Protein AF-A0A7S3F7X2-F1 (afdb_monomer)

Nearest PDB structures (foldseek):
  6v6h-assembly1_C  TM=9.305E-01  e=2.620E-48  Trypanosoma cruzi
  6v6h-assembly1_B  TM=9.356E-01  e=8.535E-48  Trypanosoma cruzi
  6v6h-assembly1_A  TM=9.309E-01  e=1.071E-47  Trypanosoma cruzi
  1eb4-assembly1_A  TM=9.610E-01  e=6.356E-43  Pseudomonas putida
  1gkj-assembly1_A  TM=9.607E-01  e=5.373E-42  Pseudomonas putida

InterPro domains:
  IPR001106 Aromatic amino acid lyase [PF00221] (31-499)
  IPR001106 Aromatic amino acid lyase [cd00332] (30-482)
  IPR005920 Imidazolonepropionase [PTHR42752] (555-979)
  IPR005920 Imidazolonepropionase [TIGR01224] (596-975)
  IPR005921 Histidine ammonia-lyase [TIGR01225] (26-531)
  IPR006680 Amidohydrolase-related [PF01979] (633-974)
  IPR008948 L-Aspartase-like [SSF48557] (24-531)
  IPR011059 Metal-dependent hydrolase, composite domain superfamily [G3DSA:2.30.40.10] (594-965)
  IPR011059 Metal-dependent hydrolase, composite domain superfamily [SSF51338] (595-981)
  IPR022313 Phenylalanine/histidine ammonia-lyases, active site [PS00488] (159-175)
  IPR024083 Fumarase/histidase, N-terminal [G3DSA:1.10.275.10] (18-219)
  IPR032466 Metal-dependent hydrolase [SSF51556] (635-937)

Structure (mmCIF, N/CA/C/O backbone):
data_AF-A0A7S3F7X2-F1
#
_entry.id   AF-A0A7S3F7X2-F1
#
loop_
_atom_site.group_PDB
_atom_site.id
_atom_site.type_symbol
_atom_site.label_atom_id
_atom_site.label_alt_id
_atom_site.label_comp_id
_atom_site.label_asym_id
_atom_site.label_entity_id
_atom_site.label_seq_id
_atom_site.pdbx_PDB_ins_code
_atom_site.Cartn_x
_atom_site.Cartn_y
_atom_site.Cartn_z
_atom_site.occupancy
_atom_site.B_iso_or_equiv
_atom_site.auth_seq_id
_atom_site.auth_comp_id
_atom_site.auth_asym_id
_atom_site.auth_atom_id
_atom_site.pdbx_PDB_model_num
ATOM 1 N N . ARG A 1 1 ? -4.976 -39.849 -31.663 1.00 36.72 1 ARG A N 1
ATOM 2 C CA . ARG A 1 1 ? -5.437 -38.970 -30.555 1.00 36.72 1 ARG A CA 1
ATOM 3 C C . ARG A 1 1 ? -5.563 -39.687 -29.186 1.00 36.72 1 ARG A C 1
ATOM 5 O O . ARG A 1 1 ? -6.293 -39.214 -28.335 1.00 36.72 1 ARG A O 1
ATOM 12 N N . ALA A 1 2 ? -4.783 -40.747 -28.909 1.00 29.61 2 ALA A N 1
ATOM 13 C CA . ALA A 1 2 ? -4.715 -41.385 -27.577 1.00 29.61 2 ALA A CA 1
ATOM 14 C C . ALA A 1 2 ? -3.298 -41.889 -27.194 1.00 29.61 2 ALA A C 1
ATOM 16 O O . ALA A 1 2 ? -3.163 -42.810 -26.402 1.00 29.61 2 ALA A O 1
ATOM 17 N N . ARG A 1 3 ? -2.221 -41.317 -27.759 1.00 24.95 3 ARG A N 1
ATOM 18 C CA . ARG A 1 3 ? -0.826 -41.717 -27.457 1.00 24.95 3 ARG A CA 1
ATOM 19 C C . ARG A 1 3 ? 0.172 -40.551 -27.527 1.00 24.95 3 ARG A C 1
ATOM 21 O O . ARG A 1 3 ? 1.162 -40.638 -28.233 1.00 24.95 3 ARG A O 1
ATOM 28 N N . LEU A 1 4 ? -0.107 -39.453 -26.822 1.00 25.22 4 LEU A N 1
ATOM 29 C CA . LEU A 1 4 ? 0.862 -38.365 -26.570 1.00 25.22 4 LEU A CA 1
ATOM 30 C C . LEU A 1 4 ? 0.694 -37.788 -25.144 1.00 25.22 4 LEU A C 1
ATOM 32 O O . LEU A 1 4 ? 0.784 -36.590 -24.917 1.00 25.22 4 LEU A O 1
ATOM 36 N N . ARG A 1 5 ? 0.408 -38.654 -24.165 1.00 28.69 5 ARG A N 1
ATOM 37 C CA . ARG A 1 5 ? 0.423 -38.330 -22.726 1.00 28.69 5 ARG A CA 1
ATOM 38 C C . ARG A 1 5 ? 1.154 -39.441 -21.969 1.00 28.69 5 ARG A C 1
ATOM 40 O O . ARG A 1 5 ? 0.514 -40.206 -21.262 1.00 28.69 5 ARG A O 1
ATOM 47 N N . SER A 1 6 ? 2.460 -39.615 -22.185 1.00 27.97 6 SER A N 1
ATOM 48 C CA . SER A 1 6 ? 3.257 -40.535 -21.344 1.00 27.97 6 SER A CA 1
ATOM 49 C C . SER A 1 6 ? 4.781 -40.350 -21.408 1.00 27.97 6 SER A C 1
ATOM 51 O O . SER A 1 6 ? 5.509 -41.310 -21.177 1.00 27.97 6 SER A O 1
ATOM 53 N N . THR A 1 7 ? 5.299 -39.156 -21.704 1.00 25.12 7 THR A N 1
ATOM 54 C CA . THR A 1 7 ? 6.753 -38.895 -21.647 1.00 25.12 7 THR A CA 1
ATOM 55 C C . THR A 1 7 ? 7.048 -37.518 -21.056 1.00 25.12 7 THR A C 1
ATOM 57 O O . THR A 1 7 ? 7.643 -36.667 -21.695 1.00 25.12 7 THR A O 1
ATOM 60 N N . PHE A 1 8 ? 6.603 -37.319 -19.818 1.00 27.94 8 PHE A N 1
ATOM 61 C CA . PHE A 1 8 ? 7.326 -36.547 -18.802 1.00 27.94 8 PHE A CA 1
ATOM 62 C C . PHE A 1 8 ? 7.302 -37.396 -17.527 1.00 27.94 8 PHE A C 1
ATOM 64 O O . PHE A 1 8 ? 6.645 -37.099 -16.537 1.00 27.94 8 PHE A O 1
ATOM 71 N N . SER A 1 9 ? 7.959 -38.553 -17.622 1.00 24.47 9 SER A N 1
ATOM 72 C CA . SER A 1 9 ? 8.472 -39.260 -16.457 1.00 24.47 9 SER A CA 1
ATOM 73 C C . SER A 1 9 ? 9.753 -38.535 -16.081 1.00 24.47 9 SER A C 1
ATOM 75 O O . SER A 1 9 ? 10.727 -38.600 -16.829 1.00 24.47 9 SER A O 1
ATOM 77 N N . ALA A 1 10 ? 9.726 -37.827 -14.957 1.00 28.62 10 ALA A N 1
ATOM 78 C CA . ALA A 1 10 ? 10.904 -37.252 -14.336 1.00 28.62 10 ALA A CA 1
ATOM 79 C C . ALA A 1 10 ? 11.983 -38.334 -14.182 1.00 28.62 10 ALA A C 1
ATOM 81 O O . ALA A 1 10 ? 11.827 -39.282 -13.414 1.00 28.62 10 ALA A O 1
ATOM 82 N N . SER A 1 11 ? 13.081 -38.195 -14.916 1.00 24.55 11 SER A N 1
ATOM 83 C CA . SER A 1 11 ? 14.342 -38.837 -14.571 1.00 24.55 11 SER A CA 1
ATOM 84 C C . SER A 1 11 ? 15.084 -37.937 -13.584 1.00 24.55 11 SER A C 1
ATOM 86 O O . SER A 1 11 ? 16.144 -37.415 -13.904 1.00 24.55 11 SER A O 1
ATOM 88 N N . ASP A 1 12 ? 14.506 -37.768 -12.394 1.00 29.77 12 ASP A N 1
ATOM 89 C CA . ASP A 1 12 ? 15.243 -37.396 -11.186 1.00 29.77 12 ASP A CA 1
ATOM 90 C C . ASP A 1 12 ? 15.405 -38.668 -10.356 1.00 29.77 12 ASP A C 1
ATOM 92 O O . ASP A 1 12 ? 14.659 -38.978 -9.423 1.00 29.77 12 ASP A O 1
ATOM 96 N N . GLY A 1 13 ? 16.387 -39.468 -10.763 1.00 26.34 13 GLY A N 1
ATOM 97 C CA . GLY A 1 13 ? 16.913 -40.539 -9.939 1.00 26.34 13 GLY A CA 1
ATOM 98 C C . GLY A 1 13 ? 17.758 -39.942 -8.821 1.00 26.34 13 GLY A C 1
ATOM 99 O O . GLY A 1 13 ? 18.940 -39.689 -9.018 1.00 26.34 13 GLY A O 1
ATOM 100 N N . GLY A 1 14 ? 17.153 -39.763 -7.645 1.00 27.03 14 GLY A N 1
ATOM 101 C CA . GLY A 1 14 ? 17.874 -39.573 -6.384 1.00 27.03 14 GLY A CA 1
ATOM 102 C C . GLY A 1 14 ? 17.543 -38.282 -5.647 1.00 27.03 14 GLY A C 1
ATOM 103 O O . GLY A 1 14 ? 18.313 -37.331 -5.685 1.00 27.03 14 GLY A O 1
ATOM 104 N N . GLY A 1 15 ? 16.438 -38.267 -4.895 1.00 23.67 15 GLY A N 1
ATOM 105 C CA . GLY A 1 15 ? 16.170 -37.140 -4.001 1.00 23.67 15 GLY A CA 1
ATOM 106 C C . GLY A 1 15 ? 14.772 -37.032 -3.410 1.00 23.67 15 GLY A C 1
ATOM 107 O O . GLY A 1 15 ? 14.282 -35.923 -3.249 1.00 23.67 15 GLY A O 1
ATOM 108 N N . ALA A 1 16 ? 14.121 -38.136 -3.037 1.00 32.56 16 ALA A N 1
ATOM 109 C CA . ALA A 1 16 ? 12.999 -38.052 -2.104 1.00 32.56 16 ALA A CA 1
ATOM 110 C C . ALA A 1 16 ? 13.524 -37.599 -0.723 1.00 32.56 16 ALA A C 1
ATOM 112 O O . ALA A 1 16 ? 13.886 -38.427 0.111 1.00 32.56 16 ALA A O 1
ATOM 113 N N . ARG A 1 17 ? 13.618 -36.283 -0.491 1.00 32.44 17 ARG A N 1
ATOM 114 C CA . ARG A 1 17 ? 13.771 -35.667 0.839 1.00 32.44 17 ARG A CA 1
ATOM 115 C C . ARG A 1 17 ? 12.934 -34.385 0.902 1.00 32.44 17 ARG A C 1
ATOM 117 O O . ARG A 1 17 ? 13.012 -33.545 0.017 1.00 32.44 17 ARG A O 1
ATOM 124 N N . GLY A 1 18 ? 12.088 -34.303 1.930 1.00 31.00 18 GLY A N 1
ATOM 125 C CA . GLY A 1 18 ? 10.953 -33.389 2.052 1.00 31.00 18 GLY A CA 1
ATOM 126 C C . GLY A 1 18 ? 11.265 -31.897 1.914 1.00 31.00 18 GLY A C 1
ATOM 127 O O . GLY A 1 18 ? 12.014 -31.333 2.705 1.00 31.00 18 GLY A O 1
ATOM 128 N N . GLY A 1 19 ? 10.591 -31.245 0.967 1.00 33.06 19 GLY A N 1
ATOM 129 C CA . GLY A 1 19 ? 10.323 -29.811 1.027 1.00 33.06 19 GLY A CA 1
ATOM 130 C C . GLY A 1 19 ? 9.056 -29.601 1.850 1.00 33.06 19 GLY A C 1
ATOM 131 O O . GLY A 1 19 ? 7.964 -29.916 1.384 1.00 33.06 19 GLY A O 1
ATOM 132 N N . GLY A 1 20 ? 9.194 -29.153 3.099 1.00 41.84 20 GLY A N 1
ATOM 133 C CA . GLY A 1 20 ? 8.045 -28.857 3.955 1.00 41.84 20 GLY A CA 1
ATOM 134 C C . GLY A 1 20 ? 7.138 -27.813 3.301 1.00 41.84 20 GLY A C 1
ATOM 135 O O . GLY A 1 20 ? 7.626 -26.828 2.750 1.00 41.84 20 GLY A O 1
ATOM 136 N N . ALA A 1 21 ? 5.823 -28.034 3.340 1.00 57.78 21 ALA A N 1
ATOM 137 C CA . ALA A 1 21 ? 4.860 -27.052 2.858 1.00 57.78 21 ALA A CA 1
ATOM 138 C C . ALA A 1 21 ? 5.069 -25.712 3.586 1.00 57.78 21 ALA A C 1
ATOM 140 O O . ALA A 1 21 ? 5.227 -25.689 4.810 1.00 57.78 21 ALA A O 1
ATOM 141 N N . ARG A 1 22 ? 5.073 -24.599 2.841 1.00 78.75 22 ARG A N 1
ATOM 142 C CA . ARG A 1 22 ? 5.195 -23.254 3.421 1.00 78.75 22 ARG A CA 1
ATOM 143 C C . ARG A 1 22 ? 3.968 -23.009 4.298 1.00 78.75 22 ARG A C 1
ATOM 145 O O . ARG A 1 22 ? 2.845 -23.081 3.804 1.00 78.75 22 ARG A O 1
ATOM 152 N N . ALA A 1 23 ? 4.176 -22.734 5.582 1.00 85.50 23 ALA A N 1
ATOM 153 C CA . ALA A 1 23 ? 3.102 -22.371 6.499 1.00 85.50 23 ALA A CA 1
ATOM 154 C C . ALA A 1 23 ? 2.920 -20.847 6.509 1.00 85.50 23 ALA A C 1
ATOM 156 O O . ALA A 1 23 ? 3.876 -20.114 6.756 1.00 85.50 23 ALA A O 1
ATOM 157 N N . LEU A 1 24 ? 1.702 -20.377 6.252 1.00 92.38 24 LEU A N 1
ATOM 158 C CA . LEU A 1 24 ? 1.313 -18.972 6.346 1.00 92.38 24 LEU A CA 1
ATOM 159 C C . LEU A 1 24 ? 0.380 -18.781 7.541 1.00 92.38 24 LEU A C 1
ATOM 161 O O . LEU A 1 24 ? -0.639 -19.466 7.654 1.00 92.38 24 LEU A O 1
ATOM 165 N N . ARG A 1 25 ? 0.717 -17.831 8.419 1.00 93.88 25 ARG A N 1
ATOM 166 C CA . ARG A 1 25 ? -0.194 -17.366 9.469 1.00 93.88 25 ARG A CA 1
ATOM 167 C C . ARG A 1 25 ? -1.156 -16.346 8.873 1.00 93.88 25 ARG A C 1
ATOM 169 O O . ARG A 1 25 ? -0.743 -15.269 8.457 1.00 93.88 25 ARG A O 1
ATOM 176 N N . VAL A 1 26 ? -2.431 -16.703 8.806 1.00 93.00 26 VAL A N 1
ATOM 177 C CA . VAL A 1 26 ? -3.479 -15.857 8.242 1.00 93.00 26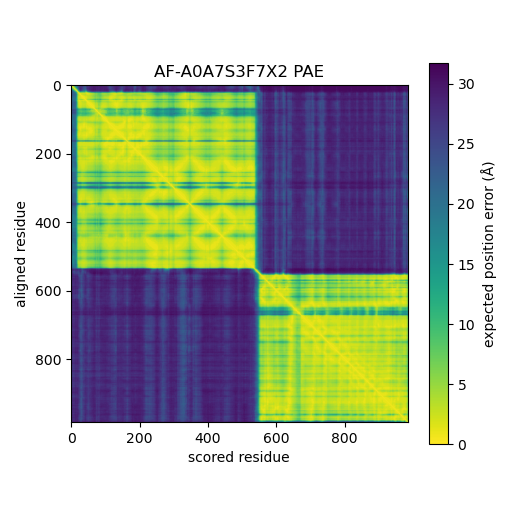 VAL A CA 1
ATOM 178 C C . VAL A 1 26 ? -3.939 -14.869 9.306 1.00 93.00 26 VAL A C 1
ATOM 180 O O . VAL A 1 26 ? -4.534 -15.259 10.310 1.00 93.00 26 VAL A O 1
ATOM 183 N N . SER A 1 27 ? -3.648 -13.593 9.069 1.00 91.12 27 SER A N 1
ATOM 184 C CA . SER A 1 27 ? -3.999 -12.470 9.944 1.00 91.12 27 SER A CA 1
ATOM 185 C C . SER A 1 27 ? -5.254 -11.716 9.485 1.00 91.12 27 SER A C 1
ATOM 187 O O . SER A 1 27 ? -5.862 -10.996 10.278 1.00 91.12 27 SER A O 1
ATOM 189 N N . GLY A 1 28 ? -5.627 -11.846 8.206 1.00 91.31 28 GLY A N 1
ATOM 190 C CA . GLY A 1 28 ? -6.628 -11.004 7.547 1.00 91.31 28 GLY A CA 1
ATOM 191 C C . GLY A 1 28 ? -6.080 -9.703 6.947 1.00 91.31 28 GLY A C 1
ATOM 192 O O . GLY A 1 28 ? -6.876 -8.865 6.524 1.00 91.31 28 GLY A O 1
ATOM 193 N N . TRP A 1 29 ? -4.756 -9.485 6.944 1.00 90.75 29 TRP A N 1
ATOM 194 C CA . TRP A 1 29 ? -4.146 -8.200 6.545 1.00 90.75 29 TRP A CA 1
ATOM 195 C C . TRP A 1 29 ? -2.931 -8.297 5.618 1.00 90.75 29 TRP A C 1
ATOM 197 O O . TRP A 1 29 ? -2.558 -7.292 5.024 1.00 90.75 29 TRP A O 1
ATOM 207 N N . SER A 1 30 ? -2.293 -9.462 5.512 1.00 87.06 30 SER A N 1
ATOM 208 C CA . SER A 1 30 ? -0.947 -9.588 4.934 1.00 87.06 30 SER A CA 1
ATOM 209 C C . SER A 1 30 ? -0.833 -10.664 3.852 1.00 87.06 30 SER A C 1
ATOM 211 O O . SER A 1 30 ? 0.243 -11.222 3.656 1.00 87.06 30 SER A O 1
ATOM 213 N N . LEU A 1 31 ? -1.936 -11.013 3.187 1.00 90.62 31 LEU A N 1
ATOM 214 C CA . LEU A 1 31 ? -1.921 -11.977 2.091 1.00 90.62 31 LEU A CA 1
ATOM 215 C C . LEU A 1 31 ? -1.330 -11.325 0.836 1.00 90.62 31 LEU A C 1
ATOM 217 O O . LEU A 1 31 ? -1.855 -10.316 0.362 1.00 90.62 31 LEU A O 1
ATOM 221 N N . SER A 1 32 ? -0.249 -11.898 0.306 1.00 86.38 32 SER A N 1
ATOM 222 C CA . SER A 1 32 ? 0.412 -11.414 -0.914 1.00 86.38 32 SER A CA 1
ATOM 223 C C . SER A 1 32 ? -0.059 -12.163 -2.174 1.00 86.38 32 SER A C 1
ATOM 225 O O . SER A 1 32 ? -0.540 -13.299 -2.074 1.00 86.38 32 SER A O 1
ATOM 227 N N . PRO A 1 33 ? 0.109 -11.591 -3.383 1.00 83.81 33 PRO A N 1
ATOM 228 C CA . PRO A 1 33 ? -0.082 -12.329 -4.635 1.00 83.81 33 PRO A CA 1
ATOM 229 C C . PRO A 1 33 ? 0.746 -13.624 -4.703 1.00 83.81 33 PRO A C 1
ATOM 231 O O . PRO A 1 33 ? 0.257 -14.658 -5.158 1.00 83.81 33 PRO A O 1
ATOM 234 N N . GLU A 1 34 ? 1.968 -13.611 -4.168 1.00 86.75 34 GLU A N 1
ATOM 235 C CA . GLU A 1 34 ? 2.854 -14.776 -4.119 1.00 86.75 34 GLU A CA 1
ATOM 236 C C . GLU A 1 34 ? 2.285 -15.900 -3.241 1.00 86.75 34 GLU A C 1
ATOM 238 O O . GLU A 1 34 ? 2.450 -17.084 -3.559 1.00 86.75 34 GLU A O 1
ATOM 243 N N . ASP A 1 35 ? 1.595 -15.551 -2.151 1.00 91.31 35 ASP A N 1
ATOM 244 C CA . ASP A 1 35 ? 0.889 -16.522 -1.313 1.00 91.31 35 ASP A CA 1
ATOM 245 C C . ASP A 1 35 ? -0.277 -17.162 -2.071 1.00 91.31 35 ASP A C 1
ATOM 247 O O . ASP A 1 35 ? -0.459 -18.378 -1.999 1.00 91.31 35 ASP A O 1
ATOM 251 N N . LEU A 1 36 ? -1.036 -16.382 -2.847 1.00 92.44 36 LEU A N 1
ATOM 252 C CA . LEU A 1 36 ? -2.125 -16.905 -3.680 1.00 92.44 36 LEU A CA 1
ATOM 253 C C . LEU A 1 36 ? -1.611 -17.851 -4.769 1.00 92.44 36 LEU A C 1
ATOM 255 O O . LEU A 1 36 ? -2.243 -18.867 -5.064 1.00 92.44 36 LEU A O 1
ATOM 259 N N . ASP A 1 37 ? -0.445 -17.571 -5.338 1.00 89.38 37 ASP A N 1
ATOM 260 C CA . ASP A 1 37 ? 0.209 -18.467 -6.288 1.00 89.38 37 ASP A CA 1
ATOM 261 C C . ASP A 1 37 ? 0.753 -19.737 -5.627 1.00 89.38 37 ASP A C 1
ATOM 263 O O . ASP A 1 37 ? 0.652 -20.833 -6.188 1.00 89.38 37 ASP A O 1
ATOM 267 N N . ALA A 1 38 ? 1.294 -19.630 -4.412 1.00 90.00 38 ALA A N 1
ATOM 268 C CA . ALA A 1 38 ? 1.677 -20.796 -3.621 1.00 90.00 38 ALA A CA 1
ATOM 269 C C . ALA A 1 38 ? 0.456 -21.660 -3.259 1.00 90.00 38 ALA A C 1
ATOM 271 O O . ALA A 1 38 ? 0.523 -22.890 -3.361 1.00 90.00 38 ALA A O 1
ATOM 272 N N . ALA A 1 39 ? -0.667 -21.025 -2.905 1.00 91.88 39 ALA A N 1
ATOM 273 C CA . ALA A 1 39 ? -1.945 -21.684 -2.665 1.00 91.88 39 ALA A CA 1
ATOM 274 C C . ALA A 1 39 ? -2.435 -22.409 -3.923 1.00 91.88 39 ALA A C 1
ATOM 276 O O . ALA A 1 39 ? -2.759 -23.592 -3.857 1.00 91.88 39 ALA A O 1
ATOM 277 N N . ALA A 1 40 ? -2.413 -21.752 -5.085 1.00 92.88 40 ALA A N 1
ATOM 278 C CA . ALA A 1 40 ? -2.838 -22.331 -6.358 1.00 92.88 40 ALA A CA 1
ATOM 279 C C . ALA A 1 40 ? -2.090 -23.628 -6.710 1.00 92.88 40 ALA A C 1
ATOM 281 O O . ALA A 1 40 ? -2.705 -24.580 -7.202 1.00 92.88 40 ALA A O 1
ATOM 282 N N . ARG A 1 41 ? -0.784 -23.688 -6.409 1.00 89.81 41 ARG A N 1
ATOM 283 C CA . ARG A 1 41 ? 0.085 -24.860 -6.626 1.00 89.81 41 ARG A CA 1
ATOM 284 C C . ARG A 1 41 ? -0.059 -25.962 -5.566 1.00 89.81 41 ARG A C 1
ATOM 286 O O . ARG A 1 41 ? 0.561 -27.009 -5.714 1.00 89.81 41 ARG A O 1
ATOM 293 N N . GLY A 1 42 ? -0.841 -25.746 -4.504 1.00 84.50 42 GLY A N 1
ATOM 294 C CA . GLY A 1 42 ? -0.997 -26.695 -3.391 1.00 84.50 42 GLY A CA 1
ATOM 295 C C . GLY A 1 42 ? 0.196 -26.742 -2.422 1.00 84.50 42 GLY A C 1
ATOM 296 O O . GLY A 1 42 ? 0.279 -27.642 -1.590 1.00 84.50 42 GLY A O 1
ATOM 297 N N . GLY A 1 43 ? 1.126 -25.782 -2.514 1.00 79.31 43 GLY A N 1
ATOM 298 C CA . GLY A 1 43 ? 2.351 -25.725 -1.701 1.00 79.31 43 GLY A CA 1
ATOM 299 C C . GLY A 1 43 ? 2.220 -24.944 -0.387 1.00 79.31 43 GLY A C 1
ATOM 300 O O . GLY A 1 43 ? 3.215 -24.771 0.320 1.00 79.31 43 GLY A O 1
ATOM 301 N N . LEU A 1 44 ? 1.018 -24.454 -0.074 1.00 91.69 44 LEU A N 1
ATOM 302 C CA . LEU A 1 44 ? 0.732 -23.604 1.080 1.00 91.69 44 LEU A CA 1
ATOM 303 C C . LEU A 1 44 ? -0.092 -24.362 2.126 1.00 91.69 44 LEU A C 1
ATOM 305 O O . LEU A 1 44 ? -1.059 -25.043 1.786 1.00 91.69 44 LEU A O 1
ATOM 309 N N . LYS A 1 45 ? 0.260 -24.204 3.401 1.00 95.44 45 LYS A N 1
ATOM 310 C CA . LYS A 1 45 ? -0.605 -24.537 4.539 1.00 95.44 45 LYS A CA 1
ATOM 311 C C . LYS A 1 45 ? -0.959 -23.262 5.287 1.00 95.44 45 LYS A C 1
ATOM 313 O O . LYS A 1 45 ? -0.113 -22.389 5.449 1.00 95.44 45 LYS A O 1
ATOM 318 N N . LEU A 1 46 ? -2.192 -23.171 5.761 1.00 96.88 46 LEU A N 1
ATOM 319 C CA . LEU A 1 46 ? -2.675 -22.051 6.558 1.00 96.88 46 LEU A CA 1
ATOM 320 C C . LEU A 1 46 ? -2.700 -22.432 8.037 1.00 96.88 46 LEU A C 1
ATOM 322 O O . LEU A 1 46 ? -3.112 -23.533 8.405 1.00 96.88 46 LEU A O 1
ATOM 326 N N . ALA A 1 47 ? -2.296 -21.493 8.879 1.00 95.94 47 ALA A N 1
ATOM 327 C CA . ALA A 1 47 ? -2.546 -21.492 10.312 1.00 95.94 47 ALA A CA 1
ATOM 328 C C . ALA A 1 47 ? -3.224 -20.169 10.675 1.00 95.94 47 ALA A C 1
ATOM 330 O O . ALA A 1 47 ? -2.930 -19.144 10.065 1.00 95.94 47 ALA A O 1
ATOM 331 N N . LEU A 1 48 ? -4.134 -20.174 11.646 1.00 95.00 48 LEU A N 1
ATOM 332 C CA . LEU A 1 48 ? -4.748 -18.934 12.113 1.00 95.00 48 LEU A CA 1
ATOM 333 C C . LEU A 1 48 ? -3.772 -18.199 13.038 1.00 95.00 48 LEU A C 1
ATOM 335 O O . LEU A 1 48 ? -3.123 -18.824 13.877 1.00 95.00 48 LEU A O 1
ATOM 339 N N . ASP A 1 49 ? -3.650 -16.889 12.865 1.00 93.06 49 ASP A N 1
ATOM 340 C CA . ASP A 1 49 ? -2.933 -16.035 13.808 1.00 93.06 49 ASP A CA 1
ATOM 341 C C . ASP A 1 49 ? -3.714 -15.881 15.131 1.00 93.06 49 ASP A C 1
ATOM 343 O O . ASP A 1 49 ? -4.943 -15.819 15.119 1.00 93.06 49 ASP A O 1
ATOM 347 N N . GLU A 1 50 ? -3.029 -15.809 16.276 1.00 90.56 50 GLU A N 1
ATOM 348 C CA . GLU A 1 50 ? -3.700 -15.739 17.589 1.00 90.56 50 GLU A CA 1
ATOM 349 C C . GLU A 1 50 ? -4.469 -14.423 17.774 1.00 90.56 50 GLU A C 1
ATOM 351 O O . GLU A 1 50 ? -5.583 -14.413 18.301 1.00 90.56 50 GLU A O 1
ATOM 356 N N . VAL A 1 51 ? -3.937 -13.309 17.260 1.00 89.62 51 VAL A N 1
ATOM 357 C CA . VAL A 1 51 ? -4.631 -12.015 17.312 1.00 89.62 51 VAL A CA 1
ATOM 358 C C . VAL A 1 51 ? -5.863 -12.046 16.402 1.00 89.62 51 VAL A C 1
ATOM 360 O O . VAL A 1 51 ? -6.920 -11.519 16.756 1.00 89.62 51 VAL A O 1
ATOM 363 N N . ALA A 1 52 ? -5.766 -12.708 15.245 1.00 92.62 52 ALA A N 1
ATOM 364 C CA . ALA A 1 52 ? -6.917 -12.949 14.375 1.00 92.62 52 ALA A CA 1
ATOM 365 C C . ALA A 1 52 ? -7.986 -13.825 15.052 1.00 92.62 52 ALA A C 1
ATOM 367 O O . ALA A 1 52 ? -9.170 -13.498 14.986 1.00 92.62 52 ALA A O 1
ATOM 368 N N . ALA A 1 53 ? -7.589 -14.889 15.757 1.00 95.56 53 ALA A N 1
ATOM 369 C CA . ALA A 1 53 ? -8.510 -15.737 16.515 1.00 95.56 53 ALA A CA 1
ATOM 370 C C . ALA A 1 53 ? -9.261 -14.951 17.604 1.00 95.56 53 ALA A C 1
ATOM 372 O O . ALA A 1 53 ? -10.472 -15.138 17.770 1.00 95.56 53 ALA A O 1
ATOM 373 N N . GLY A 1 54 ? -8.567 -14.036 18.291 1.00 94.25 54 GLY A N 1
ATOM 374 C CA . GLY A 1 54 ? -9.168 -13.094 19.237 1.00 94.25 54 GLY A CA 1
ATOM 375 C C . GLY A 1 54 ? -10.240 -12.224 18.579 1.00 94.25 54 GLY A C 1
ATOM 376 O O . GLY A 1 54 ? -11.389 -12.243 19.013 1.00 94.25 54 GLY A O 1
ATOM 377 N N . ARG A 1 55 ? -9.913 -11.550 17.465 1.00 95.25 55 ARG A N 1
ATOM 378 C CA . ARG A 1 55 ? -10.872 -10.705 16.723 1.00 95.25 55 ARG A CA 1
ATOM 379 C C . ARG A 1 55 ? -12.102 -11.473 16.243 1.00 95.25 55 ARG A C 1
ATOM 381 O O . ARG A 1 55 ? -13.219 -10.982 16.375 1.00 95.25 55 ARG A O 1
ATOM 388 N N . VAL A 1 56 ? -11.906 -12.675 15.699 1.00 97.75 56 VAL A N 1
ATOM 389 C CA . VAL A 1 56 ? -13.005 -13.552 15.256 1.00 97.75 56 VAL A CA 1
ATOM 390 C C . VAL A 1 56 ? -13.930 -13.894 16.422 1.00 97.75 56 VAL A C 1
ATOM 392 O O . VAL A 1 56 ? -15.147 -13.816 16.281 1.00 97.75 56 VAL A O 1
ATOM 395 N N . SER A 1 57 ? -13.362 -14.219 17.584 1.00 97.44 57 SER A N 1
ATOM 396 C CA . SER A 1 57 ? -14.138 -14.548 18.784 1.00 97.44 57 SER A CA 1
ATOM 397 C C . SER A 1 57 ? -14.930 -13.342 19.297 1.00 97.44 57 SER A C 1
ATOM 399 O O . SER A 1 57 ? -16.113 -13.477 19.599 1.00 97.44 57 SER A O 1
ATOM 401 N N . SER A 1 58 ? -14.324 -12.151 19.319 1.00 95.19 58 SER A N 1
ATOM 402 C CA . SER A 1 58 ? -15.013 -10.916 19.710 1.00 95.19 58 SER A CA 1
ATOM 403 C C . SER A 1 58 ? -16.164 -10.573 18.763 1.00 95.19 58 SER A C 1
ATOM 405 O O . SER A 1 58 ? -17.264 -10.274 19.219 1.00 95.19 58 SER A O 1
ATOM 407 N N . GLY A 1 59 ? -15.956 -10.675 17.446 1.00 95.69 59 GLY A N 1
ATOM 408 C CA . GLY A 1 59 ? -17.032 -10.480 16.471 1.00 95.69 59 GLY A CA 1
ATOM 409 C C . GLY A 1 59 ? -18.150 -11.516 16.627 1.00 95.69 59 GLY A C 1
ATOM 410 O O . GLY A 1 59 ? -19.329 -11.190 16.512 1.00 95.69 59 GLY A O 1
ATOM 411 N N . ARG A 1 60 ? -17.807 -12.769 16.948 1.00 96.56 60 ARG A N 1
ATOM 412 C CA . ARG A 1 60 ? -18.804 -13.814 17.197 1.00 96.56 60 ARG A CA 1
ATOM 413 C C . ARG A 1 60 ? -19.674 -13.516 18.421 1.00 96.56 60 ARG A C 1
ATOM 415 O O . ARG A 1 60 ? -20.886 -13.702 18.338 1.00 96.56 60 ARG A O 1
ATOM 422 N N . ALA A 1 61 ? -19.080 -13.013 19.502 1.00 95.19 61 ALA A N 1
ATOM 423 C CA . ALA A 1 61 ? -19.805 -12.662 20.723 1.00 95.19 61 ALA A CA 1
ATOM 424 C C . ALA A 1 61 ? -20.897 -11.604 20.476 1.00 95.19 61 ALA A C 1
ATOM 426 O O . ALA A 1 61 ? -21.984 -11.702 21.040 1.00 95.19 61 ALA A O 1
ATOM 427 N N . VAL A 1 62 ? -20.654 -10.641 19.577 1.00 93.69 62 VAL A N 1
ATOM 428 C CA . VAL A 1 62 ? -21.666 -9.642 19.182 1.00 93.69 62 VAL A CA 1
ATOM 429 C C . VAL A 1 62 ? -22.868 -10.299 18.504 1.00 93.69 62 VAL A C 1
ATOM 431 O O . VAL A 1 62 ? -24.009 -9.991 18.838 1.00 93.69 62 VAL A O 1
ATOM 434 N N . VAL A 1 63 ? -22.628 -11.230 17.575 1.00 93.44 63 VAL A N 1
ATOM 435 C CA . VAL A 1 63 ? -23.709 -11.950 16.880 1.00 93.44 63 VAL A CA 1
ATOM 436 C C . VAL A 1 63 ? -24.543 -12.769 17.861 1.00 93.44 63 VAL A C 1
ATOM 438 O O . VAL A 1 63 ? -25.765 -12.770 17.764 1.00 93.44 63 VAL A O 1
ATOM 441 N N . GLU A 1 64 ? -23.901 -13.469 18.795 1.00 92.44 64 GLU A N 1
ATOM 442 C CA . GLU A 1 64 ? -24.597 -14.312 19.773 1.00 92.44 64 GLU A CA 1
ATOM 443 C C . GLU A 1 64 ? -25.452 -13.483 20.731 1.00 92.44 64 GLU A C 1
ATOM 445 O O . GLU A 1 64 ? -26.626 -13.802 20.915 1.00 92.44 64 GLU A O 1
ATOM 450 N N . ARG A 1 65 ? -24.914 -12.364 21.228 1.00 91.25 65 ARG A N 1
ATOM 451 C CA . ARG A 1 65 ? -25.660 -11.405 22.048 1.00 91.25 65 ARG A CA 1
ATOM 452 C C . ARG A 1 65 ? -26.923 -10.901 21.342 1.00 91.25 65 ARG A C 1
ATOM 454 O O . ARG A 1 65 ? -28.007 -11.000 21.903 1.00 91.25 65 ARG A O 1
ATOM 461 N N . LEU A 1 66 ? -26.810 -10.431 20.097 1.00 86.25 66 LEU A N 1
ATOM 462 C CA . LEU A 1 66 ? -27.955 -9.890 19.348 1.00 86.25 66 LEU A CA 1
ATOM 463 C C . LEU A 1 66 ? -29.012 -10.958 19.028 1.00 86.25 66 LEU A C 1
ATOM 465 O O . LEU A 1 66 ? -30.211 -10.684 19.028 1.00 86.25 66 LEU A O 1
ATOM 469 N N . VAL A 1 67 ? -28.585 -12.201 18.780 1.00 86.62 67 VAL A N 1
ATOM 470 C CA . VAL A 1 67 ? -29.506 -13.339 18.623 1.00 86.62 67 VAL A CA 1
ATOM 471 C C . VAL A 1 67 ? -30.262 -13.627 19.922 1.00 86.62 67 VAL A C 1
ATOM 473 O O . VAL A 1 67 ? -31.428 -14.024 19.867 1.00 86.62 67 VAL A O 1
ATOM 476 N N . ASP A 1 68 ? -29.615 -13.455 21.074 1.00 86.88 68 ASP A N 1
ATOM 477 C CA . ASP A 1 68 ? -30.228 -13.646 22.389 1.00 86.88 68 ASP A CA 1
ATOM 478 C C . ASP A 1 68 ? -31.178 -12.497 22.769 1.00 86.88 68 ASP A C 1
ATOM 480 O O . ASP A 1 68 ? -32.228 -12.758 23.355 1.00 86.88 68 ASP A O 1
ATOM 484 N N . GLU A 1 69 ? -30.857 -11.260 22.386 1.00 84.94 69 GLU A N 1
ATOM 485 C CA . GLU A 1 69 ? -31.683 -10.061 22.611 1.00 84.94 69 GLU A CA 1
ATOM 486 C C . GLU A 1 69 ? -32.927 -10.008 21.705 1.00 84.94 69 GLU A C 1
ATOM 488 O O . GLU A 1 69 ? -33.952 -9.443 22.085 1.00 84.94 69 GLU A O 1
ATOM 493 N N . GLY A 1 70 ? -32.876 -10.644 20.529 1.00 75.94 70 GLY A N 1
ATOM 494 C CA . GLY A 1 70 ? -34.026 -10.800 19.632 1.00 75.94 70 GLY A CA 1
ATOM 495 C C . GLY A 1 70 ? -34.311 -9.602 18.718 1.00 75.94 70 GLY A C 1
ATOM 496 O O . GLY A 1 70 ? -35.327 -9.607 18.020 1.00 75.94 70 GLY A O 1
ATOM 497 N N . GLU A 1 71 ? -33.430 -8.600 18.675 1.00 73.62 71 GLU A N 1
ATOM 498 C CA . GLU A 1 71 ? -33.566 -7.458 17.765 1.00 73.62 71 GLU A CA 1
ATOM 499 C C . GLU A 1 71 ? -33.419 -7.882 16.290 1.00 73.62 71 GLU A C 1
ATOM 501 O O . GLU A 1 71 ? -32.547 -8.698 15.981 1.00 73.62 71 GLU A O 1
ATOM 506 N N . PRO A 1 72 ? -34.229 -7.359 15.346 1.00 73.19 72 PRO A N 1
ATOM 507 C CA . PRO A 1 72 ? -34.119 -7.721 13.933 1.00 73.19 72 PRO A CA 1
ATOM 508 C C . PRO A 1 72 ? -32.815 -7.210 13.301 1.00 73.19 72 PRO A C 1
ATOM 510 O O . PRO A 1 72 ? -32.629 -6.007 13.123 1.00 73.19 72 PRO A O 1
ATOM 513 N N . VAL A 1 73 ? -31.942 -8.125 12.879 1.00 77.25 73 VAL A N 1
ATOM 514 C CA . VAL A 1 73 ? -30.665 -7.824 12.220 1.00 77.25 73 VAL A CA 1
ATOM 515 C C . VAL A 1 73 ? -30.525 -8.608 10.914 1.00 77.25 73 VAL A C 1
ATOM 517 O O . VAL A 1 73 ? -30.636 -9.840 10.877 1.00 77.25 73 VAL A O 1
ATOM 520 N N . TYR A 1 74 ? -30.230 -7.873 9.834 1.00 77.19 74 TYR A N 1
ATOM 521 C CA . TYR A 1 74 ? -30.116 -8.398 8.470 1.00 77.19 74 TYR A CA 1
ATOM 522 C C . TYR A 1 74 ? -29.205 -9.629 8.375 1.00 77.19 74 TYR A C 1
ATOM 524 O O . TYR A 1 74 ? -28.030 -9.584 8.741 1.00 77.19 74 TYR A O 1
ATOM 532 N N . GLY A 1 75 ? -29.746 -10.734 7.852 1.00 72.00 75 GLY A N 1
ATOM 533 C CA . GLY A 1 75 ? -29.001 -11.972 7.606 1.00 72.00 75 GLY A CA 1
ATOM 534 C C . GLY A 1 75 ? -28.600 -12.765 8.858 1.00 72.00 75 GLY A C 1
ATOM 535 O O . GLY A 1 75 ? -27.931 -13.799 8.737 1.00 72.00 75 GLY A O 1
ATOM 536 N N . ILE A 1 76 ? -29.022 -12.312 10.045 1.00 81.38 76 ILE A N 1
ATOM 537 C CA . ILE A 1 76 ? -28.812 -12.990 11.329 1.00 81.38 76 ILE A CA 1
ATOM 538 C C . ILE A 1 76 ? -30.101 -13.664 11.778 1.00 81.38 76 ILE A C 1
ATOM 540 O O . ILE A 1 76 ? -30.122 -14.889 11.867 1.00 81.38 76 ILE A O 1
ATOM 544 N N . ASN A 1 77 ? -31.161 -12.883 11.998 1.00 80.44 77 ASN A N 1
ATOM 545 C CA . ASN A 1 77 ? -32.504 -13.344 12.367 1.00 80.44 77 ASN A CA 1
ATOM 546 C C . ASN A 1 77 ? -33.606 -12.719 11.492 1.00 80.44 77 ASN A C 1
ATOM 548 O O . ASN A 1 77 ? -34.780 -12.771 11.846 1.00 80.44 77 ASN A O 1
ATOM 552 N N . THR A 1 78 ? -33.246 -12.175 10.327 1.00 81.31 78 THR A N 1
ATOM 553 C CA . THR A 1 78 ? -34.195 -11.813 9.269 1.00 81.31 78 THR A CA 1
ATOM 554 C C . THR A 1 78 ? -33.878 -12.529 7.953 1.00 81.31 78 THR A C 1
ATOM 556 O O . THR A 1 78 ? -32.839 -13.184 7.823 1.00 81.31 78 THR A O 1
ATOM 559 N N . GLY A 1 79 ? -34.787 -12.449 6.976 1.00 78.12 79 GLY A N 1
ATOM 560 C CA . GLY A 1 79 ? -34.562 -12.941 5.614 1.00 78.12 79 GLY A CA 1
ATOM 561 C C . GLY A 1 79 ? -33.470 -12.176 4.845 1.00 78.12 79 GLY A C 1
ATOM 562 O O . GLY A 1 79 ? -32.832 -11.259 5.357 1.00 78.12 79 GLY A O 1
ATOM 563 N N . PHE A 1 80 ? -33.249 -12.555 3.583 1.00 79.94 80 PHE A N 1
ATOM 564 C CA . PHE A 1 80 ? -32.197 -11.989 2.723 1.00 79.94 80 PHE A CA 1
ATOM 565 C C . PHE A 1 80 ? -32.788 -11.201 1.548 1.00 79.94 80 PHE A C 1
ATOM 567 O O . PHE A 1 80 ? -33.883 -11.523 1.079 1.00 79.94 80 PHE A O 1
ATOM 574 N N . GLY A 1 81 ? -32.057 -10.197 1.050 1.00 76.19 81 GLY A N 1
ATOM 575 C CA . GLY A 1 81 ? -32.489 -9.371 -0.084 1.00 76.19 81 GLY A CA 1
ATOM 576 C C . GLY A 1 81 ? -33.832 -8.680 0.174 1.00 76.19 81 GLY A C 1
ATOM 577 O O . GLY A 1 81 ? -33.988 -7.970 1.165 1.00 76.19 81 GLY A O 1
ATOM 578 N N . GLU A 1 82 ? -34.812 -8.918 -0.698 1.00 72.81 82 GLU A N 1
ATOM 579 C CA . GLU A 1 82 ? -36.172 -8.368 -0.573 1.00 72.81 82 GLU A CA 1
ATOM 580 C C . GLU A 1 82 ? -36.890 -8.820 0.713 1.00 72.81 82 GLU A C 1
ATOM 582 O O . GLU A 1 82 ? -37.728 -8.108 1.257 1.00 72.81 82 GLU A O 1
ATOM 587 N N . PHE A 1 83 ? -36.515 -9.975 1.271 1.00 77.38 83 PHE A N 1
ATOM 588 C CA . PHE A 1 83 ? -37.099 -10.499 2.509 1.00 77.38 83 PHE A CA 1
ATOM 589 C C . PHE A 1 83 ? -36.397 -9.997 3.782 1.00 77.38 83 PHE A C 1
ATOM 591 O O . PHE A 1 83 ? -36.624 -10.552 4.858 1.00 77.38 83 PHE A O 1
ATOM 598 N N . ALA A 1 84 ? -35.556 -8.960 3.695 1.00 74.56 84 ALA A N 1
ATOM 599 C CA . ALA A 1 84 ? -34.800 -8.412 4.829 1.00 74.56 84 ALA A CA 1
ATOM 600 C C . ALA A 1 84 ? -35.671 -7.941 6.013 1.00 74.56 84 ALA A C 1
ATOM 602 O O . ALA A 1 84 ? -35.167 -7.845 7.130 1.00 74.56 84 ALA A O 1
ATOM 603 N N . THR A 1 85 ? -36.960 -7.667 5.786 1.00 74.19 85 THR A N 1
ATOM 604 C CA . THR A 1 85 ? -37.936 -7.229 6.802 1.00 74.19 85 THR A CA 1
ATOM 605 C C . THR A 1 85 ? -38.695 -8.376 7.481 1.00 74.19 85 THR A C 1
ATOM 607 O O . THR A 1 85 ? -39.463 -8.138 8.411 1.00 74.19 85 THR A O 1
ATOM 610 N N . VAL A 1 86 ? -38.497 -9.626 7.046 1.00 78.69 86 VAL A N 1
ATOM 611 C CA . VAL A 1 86 ? -39.164 -10.805 7.621 1.00 78.69 86 VAL A CA 1
ATOM 612 C C . VAL A 1 86 ? -38.319 -11.364 8.764 1.00 78.69 86 VAL A C 1
ATOM 614 O O . VAL A 1 86 ? -37.224 -11.861 8.515 1.00 78.69 86 VAL A O 1
ATOM 617 N N . SER A 1 87 ? -38.826 -11.311 9.999 1.00 83.06 87 SER A N 1
ATOM 618 C CA . SER A 1 87 ? -38.163 -11.881 11.184 1.00 83.06 87 SER A CA 1
ATOM 619 C C . SER A 1 87 ? -38.274 -13.413 11.231 1.00 83.06 87 SER A C 1
ATOM 621 O O . SER A 1 87 ? -39.291 -13.986 10.831 1.00 83.06 87 SER A O 1
ATOM 623 N N . ILE A 1 88 ? -37.222 -14.079 11.709 1.00 85.00 88 ILE A N 1
ATOM 624 C CA . ILE A 1 88 ? -37.062 -15.535 11.761 1.00 85.00 88 ILE A CA 1
ATOM 625 C C . ILE A 1 88 ? -36.791 -15.972 13.204 1.00 85.00 88 ILE A C 1
ATOM 627 O O . ILE A 1 88 ? -35.909 -15.446 13.877 1.00 85.00 88 ILE A O 1
ATOM 631 N N . GLU A 1 89 ? -37.524 -16.986 13.660 1.00 84.81 89 GLU A N 1
ATOM 632 C CA . GLU A 1 89 ? -37.372 -17.557 15.002 1.00 84.81 89 GLU A CA 1
ATOM 633 C C . GLU A 1 89 ? -35.994 -18.218 15.208 1.00 84.81 89 GLU A C 1
ATOM 635 O O . GLU A 1 89 ? -35.399 -18.790 14.287 1.00 84.81 89 GLU A O 1
ATOM 640 N N . LYS A 1 90 ? -35.489 -18.163 16.449 1.00 84.00 90 LYS A N 1
ATOM 641 C CA . LYS A 1 90 ? -34.134 -18.600 16.830 1.00 84.00 90 LYS A CA 1
ATOM 642 C C . LYS A 1 90 ? -33.832 -20.066 16.483 1.00 84.00 90 LYS A C 1
ATOM 644 O O . LYS A 1 90 ? -32.726 -20.389 16.052 1.00 84.00 90 LYS A O 1
ATOM 649 N N . ASP A 1 91 ? -34.809 -20.956 16.632 1.00 87.56 91 ASP A N 1
ATOM 650 C CA . ASP A 1 91 ? -34.696 -22.388 16.321 1.00 87.56 91 ASP A CA 1
ATOM 651 C C . ASP A 1 91 ? -34.574 -22.670 14.810 1.00 87.56 91 ASP A C 1
ATOM 653 O O . ASP A 1 91 ? -34.071 -23.719 14.399 1.00 87.56 91 ASP A O 1
ATOM 657 N N . LYS A 1 92 ? -34.961 -21.706 13.966 1.00 90.12 92 LYS A N 1
ATOM 658 C CA . LYS A 1 92 ? -34.885 -21.797 12.503 1.00 90.12 92 LYS A CA 1
ATOM 659 C C . LYS A 1 92 ? -33.603 -21.205 11.920 1.00 90.12 92 LYS A C 1
ATOM 661 O O . LYS A 1 92 ? -33.359 -21.409 10.731 1.00 90.12 92 LYS A O 1
ATOM 666 N N . LEU A 1 93 ? -32.744 -20.543 12.703 1.00 88.44 93 LEU A N 1
ATOM 667 C CA . LEU A 1 93 ? -31.564 -19.843 12.167 1.00 88.44 93 LEU A CA 1
ATOM 668 C C . LEU A 1 93 ? -30.579 -20.784 11.461 1.00 88.44 93 LEU A C 1
ATOM 670 O O . LEU A 1 93 ? -30.150 -20.498 10.348 1.00 88.44 93 LEU A O 1
ATOM 674 N N . CYS A 1 94 ? -30.291 -21.964 12.013 1.00 90.94 94 CYS A N 1
ATOM 675 C CA . CYS A 1 94 ? -29.430 -22.940 11.327 1.00 90.94 94 CYS A CA 1
ATOM 676 C C . CYS A 1 94 ? -30.073 -23.484 10.034 1.00 90.94 94 CYS A C 1
ATOM 678 O O . CYS A 1 94 ? -29.386 -23.844 9.076 1.00 90.94 94 CYS A O 1
ATOM 680 N N . GLN A 1 95 ? -31.407 -23.582 9.977 1.00 93.81 95 GLN A N 1
ATOM 681 C CA . GLN A 1 95 ? -32.121 -23.955 8.750 1.00 93.81 95 GLN A CA 1
ATOM 682 C C . GLN A 1 95 ? -32.087 -22.821 7.717 1.00 93.81 95 GLN A C 1
ATOM 684 O O . GLN A 1 95 ? -31.885 -23.097 6.535 1.00 93.81 95 GLN A O 1
ATOM 689 N N . LEU A 1 96 ? -32.225 -21.567 8.158 1.00 91.69 96 LEU A N 1
ATOM 690 C CA . LEU A 1 96 ? -32.144 -20.368 7.327 1.00 91.69 96 LEU A CA 1
ATOM 691 C C . LEU A 1 96 ? -30.806 -20.306 6.581 1.00 91.69 96 LEU A C 1
ATOM 693 O O . LEU A 1 96 ? -30.797 -20.165 5.361 1.00 91.69 96 LEU A O 1
ATOM 697 N N . GLN A 1 97 ? -29.687 -20.499 7.284 1.00 94.38 97 GLN A N 1
ATOM 698 C CA . GLN A 1 97 ? -28.353 -20.438 6.674 1.00 94.38 97 GLN A CA 1
ATOM 699 C C . GLN A 1 97 ? -28.112 -21.589 5.683 1.00 94.38 97 GLN A C 1
ATOM 701 O O . GLN A 1 97 ? -27.570 -21.369 4.604 1.00 94.38 97 GLN A O 1
ATOM 706 N N . ARG A 1 98 ? -28.584 -22.811 5.975 1.00 96.38 98 ARG A N 1
ATOM 707 C CA . ARG A 1 98 ? -28.513 -23.935 5.017 1.00 96.38 98 ARG A CA 1
ATOM 708 C C . ARG A 1 98 ? -29.365 -23.687 3.772 1.00 96.38 98 ARG A C 1
ATOM 710 O O . ARG A 1 98 ? -28.935 -23.982 2.659 1.00 96.38 98 ARG A O 1
ATOM 717 N N . ASN A 1 99 ? -30.567 -23.141 3.953 1.00 96.38 99 ASN A N 1
ATOM 718 C CA . ASN A 1 99 ? -31.451 -22.787 2.845 1.00 96.38 99 ASN A CA 1
ATOM 719 C C . ASN A 1 99 ? -30.852 -21.677 1.981 1.00 96.38 99 ASN A C 1
ATOM 721 O O . ASN A 1 99 ? -30.959 -21.758 0.757 1.00 96.38 99 ASN A O 1
ATOM 725 N N . LEU A 1 100 ? -30.187 -20.690 2.592 1.00 95.56 100 LEU A N 1
ATOM 726 C CA . LEU A 1 100 ? -29.444 -19.657 1.873 1.00 95.56 100 LEU A CA 1
ATOM 727 C C . LEU A 1 100 ? -28.417 -20.297 0.934 1.00 95.56 100 LEU A C 1
ATOM 729 O O . LEU A 1 100 ? -28.525 -20.115 -0.275 1.00 95.56 100 LEU A O 1
ATOM 733 N N . ILE A 1 101 ? -27.500 -21.119 1.461 1.00 98.12 101 ILE A N 1
ATOM 734 C CA . ILE A 1 101 ? -26.470 -21.771 0.636 1.00 98.12 101 ILE A CA 1
ATOM 735 C C . ILE A 1 101 ? -27.104 -22.569 -0.508 1.00 98.12 101 ILE A C 1
ATOM 737 O O . ILE A 1 101 ? -26.749 -22.375 -1.668 1.00 98.12 101 ILE A O 1
ATOM 741 N N . ARG A 1 102 ? -28.082 -23.433 -0.212 1.00 98.19 102 ARG A N 1
ATOM 742 C CA . ARG A 1 102 ? -28.720 -24.292 -1.226 1.00 98.19 102 ARG A CA 1
ATOM 743 C C . ARG A 1 102 ? -29.427 -23.496 -2.320 1.00 98.19 102 ARG A C 1
ATOM 745 O O . ARG A 1 102 ? -29.258 -23.805 -3.495 1.00 98.19 102 ARG A O 1
ATOM 752 N N . SER A 1 103 ? -30.207 -22.483 -1.946 1.00 96.62 103 SER A N 1
ATOM 753 C CA . SER A 1 103 ? -30.940 -21.644 -2.907 1.00 96.62 103 SER A CA 1
ATOM 754 C C . SER A 1 103 ? -30.009 -20.794 -3.772 1.00 96.62 103 SER A C 1
ATOM 756 O O . SER A 1 103 ? -30.307 -20.568 -4.941 1.00 96.62 103 SER A O 1
ATOM 758 N N . HIS A 1 104 ? -28.866 -20.371 -3.226 1.00 96.56 104 HIS A N 1
ATOM 759 C CA . HIS A 1 104 ? -27.890 -19.538 -3.928 1.00 96.56 104 HIS A CA 1
ATOM 760 C C . HIS A 1 104 ? -26.892 -20.352 -4.764 1.00 96.56 104 HIS A C 1
ATOM 762 O O . HIS A 1 104 ? -26.164 -19.783 -5.575 1.00 96.56 104 HIS A O 1
ATOM 768 N N . CYS A 1 105 ? -26.897 -21.687 -4.676 1.00 97.75 105 CYS A N 1
ATOM 769 C CA . CYS A 1 105 ? -26.140 -22.587 -5.557 1.00 97.75 105 CYS A CA 1
ATOM 770 C C . CYS A 1 105 ? -26.709 -22.657 -6.990 1.00 97.75 105 CYS A C 1
ATOM 772 O O . CYS A 1 105 ? -26.869 -23.733 -7.565 1.00 97.75 105 CYS A O 1
ATOM 774 N N . ALA A 1 106 ? -26.958 -21.504 -7.607 1.00 97.06 106 ALA A N 1
ATOM 775 C CA . ALA A 1 106 ? -27.510 -21.357 -8.952 1.00 97.06 106 ALA A CA 1
ATOM 776 C C . ALA A 1 106 ? -26.437 -21.136 -10.040 1.00 97.06 106 ALA A C 1
ATOM 778 O O . ALA A 1 106 ? -26.760 -20.848 -11.189 1.00 97.06 106 ALA A O 1
ATOM 779 N N . GLY A 1 107 ? -25.149 -21.265 -9.693 1.00 96.94 107 GLY A N 1
ATOM 780 C CA . GLY A 1 107 ? -24.049 -21.169 -10.656 1.00 96.94 107 GLY A CA 1
ATOM 781 C C . GLY A 1 107 ? -24.076 -22.275 -11.722 1.00 96.94 107 GLY A C 1
ATOM 782 O O . GLY A 1 107 ? -24.433 -23.421 -11.442 1.00 96.94 107 GLY A O 1
ATOM 783 N N . VAL A 1 108 ? -23.650 -21.945 -12.943 1.00 97.06 108 VAL A N 1
ATOM 784 C CA . VAL A 1 108 ? -23.655 -22.840 -14.117 1.00 97.06 108 VAL A CA 1
ATOM 785 C C . VAL A 1 108 ? -22.330 -22.794 -14.888 1.00 97.06 108 VAL A C 1
ATOM 787 O O . VAL A 1 108 ? -21.423 -22.024 -14.574 1.00 97.06 108 VAL A O 1
ATOM 790 N N . GLY A 1 109 ? -22.212 -23.625 -15.926 1.00 95.50 109 GLY A N 1
ATOM 791 C CA . GLY A 1 109 ? -21.045 -23.669 -16.806 1.00 95.50 109 GLY A CA 1
ATOM 792 C C . GLY A 1 109 ? -19.973 -24.666 -16.365 1.00 95.50 109 GLY A C 1
ATOM 793 O O . GLY A 1 109 ? -20.214 -25.565 -15.550 1.00 95.50 109 GLY A O 1
ATOM 794 N N . ALA A 1 110 ? -18.790 -24.534 -16.965 1.00 96.75 110 ALA A N 1
ATOM 795 C CA . ALA A 1 110 ? -17.659 -25.406 -16.678 1.00 96.75 110 ALA A CA 1
ATOM 796 C C . ALA A 1 110 ? -17.190 -25.249 -15.217 1.00 96.75 110 ALA A C 1
ATOM 798 O O . ALA A 1 110 ? -17.312 -24.156 -14.652 1.00 96.75 110 ALA A O 1
ATOM 799 N N . PRO A 1 111 ? -16.655 -26.319 -14.600 1.00 97.50 111 PRO A N 1
ATOM 800 C CA . PRO A 1 111 ? -16.010 -26.216 -13.299 1.00 97.50 111 PRO A CA 1
ATOM 801 C C . PRO A 1 111 ? -14.833 -25.238 -13.340 1.00 97.50 111 PRO A C 1
ATOM 803 O O . PRO A 1 111 ? -14.022 -25.267 -14.266 1.00 97.50 111 PRO A O 1
ATOM 806 N N . MET A 1 112 ? -14.733 -24.413 -12.306 1.00 97.56 112 MET A N 1
ATOM 807 C CA . MET A 1 112 ? -13.587 -23.569 -12.017 1.00 97.56 112 MET A CA 1
ATOM 808 C C . MET A 1 112 ? -12.339 -24.449 -11.839 1.00 97.56 112 MET A C 1
ATOM 810 O O . MET A 1 112 ? -12.417 -25.488 -11.172 1.00 97.56 112 MET A O 1
ATOM 814 N N . PRO A 1 113 ? -11.190 -24.071 -12.428 1.00 97.62 113 PRO A N 1
ATOM 815 C CA . PRO A 1 113 ? -9.925 -24.759 -12.208 1.00 97.62 113 PRO A CA 1
ATOM 816 C C . PRO A 1 113 ? -9.606 -24.927 -10.719 1.00 97.62 113 PRO A C 1
ATOM 818 O O . PRO A 1 113 ? -9.772 -24.003 -9.924 1.00 97.62 113 PRO A O 1
ATOM 821 N N . LEU A 1 114 ? -9.086 -26.099 -10.344 1.00 97.88 114 LEU A N 1
ATOM 822 C CA . LEU A 1 114 ? -8.770 -26.444 -8.950 1.00 97.88 114 LEU A CA 1
ATOM 823 C C . LEU A 1 114 ? -7.814 -25.439 -8.287 1.00 97.88 114 LEU A C 1
ATOM 825 O O . LEU A 1 114 ? -7.979 -25.098 -7.119 1.00 97.88 114 LEU A O 1
ATOM 829 N N . SER A 1 115 ? -6.849 -24.919 -9.050 1.00 96.69 115 SER A N 1
ATOM 830 C CA . SER A 1 115 ? -5.937 -23.852 -8.620 1.00 96.69 115 SER A CA 1
ATOM 831 C C . SER A 1 115 ? -6.680 -22.591 -8.176 1.00 96.69 115 SER A C 1
ATOM 833 O O . SER A 1 115 ? -6.319 -21.978 -7.173 1.00 96.69 115 SER A O 1
ATOM 835 N N . GLN A 1 116 ? -7.742 -22.217 -8.886 1.00 97.94 116 GLN A N 1
ATOM 836 C CA . GLN A 1 116 ? -8.544 -21.043 -8.570 1.00 97.94 116 GLN A CA 1
ATOM 837 C C . GLN A 1 116 ? -9.503 -21.316 -7.406 1.00 97.94 116 GLN A C 1
ATOM 839 O O . GLN A 1 116 ? -9.686 -20.437 -6.570 1.00 97.94 116 GLN A O 1
ATOM 844 N N . VAL A 1 117 ? -10.029 -22.542 -7.267 1.00 98.50 117 VAL A N 1
ATOM 845 C CA . VAL A 1 117 ? -10.803 -22.950 -6.076 1.00 98.50 117 VAL A CA 1
ATOM 846 C C . VAL A 1 117 ? -9.948 -22.840 -4.805 1.00 98.50 117 VAL A C 1
ATOM 848 O O . VAL A 1 117 ? -10.418 -22.312 -3.798 1.00 98.50 117 VAL A O 1
ATOM 851 N N . ARG A 1 118 ? -8.664 -23.237 -4.855 1.00 98.00 118 ARG A N 1
ATOM 852 C CA . ARG A 1 118 ? -7.718 -23.024 -3.740 1.00 98.00 118 ARG A CA 1
ATOM 853 C C . ARG A 1 118 ? -7.547 -21.548 -3.402 1.00 98.00 118 ARG A C 1
ATOM 855 O O . ARG A 1 118 ? -7.653 -21.186 -2.232 1.00 98.00 118 ARG A O 1
ATOM 862 N N . ARG A 1 119 ? -7.299 -20.693 -4.404 1.00 97.94 119 ARG A N 1
ATOM 863 C CA . ARG A 1 119 ? -7.176 -19.235 -4.200 1.00 97.94 119 ARG A CA 1
ATOM 864 C C . ARG A 1 119 ? -8.436 -18.664 -3.558 1.00 97.94 119 ARG A C 1
ATOM 866 O O . ARG A 1 119 ? -8.342 -17.939 -2.576 1.00 97.94 119 ARG A O 1
ATOM 873 N N . MET A 1 120 ? -9.601 -19.046 -4.073 1.00 98.19 120 MET A N 1
ATOM 874 C CA . MET A 1 120 ? -10.903 -18.599 -3.587 1.00 98.19 120 MET A CA 1
ATOM 875 C C . MET A 1 120 ? -11.128 -18.982 -2.118 1.00 98.19 120 MET A C 1
ATOM 877 O O . MET A 1 120 ? -11.523 -18.134 -1.320 1.00 98.19 120 MET A O 1
ATOM 881 N N . LEU A 1 121 ? -10.808 -20.224 -1.735 1.00 98.50 121 LEU A N 1
ATOM 882 C CA . LEU A 1 121 ? -10.897 -20.670 -0.343 1.00 98.50 121 LEU A CA 1
ATOM 883 C C . LEU A 1 121 ? -9.886 -19.943 0.561 1.00 98.50 121 LEU A C 1
ATOM 885 O O . LEU A 1 121 ? -10.249 -19.510 1.652 1.00 98.50 121 LEU A O 1
ATOM 889 N N . CYS A 1 122 ? -8.646 -19.753 0.101 1.00 98.31 122 CYS A N 1
ATOM 890 C CA . CYS A 1 122 ? -7.618 -19.005 0.829 1.00 98.31 122 CYS A CA 1
ATOM 891 C C . CYS A 1 122 ? -8.048 -17.554 1.098 1.00 98.31 122 CYS A C 1
ATOM 893 O O . CYS A 1 122 ? -8.008 -17.098 2.241 1.00 98.31 122 CYS A O 1
ATOM 895 N N . LEU A 1 123 ? -8.535 -16.858 0.067 1.00 98.38 123 LEU A N 1
ATOM 896 C CA . LEU A 1 123 ? -9.060 -15.496 0.171 1.00 98.38 123 LEU A CA 1
ATOM 897 C C . LEU A 1 123 ? -10.245 -15.428 1.134 1.00 98.38 123 LEU A C 1
ATOM 899 O O . LEU A 1 123 ? -10.313 -14.513 1.953 1.00 98.38 123 LEU A O 1
ATOM 903 N N . ARG A 1 124 ? -11.163 -16.405 1.084 1.00 98.12 124 ARG A N 1
ATOM 904 C CA . ARG A 1 124 ? -12.326 -16.400 1.980 1.00 98.12 124 ARG A CA 1
ATOM 905 C C . ARG A 1 124 ? -11.914 -16.583 3.435 1.00 98.12 124 ARG A C 1
ATOM 907 O O . ARG A 1 124 ? -12.395 -15.850 4.293 1.00 98.12 124 ARG A O 1
ATOM 914 N N . ILE A 1 125 ? -10.973 -17.488 3.702 1.00 98.50 125 ILE A N 1
ATOM 915 C CA . ILE A 1 125 ? -10.376 -17.661 5.031 1.00 98.50 125 ILE A CA 1
ATOM 916 C C . ILE A 1 125 ? -9.712 -16.356 5.501 1.00 98.50 125 ILE A C 1
ATOM 918 O O . ILE A 1 125 ? -9.893 -15.982 6.657 1.00 98.50 125 ILE A O 1
ATOM 922 N N . ASN A 1 126 ? -8.995 -15.640 4.625 1.00 98.06 126 ASN A N 1
ATOM 923 C CA . ASN A 1 126 ? -8.350 -14.367 4.968 1.00 98.06 126 ASN A CA 1
ATOM 924 C C . ASN A 1 126 ? -9.367 -13.285 5.368 1.00 98.06 126 ASN A C 1
ATOM 926 O O . ASN A 1 126 ? -9.202 -12.646 6.405 1.00 98.06 126 ASN A O 1
ATOM 930 N N . VAL A 1 127 ? -10.454 -13.128 4.605 1.00 97.75 127 VAL A N 1
ATOM 931 C CA . VAL A 1 127 ? -11.527 -12.172 4.938 1.00 97.75 127 VAL A CA 1
ATOM 932 C C . VAL A 1 127 ? -12.188 -12.514 6.272 1.00 97.75 127 VAL A C 1
ATOM 934 O O . VAL A 1 127 ? -12.351 -11.642 7.124 1.00 97.75 127 VAL A O 1
ATOM 937 N N . LEU A 1 128 ? -12.493 -13.792 6.499 1.00 98.19 128 LEU A N 1
ATOM 938 C CA . LEU A 1 128 ? -13.094 -14.264 7.745 1.00 98.19 128 LEU A CA 1
ATOM 939 C C . LEU A 1 128 ? -12.178 -14.049 8.961 1.00 98.19 128 LEU A C 1
ATOM 941 O O . LEU A 1 128 ? -12.643 -13.615 10.015 1.00 98.19 128 LEU A O 1
ATOM 945 N N . ALA A 1 129 ? -10.872 -14.291 8.809 1.00 98.00 129 ALA A N 1
ATOM 946 C CA . ALA A 1 129 ? -9.865 -14.095 9.855 1.00 98.00 129 ALA A CA 1
ATOM 947 C C . ALA A 1 129 ? -9.697 -12.623 10.278 1.00 98.00 129 ALA A C 1
ATOM 949 O O . ALA A 1 129 ? -9.145 -12.336 11.341 1.00 98.00 129 ALA A O 1
ATOM 950 N N . LYS A 1 130 ? -10.197 -11.675 9.478 1.00 96.25 130 LYS A N 1
ATOM 951 C CA . LYS A 1 130 ? -10.156 -10.248 9.805 1.00 96.25 130 LYS A CA 1
ATOM 952 C C . LYS A 1 130 ? -11.000 -9.909 11.041 1.00 96.25 130 LYS A C 1
ATOM 954 O O . LYS A 1 130 ? -10.649 -8.986 11.770 1.00 96.25 130 LYS A O 1
ATOM 959 N N . GLY A 1 131 ? -12.049 -10.696 11.308 1.00 96.06 131 GLY A N 1
ATOM 960 C CA . GLY A 1 131 ? -12.879 -10.611 12.517 1.00 96.06 131 GLY A CA 1
ATOM 961 C C . GLY A 1 131 ? -14.185 -9.827 12.371 1.00 96.06 131 GLY A C 1
ATOM 962 O O . GLY A 1 131 ? -14.977 -9.808 13.304 1.00 96.06 131 GLY A O 1
ATOM 963 N N . TYR A 1 132 ? -14.460 -9.249 11.198 1.00 97.06 132 TYR A N 1
ATOM 964 C CA . TYR A 1 132 ? -15.654 -8.420 10.964 1.00 97.06 132 TYR A CA 1
ATOM 965 C C . TYR A 1 132 ? -16.870 -9.189 10.417 1.00 97.06 132 TYR A C 1
ATOM 967 O O . TYR A 1 132 ? -17.882 -8.592 10.063 1.00 97.06 132 TYR A O 1
ATOM 975 N N . SER A 1 133 ? -16.782 -10.519 10.327 1.00 96.50 133 SER A N 1
ATOM 976 C CA . SER A 1 133 ? -17.800 -11.363 9.687 1.00 96.50 133 SER A CA 1
ATOM 977 C C . SER A 1 133 ? -18.764 -12.050 10.652 1.00 96.50 133 SER A C 1
ATOM 979 O O . SER A 1 133 ? -19.803 -12.540 10.217 1.00 96.50 133 SER A O 1
ATOM 981 N N . GLY A 1 134 ? -18.449 -12.128 11.948 1.00 95.44 134 GLY A N 1
ATOM 982 C CA . GLY A 1 134 ? -19.274 -12.863 12.921 1.00 95.44 134 GLY A CA 1
ATOM 983 C C . GLY A 1 134 ? -19.285 -14.393 12.739 1.00 95.44 134 GLY A C 1
ATOM 984 O O . GLY A 1 134 ? -20.162 -15.080 13.271 1.00 95.44 134 GLY A O 1
ATOM 985 N N . ILE A 1 135 ? -18.323 -14.930 11.980 1.00 97.69 135 ILE A N 1
ATOM 986 C CA . ILE A 1 135 ? -18.084 -16.372 11.853 1.00 97.69 135 ILE A CA 1
ATOM 987 C C . ILE A 1 135 ? -17.594 -16.939 13.191 1.00 97.69 135 ILE A C 1
ATOM 989 O O . ILE A 1 135 ? -16.883 -16.266 13.936 1.00 97.69 135 ILE A O 1
ATOM 993 N N . SER A 1 136 ? -17.934 -18.185 13.500 1.00 97.56 136 SER A N 1
ATOM 994 C CA . SER A 1 136 ? -17.415 -18.866 14.680 1.00 97.56 136 SER A CA 1
ATOM 995 C C . SER A 1 136 ? -16.002 -19.412 14.443 1.00 97.56 136 SER A C 1
ATOM 997 O O . SER A 1 136 ? -15.624 -19.834 13.342 1.00 97.56 136 SER A O 1
ATOM 999 N N . LEU A 1 137 ? -15.206 -19.454 15.513 1.00 97.62 137 LEU A N 1
ATOM 1000 C CA . LEU A 1 137 ? -13.857 -20.017 15.477 1.00 97.62 137 LEU A CA 1
ATOM 1001 C C . LEU A 1 137 ? -13.830 -21.514 15.088 1.00 97.62 137 LEU A C 1
ATOM 1003 O O . LEU A 1 137 ? -12.950 -21.897 14.311 1.00 97.62 137 LEU A O 1
ATOM 1007 N N . PRO A 1 138 ? -14.765 -22.377 15.550 1.00 97.75 138 PRO A N 1
ATOM 1008 C CA . PRO A 1 138 ? -14.857 -23.762 15.084 1.00 97.75 138 PRO A CA 1
ATOM 1009 C C . PRO A 1 138 ? -15.070 -23.877 13.571 1.00 97.75 138 PRO A C 1
ATOM 1011 O O . PRO A 1 138 ? -14.381 -24.669 12.922 1.00 97.75 138 PRO A O 1
ATOM 1014 N N . THR A 1 139 ? -15.961 -23.064 12.996 1.00 98.00 139 THR A N 1
ATOM 1015 C CA . THR A 1 139 ? -16.205 -23.051 11.549 1.00 98.00 139 THR A CA 1
ATOM 1016 C C . THR A 1 139 ? -14.957 -22.611 10.790 1.00 98.00 139 THR A C 1
ATOM 1018 O O . THR A 1 139 ? -14.499 -23.338 9.908 1.00 98.00 139 THR A O 1
ATOM 1021 N N . LEU A 1 140 ? -14.322 -21.501 11.183 1.00 98.31 140 LEU A N 1
ATOM 1022 C CA . LEU A 1 140 ? -13.090 -21.025 10.541 1.00 98.31 140 LEU A CA 1
ATOM 1023 C C . LEU A 1 140 ? -11.959 -22.070 10.588 1.00 98.31 140 LEU A C 1
ATOM 1025 O O . LEU A 1 140 ? -11.253 -22.276 9.599 1.00 98.31 140 LEU A O 1
ATOM 1029 N N . ARG A 1 141 ? -11.816 -22.795 11.705 1.00 97.88 141 ARG A N 1
ATOM 1030 C CA . ARG A 1 141 ? -10.843 -23.894 11.831 1.00 97.88 141 ARG A CA 1
ATOM 1031 C C . ARG A 1 141 ? -11.149 -25.062 10.889 1.00 97.88 141 ARG A C 1
ATOM 1033 O O . ARG A 1 141 ? -10.211 -25.612 10.315 1.00 97.88 141 ARG A O 1
ATOM 1040 N N . LYS A 1 142 ? -12.424 -25.415 10.674 1.00 98.31 142 LYS A N 1
ATOM 1041 C CA . LYS A 1 142 ? -12.817 -26.426 9.672 1.00 98.31 142 LYS A CA 1
ATOM 1042 C C . LYS A 1 142 ? -12.459 -25.985 8.249 1.00 98.31 142 LYS A C 1
ATOM 1044 O O . LYS A 1 142 ? -11.970 -26.808 7.481 1.00 98.31 142 LYS A O 1
ATOM 1049 N N . LEU A 1 143 ? -12.620 -24.701 7.912 1.00 98.50 143 LEU A N 1
ATOM 1050 C CA . LEU A 1 143 ? -12.208 -24.166 6.604 1.00 98.50 143 LEU A CA 1
ATOM 1051 C C . LEU A 1 143 ? -10.696 -24.282 6.392 1.00 98.50 143 LEU A C 1
ATOM 1053 O O . LEU A 1 143 ? -10.251 -24.742 5.343 1.00 98.50 143 LEU A O 1
ATOM 1057 N N . ILE A 1 144 ? -9.907 -23.914 7.405 1.00 98.44 144 ILE A N 1
ATOM 1058 C CA . ILE A 1 144 ? -8.445 -24.051 7.377 1.00 98.44 144 ILE A CA 1
ATOM 1059 C C . ILE A 1 144 ? -8.040 -25.524 7.241 1.00 98.44 144 ILE A C 1
ATOM 1061 O O . ILE A 1 144 ? -7.153 -25.842 6.451 1.00 98.44 144 ILE A O 1
ATOM 1065 N N . ALA A 1 145 ? -8.700 -26.434 7.963 1.00 98.25 145 ALA A N 1
ATOM 1066 C CA . ALA A 1 145 ? -8.455 -27.869 7.846 1.00 98.25 145 ALA A CA 1
ATOM 1067 C C . ALA A 1 145 ? -8.783 -28.394 6.438 1.00 98.25 145 ALA A C 1
ATOM 1069 O O . ALA A 1 145 ? -7.979 -29.125 5.865 1.00 98.25 145 ALA A O 1
ATOM 1070 N N . ALA A 1 146 ? -9.908 -27.970 5.853 1.00 98.31 146 ALA A N 1
ATOM 1071 C CA . ALA A 1 146 ? -10.293 -28.314 4.486 1.00 98.31 146 ALA A CA 1
ATOM 1072 C C . ALA A 1 146 ? -9.282 -27.798 3.452 1.00 98.31 146 ALA A C 1
ATOM 1074 O O . ALA A 1 146 ? -8.833 -28.568 2.603 1.00 98.31 146 ALA A O 1
ATOM 1075 N N . PHE A 1 147 ? -8.848 -26.537 3.568 1.00 98.38 147 PHE A N 1
ATOM 1076 C CA . PHE A 1 147 ? -7.792 -25.976 2.721 1.00 98.38 147 PHE A CA 1
ATOM 1077 C C . PHE A 1 147 ? -6.491 -26.781 2.848 1.00 98.38 147 PHE A C 1
ATOM 1079 O O . PHE A 1 147 ? -5.895 -27.190 1.855 1.00 98.38 147 PHE A O 1
ATOM 1086 N N . ASN A 1 148 ? -6.070 -27.071 4.080 1.00 97.88 148 ASN A N 1
ATOM 1087 C CA . ASN A 1 148 ? -4.849 -27.824 4.348 1.00 97.88 148 ASN A CA 1
ATOM 1088 C C . ASN A 1 148 ? -4.929 -29.286 3.891 1.00 97.88 148 ASN A C 1
ATOM 1090 O O . ASN A 1 148 ? -3.888 -29.879 3.617 1.00 97.88 148 ASN A O 1
ATOM 1094 N N . ALA A 1 149 ? -6.116 -29.875 3.797 1.00 96.88 149 ALA A N 1
ATOM 1095 C CA . ALA A 1 149 ? -6.316 -31.221 3.265 1.00 96.88 149 ALA A CA 1
ATOM 1096 C C . ALA A 1 149 ? -6.470 -31.253 1.733 1.00 96.88 149 ALA A C 1
ATOM 1098 O O . ALA A 1 149 ? -6.636 -32.332 1.170 1.00 96.88 149 ALA A O 1
ATOM 1099 N N . ASP A 1 150 ? -6.413 -30.090 1.074 1.00 96.62 150 ASP A N 1
ATOM 1100 C CA . ASP A 1 150 ? -6.707 -29.912 -0.351 1.00 96.62 150 ASP A CA 1
ATOM 1101 C C . ASP A 1 150 ? -8.115 -30.406 -0.737 1.00 96.62 150 ASP A C 1
ATOM 1103 O O . ASP A 1 150 ? -8.322 -31.052 -1.764 1.00 96.62 150 ASP A O 1
ATOM 1107 N N . PHE A 1 151 ? -9.107 -30.124 0.115 1.00 98.19 151 PHE A N 1
ATOM 1108 C CA . PHE A 1 151 ? -10.510 -30.398 -0.181 1.00 98.19 151 PHE A CA 1
ATOM 1109 C C . PHE A 1 151 ? -11.088 -29.301 -1.083 1.00 98.19 151 PHE A C 1
ATOM 1111 O O . PHE A 1 151 ? -11.219 -28.148 -0.666 1.00 98.19 151 PHE A O 1
ATOM 1118 N N . LEU A 1 152 ? -11.456 -29.661 -2.317 1.00 98.12 152 LEU A N 1
ATOM 1119 C CA . LEU A 1 152 ? -11.835 -28.704 -3.363 1.00 98.12 152 LEU A CA 1
ATOM 1120 C C . LEU A 1 152 ? -13.252 -28.965 -3.897 1.00 98.12 152 LEU A C 1
ATOM 1122 O O . LEU A 1 152 ? -13.441 -29.841 -4.750 1.00 98.12 152 LEU A O 1
ATOM 1126 N N . PRO A 1 153 ? -14.257 -28.200 -3.434 1.00 98.56 153 PRO A N 1
ATOM 1127 C CA . PRO A 1 153 ? -15.611 -28.227 -3.981 1.00 98.56 153 PRO A CA 1
ATOM 1128 C C . PRO A 1 153 ? -15.675 -27.899 -5.477 1.00 98.56 153 PRO A C 1
ATOM 1130 O O . PRO A 1 153 ? -14.876 -27.127 -6.010 1.00 98.56 153 PRO A O 1
ATOM 1133 N N . ARG A 1 154 ? -16.680 -28.447 -6.166 1.00 98.50 154 ARG A N 1
ATOM 1134 C CA . ARG A 1 154 ? -16.991 -28.091 -7.553 1.00 98.50 154 ARG A CA 1
ATOM 1135 C C . ARG A 1 154 ? -17.680 -26.727 -7.601 1.00 98.50 154 ARG A C 1
ATOM 1137 O O . ARG A 1 154 ? -18.883 -26.641 -7.380 1.00 98.50 154 ARG A O 1
ATOM 1144 N N . VAL A 1 155 ? -16.945 -25.694 -7.999 1.00 98.69 155 VAL A N 1
ATOM 1145 C CA . VAL A 1 155 ? -17.474 -24.337 -8.209 1.00 98.69 155 VAL A CA 1
ATOM 1146 C C . VAL A 1 155 ? -17.699 -24.084 -9.709 1.00 98.69 155 VAL A C 1
ATOM 1148 O O . VAL A 1 155 ? -16.767 -24.286 -10.480 1.00 98.69 155 VAL A O 1
ATOM 1151 N N . PRO A 1 156 ? -18.895 -23.688 -10.180 1.00 98.12 156 PRO A N 1
ATOM 1152 C CA . PRO A 1 156 ? -19.119 -23.300 -11.580 1.00 98.12 156 PRO A CA 1
ATOM 1153 C C . PRO A 1 156 ? -18.568 -21.901 -11.919 1.00 98.12 156 PRO A C 1
ATOM 1155 O O . PRO A 1 156 ? -18.564 -21.015 -11.070 1.00 98.12 156 PRO A O 1
ATOM 1158 N N . LEU A 1 157 ? -18.147 -21.677 -13.171 1.00 96.00 157 LEU A N 1
ATOM 1159 C CA . LEU A 1 157 ? -17.553 -20.403 -13.623 1.00 96.00 157 LEU A CA 1
ATOM 1160 C C . LEU A 1 157 ? -18.550 -19.261 -13.915 1.00 96.00 157 LEU A C 1
ATOM 1162 O O . LEU A 1 157 ? -18.115 -18.125 -14.103 1.00 96.00 157 LEU A O 1
ATOM 1166 N N . CYS A 1 158 ? -19.855 -19.527 -14.019 1.00 96.00 158 CYS A N 1
ATOM 1167 C CA . CYS A 1 158 ? -20.872 -18.512 -14.322 1.00 96.00 158 CYS A CA 1
ATOM 1168 C C . CYS A 1 158 ? -21.885 -18.384 -13.179 1.00 96.00 158 CYS A C 1
ATOM 1170 O O . CYS A 1 158 ? -22.322 -19.398 -12.638 1.00 96.00 158 CYS A O 1
ATOM 1172 N N . GLY A 1 159 ? -22.330 -17.158 -12.885 1.00 94.12 159 GLY A N 1
ATOM 1173 C CA . GLY A 1 159 ? -23.460 -16.906 -11.978 1.00 94.12 159 GLY A CA 1
ATOM 1174 C C . GLY A 1 159 ? -23.304 -15.703 -11.045 1.00 94.12 159 GLY A C 1
ATOM 1175 O O . GLY A 1 159 ? -24.288 -15.300 -10.441 1.00 94.12 159 GLY A O 1
ATOM 1176 N N . THR A 1 160 ? -22.105 -15.126 -10.916 1.00 95.62 160 THR A N 1
ATOM 1177 C CA . THR A 1 160 ? -21.898 -13.885 -10.147 1.00 95.62 160 THR A CA 1
ATOM 1178 C C . THR A 1 160 ? -22.124 -12.643 -11.015 1.00 95.62 160 THR A C 1
ATOM 1180 O O . THR A 1 160 ? -21.707 -12.611 -12.176 1.00 95.62 160 THR A O 1
ATOM 1183 N N . VAL A 1 161 ? -22.747 -11.622 -10.422 1.00 95.31 161 VAL A N 1
ATOM 1184 C CA . VAL A 1 161 ? -22.861 -10.251 -10.953 1.00 95.31 161 VAL A CA 1
ATOM 1185 C C . VAL A 1 161 ? -21.976 -9.254 -10.186 1.00 95.31 161 VAL A C 1
ATOM 1187 O O . VAL A 1 161 ? -21.905 -8.090 -10.559 1.00 95.31 161 VAL A O 1
ATOM 1190 N N . GLY A 1 162 ? -21.279 -9.687 -9.125 1.00 90.81 162 GLY A N 1
ATOM 1191 C CA . GLY A 1 162 ? -20.404 -8.826 -8.315 1.00 90.81 162 GLY A CA 1
ATOM 1192 C C . GLY A 1 162 ? -21.127 -7.752 -7.482 1.00 90.81 162 GLY A C 1
ATOM 1193 O O . GLY A 1 162 ? -20.508 -6.744 -7.150 1.00 90.81 162 GLY A O 1
ATOM 1194 N N . ALA A 1 163 ? -22.419 -7.955 -7.182 1.00 75.00 163 ALA A N 1
ATOM 1195 C CA . ALA A 1 163 ? -23.310 -6.997 -6.511 1.00 75.00 163 ALA A CA 1
ATOM 1196 C C . ALA A 1 163 ? -23.322 -7.145 -4.992 1.00 75.00 163 ALA A C 1
ATOM 1198 O O . ALA A 1 163 ? -22.775 -6.285 -4.332 1.00 75.00 163 ALA A O 1
ATOM 1199 N N . SER A 1 164 ? -23.881 -8.244 -4.463 1.00 74.88 164 SER A N 1
ATOM 1200 C CA . SER A 1 164 ? -23.874 -8.655 -3.045 1.00 74.88 164 SER A CA 1
ATOM 1201 C C . SER A 1 164 ? -22.748 -9.657 -2.773 1.00 74.88 164 SER A C 1
ATOM 1203 O O . SER A 1 164 ? -22.919 -10.663 -2.081 1.00 74.88 164 SER A O 1
ATOM 1205 N N . GLY A 1 165 ? -21.614 -9.433 -3.438 1.00 76.31 165 GLY A N 1
ATOM 1206 C CA . GLY A 1 165 ? -20.527 -10.390 -3.552 1.00 76.31 165 GLY A CA 1
ATOM 1207 C C . GLY A 1 165 ? -20.771 -11.504 -4.575 1.00 76.31 165 GLY A C 1
ATOM 1208 O O . GLY A 1 165 ? -21.745 -11.532 -5.329 1.00 76.31 165 GLY A O 1
ATOM 1209 N N . ASP A 1 166 ? -19.846 -12.455 -4.598 1.00 95.06 166 ASP A N 1
ATOM 1210 C CA . ASP A 1 166 ? -19.777 -13.596 -5.501 1.00 95.06 166 ASP A CA 1
ATOM 1211 C C . ASP A 1 166 ? -20.683 -14.747 -5.046 1.00 95.06 166 ASP A C 1
ATOM 1213 O O . ASP A 1 166 ? -20.255 -15.899 -4.926 1.00 95.06 166 ASP A O 1
ATOM 1217 N N . LEU A 1 167 ? -21.957 -14.418 -4.806 1.00 96.25 167 LEU A N 1
ATOM 1218 C CA . LEU A 1 167 ? -22.943 -15.266 -4.136 1.00 96.25 167 LEU A CA 1
ATOM 1219 C C . LEU A 1 167 ? -22.999 -16.684 -4.702 1.00 96.25 167 LEU A C 1
ATOM 1221 O O . LEU A 1 167 ? -22.793 -17.650 -3.970 1.00 96.25 167 LEU A O 1
ATOM 1225 N N . ALA A 1 168 ? -23.263 -16.828 -6.002 1.00 97.38 168 ALA A N 1
ATOM 1226 C CA . ALA A 1 168 ? -23.430 -18.139 -6.619 1.00 97.38 168 ALA A CA 1
ATOM 1227 C C . ALA A 1 168 ? -22.174 -19.026 -6.510 1.00 97.38 168 ALA A C 1
ATOM 1229 O O . ALA A 1 168 ? -22.278 -20.134 -5.974 1.00 97.38 168 ALA A O 1
ATOM 1230 N N . PRO A 1 169 ? -20.980 -18.599 -6.967 1.00 98.06 169 PRO A N 1
ATOM 1231 C CA . PRO A 1 169 ? -19.789 -19.438 -6.866 1.00 98.06 169 PRO A CA 1
ATOM 1232 C C . PRO A 1 169 ? -19.335 -19.668 -5.411 1.00 98.06 169 PRO A C 1
ATOM 1234 O O . PRO A 1 169 ? -18.938 -20.788 -5.087 1.00 98.06 169 PRO A O 1
ATOM 1237 N N . LEU A 1 170 ? -19.452 -18.687 -4.504 1.00 98.38 170 LEU A N 1
ATOM 1238 C CA . LEU A 1 170 ? -19.144 -18.909 -3.083 1.00 98.38 170 LEU A CA 1
ATOM 1239 C C . LEU A 1 170 ? -20.146 -19.849 -2.404 1.00 98.38 170 LEU A C 1
ATOM 1241 O O . LEU A 1 170 ? -19.760 -20.621 -1.528 1.00 98.38 170 LEU A O 1
ATOM 1245 N N . SER A 1 171 ? -21.406 -19.857 -2.839 1.00 98.50 171 SER A N 1
ATOM 1246 C CA . SER A 1 171 ? -22.398 -20.819 -2.350 1.00 98.50 171 SER A CA 1
ATOM 1247 C C . SER A 1 171 ? -22.029 -22.242 -2.746 1.00 98.50 171 SER A C 1
ATOM 1249 O O . SER A 1 171 ? -22.092 -23.131 -1.906 1.00 98.50 171 SER A O 1
ATOM 1251 N N . HIS A 1 172 ? -21.558 -22.470 -3.979 1.00 98.75 172 HIS A N 1
ATOM 1252 C CA . HIS A 1 172 ? -21.063 -23.792 -4.396 1.00 98.75 172 HIS A CA 1
ATOM 1253 C C . HIS A 1 172 ? -19.817 -24.226 -3.605 1.00 98.75 172 HIS A C 1
ATOM 1255 O O . HIS A 1 172 ? -19.682 -25.407 -3.276 1.00 98.75 172 HIS A O 1
ATOM 1261 N N . LEU A 1 173 ? -18.935 -23.284 -3.242 1.00 98.69 173 LEU A N 1
ATOM 1262 C CA . LEU A 1 173 ? -17.814 -23.547 -2.331 1.00 98.69 173 LEU A CA 1
ATOM 1263 C C . LEU A 1 173 ? -18.322 -23.978 -0.942 1.00 98.69 173 LEU A C 1
ATOM 1265 O O . LEU A 1 173 ? -17.910 -25.018 -0.426 1.00 98.69 173 LEU A O 1
ATOM 1269 N N . ALA A 1 174 ? -19.247 -23.214 -0.357 1.00 98.50 174 ALA A N 1
ATOM 1270 C CA . ALA A 1 174 ? -19.837 -23.502 0.949 1.00 98.50 174 ALA A CA 1
ATOM 1271 C C . ALA A 1 174 ? -20.633 -24.821 0.965 1.00 98.50 174 ALA A C 1
ATOM 1273 O O . ALA A 1 174 ? -20.517 -25.588 1.917 1.00 98.50 174 ALA A O 1
ATOM 1274 N N . LEU A 1 175 ? -21.375 -25.131 -0.104 1.00 98.69 175 LEU A N 1
ATOM 1275 C CA . LEU A 1 175 ? -22.160 -26.360 -0.247 1.00 98.69 175 LEU A CA 1
ATOM 1276 C C . LEU A 1 175 ? -21.272 -27.606 -0.138 1.00 98.69 175 LEU A C 1
ATOM 1278 O O . LEU A 1 175 ? -21.585 -28.521 0.623 1.00 98.69 175 LEU A O 1
ATOM 1282 N N . GLY A 1 176 ? -20.126 -27.606 -0.829 1.00 98.44 176 GLY A N 1
ATOM 1283 C CA . GLY A 1 176 ? -19.142 -28.684 -0.722 1.00 98.44 176 GLY A CA 1
ATOM 1284 C C . GLY A 1 176 ? -18.579 -28.835 0.690 1.00 98.44 176 GLY A C 1
ATOM 1285 O O . GLY A 1 176 ? -18.449 -29.952 1.185 1.00 98.44 176 GLY A O 1
ATOM 1286 N N . LEU A 1 177 ? -18.291 -27.722 1.369 1.00 98.56 177 LEU A N 1
ATOM 1287 C CA . LEU A 1 177 ? -17.803 -27.712 2.756 1.00 98.56 177 LEU A CA 1
ATOM 1288 C C . LEU A 1 177 ? -18.860 -28.195 3.766 1.00 98.56 177 LEU A C 1
ATOM 1290 O O . LEU A 1 177 ? -18.507 -28.750 4.805 1.00 98.56 177 LEU A O 1
ATOM 1294 N N . MET A 1 178 ? -20.148 -28.047 3.446 1.00 98.50 178 MET A N 1
ATOM 1295 C CA . MET A 1 178 ? -21.273 -28.654 4.172 1.00 98.50 178 MET A CA 1
ATOM 1296 C C . MET A 1 178 ? -21.466 -30.149 3.849 1.00 98.50 178 MET A C 1
ATOM 1298 O O . MET A 1 178 ? -22.360 -30.787 4.400 1.00 98.50 178 MET A O 1
ATOM 1302 N N . GLY A 1 179 ? -20.644 -30.730 2.968 1.00 98.19 179 GLY A N 1
ATOM 1303 C CA . GLY A 1 179 ? -20.739 -32.129 2.541 1.00 98.19 179 GLY A CA 1
ATOM 1304 C C . GLY A 1 179 ? -21.788 -32.396 1.459 1.00 98.19 179 GLY A C 1
ATOM 1305 O O . GLY A 1 179 ? -22.026 -33.550 1.107 1.00 98.19 179 GLY A O 1
ATOM 1306 N N . GLU A 1 180 ? -22.389 -31.355 0.888 1.00 98.44 180 GLU A N 1
ATOM 1307 C CA . GLU A 1 180 ? -23.366 -31.454 -0.194 1.00 98.44 180 GLU A CA 1
ATOM 1308 C C . GLU A 1 180 ? -22.721 -31.172 -1.562 1.00 98.44 180 GLU A C 1
ATOM 1310 O O . GLU A 1 180 ? -21.660 -30.562 -1.676 1.00 98.44 180 GLU A O 1
ATOM 1315 N N . GLY A 1 181 ? -23.349 -31.627 -2.646 1.00 97.75 181 GLY A N 1
ATOM 1316 C CA . GLY A 1 181 ? -22.801 -31.446 -3.992 1.00 97.75 181 GLY A CA 1
ATOM 1317 C C . GLY A 1 181 ? -21.577 -32.328 -4.270 1.00 97.75 181 GLY A C 1
ATOM 1318 O O . GLY A 1 181 ? -21.526 -33.491 -3.864 1.00 97.75 181 GLY A O 1
ATOM 1319 N N . LEU A 1 182 ? -20.614 -31.797 -5.028 1.00 98.62 182 LEU A N 1
ATOM 1320 C CA . LEU A 1 182 ? -19.450 -32.543 -5.513 1.00 98.62 182 LEU A CA 1
ATOM 1321 C C . LEU A 1 182 ? -18.134 -31.880 -5.092 1.00 98.62 182 LEU A C 1
ATOM 1323 O O . LEU A 1 182 ? -18.043 -30.655 -5.063 1.00 98.62 182 LEU A O 1
ATOM 1327 N N . ALA A 1 183 ? -17.098 -32.685 -4.867 1.00 98.50 183 ALA A N 1
ATOM 1328 C CA . ALA A 1 183 ? -15.723 -32.248 -4.633 1.00 98.50 183 ALA A CA 1
ATOM 1329 C C . ALA A 1 183 ? -14.737 -33.080 -5.466 1.00 98.50 183 ALA A C 1
ATOM 1331 O O . ALA A 1 183 ? -15.040 -34.207 -5.867 1.00 98.50 183 ALA A O 1
ATOM 1332 N N . TRP A 1 184 ? -13.577 -32.512 -5.785 1.00 98.31 184 TRP A N 1
ATOM 1333 C CA . TRP A 1 184 ? -12.531 -33.211 -6.525 1.00 98.31 184 TRP A CA 1
ATOM 1334 C C . TRP A 1 184 ? -11.848 -34.259 -5.646 1.00 98.31 184 TRP A C 1
ATOM 1336 O O . TRP A 1 184 ? -11.387 -33.943 -4.554 1.00 98.31 184 TRP A O 1
ATOM 1346 N N . SER A 1 185 ? -11.738 -35.491 -6.143 1.00 97.69 185 SER A N 1
ATOM 1347 C CA . SER A 1 185 ? -10.984 -36.549 -5.476 1.00 97.69 185 SER A CA 1
ATOM 1348 C C . SER A 1 185 ? -9.676 -36.806 -6.209 1.00 97.69 185 SER A C 1
ATOM 1350 O O . SER A 1 185 ? -9.676 -37.360 -7.310 1.00 97.69 185 SER A O 1
ATOM 1352 N N . HIS A 1 186 ? -8.549 -36.466 -5.579 1.00 93.25 186 HIS A N 1
ATOM 1353 C CA . HIS A 1 186 ? -7.217 -36.759 -6.123 1.00 93.25 186 HIS A CA 1
ATOM 1354 C C . HIS A 1 186 ? -6.979 -38.261 -6.316 1.00 93.25 186 HIS A C 1
ATOM 1356 O O . HIS A 1 186 ? -6.310 -38.656 -7.261 1.00 93.25 186 HIS A O 1
ATOM 1362 N N . ALA A 1 187 ? -7.571 -39.102 -5.465 1.00 94.19 187 ALA A N 1
ATOM 1363 C CA . ALA A 1 187 ? -7.437 -40.555 -5.555 1.00 94.19 187 ALA A CA 1
ATOM 1364 C C . ALA A 1 187 ? -8.185 -41.162 -6.755 1.00 94.19 187 ALA A C 1
ATOM 1366 O O . ALA A 1 187 ? -7.806 -42.223 -7.243 1.00 94.19 187 ALA A O 1
ATOM 1367 N N . LYS A 1 188 ? -9.269 -40.520 -7.208 1.00 95.44 188 LYS A N 1
ATOM 1368 C CA . LYS A 1 188 ? -10.125 -41.019 -8.299 1.00 95.44 188 LYS A CA 1
ATOM 1369 C C . LYS A 1 188 ? -10.024 -40.190 -9.582 1.00 95.44 188 LYS A C 1
ATOM 1371 O O . LYS A 1 188 ? -10.675 -40.545 -10.561 1.00 95.44 188 LYS A O 1
ATOM 1376 N N . GLU A 1 189 ? -9.285 -39.082 -9.543 1.00 96.62 189 GLU A N 1
ATOM 1377 C CA . GLU A 1 189 ? -9.122 -38.105 -10.627 1.00 96.62 189 GLU A CA 1
ATOM 1378 C C . GLU A 1 189 ? -10.452 -37.639 -11.245 1.00 96.62 189 GLU A C 1
ATOM 1380 O O . GLU A 1 189 ? -10.588 -37.468 -12.458 1.00 96.62 189 GLU A O 1
ATOM 1385 N N . LYS A 1 190 ? -11.475 -37.456 -10.404 1.00 97.62 190 LYS A N 1
ATOM 1386 C CA . LYS A 1 190 ? -12.798 -36.975 -10.819 1.00 97.62 190 LYS A CA 1
ATOM 1387 C C . LYS A 1 190 ? -13.546 -36.319 -9.666 1.00 97.62 190 LYS A C 1
ATOM 1389 O O . LYS A 1 190 ? -13.207 -36.506 -8.498 1.00 97.62 190 LYS A O 1
ATOM 1394 N N . PHE A 1 191 ? -14.615 -35.605 -10.003 1.00 98.31 191 PHE A N 1
ATOM 1395 C CA . PHE A 1 191 ? -15.580 -35.130 -9.019 1.00 98.31 191 PHE A CA 1
ATOM 1396 C C . PHE A 1 191 ? -16.403 -36.295 -8.446 1.00 98.31 191 PHE A C 1
ATOM 1398 O O . PHE A 1 191 ? -16.900 -37.140 -9.194 1.00 98.31 191 PHE A O 1
ATOM 1405 N N . VAL A 1 192 ? -16.549 -36.324 -7.124 1.00 98.62 192 VAL A N 1
ATOM 1406 C CA . VAL A 1 192 ? -17.328 -37.307 -6.349 1.00 98.62 192 VAL A CA 1
ATOM 1407 C C . VAL A 1 192 ? -18.224 -36.588 -5.335 1.00 98.62 192 VAL A C 1
ATOM 1409 O O . VAL A 1 192 ? -18.015 -35.391 -5.123 1.00 98.62 192 VAL A O 1
ATOM 1412 N N . PRO A 1 193 ? -19.220 -37.253 -4.717 1.00 98.75 193 PRO A N 1
ATOM 1413 C CA . PRO A 1 193 ? -20.020 -36.642 -3.657 1.00 98.75 193 PRO A CA 1
ATOM 1414 C C . PRO A 1 193 ? -19.143 -36.021 -2.560 1.00 98.75 193 PRO A C 1
ATOM 1416 O O . PRO A 1 193 ? -18.238 -36.675 -2.044 1.00 98.75 193 PRO A O 1
ATOM 1419 N N . ALA A 1 194 ? -19.406 -34.763 -2.201 1.00 98.50 194 ALA A N 1
ATOM 1420 C CA . ALA A 1 194 ? -18.563 -34.004 -1.274 1.00 98.50 194 ALA A CA 1
ATOM 1421 C C . ALA A 1 194 ? -18.431 -34.678 0.106 1.00 98.50 194 ALA A C 1
ATOM 1423 O O . ALA A 1 194 ? -17.327 -34.764 0.640 1.00 98.50 194 ALA A O 1
ATOM 1424 N N . ALA A 1 195 ? -19.524 -35.236 0.641 1.00 98.44 195 ALA A N 1
ATOM 1425 C CA . ALA A 1 195 ? -19.513 -36.013 1.882 1.00 98.44 195 ALA A CA 1
ATOM 1426 C C . ALA A 1 195 ? -18.552 -37.215 1.844 1.00 98.44 195 ALA A C 1
ATOM 1428 O O . ALA A 1 195 ? -17.898 -37.508 2.843 1.00 98.44 195 ALA A O 1
ATOM 1429 N N . GLU A 1 196 ? -18.443 -37.898 0.698 1.00 98.00 196 GLU A N 1
ATOM 1430 C CA . GLU A 1 196 ? -17.530 -39.034 0.539 1.00 98.00 196 GLU A CA 1
ATOM 1431 C C . GLU A 1 196 ? -16.070 -38.573 0.636 1.00 98.00 196 GLU A C 1
ATOM 1433 O O . GLU A 1 196 ? -15.262 -39.185 1.334 1.00 98.00 196 GLU A O 1
ATOM 1438 N N . GLU A 1 197 ? -15.735 -37.469 -0.033 1.00 98.38 197 GLU A N 1
ATOM 1439 C CA . GLU A 1 197 ? -14.369 -36.945 -0.051 1.00 98.38 197 GLU A CA 1
ATOM 1440 C C . GLU A 1 197 ? -13.970 -36.309 1.293 1.00 98.38 197 GLU A C 1
ATOM 1442 O O . GLU A 1 197 ? -12.839 -36.505 1.735 1.00 98.38 197 GLU A O 1
ATOM 1447 N N . LEU A 1 198 ? -14.894 -35.638 1.998 1.00 98.19 198 LEU A N 1
ATOM 1448 C CA . LEU A 1 198 ? -14.664 -35.174 3.375 1.00 98.19 198 LEU A CA 1
ATOM 1449 C C . LEU A 1 198 ? -14.331 -36.344 4.306 1.00 98.19 198 LEU A C 1
ATOM 1451 O O . LEU A 1 198 ? -13.314 -36.304 5.000 1.00 98.19 198 LEU A O 1
ATOM 1455 N N . ALA A 1 199 ? -15.141 -37.409 4.276 1.00 97.69 199 ALA A N 1
ATOM 1456 C CA . ALA A 1 199 ? -14.915 -38.599 5.094 1.00 97.69 199 ALA A CA 1
ATOM 1457 C C . ALA A 1 199 ? -13.566 -39.262 4.769 1.00 97.69 199 ALA A C 1
ATOM 1459 O O . ALA A 1 199 ? -12.828 -39.643 5.678 1.00 97.69 199 ALA A O 1
ATOM 1460 N N . ARG A 1 200 ? -13.198 -39.335 3.481 1.00 97.69 200 ARG A N 1
ATOM 1461 C CA . ARG A 1 200 ? -11.902 -39.868 3.028 1.00 97.69 200 ARG A CA 1
ATOM 1462 C C . ARG A 1 200 ? -10.713 -39.062 3.562 1.00 97.69 200 ARG A C 1
ATOM 1464 O O . ARG A 1 200 ? -9.669 -39.644 3.849 1.00 97.69 200 ARG A O 1
ATOM 1471 N N . LEU A 1 201 ? -10.856 -37.742 3.675 1.00 97.50 201 LEU A N 1
ATOM 1472 C CA . LEU A 1 201 ? -9.830 -36.836 4.203 1.00 97.50 201 LEU A CA 1
ATOM 1473 C C . LEU A 1 201 ? -9.837 -36.735 5.740 1.00 97.50 201 LEU A C 1
ATOM 1475 O O . LEU A 1 201 ? -9.019 -36.007 6.298 1.00 97.50 201 LEU A O 1
ATOM 1479 N N . GLY A 1 202 ? -10.736 -37.446 6.431 1.00 97.62 202 GLY A N 1
ATOM 1480 C CA . GLY A 1 202 ? -10.881 -37.360 7.887 1.00 97.62 202 GLY A CA 1
ATOM 1481 C C . GLY A 1 202 ? -11.444 -36.017 8.365 1.00 97.62 202 GLY A C 1
ATOM 1482 O O . GLY A 1 202 ? -11.205 -35.615 9.502 1.00 97.62 202 GLY A O 1
ATOM 1483 N N . LEU A 1 203 ? -12.166 -35.306 7.496 1.00 98.00 203 LEU A N 1
ATOM 1484 C CA . LEU A 1 203 ? -12.792 -34.022 7.790 1.00 98.00 203 LEU A CA 1
ATOM 1485 C C . LEU A 1 203 ? -14.272 -34.206 8.127 1.00 98.00 203 LEU A C 1
ATOM 1487 O O . LEU A 1 203 ? -14.938 -35.116 7.637 1.00 98.00 203 LEU A O 1
ATOM 1491 N N . THR A 1 204 ? -14.804 -33.295 8.939 1.00 97.12 204 THR A N 1
ATOM 1492 C CA . THR A 1 204 ? -16.237 -33.236 9.248 1.00 97.12 204 THR A CA 1
ATOM 1493 C C . THR A 1 204 ? -16.897 -32.081 8.494 1.00 97.12 204 THR A C 1
ATOM 1495 O O . THR A 1 204 ? -16.265 -31.029 8.347 1.00 97.12 204 THR A O 1
ATOM 1498 N N . PRO A 1 205 ? -18.155 -32.234 8.035 1.00 97.81 205 PRO A N 1
ATOM 1499 C CA . PRO A 1 205 ? -18.900 -31.144 7.415 1.00 97.81 205 PRO A CA 1
ATOM 1500 C C . PRO A 1 205 ? -18.996 -29.893 8.298 1.00 97.81 205 PRO A C 1
ATOM 1502 O O . PRO A 1 205 ? -19.038 -29.969 9.533 1.00 97.81 205 PRO A O 1
ATOM 1505 N N . VAL A 1 206 ? -19.034 -28.726 7.659 1.00 96.56 206 VAL A N 1
ATOM 1506 C CA . VAL A 1 206 ? -19.334 -27.451 8.319 1.00 96.56 206 VAL A CA 1
ATOM 1507 C C . VAL A 1 206 ? -20.824 -27.392 8.660 1.00 96.56 206 VAL A C 1
ATOM 1509 O O . VAL A 1 206 ? -21.675 -27.679 7.822 1.00 96.56 206 VAL A O 1
ATOM 1512 N N . GLU A 1 207 ? -21.127 -26.980 9.889 1.00 94.62 207 GLU A N 1
ATOM 1513 C CA . GLU A 1 207 ? -22.482 -26.688 10.353 1.00 94.62 207 GLU A CA 1
ATOM 1514 C C . GLU A 1 207 ? -22.581 -25.181 10.558 1.00 94.62 207 GLU A C 1
ATOM 1516 O O . GLU A 1 207 ? -21.716 -24.601 11.207 1.00 94.62 207 GLU A O 1
ATOM 1521 N N . LEU A 1 208 ? -23.592 -24.549 9.964 1.00 95.38 208 LEU A N 1
ATOM 1522 C CA . LEU A 1 208 ? -23.706 -23.092 9.926 1.00 95.38 208 LEU A CA 1
ATOM 1523 C C . LEU A 1 208 ? -24.685 -22.603 10.995 1.00 95.38 208 LEU A C 1
ATOM 1525 O O . LEU A 1 208 ? -25.880 -22.906 10.929 1.00 95.38 208 LEU A O 1
ATOM 1529 N N . GLY A 1 209 ? -24.176 -21.826 11.950 1.00 92.88 209 GLY A N 1
ATOM 1530 C CA . GLY A 1 209 ? -24.967 -21.055 12.906 1.00 92.88 209 GLY A CA 1
ATOM 1531 C C . GLY A 1 209 ? -25.394 -19.693 12.353 1.00 92.88 209 GLY A C 1
ATOM 1532 O O . GLY A 1 209 ? -25.113 -19.359 11.204 1.00 92.88 209 GLY A O 1
ATOM 1533 N N . ALA A 1 210 ? -26.063 -18.878 13.176 1.00 91.25 210 ALA A N 1
ATOM 1534 C CA . ALA A 1 210 ? -26.527 -17.539 12.790 1.00 91.25 210 ALA A CA 1
ATOM 1535 C C . ALA A 1 210 ? -25.421 -16.710 12.102 1.00 91.25 210 ALA A C 1
ATOM 1537 O O . ALA A 1 210 ? -24.271 -16.724 12.553 1.00 91.25 210 ALA A O 1
ATOM 1538 N N . LYS A 1 211 ? -25.784 -16.021 11.008 1.00 93.88 211 LYS A N 1
ATOM 1539 C CA . LYS A 1 211 ? -24.917 -15.269 10.074 1.00 93.88 211 LYS A CA 1
ATOM 1540 C C . LYS A 1 211 ? -23.907 -16.085 9.258 1.00 93.88 211 LYS A C 1
ATOM 1542 O O . LYS A 1 211 ? -23.477 -15.616 8.207 1.00 93.88 211 LYS A O 1
ATOM 1547 N N . GLU A 1 212 ? -23.513 -17.283 9.685 1.00 95.94 212 GLU A N 1
ATOM 1548 C CA . GLU A 1 212 ? -22.357 -17.975 9.098 1.00 95.94 212 GLU A CA 1
ATOM 1549 C C . GLU A 1 212 ? -22.548 -18.357 7.624 1.00 95.94 212 GLU A C 1
ATOM 1551 O O . GLU A 1 212 ? -21.580 -18.341 6.872 1.00 95.94 212 GLU A O 1
ATOM 1556 N N . GLY A 1 213 ? -23.774 -18.654 7.181 1.00 95.88 213 GLY A N 1
ATOM 1557 C CA . GLY A 1 213 ? -24.051 -18.914 5.765 1.00 95.88 213 GLY A CA 1
ATOM 1558 C C . GLY A 1 213 ? -23.821 -17.677 4.903 1.00 95.88 213 GLY A C 1
ATOM 1559 O O . GLY A 1 213 ? -23.115 -17.750 3.900 1.00 95.88 213 GLY A O 1
ATOM 1560 N N . LEU A 1 214 ? -24.341 -16.525 5.330 1.00 94.62 214 LEU A N 1
ATOM 1561 C CA . LEU A 1 214 ? -24.111 -15.253 4.642 1.00 94.62 214 LEU A CA 1
ATOM 1562 C C . LEU A 1 214 ? -22.625 -14.867 4.666 1.00 94.62 214 LEU A C 1
ATOM 1564 O O . LEU A 1 214 ? -22.045 -14.556 3.626 1.00 94.62 214 LEU A O 1
ATOM 1568 N N . ALA A 1 215 ? -21.982 -15.020 5.825 1.00 95.81 215 ALA A N 1
ATOM 1569 C CA . ALA A 1 215 ? -20.549 -14.816 6.008 1.00 95.81 215 ALA A CA 1
ATOM 1570 C C . ALA A 1 215 ? -19.678 -15.828 5.242 1.00 95.81 215 ALA A C 1
ATOM 157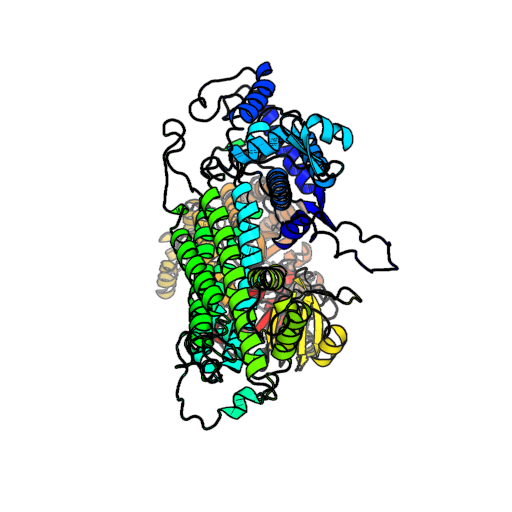2 O O . ALA A 1 215 ? -18.463 -15.671 5.202 1.00 95.81 215 ALA A O 1
ATOM 1573 N N . MET A 1 216 ? -20.233 -16.844 4.583 1.00 96.44 216 MET A N 1
ATOM 1574 C CA . MET A 1 216 ? -19.480 -17.693 3.655 1.00 96.44 216 MET A CA 1
ATOM 1575 C C . MET A 1 216 ? -19.570 -17.209 2.209 1.00 96.44 216 MET A C 1
ATOM 1577 O O . MET A 1 216 ? -18.646 -17.469 1.437 1.00 96.44 216 MET A O 1
ATOM 1581 N N . ILE A 1 217 ? -20.646 -16.505 1.848 1.00 96.50 217 ILE A N 1
ATOM 1582 C CA . ILE A 1 217 ? -20.988 -16.241 0.445 1.00 96.50 217 ILE A CA 1
ATOM 1583 C C . ILE A 1 217 ? -20.956 -14.775 0.027 1.00 96.50 217 ILE A C 1
ATOM 1585 O O . ILE A 1 217 ? -21.005 -14.492 -1.166 1.00 96.50 217 ILE A O 1
ATOM 1589 N N . ASN A 1 218 ? -20.845 -13.857 0.982 1.00 94.94 218 ASN A N 1
ATOM 1590 C CA . ASN A 1 218 ? -20.883 -12.426 0.719 1.00 94.94 218 ASN A CA 1
ATOM 1591 C C . ASN A 1 218 ? -19.464 -11.822 0.653 1.00 94.94 218 ASN A C 1
ATOM 1593 O O . ASN A 1 218 ? -18.792 -11.704 1.680 1.00 94.94 218 ASN A O 1
ATOM 1597 N N . GLY A 1 219 ? -18.968 -11.531 -0.553 1.00 95.88 219 GLY A N 1
ATOM 1598 C CA . GLY A 1 219 ? -17.666 -10.893 -0.812 1.00 95.88 219 GLY A CA 1
ATOM 1599 C C . GLY A 1 219 ? -17.094 -11.174 -2.206 1.00 95.88 219 GLY A C 1
ATOM 1600 O O . GLY A 1 219 ? -17.718 -11.856 -3.006 1.00 95.88 219 GLY A O 1
ATOM 1601 N N . THR A 1 220 ? -15.905 -10.657 -2.516 1.00 97.25 220 THR A N 1
ATOM 1602 C CA . THR A 1 220 ? -15.352 -10.552 -3.890 1.00 97.25 220 THR A CA 1
ATOM 1603 C C . THR A 1 220 ? -14.353 -11.660 -4.279 1.00 97.25 220 THR A C 1
ATOM 1605 O O . THR A 1 220 ? -13.505 -11.494 -5.163 1.00 97.25 220 THR A O 1
ATOM 1608 N N . GLN A 1 221 ? -14.385 -12.811 -3.599 1.00 97.50 221 GLN A N 1
ATOM 1609 C CA . GLN A 1 221 ? -13.304 -13.802 -3.684 1.00 97.50 221 GLN A CA 1
ATOM 1610 C C . GLN A 1 221 ? -13.243 -14.595 -4.996 1.00 97.50 221 GLN A C 1
ATOM 1612 O O . GLN A 1 221 ? -12.166 -15.086 -5.331 1.00 97.50 221 GLN A O 1
ATOM 1617 N N . PHE A 1 222 ? -14.336 -14.738 -5.750 1.00 98.00 222 PHE A N 1
ATOM 1618 C CA . PHE A 1 222 ? -14.269 -15.343 -7.086 1.00 98.00 222 PHE A CA 1
ATOM 1619 C C . PHE A 1 222 ? -13.590 -14.380 -8.062 1.00 98.00 222 PHE A C 1
ATOM 1621 O O . PHE A 1 222 ? -12.680 -14.794 -8.784 1.00 98.00 222 PHE A O 1
ATOM 1628 N N . ILE A 1 223 ? -13.983 -13.098 -8.036 1.00 98.19 223 ILE A N 1
ATOM 1629 C CA . ILE A 1 223 ? -13.358 -12.045 -8.852 1.00 98.19 223 ILE A CA 1
ATOM 1630 C C . ILE A 1 223 ? -11.857 -12.021 -8.577 1.00 98.19 223 ILE A C 1
ATOM 1632 O O . ILE A 1 223 ? -11.060 -12.088 -9.510 1.00 98.19 223 ILE A O 1
ATOM 1636 N N . MET A 1 224 ? -11.471 -12.014 -7.301 1.00 97.56 224 MET A N 1
ATOM 1637 C CA . MET A 1 224 ? -10.071 -12.004 -6.886 1.00 97.56 224 MET A CA 1
ATOM 1638 C C . MET A 1 224 ? -9.328 -13.299 -7.233 1.00 97.56 224 MET A C 1
ATOM 1640 O O . MET A 1 224 ? -8.198 -13.240 -7.703 1.00 97.56 224 MET A O 1
ATOM 1644 N N . ALA A 1 225 ? -9.938 -14.478 -7.084 1.00 97.81 225 ALA A N 1
ATOM 1645 C CA . ALA A 1 225 ? -9.270 -15.742 -7.404 1.00 97.81 225 ALA A CA 1
ATOM 1646 C C . ALA A 1 225 ? -8.901 -15.869 -8.891 1.00 97.81 225 ALA A C 1
ATOM 1648 O O . ALA A 1 225 ? -7.807 -16.339 -9.215 1.00 97.81 225 ALA A O 1
ATOM 1649 N N . VAL A 1 226 ? -9.803 -15.452 -9.785 1.00 97.94 226 VAL A N 1
ATOM 1650 C CA . VAL A 1 226 ? -9.566 -15.440 -11.238 1.00 97.94 226 VAL A CA 1
ATOM 1651 C C . VAL A 1 226 ? -8.695 -14.241 -11.628 1.00 97.94 226 VAL A C 1
ATOM 1653 O O . VAL A 1 226 ? -7.745 -14.379 -12.395 1.00 97.94 226 VAL A O 1
ATOM 1656 N N . GLY A 1 227 ? -8.985 -13.068 -11.067 1.00 97.00 227 GLY A N 1
ATOM 1657 C CA . GLY A 1 227 ? -8.307 -11.815 -11.373 1.00 97.00 227 GLY A CA 1
ATOM 1658 C C . GLY A 1 227 ? -6.839 -11.793 -10.955 1.00 97.00 227 GLY A C 1
ATOM 1659 O O . GLY A 1 227 ? -5.996 -11.355 -11.732 1.00 97.00 227 GLY A O 1
ATOM 1660 N N . SER A 1 228 ? -6.499 -12.332 -9.782 1.00 95.94 228 SER A N 1
ATOM 1661 C CA . SER A 1 228 ? -5.103 -12.468 -9.351 1.00 95.94 228 SER A CA 1
ATOM 1662 C C . SER A 1 228 ? -4.311 -13.426 -10.244 1.00 95.94 228 SER A C 1
ATOM 1664 O O . SER A 1 228 ? -3.116 -13.216 -10.437 1.00 95.94 228 SER A O 1
ATOM 1666 N N . GLU A 1 229 ? -4.946 -14.445 -10.837 1.00 96.50 229 GLU A N 1
ATOM 1667 C CA . GLU A 1 229 ? -4.287 -15.279 -11.852 1.00 96.50 229 GLU A CA 1
ATOM 1668 C C . GLU A 1 229 ? -3.986 -14.486 -13.122 1.00 96.50 229 GLU A C 1
ATOM 1670 O O . GLU A 1 229 ? -2.876 -14.554 -13.644 1.00 96.50 229 GLU A O 1
ATOM 1675 N N . ALA A 1 230 ? -4.972 -13.731 -13.613 1.00 97.69 230 ALA A N 1
ATOM 1676 C CA . ALA A 1 230 ? -4.797 -12.900 -14.797 1.00 97.69 230 ALA A CA 1
ATOM 1677 C C . ALA A 1 230 ? -3.674 -11.876 -14.581 1.00 97.69 230 ALA A C 1
ATOM 1679 O O . ALA A 1 230 ? -2.797 -11.742 -15.428 1.00 97.69 230 ALA A O 1
ATOM 1680 N N . LEU A 1 231 ? -3.665 -11.207 -13.424 1.00 96.44 231 LEU A N 1
ATOM 1681 C CA . LEU A 1 231 ? -2.660 -10.211 -13.065 1.00 96.44 231 LEU A CA 1
ATOM 1682 C C . LEU A 1 231 ? -1.244 -10.806 -13.002 1.00 96.44 231 LEU A C 1
ATOM 1684 O O . LEU A 1 231 ? -0.347 -10.304 -13.670 1.00 96.44 231 LEU A O 1
ATOM 1688 N N . THR A 1 232 ? -1.037 -11.877 -12.232 1.00 95.06 232 THR A N 1
ATOM 1689 C CA . THR A 1 232 ? 0.298 -12.490 -12.054 1.00 95.06 232 THR A CA 1
ATOM 1690 C C . THR A 1 232 ? 0.856 -13.038 -13.367 1.00 95.06 232 THR A C 1
ATOM 1692 O O . THR A 1 232 ? 2.040 -12.882 -13.668 1.00 95.06 232 THR A O 1
ATOM 1695 N N . ARG A 1 233 ? 0.001 -13.622 -14.213 1.00 96.44 233 ARG A N 1
ATOM 1696 C CA . ARG A 1 233 ? 0.396 -14.052 -15.562 1.00 96.44 233 ARG A CA 1
ATOM 1697 C C . ARG A 1 233 ? 0.702 -12.863 -16.471 1.00 96.44 233 ARG A C 1
ATOM 1699 O O . ARG A 1 233 ? 1.686 -12.917 -17.205 1.00 96.44 233 ARG A O 1
ATOM 1706 N N . ALA A 1 234 ? -0.074 -11.780 -16.397 1.00 98.06 234 ALA A N 1
ATOM 1707 C CA . ALA A 1 234 ? 0.182 -10.551 -17.148 1.00 98.06 234 ALA A CA 1
ATOM 1708 C C . ALA A 1 234 ? 1.530 -9.907 -16.785 1.00 98.06 234 ALA A C 1
ATOM 1710 O O . ALA A 1 234 ? 2.251 -9.481 -17.684 1.00 98.06 234 ALA A O 1
ATOM 1711 N N . GLU A 1 235 ? 1.898 -9.881 -15.499 1.00 95.94 235 GLU A N 1
ATOM 1712 C CA . GLU A 1 235 ? 3.197 -9.382 -15.020 1.00 95.94 235 GLU A CA 1
ATOM 1713 C C . GLU A 1 235 ? 4.362 -10.117 -15.692 1.00 95.94 235 GLU A C 1
ATOM 1715 O O . GLU A 1 235 ? 5.260 -9.499 -16.265 1.00 95.94 235 GLU A O 1
ATOM 1720 N N . VAL A 1 236 ? 4.326 -11.452 -15.675 1.00 95.69 236 VAL A N 1
ATOM 1721 C CA . VAL A 1 236 ? 5.372 -12.284 -16.287 1.00 95.69 236 VAL A CA 1
ATOM 1722 C C . VAL A 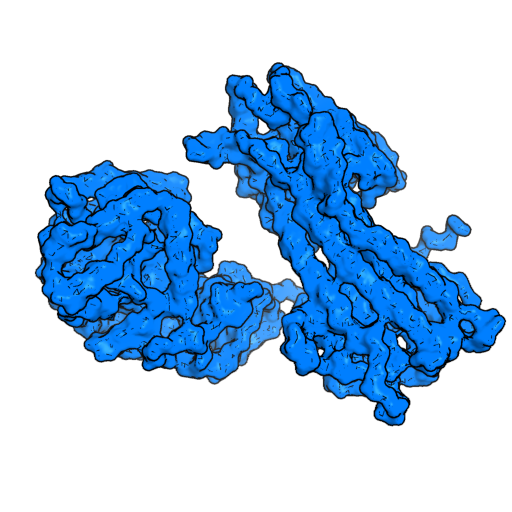1 236 ? 5.354 -12.160 -17.814 1.00 95.69 236 VAL A C 1
ATOM 1724 O O . VAL A 1 236 ? 6.409 -12.068 -18.448 1.00 95.69 236 VAL A O 1
ATOM 1727 N N . LEU A 1 237 ? 4.168 -12.130 -18.423 1.00 98.38 237 LEU A N 1
ATOM 1728 C CA . LEU A 1 237 ? 3.987 -12.007 -19.869 1.00 98.38 237 LEU A CA 1
ATOM 1729 C C . LEU A 1 237 ? 4.510 -10.676 -20.417 1.00 98.38 237 LEU A C 1
ATOM 1731 O O . LEU A 1 237 ? 5.175 -10.682 -21.450 1.00 98.38 237 LEU A O 1
ATOM 1735 N N . ALA A 1 238 ? 4.262 -9.558 -19.732 1.00 98.44 238 ALA A N 1
ATOM 1736 C CA . ALA A 1 238 ? 4.707 -8.239 -20.176 1.00 98.44 238 ALA A CA 1
ATOM 1737 C C . ALA A 1 238 ? 6.237 -8.164 -20.295 1.00 98.44 238 ALA A C 1
ATOM 1739 O O . ALA A 1 238 ? 6.759 -7.652 -21.283 1.00 98.44 238 ALA A O 1
ATOM 1740 N N . VAL A 1 239 ? 6.968 -8.754 -19.344 1.00 97.94 239 VAL A N 1
ATOM 1741 C CA . VAL A 1 239 ? 8.438 -8.818 -19.411 1.00 97.94 239 VAL A CA 1
ATOM 1742 C C . VAL A 1 239 ? 8.903 -9.782 -20.511 1.00 97.94 239 VAL A C 1
ATOM 1744 O O . VAL A 1 239 ? 9.868 -9.498 -21.217 1.00 97.94 239 VAL A O 1
ATOM 1747 N N . GLN A 1 240 ? 8.221 -10.915 -20.710 1.00 98.12 240 GLN A N 1
ATOM 1748 C CA . GLN A 1 240 ? 8.551 -11.835 -21.808 1.00 98.12 240 GLN A CA 1
ATOM 1749 C C . GLN A 1 240 ? 8.322 -11.213 -23.183 1.00 98.12 240 GLN A C 1
ATOM 1751 O O . GLN A 1 240 ? 9.123 -11.443 -24.086 1.00 98.12 240 GLN A O 1
ATOM 1756 N N . ALA A 1 241 ? 7.282 -10.397 -23.344 1.00 98.75 241 ALA A N 1
ATOM 1757 C CA . ALA A 1 241 ? 7.043 -9.667 -24.580 1.00 98.75 241 ALA A CA 1
ATOM 1758 C C . ALA A 1 241 ? 8.218 -8.730 -24.914 1.00 98.75 241 ALA A C 1
ATOM 1760 O O . ALA A 1 241 ? 8.573 -8.612 -26.088 1.00 98.75 241 ALA A O 1
ATOM 1761 N N . ASP A 1 242 ? 8.871 -8.123 -23.914 1.00 98.56 242 ASP A N 1
ATOM 1762 C CA . ASP A 1 242 ? 10.093 -7.326 -24.111 1.00 98.56 242 ASP A CA 1
ATOM 1763 C C . ASP A 1 242 ? 11.245 -8.196 -24.651 1.00 98.56 242 ASP A C 1
ATOM 1765 O O . ASP A 1 242 ? 11.920 -7.812 -25.608 1.00 98.56 242 ASP A O 1
ATOM 1769 N N . VAL A 1 243 ? 11.432 -9.401 -24.093 1.00 98.50 243 VAL A N 1
ATOM 1770 C CA . VAL A 1 243 ? 12.456 -10.369 -24.540 1.00 98.50 243 VAL A CA 1
ATOM 1771 C C . VAL A 1 243 ? 12.213 -10.817 -25.980 1.00 98.50 243 VAL A C 1
ATOM 1773 O O . VAL A 1 243 ? 13.127 -10.791 -26.806 1.00 98.50 243 VAL A O 1
ATOM 1776 N N . VAL A 1 244 ? 10.975 -11.197 -26.300 1.00 98.81 244 VAL A N 1
ATOM 1777 C CA . VAL A 1 244 ? 10.591 -11.622 -27.653 1.00 98.81 244 VAL A CA 1
ATOM 1778 C C . VAL A 1 244 ? 10.758 -10.470 -28.645 1.00 98.81 244 VAL A C 1
ATOM 1780 O O . VAL A 1 244 ? 11.307 -10.667 -29.726 1.00 98.81 244 VAL A O 1
ATOM 1783 N N . THR A 1 245 ? 10.392 -9.249 -28.248 1.00 98.69 245 THR A N 1
ATOM 1784 C CA . THR A 1 245 ? 10.589 -8.050 -29.074 1.00 98.69 245 THR A CA 1
ATOM 1785 C C . THR A 1 245 ? 12.062 -7.809 -29.379 1.00 98.69 245 THR A C 1
ATOM 1787 O O . THR A 1 245 ? 12.389 -7.494 -30.521 1.00 98.69 245 THR A O 1
ATOM 1790 N N . ALA A 1 246 ? 12.961 -7.976 -28.403 1.00 97.94 246 ALA A N 1
ATOM 1791 C CA . ALA A 1 246 ? 14.398 -7.831 -28.630 1.00 97.94 246 ALA A CA 1
ATOM 1792 C C . ALA A 1 246 ? 14.914 -8.835 -29.677 1.00 97.94 246 ALA A C 1
ATOM 1794 O O . ALA A 1 246 ? 15.624 -8.439 -30.601 1.00 97.94 246 ALA A O 1
ATOM 1795 N N . LEU A 1 247 ? 14.492 -10.105 -29.605 1.00 98.44 247 LEU A N 1
ATOM 1796 C CA . LEU A 1 247 ? 14.836 -11.097 -30.630 1.00 98.44 247 LEU A CA 1
ATOM 1797 C C . LEU A 1 247 ? 14.290 -10.701 -32.009 1.00 98.44 247 LEU A C 1
ATOM 1799 O O . LEU A 1 247 ? 15.011 -10.786 -33.002 1.00 98.44 247 LEU A O 1
ATOM 1803 N N . THR A 1 248 ? 13.047 -10.223 -32.080 1.00 98.62 248 THR A N 1
ATOM 1804 C CA . THR A 1 248 ? 12.449 -9.770 -33.340 1.00 98.62 248 THR A CA 1
ATOM 1805 C C . THR A 1 248 ? 13.171 -8.551 -33.928 1.00 98.62 248 THR A C 1
ATOM 1807 O O . THR A 1 248 ? 13.361 -8.478 -35.143 1.00 98.62 248 THR A O 1
ATOM 1810 N N . VAL A 1 249 ? 13.615 -7.607 -33.090 1.00 97.12 249 VAL A N 1
ATOM 1811 C CA . VAL A 1 249 ? 14.427 -6.453 -33.516 1.00 97.12 249 VAL A CA 1
ATOM 1812 C C . VAL A 1 249 ? 15.744 -6.917 -34.145 1.00 97.12 249 VAL A C 1
ATOM 1814 O O . VAL A 1 249 ? 16.108 -6.414 -35.208 1.00 97.12 249 VAL A O 1
ATOM 1817 N N . GLU A 1 250 ? 16.424 -7.896 -33.544 1.00 95.56 250 GLU A N 1
ATOM 1818 C CA . GLU A 1 250 ? 17.688 -8.441 -34.061 1.00 95.56 250 GLU A CA 1
ATOM 1819 C C . GLU A 1 250 ? 17.527 -9.100 -35.429 1.00 95.56 250 GLU A C 1
ATOM 1821 O O . GLU A 1 250 ? 18.205 -8.739 -36.394 1.00 95.56 250 GLU A O 1
ATOM 1826 N N . VAL A 1 251 ? 16.578 -10.029 -35.561 1.00 97.62 251 VAL A N 1
ATOM 1827 C CA . VAL A 1 251 ? 16.406 -10.790 -36.810 1.00 97.62 251 VAL A CA 1
ATOM 1828 C C . VAL A 1 251 ? 15.839 -9.939 -37.952 1.00 97.62 251 VAL A C 1
ATOM 1830 O O . VAL A 1 251 ? 16.089 -10.226 -39.121 1.00 97.62 251 VAL A O 1
ATOM 1833 N N . LEU A 1 252 ? 15.130 -8.848 -37.644 1.00 96.31 252 LEU A N 1
ATOM 1834 C CA . LEU A 1 252 ? 14.719 -7.847 -38.637 1.00 96.31 252 LEU A CA 1
ATOM 1835 C C . LEU A 1 252 ? 15.798 -6.793 -38.920 1.00 96.31 252 LEU A C 1
ATOM 1837 O O . LEU A 1 252 ? 15.592 -5.918 -39.775 1.00 96.31 252 LEU A O 1
ATOM 1841 N N . ARG A 1 253 ? 16.960 -6.896 -38.260 1.00 93.12 253 ARG A N 1
ATOM 1842 C CA . ARG A 1 253 ? 18.087 -5.970 -38.406 1.00 93.12 253 ARG A CA 1
ATOM 1843 C C . ARG A 1 253 ? 17.636 -4.528 -38.142 1.00 93.12 253 ARG A C 1
ATOM 1845 O O . ARG A 1 253 ? 17.808 -3.663 -39.003 1.00 93.12 253 ARG A O 1
ATOM 1852 N N . GLY A 1 254 ? 16.962 -4.329 -37.008 1.00 90.19 254 GLY A N 1
ATOM 1853 C CA . GLY A 1 254 ? 16.457 -3.039 -36.538 1.00 90.19 254 GLY A CA 1
ATOM 1854 C C . GLY A 1 254 ? 17.497 -2.235 -35.752 1.00 90.19 254 GLY A C 1
ATOM 1855 O O . GLY A 1 254 ? 18.506 -2.762 -35.282 1.00 90.19 254 GLY A O 1
ATOM 1856 N N . THR A 1 255 ? 17.242 -0.939 -35.588 1.00 86.75 255 THR A N 1
ATOM 1857 C CA . THR A 1 255 ? 18.107 -0.010 -34.862 1.00 86.75 255 THR A CA 1
ATOM 1858 C C . THR A 1 255 ? 17.750 0.083 -33.380 1.00 86.75 255 THR A C 1
ATOM 1860 O O . THR A 1 255 ? 16.622 0.380 -32.989 1.00 86.75 255 THR A O 1
ATOM 1863 N N . SER A 1 256 ? 18.759 -0.053 -32.521 1.00 85.75 256 SER A N 1
ATOM 1864 C CA . SER A 1 256 ? 18.617 0.154 -31.076 1.00 85.75 256 SER A CA 1
ATOM 1865 C C . SER A 1 256 ? 18.573 1.624 -30.657 1.00 85.75 256 SER A C 1
ATOM 1867 O O . SER A 1 256 ? 18.267 1.920 -29.503 1.00 85.75 256 SER A O 1
ATOM 1869 N N . ARG A 1 257 ? 18.834 2.571 -31.574 1.00 87.75 257 ARG A N 1
ATOM 1870 C CA . ARG A 1 257 ? 18.822 4.017 -31.274 1.00 87.75 257 ARG A CA 1
ATOM 1871 C C . ARG A 1 257 ? 17.468 4.503 -30.763 1.00 87.75 257 ARG A C 1
ATOM 1873 O O . ARG A 1 257 ? 17.411 5.463 -30.003 1.00 87.75 257 ARG A O 1
ATOM 1880 N N . ALA A 1 258 ? 16.390 3.834 -31.172 1.00 90.38 258 ALA A N 1
ATOM 1881 C CA . ALA A 1 258 ? 15.038 4.074 -30.678 1.00 90.38 258 ALA A CA 1
ATOM 1882 C C . ALA A 1 258 ? 14.902 3.894 -29.158 1.00 90.38 258 ALA A C 1
ATOM 1884 O O . ALA A 1 258 ? 13.974 4.446 -28.572 1.00 90.38 258 ALA A O 1
ATOM 1885 N N . PHE A 1 259 ? 15.814 3.131 -28.550 1.00 93.62 259 PHE A N 1
ATOM 1886 C CA . PHE A 1 259 ? 15.794 2.757 -27.143 1.00 93.62 259 PHE A CA 1
ATOM 1887 C C . PHE A 1 259 ? 16.767 3.588 -26.298 1.00 93.62 259 PHE A C 1
ATOM 1889 O O . PHE A 1 259 ? 17.036 3.219 -25.162 1.00 93.62 259 PHE A O 1
ATOM 1896 N N . ASP A 1 260 ? 17.338 4.679 -26.824 1.00 92.19 260 ASP A N 1
ATOM 1897 C CA . ASP A 1 260 ? 18.265 5.561 -26.099 1.00 92.19 260 ASP A CA 1
ATOM 1898 C C . ASP A 1 260 ? 17.623 6.111 -24.812 1.00 92.19 260 ASP A C 1
ATOM 1900 O O . ASP A 1 260 ? 16.516 6.653 -24.832 1.00 92.19 260 ASP A O 1
ATOM 1904 N N . ALA A 1 261 ? 18.330 6.001 -23.682 1.00 89.69 261 ALA A N 1
ATOM 1905 C CA . ALA A 1 261 ? 17.817 6.401 -22.372 1.00 89.69 261 ALA A CA 1
ATOM 1906 C C . ALA A 1 261 ? 17.312 7.854 -22.344 1.00 89.69 261 ALA A C 1
ATOM 1908 O O . ALA A 1 261 ? 16.292 8.132 -21.715 1.00 89.69 261 ALA A O 1
ATOM 1909 N N . ARG A 1 262 ? 17.954 8.769 -23.084 1.00 91.88 262 ARG A N 1
ATOM 1910 C CA . ARG A 1 262 ? 17.583 10.193 -23.133 1.00 91.88 262 ARG A CA 1
ATOM 1911 C C . ARG A 1 262 ? 16.218 10.412 -23.776 1.00 91.88 262 ARG A C 1
ATOM 1913 O O . ARG A 1 262 ? 15.476 11.285 -23.337 1.00 91.88 262 ARG A O 1
ATOM 1920 N N . VAL A 1 263 ? 15.861 9.608 -24.782 1.00 92.94 263 VAL A N 1
ATOM 1921 C CA . VAL A 1 263 ? 14.546 9.684 -25.445 1.00 92.94 263 VAL A CA 1
ATOM 1922 C C . VAL A 1 263 ? 13.435 9.359 -24.449 1.00 92.94 263 VAL A C 1
ATOM 1924 O O . VAL A 1 263 ? 12.398 10.021 -24.427 1.00 92.94 263 VAL A O 1
ATOM 1927 N N . HIS A 1 264 ? 13.652 8.361 -23.594 1.00 94.69 264 HIS A N 1
ATOM 1928 C CA . HIS A 1 264 ? 12.641 7.932 -22.632 1.00 94.69 264 HIS A CA 1
ATOM 1929 C C . HIS A 1 264 ? 12.629 8.801 -21.370 1.00 94.69 264 HIS A C 1
ATOM 1931 O O . HIS A 1 264 ? 11.543 9.128 -20.892 1.00 94.69 264 HIS A O 1
ATOM 1937 N N . ALA A 1 265 ? 13.792 9.276 -20.914 1.00 84.19 265 ALA A N 1
ATOM 1938 C CA . ALA A 1 265 ? 13.915 10.260 -19.837 1.00 84.19 265 ALA A CA 1
ATOM 1939 C C . ALA A 1 265 ? 13.303 11.628 -20.199 1.00 84.19 265 ALA A C 1
ATOM 1941 O O . ALA A 1 265 ? 12.894 12.378 -19.315 1.00 84.19 265 ALA A O 1
ATOM 1942 N N . ALA A 1 266 ? 13.191 11.961 -21.489 1.00 90.25 266 ALA A N 1
ATOM 1943 C CA . ALA A 1 266 ? 12.493 13.166 -21.935 1.00 90.25 266 ALA A CA 1
ATOM 1944 C C . ALA A 1 266 ? 10.960 13.067 -21.791 1.00 90.25 266 ALA A C 1
ATOM 1946 O O . ALA A 1 266 ? 10.306 14.094 -21.637 1.00 90.25 266 ALA A O 1
ATOM 1947 N N . ARG A 1 267 ? 10.381 11.853 -21.831 1.00 91.81 267 ARG A N 1
ATOM 1948 C CA . ARG A 1 267 ? 8.924 11.628 -21.708 1.00 91.81 267 ARG A CA 1
ATOM 1949 C C . ARG A 1 267 ? 8.479 11.163 -20.314 1.00 91.81 267 ARG A C 1
ATOM 1951 O O . ARG A 1 267 ? 7.340 11.415 -19.952 1.00 91.81 267 ARG A O 1
ATOM 1958 N N . ARG A 1 268 ? 9.371 10.535 -19.540 1.00 86.56 268 ARG A N 1
ATOM 1959 C CA . ARG A 1 268 ? 9.229 10.258 -18.093 1.00 86.56 268 ARG A CA 1
ATOM 1960 C C . ARG A 1 268 ? 8.065 9.352 -17.655 1.00 86.56 268 ARG A C 1
ATOM 1962 O O . ARG A 1 268 ? 7.598 9.476 -16.533 1.00 86.56 268 ARG A O 1
ATOM 1969 N N . HIS A 1 269 ? 7.632 8.404 -18.484 1.00 94.25 269 HIS A N 1
ATOM 1970 C CA . HIS A 1 269 ? 6.803 7.288 -17.994 1.00 94.25 269 HIS A CA 1
ATOM 1971 C C . HIS A 1 269 ? 7.705 6.154 -17.494 1.00 94.25 269 HIS A C 1
ATOM 1973 O O . HIS A 1 269 ? 8.675 5.807 -18.175 1.00 94.25 269 HIS A O 1
ATOM 1979 N N . GLU A 1 270 ? 7.417 5.599 -16.318 1.00 92.94 270 GLU A N 1
ATOM 1980 C CA . GLU A 1 270 ? 8.256 4.589 -15.655 1.00 92.94 270 GLU A CA 1
ATOM 1981 C C . GLU A 1 270 ? 8.347 3.302 -16.474 1.00 92.94 270 GLU A C 1
ATOM 1983 O O . GLU A 1 270 ? 9.440 2.918 -16.897 1.00 92.94 270 GLU A O 1
ATOM 1988 N N . GLY A 1 271 ? 7.206 2.697 -16.815 1.00 95.81 271 GLY A N 1
ATOM 1989 C CA . GLY A 1 271 ? 7.153 1.492 -17.632 1.00 95.81 271 GLY A CA 1
ATOM 1990 C C . GLY A 1 271 ? 7.825 1.684 -18.990 1.00 95.81 271 GLY A C 1
ATOM 1991 O O . GLY A 1 271 ? 8.544 0.804 -19.460 1.00 95.81 271 GLY A O 1
ATOM 1992 N N . GLN A 1 272 ? 7.681 2.862 -19.609 1.00 97.88 272 GLN A N 1
ATOM 1993 C CA . GLN A 1 272 ? 8.359 3.166 -20.875 1.00 97.88 272 GLN A CA 1
ATOM 1994 C C . GLN A 1 272 ? 9.889 3.162 -20.731 1.00 97.88 272 GLN A C 1
ATOM 1996 O O . GLN A 1 272 ? 10.597 2.661 -21.609 1.00 97.88 272 GLN A O 1
ATOM 2001 N N . GLN A 1 273 ? 10.410 3.755 -19.656 1.00 95.88 273 GLN A N 1
ATOM 2002 C CA . GLN A 1 273 ? 11.847 3.787 -19.388 1.00 95.88 273 GLN A CA 1
ATOM 2003 C C . GLN A 1 273 ? 12.387 2.388 -19.103 1.00 95.88 273 GLN A C 1
ATOM 2005 O O . GLN A 1 273 ? 13.444 2.025 -19.625 1.00 95.88 273 GLN A O 1
ATOM 2010 N N . GLU A 1 274 ? 11.636 1.595 -18.343 1.00 95.81 274 GLU A N 1
ATOM 2011 C CA . GLU A 1 274 ? 12.035 0.250 -17.956 1.00 95.81 274 GLU A CA 1
ATOM 2012 C C . GLU A 1 274 ? 12.048 -0.720 -19.147 1.00 95.81 274 GLU A C 1
ATOM 2014 O O . GLU A 1 274 ? 13.027 -1.445 -19.339 1.00 95.81 274 GLU A O 1
ATOM 2019 N N . VAL A 1 275 ? 11.042 -0.675 -20.028 1.00 97.69 275 VAL A N 1
ATOM 2020 C CA . VAL A 1 275 ? 11.063 -1.459 -21.277 1.00 97.69 275 VAL A CA 1
ATOM 2021 C C . VAL A 1 275 ? 12.267 -1.070 -22.131 1.00 97.69 275 VAL A C 1
ATOM 2023 O O . VAL A 1 275 ? 12.999 -1.935 -22.611 1.00 97.69 275 VAL A O 1
ATOM 2026 N N . ALA A 1 276 ? 12.521 0.230 -22.305 1.00 96.25 276 ALA A N 1
ATOM 2027 C CA . ALA A 1 276 ? 13.674 0.678 -23.075 1.00 96.25 276 ALA A CA 1
ATOM 2028 C C . ALA A 1 276 ? 15.000 0.212 -22.463 1.00 96.25 276 ALA A C 1
ATOM 2030 O O . ALA A 1 276 ? 15.911 -0.172 -23.195 1.00 96.25 276 ALA A O 1
ATOM 2031 N N . ARG A 1 277 ? 15.114 0.222 -21.129 1.00 94.31 277 ARG A N 1
ATOM 2032 C CA . ARG A 1 277 ? 16.284 -0.293 -20.411 1.00 94.31 277 ARG A CA 1
ATOM 2033 C C . ARG A 1 277 ? 16.495 -1.777 -20.695 1.00 94.31 277 ARG A C 1
ATOM 2035 O O . ARG A 1 277 ? 17.593 -2.149 -21.102 1.00 94.31 277 ARG A O 1
ATOM 2042 N N . ARG A 1 278 ? 15.453 -2.603 -20.578 1.00 94.81 278 ARG A N 1
ATOM 2043 C CA . ARG A 1 278 ? 15.520 -4.044 -20.878 1.00 94.81 278 ARG A CA 1
ATOM 2044 C C . ARG A 1 278 ? 15.902 -4.320 -22.326 1.00 94.81 278 ARG A C 1
ATOM 2046 O O . ARG A 1 278 ? 16.783 -5.138 -22.569 1.00 94.81 278 ARG A O 1
ATOM 2053 N N . LEU A 1 279 ? 15.298 -3.609 -23.279 1.00 95.81 279 LEU A N 1
ATOM 2054 C CA . LEU A 1 279 ? 15.652 -3.742 -24.693 1.00 95.81 279 LEU A CA 1
ATOM 2055 C C . LEU A 1 279 ? 17.122 -3.382 -24.934 1.00 95.81 279 LEU A C 1
ATOM 2057 O O . LEU A 1 279 ? 17.807 -4.112 -25.643 1.00 95.81 279 LEU A O 1
ATOM 2061 N N . ARG A 1 280 ? 17.649 -2.319 -24.308 1.00 92.75 280 ARG A N 1
ATOM 2062 C CA . ARG A 1 280 ? 19.085 -1.999 -24.386 1.00 92.75 280 ARG A CA 1
ATOM 2063 C C . ARG A 1 280 ? 19.958 -3.118 -23.818 1.00 92.75 280 ARG A C 1
ATOM 2065 O O . ARG A 1 280 ? 20.914 -3.498 -24.480 1.00 92.75 280 ARG A O 1
ATOM 2072 N N . LEU A 1 281 ? 19.623 -3.660 -22.646 1.00 91.31 281 LEU A N 1
ATOM 2073 C CA . LEU A 1 281 ? 20.396 -4.740 -22.016 1.00 91.31 281 LEU A CA 1
ATOM 2074 C C . LEU A 1 281 ? 20.424 -6.019 -22.863 1.00 91.31 281 LEU A C 1
ATOM 2076 O O . LEU A 1 281 ? 21.452 -6.682 -22.944 1.00 91.31 281 LEU A O 1
ATOM 2080 N N . LEU A 1 282 ? 19.314 -6.346 -23.526 1.00 93.50 282 LEU A N 1
ATOM 2081 C CA . LEU A 1 282 ? 19.206 -7.537 -24.371 1.00 93.50 282 LEU A CA 1
ATOM 2082 C C . LEU A 1 282 ? 19.880 -7.369 -25.740 1.00 93.50 282 LEU A C 1
ATOM 2084 O O . LEU A 1 282 ? 20.420 -8.338 -26.270 1.00 93.50 282 LEU A O 1
ATOM 2088 N N . LEU A 1 283 ? 19.834 -6.163 -26.315 1.00 92.62 283 LEU A N 1
ATOM 2089 C CA . LEU A 1 283 ? 20.356 -5.864 -27.655 1.00 92.62 283 LEU A CA 1
ATOM 2090 C C . LEU A 1 283 ? 21.825 -5.421 -27.657 1.00 92.62 283 LEU A C 1
ATOM 2092 O O . LEU A 1 283 ? 22.497 -5.580 -28.669 1.00 92.62 283 LEU A O 1
ATOM 2096 N N . HIS A 1 284 ? 22.301 -4.833 -26.555 1.00 84.38 284 HIS A N 1
ATOM 2097 C CA . HIS A 1 284 ? 23.665 -4.313 -26.393 1.00 84.38 284 HIS A CA 1
ATOM 2098 C C . HIS A 1 284 ? 24.219 -4.649 -25.000 1.00 84.38 284 HIS A C 1
ATOM 2100 O O . HIS A 1 284 ? 24.535 -3.732 -24.229 1.00 84.38 284 HIS A O 1
ATOM 2106 N N . PRO A 1 285 ? 24.300 -5.938 -24.617 1.00 71.69 285 PRO A N 1
ATOM 2107 C CA . PRO A 1 285 ? 24.844 -6.310 -23.316 1.00 71.69 285 PRO A CA 1
ATOM 2108 C C . PRO A 1 285 ? 26.280 -5.787 -23.203 1.00 71.69 285 PRO A C 1
ATOM 2110 O O . PRO A 1 285 ? 27.093 -5.989 -24.099 1.00 71.69 285 PRO A O 1
ATOM 2113 N N . MET A 1 286 ? 26.580 -5.059 -22.122 1.00 64.88 286 MET A N 1
ATOM 2114 C CA . MET A 1 286 ? 27.895 -4.438 -21.880 1.00 64.88 286 MET A CA 1
ATOM 2115 C C . MET A 1 286 ? 28.394 -3.497 -23.001 1.00 64.88 286 MET A C 1
ATOM 2117 O O . MET A 1 286 ? 29.583 -3.203 -23.080 1.00 64.88 286 MET A O 1
ATOM 2121 N N . GLY A 1 287 ? 27.495 -2.988 -23.853 1.00 67.62 287 GLY A N 1
ATOM 2122 C CA . GLY A 1 287 ? 27.846 -2.108 -24.974 1.00 67.62 287 GLY A CA 1
ATOM 2123 C C . GLY A 1 287 ? 28.342 -2.831 -26.232 1.00 67.62 287 GLY A C 1
ATOM 2124 O O . GLY A 1 287 ? 28.794 -2.167 -27.165 1.00 67.62 287 GLY A O 1
ATOM 2125 N N . GLU A 1 288 ? 28.252 -4.163 -26.285 1.00 75.50 288 GLU A N 1
ATOM 2126 C CA . GLU A 1 288 ? 28.630 -4.955 -27.458 1.00 75.50 288 GLU A CA 1
ATOM 2127 C C . GLU A 1 288 ? 27.504 -5.018 -28.497 1.00 75.50 288 GLU A C 1
ATOM 2129 O O . GLU A 1 288 ? 26.338 -5.213 -28.165 1.00 75.50 288 GLU A O 1
ATOM 2134 N N . ILE A 1 289 ? 27.863 -4.902 -29.778 1.00 84.12 289 ILE A N 1
ATOM 2135 C CA . ILE A 1 289 ? 26.926 -4.975 -30.907 1.00 84.12 289 ILE A CA 1
ATOM 2136 C C . ILE A 1 289 ? 26.997 -6.383 -31.513 1.00 84.12 289 ILE A C 1
ATOM 2138 O O . ILE A 1 289 ? 28.087 -6.833 -31.866 1.00 84.12 289 ILE A O 1
ATOM 2142 N N . SER A 1 290 ? 25.858 -7.058 -31.695 1.00 90.94 290 SER A N 1
ATOM 2143 C CA . SER A 1 290 ? 25.791 -8.397 -32.308 1.00 90.94 290 SER A CA 1
ATOM 2144 C C . SER A 1 290 ? 26.212 -8.420 -33.788 1.00 90.94 290 SER A C 1
ATOM 2146 O O . SER A 1 290 ? 26.212 -7.394 -34.472 1.00 90.94 290 SER A O 1
ATOM 2148 N N . GLU A 1 291 ? 26.523 -9.606 -34.325 1.00 92.94 291 GLU A N 1
ATOM 2149 C CA . GLU A 1 291 ? 26.855 -9.774 -35.751 1.00 92.94 291 GLU A CA 1
ATOM 2150 C C . GLU A 1 291 ? 25.674 -9.379 -36.657 1.00 92.94 291 GLU A C 1
ATOM 2152 O O . GLU A 1 291 ? 25.866 -8.772 -37.713 1.00 92.94 291 GLU A O 1
ATOM 2157 N N . LEU A 1 292 ? 24.439 -9.667 -36.228 1.00 91.62 292 LEU A N 1
ATOM 2158 C CA . LEU A 1 292 ? 23.219 -9.252 -36.927 1.00 91.62 292 LEU A CA 1
ATOM 2159 C C . LEU A 1 292 ? 23.063 -7.731 -36.970 1.00 91.62 292 LEU A C 1
ATOM 2161 O O . LEU A 1 292 ? 22.817 -7.167 -38.044 1.00 91.62 292 LEU A O 1
ATOM 2165 N N . ALA A 1 293 ? 23.251 -7.050 -35.842 1.00 88.50 293 ALA A N 1
ATOM 2166 C CA . ALA A 1 293 ? 23.209 -5.596 -35.795 1.00 88.50 293 ALA A CA 1
ATOM 2167 C C . ALA A 1 293 ? 24.338 -4.968 -36.640 1.00 88.50 293 ALA A C 1
ATOM 2169 O O . ALA A 1 293 ? 24.091 -4.028 -37.399 1.00 88.50 293 ALA A O 1
ATOM 2170 N N . GLN A 1 294 ? 25.550 -5.533 -36.612 1.00 89.06 294 GLN A N 1
ATOM 2171 C CA . GLN A 1 294 ? 26.668 -5.084 -37.454 1.00 89.06 294 GLN A CA 1
ATOM 2172 C C . GLN A 1 294 ? 26.400 -5.286 -38.954 1.00 89.06 294 GLN A C 1
ATOM 2174 O O . GLN A 1 294 ? 26.754 -4.422 -39.760 1.00 89.06 294 GLN A O 1
ATOM 2179 N N . SER A 1 295 ? 25.716 -6.371 -39.339 1.00 87.75 295 SER A N 1
ATOM 2180 C CA . SER A 1 295 ? 25.444 -6.713 -40.746 1.00 87.75 295 SER A CA 1
ATOM 2181 C C . SER A 1 295 ? 24.662 -5.643 -41.520 1.00 87.75 295 SER A C 1
ATOM 2183 O O . SER A 1 295 ? 24.665 -5.646 -42.751 1.00 87.75 295 SER A O 1
ATOM 2185 N N . HIS A 1 296 ? 23.993 -4.718 -40.820 1.00 84.62 296 HIS A N 1
ATOM 2186 C CA . HIS A 1 296 ? 23.184 -3.668 -41.433 1.00 84.62 296 HIS A CA 1
ATOM 2187 C C . HIS A 1 296 ? 23.651 -2.239 -41.117 1.00 84.62 296 HIS A C 1
ATOM 2189 O O . HIS A 1 296 ? 22.948 -1.292 -41.478 1.00 84.62 296 HIS A O 1
ATOM 2195 N N . ALA A 1 297 ? 24.836 -2.056 -40.521 1.00 80.00 297 ALA A N 1
ATOM 2196 C CA . ALA A 1 297 ? 25.363 -0.740 -40.136 1.00 80.00 297 ALA A CA 1
ATOM 2197 C C . ALA A 1 297 ? 25.391 0.288 -41.294 1.00 80.00 297 ALA A C 1
ATOM 2199 O O . ALA A 1 297 ? 25.272 1.488 -41.059 1.00 80.00 297 ALA A O 1
ATOM 2200 N N . GLY A 1 298 ? 25.490 -0.176 -42.549 1.00 75.44 298 GLY A N 1
ATOM 2201 C CA . GLY A 1 298 ? 25.469 0.647 -43.766 1.00 75.44 298 GLY A CA 1
ATOM 2202 C C . GLY A 1 298 ? 24.184 0.573 -44.607 1.00 75.44 298 GLY A C 1
ATOM 2203 O O . GLY A 1 298 ? 24.205 0.986 -45.761 1.00 75.44 298 GLY A O 1
ATOM 2204 N N . CYS A 1 299 ? 23.068 0.035 -44.096 1.00 79.50 299 CYS A N 1
ATOM 2205 C CA . CYS A 1 299 ? 21.888 -0.283 -44.923 1.00 79.50 299 CYS A CA 1
ATOM 2206 C C . CYS A 1 299 ? 21.022 0.919 -45.362 1.00 79.50 299 CYS A C 1
ATOM 2208 O O . CYS A 1 299 ? 19.993 0.725 -46.005 1.00 79.50 299 CYS A O 1
ATOM 2210 N N . GLY A 1 300 ? 21.383 2.153 -44.992 1.00 74.06 300 GLY A N 1
ATOM 2211 C CA . GLY A 1 300 ? 20.666 3.378 -45.381 1.00 74.06 300 GLY A CA 1
ATOM 2212 C C . GLY A 1 300 ? 19.301 3.599 -44.706 1.00 74.06 300 GLY A C 1
ATOM 2213 O O . GLY A 1 300 ? 18.712 4.667 -44.873 1.00 74.06 300 GLY A O 1
ATOM 2214 N N . ARG A 1 301 ? 18.791 2.641 -43.915 1.00 79.88 301 ARG A N 1
ATOM 2215 C CA . ARG A 1 301 ? 17.557 2.811 -43.129 1.00 79.88 301 ARG A CA 1
ATOM 2216 C C . ARG A 1 301 ? 17.795 3.781 -41.968 1.00 79.88 301 ARG A C 1
ATOM 2218 O O . ARG A 1 301 ? 18.637 3.539 -41.110 1.00 79.88 301 ARG A O 1
ATOM 2225 N N . VAL A 1 302 ? 17.033 4.878 -41.944 1.00 78.81 302 VAL A N 1
ATOM 2226 C CA . VAL A 1 302 ? 17.161 5.951 -40.934 1.00 78.81 302 VAL A CA 1
ATOM 2227 C C . VAL A 1 302 ? 16.328 5.667 -39.680 1.00 78.81 302 VAL A C 1
ATOM 2229 O O . VAL A 1 302 ? 16.729 6.024 -38.574 1.00 78.81 302 VAL A O 1
ATOM 2232 N N . GLN A 1 303 ? 15.160 5.041 -39.836 1.00 85.56 303 GLN A N 1
ATOM 2233 C CA . GLN A 1 303 ? 14.252 4.699 -38.741 1.00 85.56 303 GLN A CA 1
ATOM 2234 C C . GLN A 1 303 ? 13.561 3.366 -39.012 1.00 85.56 303 GLN A C 1
ATOM 2236 O O . GLN A 1 303 ? 13.191 3.079 -40.151 1.00 85.56 303 GLN A O 1
ATOM 2241 N N . ASP A 1 304 ? 13.290 2.617 -37.945 1.00 91.75 304 ASP A N 1
ATOM 2242 C CA . ASP A 1 304 ? 12.395 1.467 -38.012 1.00 91.75 304 ASP A CA 1
ATOM 2243 C C . ASP A 1 304 ? 10.922 1.880 -37.986 1.00 91.75 304 ASP A C 1
ATOM 2245 O O . ASP A 1 304 ? 10.538 2.975 -37.541 1.00 91.75 304 ASP A O 1
ATOM 2249 N N . ALA A 1 305 ? 10.084 0.941 -38.415 1.00 93.75 305 ALA A N 1
ATOM 2250 C CA . ALA A 1 305 ? 8.647 1.008 -38.235 1.00 93.75 305 ALA A CA 1
ATOM 2251 C C . ALA A 1 305 ? 8.245 1.006 -36.754 1.00 93.75 305 ALA A C 1
ATOM 2253 O O . ALA A 1 305 ? 8.957 0.495 -35.888 1.00 93.75 305 ALA A O 1
ATOM 2254 N N . TYR A 1 306 ? 7.058 1.541 -36.470 1.00 97.44 306 TYR A N 1
ATOM 2255 C CA . TYR A 1 306 ? 6.577 1.746 -35.101 1.00 97.44 306 TYR A CA 1
ATOM 2256 C C . TYR A 1 306 ? 6.467 0.455 -34.290 1.00 97.44 306 TYR A C 1
ATOM 2258 O O . TYR A 1 306 ? 6.730 0.465 -33.098 1.00 97.44 306 TYR A O 1
ATOM 2266 N N . THR A 1 307 ? 6.171 -0.673 -34.926 1.00 96.38 307 THR A N 1
ATOM 2267 C CA . THR A 1 307 ? 6.045 -1.975 -34.251 1.00 96.38 307 THR A CA 1
ATOM 2268 C C . THR A 1 307 ? 7.353 -2.453 -33.613 1.00 96.38 307 THR A C 1
ATOM 2270 O O . THR A 1 307 ? 7.315 -3.296 -32.726 1.00 96.38 307 THR A O 1
ATOM 2273 N N . LEU A 1 308 ? 8.497 -1.921 -34.062 1.00 96.62 308 LEU A N 1
ATOM 2274 C CA . LEU A 1 308 ? 9.813 -2.120 -33.449 1.00 96.62 308 LEU A CA 1
ATOM 2275 C C . LEU A 1 308 ? 10.184 -0.910 -32.581 1.00 96.62 308 LEU A C 1
ATOM 2277 O O . LEU A 1 308 ? 10.450 -1.044 -31.388 1.00 96.62 308 LEU A O 1
ATOM 2281 N N . ARG A 1 309 ? 10.135 0.291 -33.168 1.00 97.12 309 ARG A N 1
ATOM 2282 C CA . ARG A 1 309 ? 10.618 1.537 -32.557 1.00 97.12 309 ARG A CA 1
ATOM 2283 C C . ARG A 1 309 ? 9.781 2.036 -31.381 1.00 97.12 309 ARG A C 1
ATOM 2285 O O . ARG A 1 309 ? 10.335 2.615 -30.454 1.00 97.12 309 ARG A O 1
ATOM 2292 N N . CYS A 1 310 ? 8.466 1.852 -31.431 1.00 98.00 310 CYS A N 1
ATOM 2293 C CA . CYS A 1 310 ? 7.534 2.324 -30.408 1.00 98.00 310 CYS A CA 1
ATOM 2294 C C . CYS A 1 310 ? 7.248 1.270 -29.325 1.00 98.00 310 CYS A C 1
ATOM 2296 O O . CYS A 1 310 ? 6.357 1.476 -28.501 1.00 98.00 310 CYS A O 1
ATOM 2298 N N . SER A 1 311 ? 7.989 0.154 -29.307 1.00 98.19 311 SER A N 1
ATOM 2299 C CA . SER A 1 311 ? 7.807 -0.913 -28.315 1.00 98.19 311 SER A CA 1
ATOM 2300 C C . SER A 1 311 ? 7.911 -0.410 -26.868 1.00 98.19 311 SER A C 1
ATOM 2302 O O . SER A 1 311 ? 7.024 -0.756 -26.094 1.00 98.19 311 SER A O 1
ATOM 2304 N N . PRO A 1 312 ? 8.864 0.475 -26.486 1.00 98.38 312 PRO A N 1
ATOM 2305 C CA . PRO A 1 312 ? 8.884 1.041 -25.136 1.00 98.38 312 PRO A CA 1
ATOM 2306 C C . PRO A 1 312 ? 7.602 1.775 -24.755 1.00 98.38 312 PRO A C 1
ATOM 2308 O O . PRO A 1 312 ? 7.124 1.649 -23.638 1.00 98.38 312 PRO A O 1
ATOM 2311 N N . GLN A 1 313 ? 7.033 2.551 -25.675 1.00 98.50 313 GLN A N 1
ATOM 2312 C CA . GLN A 1 313 ? 5.830 3.344 -25.435 1.00 98.50 313 GLN A CA 1
ATOM 2313 C C . GLN A 1 313 ? 4.604 2.443 -25.259 1.00 98.50 313 GLN A C 1
ATOM 2315 O O . GLN A 1 313 ? 3.794 2.690 -24.372 1.00 98.50 313 GLN A O 1
ATOM 2320 N N . VAL A 1 314 ? 4.477 1.414 -26.103 1.00 98.62 314 VAL A N 1
ATOM 2321 C CA . VAL A 1 314 ? 3.319 0.509 -26.108 1.00 98.62 314 VAL A CA 1
ATOM 2322 C C . VAL A 1 314 ? 3.401 -0.502 -24.972 1.00 98.62 314 VAL A C 1
ATOM 2324 O O . VAL A 1 314 ? 2.442 -0.648 -24.232 1.00 98.62 314 VAL A O 1
ATOM 2327 N N . HIS A 1 315 ? 4.542 -1.162 -24.775 1.00 98.69 315 HIS A N 1
ATOM 2328 C CA . HIS A 1 315 ? 4.708 -2.098 -23.662 1.00 98.69 315 HIS A CA 1
ATOM 2329 C C . HIS A 1 315 ? 4.751 -1.355 -22.318 1.00 98.69 315 HIS A C 1
ATOM 2331 O O . HIS A 1 315 ? 4.269 -1.871 -21.315 1.00 98.69 315 HIS A O 1
ATOM 2337 N N . GLY A 1 316 ? 5.285 -0.128 -22.290 1.00 98.31 316 GLY A N 1
ATOM 2338 C CA . GLY A 1 316 ? 5.442 0.657 -21.067 1.00 98.31 316 GLY A CA 1
ATOM 2339 C C . GLY A 1 316 ? 4.128 0.923 -20.340 1.00 98.31 316 GLY A C 1
ATOM 2340 O O . GLY A 1 316 ? 4.042 0.663 -19.145 1.00 98.31 316 GLY A O 1
ATOM 2341 N N . VAL A 1 317 ? 3.076 1.329 -21.062 1.00 98.00 317 VAL A N 1
ATOM 2342 C CA . VAL A 1 317 ? 1.750 1.532 -20.449 1.00 98.00 317 VAL A CA 1
ATOM 2343 C C . VAL A 1 317 ? 1.144 0.226 -19.922 1.00 98.00 317 VAL A C 1
ATOM 2345 O O . VAL A 1 317 ? 0.366 0.252 -18.969 1.00 98.00 317 VAL A O 1
ATOM 2348 N N . VAL A 1 318 ? 1.525 -0.928 -20.483 1.00 98.62 318 VAL A N 1
ATOM 2349 C CA . VAL A 1 318 ? 1.116 -2.237 -19.956 1.00 98.62 318 VAL A CA 1
ATOM 2350 C C . VAL A 1 318 ? 1.764 -2.496 -18.604 1.00 98.62 318 VAL A C 1
ATOM 2352 O O . VAL A 1 318 ? 1.054 -2.841 -17.664 1.00 98.62 318 VAL A O 1
ATOM 2355 N N . HIS A 1 319 ? 3.076 -2.263 -18.479 1.00 98.12 319 HIS A N 1
ATOM 2356 C CA . HIS A 1 319 ? 3.783 -2.370 -17.195 1.00 98.12 319 HIS A CA 1
ATOM 2357 C C . HIS A 1 319 ? 3.195 -1.417 -16.147 1.00 98.12 319 HIS A C 1
ATOM 2359 O O . HIS A 1 319 ? 2.888 -1.858 -15.040 1.00 98.12 319 HIS A O 1
ATOM 2365 N N . ASP A 1 320 ? 2.944 -0.155 -16.509 1.00 97.56 320 ASP A N 1
ATOM 2366 C CA . ASP A 1 320 ? 2.349 0.841 -15.604 1.00 97.56 320 ASP A CA 1
ATOM 2367 C C . ASP A 1 320 ? 0.942 0.418 -15.136 1.00 97.56 320 ASP A C 1
ATOM 2369 O O . ASP A 1 320 ? 0.616 0.485 -13.947 1.00 97.56 320 ASP A O 1
ATOM 2373 N N . THR A 1 321 ? 0.109 -0.074 -16.059 1.00 98.12 321 THR A N 1
ATOM 2374 C CA . THR A 1 321 ? -1.266 -0.511 -15.757 1.00 98.12 321 THR A CA 1
ATOM 2375 C C . THR A 1 321 ? -1.284 -1.757 -14.878 1.00 98.12 321 THR A C 1
ATOM 2377 O O . THR A 1 321 ? -2.061 -1.833 -13.925 1.00 98.12 321 THR A O 1
ATOM 2380 N N . VAL A 1 322 ? -0.420 -2.731 -15.168 1.00 97.12 322 VAL A N 1
ATOM 2381 C CA . VAL A 1 322 ? -0.283 -3.951 -14.368 1.00 97.12 322 VAL A CA 1
ATOM 2382 C C . VAL A 1 322 ? 0.210 -3.617 -12.957 1.00 97.12 322 VAL A C 1
ATOM 2384 O O . VAL A 1 322 ? -0.372 -4.096 -11.985 1.00 97.12 322 VAL A O 1
ATOM 2387 N N . ALA A 1 323 ? 1.204 -2.734 -12.817 1.00 95.00 323 ALA A N 1
ATOM 2388 C CA . ALA A 1 323 ? 1.689 -2.283 -11.514 1.00 95.00 323 ALA A CA 1
ATOM 2389 C C . ALA A 1 323 ? 0.599 -1.548 -10.713 1.00 95.00 323 ALA A C 1
ATOM 2391 O O . ALA A 1 323 ? 0.432 -1.790 -9.515 1.00 95.00 323 ALA A O 1
ATOM 2392 N N . PHE A 1 324 ? -0.187 -0.690 -11.370 1.00 96.44 324 PHE A N 1
ATOM 2393 C CA . PHE A 1 324 ? -1.335 -0.027 -10.753 1.00 96.44 324 PHE A CA 1
ATOM 2394 C C . PHE A 1 324 ? -2.389 -1.030 -10.265 1.00 96.44 324 PHE A C 1
ATOM 2396 O O . PHE A 1 324 ? -2.794 -0.981 -9.100 1.00 96.44 324 PHE A O 1
ATOM 2403 N N . ALA A 1 325 ? -2.785 -1.976 -11.119 1.00 96.31 325 ALA A N 1
ATOM 2404 C CA . ALA A 1 325 ? -3.742 -3.015 -10.760 1.00 96.31 325 ALA A CA 1
ATOM 2405 C C . ALA A 1 325 ? -3.228 -3.877 -9.598 1.00 96.31 325 ALA A C 1
ATOM 2407 O O . ALA A 1 325 ? -3.987 -4.152 -8.670 1.00 96.31 325 ALA A O 1
ATOM 2408 N N . ARG A 1 326 ? -1.935 -4.230 -9.585 1.00 95.44 326 ARG A N 1
ATOM 2409 C CA . ARG A 1 326 ? -1.310 -4.980 -8.488 1.00 95.44 326 ARG A CA 1
ATOM 2410 C C . ARG A 1 326 ? -1.473 -4.285 -7.145 1.00 95.44 326 ARG A C 1
ATOM 2412 O O . ARG A 1 326 ? -1.856 -4.943 -6.177 1.00 95.44 326 ARG A O 1
ATOM 2419 N N . ARG A 1 327 ? -1.216 -2.975 -7.072 1.00 94.00 327 ARG A N 1
ATOM 2420 C CA . ARG A 1 327 ? -1.344 -2.217 -5.817 1.00 94.00 327 ARG A CA 1
ATOM 2421 C C . ARG A 1 327 ? -2.763 -2.296 -5.264 1.00 94.00 327 ARG A C 1
ATOM 2423 O O . ARG A 1 327 ? -2.952 -2.667 -4.110 1.00 94.00 327 ARG A O 1
ATOM 2430 N N . VAL A 1 328 ? -3.762 -2.008 -6.093 1.00 92.94 328 VAL A N 1
ATOM 2431 C CA . VAL A 1 328 ? -5.153 -1.942 -5.625 1.00 92.94 328 VAL A CA 1
ATOM 2432 C C . VAL A 1 328 ? -5.738 -3.337 -5.370 1.00 92.94 328 VAL A C 1
ATOM 2434 O O . VAL A 1 328 ? -6.394 -3.546 -4.354 1.00 92.94 328 VAL A O 1
ATOM 2437 N N . LEU A 1 329 ? -5.443 -4.332 -6.214 1.00 94.50 329 LEU A N 1
ATOM 2438 C CA . LEU A 1 329 ? -5.885 -5.714 -5.986 1.00 94.50 329 LEU A CA 1
ATOM 2439 C C . LEU A 1 329 ? -5.225 -6.340 -4.743 1.00 94.50 329 LEU A C 1
ATOM 2441 O O . LEU A 1 329 ? -5.832 -7.187 -4.090 1.00 94.50 329 LEU A O 1
ATOM 2445 N N . SER A 1 330 ? -4.024 -5.899 -4.356 1.00 93.31 330 SER A N 1
ATOM 2446 C CA . SER A 1 330 ? -3.401 -6.318 -3.089 1.00 93.31 330 SER A CA 1
ATOM 2447 C C . SER A 1 330 ? -4.154 -5.787 -1.863 1.00 93.31 330 SER A C 1
ATOM 2449 O O . SER A 1 330 ? -4.231 -6.476 -0.844 1.00 93.31 330 SER A O 1
ATOM 2451 N N . VAL A 1 331 ? -4.755 -4.594 -1.961 1.00 95.12 331 VAL A N 1
ATOM 2452 C CA . VAL A 1 331 ? -5.655 -4.063 -0.923 1.00 95.12 331 VAL A CA 1
ATOM 2453 C C . VAL A 1 331 ? -6.932 -4.900 -0.863 1.00 95.12 331 VAL A C 1
ATOM 2455 O O . VAL A 1 331 ? -7.304 -5.366 0.212 1.00 95.12 331 VAL A O 1
ATOM 2458 N N . GLU A 1 332 ? -7.553 -5.166 -2.015 1.00 95.69 332 GLU A N 1
ATOM 2459 C CA . GLU A 1 332 ? -8.791 -5.952 -2.118 1.00 95.69 332 GLU A CA 1
ATOM 2460 C C . GLU A 1 332 ? -8.631 -7.377 -1.554 1.00 95.69 332 GLU A C 1
ATOM 2462 O O . GLU A 1 332 ? -9.488 -7.858 -0.814 1.00 95.69 332 GLU A O 1
ATOM 2467 N N . ALA A 1 333 ? -7.493 -8.039 -1.809 1.00 95.19 333 ALA A N 1
ATOM 2468 C CA . ALA A 1 333 ? -7.180 -9.370 -1.267 1.00 95.19 333 ALA A CA 1
ATOM 2469 C C . ALA A 1 333 ? -7.176 -9.424 0.275 1.00 95.19 333 ALA A C 1
ATOM 2471 O O . ALA A 1 333 ? -7.310 -10.498 0.874 1.00 95.19 333 ALA A O 1
ATOM 2472 N N . ASN A 1 334 ? -7.021 -8.263 0.914 1.00 96.31 334 ASN A N 1
ATOM 2473 C CA . ASN A 1 334 ? -6.965 -8.081 2.357 1.00 96.31 334 ASN A CA 1
ATOM 2474 C C . ASN A 1 334 ? -8.132 -7.231 2.887 1.00 96.31 334 ASN A C 1
ATOM 2476 O O . ASN A 1 334 ? -8.104 -6.826 4.048 1.00 96.31 334 ASN A O 1
ATOM 2480 N N . ALA A 1 335 ? -9.161 -6.948 2.086 1.00 94.38 335 ALA A N 1
ATOM 2481 C CA . ALA A 1 335 ? -10.303 -6.133 2.492 1.00 94.38 335 ALA A CA 1
ATOM 2482 C C . ALA A 1 335 ? -11.362 -6.943 3.267 1.00 94.38 335 ALA A C 1
ATOM 2484 O O . ALA A 1 335 ? -11.507 -8.154 3.104 1.00 94.38 335 ALA A O 1
ATOM 2485 N N . GLY A 1 336 ? -12.125 -6.267 4.133 1.00 94.75 336 GLY A N 1
ATOM 2486 C CA . GLY A 1 336 ? -13.305 -6.847 4.780 1.00 94.75 336 GLY A CA 1
ATOM 2487 C C . GLY A 1 336 ? -14.528 -6.706 3.878 1.00 94.75 336 GLY A C 1
ATOM 2488 O O . GLY A 1 336 ? -15.222 -5.699 3.975 1.00 94.75 336 GLY A O 1
ATOM 2489 N N . THR A 1 337 ? -14.766 -7.690 3.007 1.00 95.50 337 THR A N 1
ATOM 2490 C CA . THR A 1 337 ? -15.785 -7.629 1.936 1.00 95.50 337 THR A CA 1
ATOM 2491 C C . THR A 1 337 ? -17.106 -8.328 2.272 1.00 95.50 337 THR A C 1
ATOM 2493 O O . THR A 1 337 ? -17.867 -8.671 1.378 1.00 95.50 337 THR A O 1
ATOM 2496 N N . ASP A 1 338 ? -17.384 -8.567 3.554 1.00 93.06 338 ASP A N 1
ATOM 2497 C CA . ASP A 1 338 ? -18.633 -9.183 4.025 1.00 93.06 338 ASP A CA 1
ATOM 2498 C C . ASP A 1 338 ? -19.720 -8.126 4.309 1.00 93.06 338 ASP A C 1
ATOM 2500 O O . ASP A 1 338 ? -19.442 -6.928 4.363 1.00 93.06 338 ASP A O 1
ATOM 2504 N N . ASN A 1 339 ? -20.968 -8.561 4.501 1.00 92.31 339 ASN A N 1
ATOM 2505 C CA . ASN A 1 339 ? -22.051 -7.727 5.020 1.00 92.31 339 ASN A CA 1
ATOM 2506 C C . ASN A 1 339 ? -23.149 -8.569 5.707 1.00 92.31 339 ASN A C 1
ATOM 2508 O O . ASN A 1 339 ? -23.504 -9.632 5.191 1.00 92.31 339 ASN A O 1
ATOM 2512 N N . PRO A 1 340 ? -23.755 -8.081 6.807 1.00 92.69 340 PRO A N 1
ATOM 2513 C CA . PRO A 1 340 ? -23.380 -6.862 7.520 1.00 92.69 340 PRO A CA 1
ATOM 2514 C C . PRO A 1 340 ? -22.036 -7.018 8.233 1.00 92.69 340 PRO A C 1
ATOM 2516 O O . PRO A 1 340 ? -21.606 -8.136 8.540 1.00 92.69 340 PRO A O 1
ATOM 2519 N N . MET A 1 341 ? -21.359 -5.895 8.439 1.00 94.81 341 MET A N 1
ATOM 2520 C CA . MET A 1 341 ? -20.079 -5.837 9.134 1.00 94.81 341 MET A CA 1
ATOM 2521 C C . MET A 1 341 ? -20.323 -5.886 10.639 1.00 94.81 341 MET A C 1
ATOM 2523 O O . MET A 1 341 ? -21.229 -5.230 11.148 1.00 94.81 341 MET A O 1
ATOM 2527 N N . VAL A 1 342 ? -19.524 -6.678 11.345 1.00 95.19 342 VAL A N 1
ATOM 2528 C CA . VAL A 1 342 ? -19.624 -6.869 12.793 1.00 95.19 342 VAL A CA 1
ATOM 2529 C C . VAL A 1 342 ? -18.452 -6.175 13.465 1.00 95.19 342 VAL A C 1
ATOM 2531 O O . VAL A 1 342 ? -17.307 -6.594 13.300 1.00 95.19 342 VAL A O 1
ATOM 2534 N N . PHE A 1 343 ? -18.727 -5.129 14.235 1.00 94.44 343 PHE A N 1
ATOM 2535 C CA . PHE A 1 343 ? -17.720 -4.388 14.981 1.00 94.44 343 PHE A CA 1
ATOM 2536 C C . PHE A 1 343 ? -17.813 -4.766 16.454 1.00 94.44 343 PHE A C 1
ATOM 2538 O O . PHE A 1 343 ? -18.819 -4.519 17.105 1.00 94.44 343 PHE A O 1
ATOM 2545 N N . ALA A 1 344 ? -16.753 -5.370 16.995 1.00 88.94 344 ALA A N 1
ATOM 2546 C CA . ALA A 1 344 ? -16.704 -5.750 18.410 1.00 88.94 344 ALA A CA 1
ATOM 2547 C C . ALA A 1 344 ? -16.762 -4.545 19.369 1.00 88.94 344 ALA A C 1
ATOM 2549 O O . ALA A 1 344 ? -17.115 -4.710 20.532 1.00 88.94 344 ALA A O 1
ATOM 2550 N N . THR A 1 345 ? -16.433 -3.352 18.872 1.00 82.56 345 THR A N 1
ATOM 2551 C CA . THR A 1 345 ? -16.491 -2.085 19.601 1.00 82.56 345 THR A CA 1
ATOM 2552 C C . THR A 1 345 ? -17.069 -1.040 18.655 1.00 82.56 345 THR A C 1
ATOM 2554 O O . THR A 1 345 ? -16.419 -0.668 17.678 1.00 82.56 345 THR A O 1
ATOM 2557 N N . GLY A 1 346 ? -18.314 -0.650 18.901 1.00 70.75 346 GLY A N 1
ATOM 2558 C CA . GLY A 1 346 ? -19.062 0.334 18.129 1.00 70.75 346 GLY A CA 1
ATOM 2559 C C . GLY A 1 346 ? -18.921 1.753 18.668 1.00 70.75 346 GLY A C 1
ATOM 2560 O O . GLY A 1 346 ? -18.143 2.025 19.586 1.00 70.75 346 GLY A O 1
ATOM 2561 N N . THR A 1 347 ? -19.713 2.665 18.107 1.00 64.44 347 THR A N 1
ATOM 2562 C CA . THR A 1 347 ? -19.673 4.110 18.412 1.00 64.44 347 THR A CA 1
ATOM 2563 C C . THR A 1 347 ? -19.980 4.462 19.875 1.00 64.44 347 THR A C 1
ATOM 2565 O O . THR A 1 347 ? -19.523 5.496 20.359 1.00 64.44 347 THR A O 1
ATOM 2568 N N . GLY A 1 348 ? -20.681 3.583 20.601 1.00 59.25 348 GLY A N 1
ATOM 2569 C CA . GLY A 1 348 ? -20.980 3.711 22.034 1.00 59.25 348 GLY A CA 1
ATOM 2570 C C . GLY A 1 348 ? -20.156 2.802 22.957 1.00 59.25 348 GLY A C 1
ATOM 2571 O O . GLY A 1 348 ? -20.523 2.631 24.113 1.00 59.25 348 GLY A O 1
ATOM 2572 N N . GLY A 1 349 ? -19.090 2.165 22.460 1.00 69.81 349 GLY A N 1
ATOM 2573 C CA . GLY A 1 349 ? -18.288 1.194 23.221 1.00 69.81 349 GLY A CA 1
ATOM 2574 C C . GLY A 1 349 ? -18.850 -0.236 23.232 1.00 69.81 349 GLY A C 1
ATOM 2575 O O . GLY A 1 349 ? -18.087 -1.183 23.410 1.00 69.81 349 GLY A O 1
ATOM 2576 N N . GLU A 1 350 ? -20.144 -0.424 22.961 1.00 78.56 350 GLU A N 1
ATOM 2577 C CA . GLU A 1 350 ? -20.757 -1.744 22.763 1.00 78.56 350 GLU A CA 1
ATOM 2578 C C . GLU A 1 350 ? -20.566 -2.257 21.332 1.00 78.56 350 GLU A C 1
ATOM 2580 O O . GLU A 1 350 ? -20.483 -1.477 20.386 1.00 78.56 350 GLU A O 1
ATOM 2585 N N . GLY A 1 351 ? -20.495 -3.578 21.150 1.00 87.25 351 GLY A N 1
ATOM 2586 C CA . GLY A 1 351 ? -20.353 -4.166 19.820 1.00 87.25 351 GLY A CA 1
ATOM 2587 C C . GLY A 1 351 ? -21.611 -3.978 18.969 1.00 87.25 351 GLY A C 1
ATOM 2588 O O . GLY A 1 351 ? -22.713 -4.279 19.425 1.00 87.25 351 GLY A O 1
ATOM 2589 N N . GLU A 1 352 ? -21.440 -3.529 17.728 1.00 89.38 352 GLU A N 1
ATOM 2590 C CA . GLU A 1 352 ? -22.523 -3.149 16.816 1.00 89.38 352 GLU A CA 1
ATOM 2591 C C . GLU A 1 352 ? -22.421 -3.873 15.464 1.00 89.38 352 GLU A C 1
ATOM 2593 O O . GLU A 1 352 ? -21.361 -4.362 15.057 1.00 89.38 352 GLU A O 1
ATOM 2598 N N . ILE A 1 353 ? -23.546 -3.938 14.748 1.00 91.00 353 ILE A N 1
ATOM 2599 C CA . ILE A 1 353 ? -23.621 -4.493 13.396 1.00 91.00 353 ILE A CA 1
ATOM 2600 C C . ILE A 1 353 ? -24.060 -3.400 12.435 1.00 91.00 353 ILE A C 1
ATOM 2602 O O . ILE A 1 353 ? -25.128 -2.814 12.587 1.00 91.00 353 ILE A O 1
ATOM 2606 N N . VAL A 1 354 ? -23.240 -3.157 11.416 1.00 90.88 354 VAL A N 1
ATOM 2607 C CA . VAL A 1 354 ? -23.455 -2.083 10.444 1.00 90.88 354 VAL A CA 1
ATOM 2608 C C . VAL A 1 354 ? -23.610 -2.687 9.059 1.00 90.88 354 VAL A C 1
ATOM 2610 O O . VAL A 1 354 ? -22.742 -3.416 8.574 1.00 90.88 354 VAL A O 1
ATOM 2613 N N . SER A 1 355 ? -24.725 -2.375 8.402 1.00 91.38 355 SER A N 1
ATOM 2614 C CA . SER A 1 355 ? -24.911 -2.716 6.994 1.00 91.38 355 SER A CA 1
ATOM 2615 C C . SER A 1 355 ? -24.249 -1.658 6.111 1.00 91.38 355 SER A C 1
ATOM 2617 O O . SER A 1 355 ? -24.519 -0.469 6.250 1.00 91.38 355 SER A O 1
ATOM 2619 N N . GLY A 1 356 ? -23.422 -2.104 5.174 1.00 92.19 356 GLY A N 1
ATOM 2620 C CA . GLY A 1 356 ? -22.776 -1.298 4.144 1.00 92.19 356 GLY A CA 1
ATOM 2621 C C . GLY A 1 356 ? -22.770 -2.024 2.796 1.00 92.19 356 GLY A C 1
ATOM 2622 O O . GLY A 1 356 ? -23.634 -2.856 2.526 1.00 92.19 356 GLY A O 1
ATOM 2623 N N . GLY A 1 357 ? -21.787 -1.699 1.951 1.00 93.62 357 GLY A N 1
ATOM 2624 C CA . GLY A 1 357 ? -21.666 -2.218 0.580 1.00 93.62 357 GLY A CA 1
ATOM 2625 C C . GLY A 1 357 ? -20.286 -2.780 0.232 1.00 93.62 357 GLY A C 1
ATOM 2626 O O . GLY A 1 357 ? -19.934 -2.832 -0.942 1.00 93.62 357 GLY A O 1
ATOM 2627 N N . ASN A 1 358 ? -19.482 -3.190 1.222 1.00 95.62 358 ASN A N 1
ATOM 2628 C CA . ASN A 1 358 ? -18.096 -3.640 1.000 1.00 95.62 358 ASN A CA 1
ATOM 2629 C C . ASN A 1 358 ? -17.972 -4.908 0.138 1.00 95.62 358 ASN A C 1
ATOM 2631 O O . ASN A 1 358 ? -16.883 -5.251 -0.309 1.00 95.62 358 ASN A O 1
ATOM 2635 N N . PHE A 1 359 ? -19.072 -5.619 -0.083 1.00 94.69 359 PHE A N 1
ATOM 2636 C CA . PHE A 1 359 ? -19.136 -6.766 -0.979 1.00 94.69 359 PHE A CA 1
ATOM 2637 C C . PHE A 1 359 ? -19.130 -6.399 -2.468 1.00 94.69 359 PHE A C 1
ATOM 2639 O O . PHE A 1 359 ? -19.024 -7.290 -3.315 1.00 94.69 359 PHE A O 1
ATOM 2646 N N . HIS A 1 360 ? -19.303 -5.115 -2.800 1.00 97.31 360 HIS A N 1
ATOM 2647 C CA . HIS A 1 360 ? -19.513 -4.673 -4.170 1.00 97.31 360 HIS A CA 1
ATOM 2648 C C . HIS A 1 360 ? -18.177 -4.692 -4.911 1.00 97.31 360 HIS A C 1
ATOM 2650 O O . HIS A 1 360 ? -17.252 -3.947 -4.593 1.00 97.31 360 HIS A O 1
ATOM 2656 N N . GLY A 1 361 ? -18.072 -5.525 -5.944 1.00 96.44 361 GLY A N 1
ATOM 2657 C CA . GLY A 1 361 ? -16.802 -5.820 -6.607 1.00 96.44 361 GLY A CA 1
ATOM 2658 C C . GLY A 1 361 ? -16.340 -4.765 -7.608 1.00 96.44 361 GLY A C 1
ATOM 2659 O O . GLY A 1 361 ? -15.747 -5.141 -8.614 1.00 96.44 361 GLY A O 1
ATOM 2660 N N . GLU A 1 362 ? -16.647 -3.482 -7.406 1.00 97.19 362 GLU A N 1
ATOM 2661 C CA . GLU A 1 362 ? -16.397 -2.430 -8.408 1.00 97.19 362 GLU A CA 1
ATOM 2662 C C . GLU A 1 362 ? -14.902 -2.191 -8.625 1.00 97.19 362 GLU A C 1
ATOM 2664 O O . GLU A 1 362 ? -14.425 -2.166 -9.761 1.00 97.19 362 GLU A O 1
ATOM 2669 N N . TYR A 1 363 ? -14.149 -2.080 -7.525 1.00 95.94 363 TYR A N 1
ATOM 2670 C CA . TYR A 1 363 ? -12.698 -1.909 -7.555 1.00 95.94 363 TYR A CA 1
ATOM 2671 C C . TYR A 1 363 ? -12.003 -3.014 -8.359 1.00 95.94 363 TYR A C 1
ATOM 2673 O O . TYR A 1 363 ? -11.322 -2.687 -9.338 1.00 95.94 363 TYR A O 1
ATOM 2681 N N . PRO A 1 364 ? -12.173 -4.312 -8.030 1.00 96.94 364 PRO A N 1
ATOM 2682 C CA . PRO A 1 364 ? -11.520 -5.352 -8.806 1.00 96.94 364 PRO A CA 1
ATOM 2683 C C . PRO A 1 364 ? -12.078 -5.476 -10.231 1.00 96.94 364 PRO A C 1
ATOM 2685 O O . PRO A 1 364 ? -11.308 -5.766 -11.144 1.00 96.94 364 PRO A O 1
ATOM 2688 N N . ALA A 1 365 ? -13.367 -5.203 -10.470 1.00 97.94 365 ALA A N 1
ATOM 2689 C CA . ALA A 1 365 ? -13.948 -5.261 -11.813 1.00 97.94 365 ALA A CA 1
ATOM 2690 C C . ALA A 1 365 ? -13.278 -4.276 -12.783 1.00 97.94 365 ALA A C 1
ATOM 2692 O O . ALA A 1 365 ? -12.803 -4.685 -13.847 1.00 97.94 365 ALA A O 1
ATOM 2693 N N . LYS A 1 366 ? -13.183 -2.995 -12.399 1.00 98.06 366 LYS A N 1
ATOM 2694 C CA . LYS A 1 366 ? -12.599 -1.955 -13.260 1.00 98.06 366 LYS A CA 1
ATOM 2695 C C . LYS A 1 366 ? -11.130 -2.218 -13.561 1.00 98.06 366 LYS A C 1
ATOM 2697 O O . LYS A 1 366 ? -10.696 -2.092 -14.702 1.00 98.06 366 LYS A O 1
ATOM 2702 N N . LEU A 1 367 ? -10.365 -2.640 -12.558 1.00 98.06 367 LEU A N 1
ATOM 2703 C CA . LEU A 1 367 ? -8.943 -2.925 -12.744 1.00 98.06 367 LEU A CA 1
ATOM 2704 C C . LEU A 1 367 ? -8.695 -4.105 -13.669 1.00 98.06 367 LEU A C 1
ATOM 2706 O O . LEU A 1 367 ? -7.760 -4.064 -14.460 1.00 98.06 367 LEU A O 1
ATOM 2710 N N . LEU A 1 368 ? -9.524 -5.143 -13.597 1.00 98.50 368 LEU A N 1
ATOM 2711 C CA . LEU A 1 368 ? -9.385 -6.297 -14.480 1.00 98.50 368 LEU A CA 1
ATOM 2712 C C . LEU A 1 368 ? -9.766 -5.950 -15.924 1.00 98.50 368 LEU A C 1
ATOM 2714 O O . LEU A 1 368 ? -9.130 -6.454 -16.848 1.00 98.50 368 LEU A O 1
ATOM 2718 N N . ASP A 1 369 ? -10.705 -5.025 -16.137 1.00 98.69 369 ASP A N 1
ATOM 2719 C CA . ASP A 1 369 ? -10.929 -4.439 -17.462 1.00 98.69 369 ASP A CA 1
ATOM 2720 C C . ASP A 1 369 ? -9.729 -3.613 -17.944 1.00 98.69 369 ASP A C 1
ATOM 2722 O O . ASP A 1 369 ? -9.334 -3.745 -19.104 1.00 98.69 369 ASP A O 1
ATOM 2726 N N . TYR A 1 370 ? -9.096 -2.819 -17.074 1.00 98.56 370 TYR A N 1
ATOM 2727 C CA . TYR A 1 370 ? -7.886 -2.068 -17.432 1.00 98.56 370 TYR A CA 1
ATOM 2728 C C . TYR A 1 370 ? -6.727 -3.000 -17.794 1.00 98.56 370 TYR A C 1
ATOM 2730 O O . TYR A 1 370 ? -6.066 -2.786 -18.810 1.00 98.56 370 TYR A O 1
ATOM 2738 N N . VAL A 1 371 ? -6.518 -4.073 -17.023 1.00 98.50 371 VAL A N 1
ATOM 2739 C CA . VAL A 1 371 ? -5.526 -5.115 -17.327 1.00 98.50 371 VAL A CA 1
ATOM 2740 C C . VAL A 1 371 ? -5.837 -5.772 -18.671 1.00 98.50 371 VAL A C 1
ATOM 2742 O O . VAL A 1 371 ? -4.934 -5.906 -19.492 1.00 98.50 371 VAL A O 1
ATOM 2745 N N . ALA A 1 372 ? -7.096 -6.132 -18.942 1.00 98.75 372 ALA A N 1
ATOM 2746 C CA . ALA A 1 372 ? -7.486 -6.716 -20.225 1.00 98.75 372 ALA A CA 1
ATOM 2747 C C . ALA A 1 372 ? -7.174 -5.773 -21.401 1.00 98.75 372 ALA A C 1
ATOM 2749 O O . ALA A 1 372 ? -6.583 -6.197 -22.391 1.00 98.75 372 ALA A O 1
ATOM 2750 N N . ILE A 1 373 ? -7.535 -4.492 -21.291 1.00 98.75 373 ILE A N 1
ATOM 2751 C CA . ILE A 1 373 ? -7.282 -3.485 -22.332 1.00 98.75 373 ILE A CA 1
ATOM 2752 C C . ILE A 1 373 ? -5.777 -3.302 -22.554 1.00 98.75 373 ILE A C 1
ATOM 2754 O O . ILE A 1 373 ? -5.315 -3.359 -23.691 1.00 98.75 373 ILE A O 1
ATOM 2758 N N . ALA A 1 374 ? -5.007 -3.121 -21.481 1.00 98.44 374 ALA A N 1
ATOM 2759 C CA . ALA A 1 374 ? -3.578 -2.863 -21.582 1.00 98.44 374 ALA A CA 1
ATOM 2760 C C . ALA A 1 374 ? -2.808 -4.083 -22.110 1.00 98.44 374 ALA A C 1
ATOM 2762 O O . ALA A 1 374 ? -2.036 -3.964 -23.055 1.00 98.44 374 ALA A O 1
ATOM 2763 N N . VAL A 1 375 ? -3.036 -5.279 -21.559 1.00 98.62 375 VAL A N 1
ATOM 2764 C CA . VAL A 1 375 ? -2.304 -6.492 -21.967 1.00 98.62 375 VAL A CA 1
ATOM 2765 C C . VAL A 1 375 ? -2.613 -6.881 -23.413 1.00 98.62 375 VAL A C 1
ATOM 2767 O O . VAL A 1 375 ? -1.724 -7.362 -24.117 1.00 98.62 375 VAL A O 1
ATOM 2770 N N . HIS A 1 376 ? -3.834 -6.628 -23.896 1.00 98.75 376 HIS A N 1
ATOM 2771 C CA . HIS A 1 376 ? -4.192 -6.869 -25.294 1.00 98.75 376 HIS A CA 1
ATOM 2772 C C . HIS A 1 376 ? -3.304 -6.098 -26.286 1.00 98.75 376 HIS A C 1
ATOM 2774 O O . HIS A 1 376 ? -3.006 -6.618 -27.365 1.00 98.75 376 HIS A O 1
ATOM 2780 N N . GLU A 1 377 ? -2.801 -4.915 -25.915 1.00 98.12 377 GLU A N 1
ATOM 2781 C CA . GLU A 1 377 ? -1.901 -4.140 -26.776 1.00 98.12 377 GLU A CA 1
ATOM 2782 C C . GLU A 1 377 ? -0.594 -4.875 -27.091 1.00 98.12 377 GLU A C 1
ATOM 2784 O O . GLU A 1 377 ? -0.060 -4.717 -28.191 1.00 98.12 377 GLU A O 1
ATOM 2789 N N . LEU A 1 378 ? -0.119 -5.750 -26.194 1.00 98.81 378 LEU A N 1
ATOM 2790 C CA . LEU A 1 378 ? 1.037 -6.607 -26.473 1.00 98.81 378 LEU A CA 1
ATOM 2791 C C . LEU A 1 378 ? 0.758 -7.552 -27.647 1.00 98.81 378 LEU A C 1
ATOM 2793 O O . LEU A 1 378 ? 1.630 -7.742 -28.491 1.00 98.81 378 LEU A O 1
ATOM 2797 N N . ALA A 1 379 ? -0.456 -8.105 -27.746 1.00 98.69 379 ALA A N 1
ATOM 2798 C CA . ALA A 1 379 ? -0.841 -8.953 -28.871 1.00 98.69 379 ALA A CA 1
ATOM 2799 C C . ALA A 1 379 ? -1.009 -8.141 -30.163 1.00 98.69 379 ALA A C 1
ATOM 2801 O O . ALA A 1 379 ? -0.529 -8.581 -31.207 1.00 98.69 379 ALA A O 1
ATOM 2802 N N . ASN A 1 380 ? -1.616 -6.945 -30.099 1.00 97.81 380 ASN A N 1
ATOM 2803 C CA . ASN A 1 380 ? -1.740 -6.051 -31.259 1.00 97.81 380 ASN A CA 1
ATOM 2804 C C . ASN A 1 380 ? -0.367 -5.734 -31.868 1.00 97.81 380 ASN A C 1
ATOM 2806 O O . ASN A 1 380 ? -0.167 -5.895 -33.072 1.00 97.81 380 ASN A O 1
ATOM 2810 N N . ILE A 1 381 ? 0.604 -5.310 -31.052 1.00 98.75 381 ILE A N 1
ATOM 2811 C CA . ILE A 1 381 ? 1.933 -4.954 -31.565 1.00 98.75 381 ILE A CA 1
ATOM 2812 C C . ILE A 1 381 ? 2.768 -6.187 -31.952 1.00 98.75 381 ILE A C 1
ATOM 2814 O O . ILE A 1 381 ? 3.486 -6.135 -32.952 1.00 98.75 381 ILE A O 1
ATOM 2818 N N . SER A 1 382 ? 2.638 -7.299 -31.218 1.00 98.88 382 SER A N 1
ATOM 2819 C CA . SER A 1 382 ? 3.311 -8.574 -31.507 1.00 98.88 382 SER A CA 1
ATOM 2820 C C . SER A 1 382 ? 2.868 -9.163 -32.844 1.00 98.88 382 SER A C 1
ATOM 2822 O O . SER A 1 382 ? 3.699 -9.506 -33.682 1.00 98.88 382 SER A O 1
ATOM 2824 N N . GLU A 1 383 ? 1.567 -9.176 -33.125 1.00 98.62 383 GLU A N 1
ATOM 2825 C CA . GLU A 1 383 ? 1.053 -9.679 -34.397 1.00 98.62 383 GLU A CA 1
ATOM 2826 C C . GLU A 1 383 ? 1.522 -8.831 -35.586 1.00 98.62 383 GLU A C 1
ATOM 2828 O O . GLU A 1 383 ? 1.911 -9.380 -36.619 1.00 98.62 383 GLU A O 1
ATOM 2833 N N . ARG A 1 384 ? 1.616 -7.505 -35.433 1.00 98.69 384 ARG A N 1
ATOM 2834 C CA . ARG A 1 384 ? 2.217 -6.651 -36.468 1.00 98.69 384 ARG A CA 1
ATOM 2835 C C . ARG A 1 384 ? 3.714 -6.926 -36.669 1.00 98.69 384 ARG A C 1
ATOM 2837 O O . ARG A 1 384 ? 4.228 -6.699 -37.763 1.00 98.69 384 ARG A O 1
ATOM 2844 N N . ARG A 1 385 ? 4.433 -7.412 -35.651 1.00 98.81 385 ARG A N 1
ATOM 2845 C CA . ARG A 1 385 ? 5.816 -7.898 -35.801 1.00 98.81 385 ARG A CA 1
ATOM 2846 C C . ARG A 1 385 ? 5.875 -9.267 -36.494 1.00 98.81 385 ARG A C 1
ATOM 2848 O O . ARG A 1 385 ? 6.754 -9.455 -37.333 1.00 98.81 385 ARG A O 1
ATOM 2855 N N . ILE A 1 386 ? 4.917 -10.165 -36.244 1.00 98.81 386 ILE A N 1
ATOM 2856 C CA . ILE A 1 386 ? 4.766 -11.438 -36.980 1.00 98.81 386 ILE A CA 1
ATOM 2857 C C . ILE A 1 386 ? 4.531 -11.182 -38.474 1.00 98.81 386 ILE A C 1
ATOM 2859 O O . ILE A 1 386 ? 5.201 -11.794 -39.308 1.00 98.81 386 ILE A O 1
ATOM 2863 N N . GLU A 1 387 ? 3.631 -10.254 -38.820 1.00 98.44 387 GLU A N 1
ATOM 2864 C CA . GLU A 1 387 ? 3.381 -9.858 -40.214 1.00 98.44 387 GLU A CA 1
ATOM 2865 C C . GLU A 1 387 ? 4.679 -9.410 -40.887 1.00 98.44 387 GLU A C 1
ATOM 2867 O O . GLU A 1 387 ? 5.029 -9.908 -41.956 1.00 98.44 387 GLU A O 1
ATOM 2872 N N . ARG A 1 388 ? 5.445 -8.545 -40.213 1.00 98.12 388 ARG A N 1
ATOM 2873 C CA . ARG A 1 388 ? 6.727 -8.062 -40.727 1.00 98.12 388 ARG A CA 1
ATOM 2874 C C . ARG A 1 388 ? 7.724 -9.178 -40.956 1.00 98.12 388 ARG A C 1
ATOM 2876 O O . ARG A 1 388 ? 8.365 -9.168 -41.996 1.00 98.12 388 ARG A O 1
ATOM 2883 N N . LEU A 1 389 ? 7.855 -10.115 -40.017 1.00 98.69 389 LEU A N 1
ATOM 2884 C CA . LEU A 1 389 ? 8.732 -11.280 -40.163 1.00 98.69 389 LEU A CA 1
ATOM 2885 C C . LEU A 1 389 ? 8.360 -12.106 -41.404 1.00 98.69 389 LEU A C 1
ATOM 2887 O O . LEU A 1 389 ? 9.240 -12.493 -42.170 1.00 98.69 389 LEU A O 1
ATOM 2891 N N . CYS A 1 390 ? 7.063 -12.321 -41.636 1.00 98.31 390 CYS A N 1
ATOM 2892 C CA . CYS A 1 390 ? 6.562 -13.121 -42.753 1.00 98.31 390 CYS A CA 1
ATOM 2893 C C . CYS A 1 390 ? 6.588 -12.392 -44.107 1.00 98.31 390 CYS A C 1
ATOM 2895 O O . CYS A 1 390 ? 6.544 -13.047 -45.150 1.00 98.31 390 CYS A O 1
ATOM 2897 N N . ASN A 1 391 ? 6.643 -11.059 -44.109 1.00 97.81 391 ASN A N 1
ATOM 2898 C CA . ASN A 1 391 ? 6.513 -10.244 -45.309 1.00 97.81 391 ASN A CA 1
ATOM 2899 C C . ASN A 1 391 ? 7.886 -9.939 -45.949 1.00 97.81 391 ASN A C 1
ATOM 2901 O O . ASN A 1 391 ? 8.634 -9.092 -45.443 1.00 97.81 391 ASN A O 1
ATOM 2905 N N . PRO A 1 392 ? 8.213 -10.549 -47.106 1.00 96.19 392 PRO A N 1
ATOM 2906 C CA . PRO A 1 392 ? 9.532 -10.419 -47.728 1.00 96.19 392 PRO A CA 1
ATOM 2907 C C . PRO A 1 392 ? 9.830 -8.990 -48.203 1.00 96.19 392 PRO A C 1
ATOM 2909 O O . PRO A 1 392 ? 10.996 -8.618 -48.330 1.00 96.19 392 PRO A O 1
ATOM 2912 N N . ALA A 1 393 ? 8.800 -8.163 -48.427 1.00 95.06 393 ALA A N 1
ATOM 2913 C CA . ALA A 1 393 ? 8.971 -6.778 -48.857 1.00 95.06 393 ALA A CA 1
ATOM 2914 C C . ALA A 1 393 ? 9.576 -5.885 -47.761 1.00 95.06 393 ALA A C 1
ATOM 2916 O O . ALA A 1 393 ? 10.093 -4.812 -48.068 1.00 95.06 393 ALA A O 1
ATOM 2917 N N . VAL A 1 394 ? 9.503 -6.301 -46.489 1.00 93.44 394 VAL A N 1
ATOM 2918 C CA . VAL A 1 394 ? 9.942 -5.481 -45.349 1.00 93.44 394 VAL A CA 1
ATOM 2919 C C . VAL A 1 394 ? 10.917 -6.182 -44.403 1.00 93.44 394 VAL A C 1
ATOM 2921 O O . VAL A 1 394 ? 11.630 -5.479 -43.687 1.00 93.44 394 VAL A O 1
ATOM 2924 N N . SER A 1 395 ? 10.987 -7.519 -44.386 1.00 94.50 395 SER A N 1
ATOM 2925 C CA . SER A 1 395 ? 11.942 -8.258 -43.542 1.00 94.50 395 SER A CA 1
ATOM 2926 C C . SER A 1 395 ? 13.319 -8.448 -44.173 1.00 94.50 395 SER A C 1
ATOM 2928 O O . SER A 1 395 ? 14.324 -8.542 -43.465 1.00 94.50 395 SER A O 1
ATOM 2930 N N . GLY A 1 396 ? 13.381 -8.538 -45.505 1.00 92.25 396 GLY A N 1
ATOM 2931 C CA . GLY A 1 396 ? 14.568 -9.048 -46.192 1.00 92.25 396 GLY A CA 1
ATOM 2932 C C . GLY A 1 396 ? 14.854 -10.525 -45.879 1.00 92.25 396 GLY A C 1
ATOM 2933 O O . GLY A 1 396 ? 16.014 -10.931 -45.932 1.00 92.25 396 GLY A O 1
ATOM 2934 N N . LEU A 1 397 ? 13.815 -11.288 -45.520 1.00 96.56 397 LEU A N 1
ATOM 2935 C CA . LEU A 1 397 ? 13.806 -12.740 -45.323 1.00 96.56 397 LEU A CA 1
ATOM 2936 C C . LEU A 1 397 ? 12.925 -13.405 -46.401 1.00 96.56 397 LEU A C 1
ATOM 2938 O O . LEU A 1 397 ? 12.104 -12.719 -47.020 1.00 96.56 397 LEU A O 1
ATOM 2942 N N . PRO A 1 398 ? 13.049 -14.728 -46.631 1.00 97.69 398 PRO A N 1
ATOM 2943 C CA . PRO A 1 398 ? 12.115 -15.469 -47.475 1.00 97.69 398 PRO A CA 1
ATOM 2944 C C . PRO A 1 398 ? 10.659 -15.285 -47.029 1.00 97.69 398 PRO A C 1
ATOM 2946 O O . PRO A 1 398 ? 10.371 -15.183 -45.832 1.00 97.69 398 PRO A O 1
ATOM 2949 N N . ALA A 1 399 ? 9.737 -15.270 -47.994 1.00 97.56 399 ALA A N 1
ATOM 2950 C CA . ALA A 1 399 ? 8.311 -15.142 -47.716 1.00 97.56 399 ALA A CA 1
ATOM 2951 C C . ALA A 1 399 ? 7.854 -16.229 -46.731 1.00 97.56 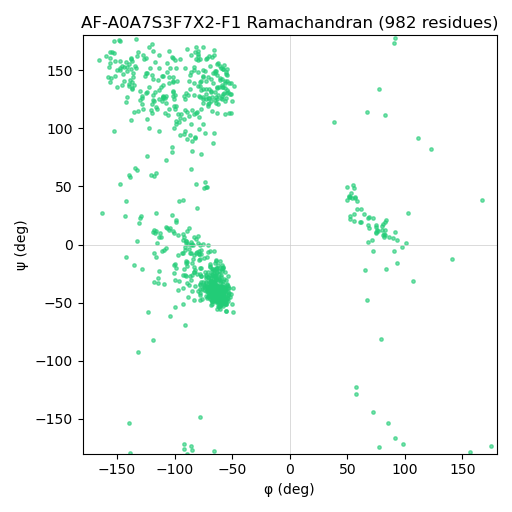399 ALA A C 1
ATOM 2953 O O . ALA A 1 399 ? 8.155 -17.406 -46.921 1.00 97.56 399 ALA A O 1
ATOM 2954 N N . PHE A 1 400 ? 7.144 -15.824 -45.676 1.00 98.25 400 PHE A N 1
ATOM 2955 C CA . PHE A 1 400 ? 6.636 -16.716 -44.626 1.00 98.25 400 PHE A CA 1
ATOM 2956 C C . PHE A 1 400 ? 7.708 -17.579 -43.936 1.00 98.25 400 PHE A C 1
ATOM 2958 O O . PHE A 1 400 ? 7.388 -18.631 -43.382 1.00 98.25 400 PHE A O 1
ATOM 2965 N N . LEU A 1 401 ? 8.965 -17.114 -43.925 1.00 98.31 401 LEU A N 1
ATOM 2966 C CA . LEU A 1 401 ? 10.082 -17.721 -43.193 1.00 98.31 401 LEU A CA 1
ATOM 2967 C C . LEU A 1 401 ? 10.382 -19.179 -43.584 1.00 98.31 401 LEU A C 1
ATOM 2969 O O . LEU A 1 401 ? 10.742 -19.999 -42.732 1.00 98.31 401 LEU A O 1
ATOM 2973 N N . VAL A 1 402 ? 10.254 -19.502 -44.871 1.00 97.56 402 VAL A N 1
ATOM 2974 C CA . VAL A 1 402 ? 10.530 -20.845 -45.393 1.00 97.56 402 VAL A CA 1
ATOM 2975 C C . VAL A 1 402 ? 11.291 -20.798 -46.716 1.00 97.56 402 VAL A C 1
ATOM 2977 O O . VAL A 1 402 ? 11.162 -19.854 -47.497 1.00 97.56 402 VAL A O 1
ATOM 2980 N N . ASN A 1 403 ? 12.093 -21.831 -46.965 1.00 93.88 403 ASN A N 1
ATOM 2981 C CA . ASN A 1 403 ? 12.741 -22.054 -48.254 1.00 93.88 403 ASN A CA 1
ATOM 2982 C C . ASN A 1 403 ? 11.762 -22.718 -49.239 1.00 93.88 403 ASN A C 1
ATOM 2984 O O . ASN A 1 403 ? 10.766 -23.317 -48.836 1.00 93.88 403 ASN A O 1
ATOM 2988 N N . GLU A 1 404 ? 12.037 -22.612 -50.543 1.00 94.19 404 GLU A N 1
ATOM 2989 C CA . GLU A 1 404 ? 11.179 -23.186 -51.600 1.00 94.19 404 GLU A CA 1
ATOM 2990 C C . GLU A 1 404 ? 9.703 -22.750 -51.483 1.00 94.19 404 GLU A C 1
ATOM 2992 O O . GLU A 1 404 ? 8.765 -23.547 -51.597 1.00 94.19 404 GLU A O 1
ATOM 2997 N N . GLY A 1 405 ? 9.497 -21.453 -51.227 1.00 91.81 405 GLY A N 1
ATOM 2998 C CA . GLY A 1 405 ? 8.167 -20.856 -51.134 1.00 91.81 405 GLY A CA 1
ATOM 2999 C C . GLY A 1 405 ? 7.327 -21.141 -52.383 1.00 91.81 405 GLY A C 1
ATOM 3000 O O . GLY A 1 405 ? 7.792 -20.967 -53.510 1.00 91.81 405 GLY A O 1
ATOM 3001 N N . GLY A 1 406 ? 6.090 -21.594 -52.172 1.00 90.19 406 GLY A N 1
ATOM 3002 C CA . GLY A 1 406 ? 5.186 -22.074 -53.224 1.00 90.19 406 GLY A CA 1
ATOM 3003 C C . GLY A 1 406 ? 5.016 -23.595 -53.218 1.00 90.19 406 GLY A C 1
ATOM 3004 O O . GLY A 1 406 ? 3.919 -24.070 -53.504 1.00 90.19 406 GLY A O 1
ATOM 3005 N N . LEU A 1 407 ? 6.052 -24.342 -52.815 1.00 95.69 407 LEU A N 1
ATOM 3006 C CA . LEU A 1 407 ? 5.911 -25.736 -52.381 1.00 95.69 407 LEU A CA 1
ATOM 3007 C C . LEU A 1 407 ? 5.607 -25.799 -50.880 1.00 95.69 407 LEU A C 1
ATOM 3009 O O . LEU A 1 407 ? 4.693 -26.510 -50.471 1.00 95.69 407 LEU A O 1
ATOM 3013 N N . ASN A 1 408 ? 6.343 -25.014 -50.087 1.00 97.44 408 ASN A N 1
ATOM 3014 C CA . ASN A 1 408 ? 6.097 -24.824 -48.659 1.00 97.44 408 ASN A CA 1
ATOM 3015 C C . ASN A 1 408 ? 5.376 -23.490 -48.402 1.00 97.44 408 ASN A C 1
ATOM 3017 O O . ASN A 1 408 ? 5.640 -22.485 -49.072 1.00 97.44 408 ASN A O 1
ATOM 3021 N N . SER A 1 409 ? 4.482 -23.482 -47.413 1.00 97.69 409 SER A N 1
ATOM 3022 C CA . SER A 1 409 ? 3.734 -22.305 -46.950 1.00 97.69 409 SER A CA 1
ATOM 3023 C C . SER A 1 409 ? 4.316 -21.690 -45.676 1.00 97.69 409 SER A C 1
ATOM 3025 O O . SER A 1 409 ? 4.007 -20.539 -45.358 1.00 97.69 409 SER A O 1
ATOM 3027 N N . GLY A 1 410 ? 5.146 -22.425 -44.932 1.00 98.00 410 GLY A N 1
ATOM 3028 C CA . GLY A 1 410 ? 5.847 -21.911 -43.762 1.00 98.00 410 GLY A CA 1
ATOM 3029 C C . GLY A 1 410 ? 4.903 -21.354 -42.693 1.00 98.00 410 GLY A C 1
ATOM 3030 O O . GLY A 1 410 ? 3.923 -21.984 -42.292 1.00 98.00 410 GLY A O 1
ATOM 3031 N N . PHE A 1 411 ? 5.181 -20.129 -42.248 1.00 98.50 411 PHE A N 1
ATOM 3032 C CA . PHE A 1 411 ? 4.442 -19.443 -41.183 1.00 98.50 411 PHE A CA 1
ATOM 3033 C C . PHE A 1 411 ? 3.140 -18.768 -41.642 1.00 98.50 411 PHE A C 1
ATOM 3035 O O . PHE A 1 411 ? 2.473 -18.137 -40.822 1.00 98.50 411 PHE A O 1
ATOM 3042 N N . MET A 1 412 ? 2.730 -18.919 -42.908 1.00 98.25 412 MET A N 1
ATOM 3043 C CA . MET A 1 412 ? 1.553 -18.240 -43.471 1.00 98.25 412 MET A CA 1
ATOM 3044 C C . MET A 1 412 ? 0.299 -18.394 -42.596 1.00 98.25 412 MET A C 1
ATOM 3046 O O . MET A 1 412 ? -0.327 -17.407 -42.218 1.00 98.25 412 MET A O 1
ATOM 3050 N N . ILE A 1 413 ? -0.043 -19.626 -42.207 1.00 98.00 413 ILE A N 1
ATOM 3051 C CA . ILE A 1 413 ? -1.254 -19.888 -41.411 1.00 98.00 413 ILE A CA 1
ATOM 3052 C C . ILE A 1 413 ? -1.034 -19.658 -39.907 1.00 98.00 413 ILE A C 1
ATOM 3054 O O . ILE A 1 413 ? -1.988 -19.335 -39.195 1.00 98.00 413 ILE A O 1
ATOM 3058 N N . ALA A 1 414 ? 0.206 -19.732 -39.408 1.00 98.25 414 ALA A N 1
ATOM 3059 C CA . ALA A 1 414 ? 0.506 -19.295 -38.039 1.00 98.25 414 ALA A CA 1
ATOM 3060 C C . ALA A 1 414 ? 0.260 -17.790 -37.877 1.00 98.25 414 ALA A C 1
ATOM 3062 O O . ALA A 1 414 ? -0.327 -17.370 -36.880 1.00 98.25 414 ALA A O 1
ATOM 3063 N N . HIS A 1 415 ? 0.617 -16.988 -38.884 1.00 98.44 415 HIS A N 1
ATOM 3064 C CA . HIS A 1 415 ? 0.285 -15.566 -38.911 1.00 98.44 415 HIS A CA 1
ATOM 3065 C C . HIS A 1 415 ? -1.234 -15.336 -38.937 1.00 98.44 415 HIS A C 1
ATOM 3067 O O . HIS A 1 415 ? -1.737 -14.583 -38.104 1.00 98.44 415 HIS A O 1
ATOM 3073 N N . CYS A 1 416 ? -1.992 -16.042 -39.790 1.00 98.44 416 CYS A N 1
ATOM 3074 C CA . CYS A 1 416 ? -3.463 -15.968 -39.771 1.00 98.44 416 CYS A CA 1
ATOM 3075 C C . CYS A 1 416 ? -4.054 -16.323 -38.397 1.00 98.44 416 CYS A C 1
ATOM 3077 O O . CYS A 1 416 ? -5.004 -15.683 -37.949 1.00 98.44 416 CYS A O 1
ATOM 3079 N N . THR A 1 417 ? -3.479 -17.319 -37.718 1.00 98.62 417 THR A N 1
ATOM 3080 C CA . THR A 1 417 ? -3.893 -17.720 -36.367 1.00 98.62 417 THR A CA 1
ATOM 3081 C C . THR A 1 417 ? -3.658 -16.591 -35.362 1.00 98.62 417 THR A C 1
ATOM 3083 O O . THR A 1 417 ? -4.571 -16.251 -34.614 1.00 98.62 417 THR A O 1
ATOM 3086 N N . ALA A 1 418 ? -2.483 -15.951 -35.377 1.00 98.62 418 ALA A N 1
ATOM 3087 C CA . ALA A 1 418 ? -2.206 -14.792 -34.526 1.00 98.62 418 ALA A CA 1
ATOM 3088 C C . ALA A 1 418 ? -3.179 -13.628 -34.800 1.00 98.62 418 ALA A C 1
ATOM 3090 O O . ALA A 1 418 ? -3.715 -13.040 -33.862 1.00 98.62 418 ALA A O 1
ATOM 3091 N N . ALA A 1 419 ? -3.470 -13.342 -36.073 1.00 98.44 419 ALA A N 1
ATOM 3092 C CA . ALA A 1 419 ? -4.418 -12.298 -36.464 1.00 98.44 419 ALA A CA 1
ATOM 3093 C C . ALA A 1 419 ? -5.850 -12.578 -35.967 1.00 98.44 419 ALA A C 1
ATOM 3095 O O . ALA A 1 419 ? -6.521 -11.665 -35.482 1.00 98.44 419 ALA A O 1
ATOM 3096 N N . ALA A 1 420 ? -6.308 -13.832 -36.044 1.00 98.56 420 ALA A N 1
ATOM 3097 C CA . ALA A 1 420 ? -7.613 -14.240 -35.523 1.00 98.56 420 ALA A CA 1
ATOM 3098 C C . ALA A 1 420 ? -7.696 -14.065 -33.997 1.00 98.56 420 ALA A C 1
ATOM 3100 O O . ALA A 1 420 ? -8.641 -13.456 -33.499 1.00 98.56 420 ALA A O 1
ATOM 3101 N N . LEU A 1 421 ? -6.665 -14.506 -33.268 1.00 98.38 421 LEU A N 1
ATOM 3102 C CA . LEU A 1 421 ? -6.570 -14.355 -31.812 1.00 98.38 421 LEU A CA 1
ATOM 3103 C C . LEU A 1 421 ? -6.604 -12.880 -31.378 1.00 98.38 421 LEU A C 1
ATOM 3105 O O . LEU A 1 421 ? -7.308 -12.521 -30.436 1.00 98.38 421 LEU A O 1
ATOM 3109 N N . VAL A 1 422 ? -5.902 -11.999 -32.095 1.00 98.31 422 VAL A N 1
ATOM 3110 C CA . VAL A 1 422 ? -5.968 -10.549 -31.852 1.00 98.31 422 VAL A CA 1
ATOM 3111 C C . VAL A 1 422 ? -7.381 -10.003 -32.093 1.00 98.31 422 VAL A C 1
ATOM 3113 O O . VAL A 1 422 ? -7.881 -9.209 -31.296 1.00 98.31 422 VAL A O 1
ATOM 3116 N N . ALA A 1 423 ? -8.061 -10.433 -33.157 1.00 97.88 423 ALA A N 1
ATOM 3117 C CA . ALA A 1 423 ? -9.426 -9.990 -33.438 1.00 97.88 423 ALA A CA 1
ATOM 3118 C C . ALA A 1 423 ? -10.423 -10.423 -32.346 1.00 97.88 423 ALA A C 1
ATOM 3120 O O . ALA A 1 423 ? -11.263 -9.621 -31.937 1.00 97.88 423 ALA A O 1
ATOM 3121 N N . GLU A 1 424 ? -10.302 -11.651 -31.836 1.00 96.19 424 GLU A N 1
ATOM 3122 C CA . GLU A 1 424 ? -11.107 -12.152 -30.714 1.00 96.19 424 GLU A CA 1
ATOM 3123 C C . GLU A 1 424 ? -10.825 -11.372 -29.420 1.00 96.19 424 GLU A C 1
ATOM 3125 O O . GLU A 1 424 ? -11.755 -10.903 -28.757 1.00 96.19 424 GLU A O 1
ATOM 3130 N N . GLY A 1 425 ? -9.545 -11.159 -29.095 1.00 94.69 425 GLY A N 1
ATOM 3131 C CA . GLY A 1 425 ? -9.118 -10.400 -27.917 1.00 94.69 425 GLY A CA 1
ATOM 3132 C C . GLY A 1 425 ? -9.664 -8.971 -27.892 1.00 94.69 425 GLY A C 1
ATOM 3133 O O . GLY A 1 425 ? -10.081 -8.496 -26.840 1.00 94.69 425 GLY A O 1
ATOM 3134 N N . ARG A 1 426 ? -9.771 -8.317 -29.055 1.00 95.25 426 ARG A N 1
ATOM 3135 C CA . ARG A 1 426 ? -10.337 -6.964 -29.167 1.00 95.25 426 ARG A CA 1
ATOM 3136 C C . ARG A 1 426 ? -11.783 -6.893 -28.686 1.00 95.25 426 ARG A C 1
ATOM 3138 O O . ARG A 1 426 ? -12.156 -5.933 -28.017 1.00 95.25 426 ARG A O 1
ATOM 3145 N N . VAL A 1 427 ? -12.603 -7.893 -29.013 1.00 97.50 427 VAL A N 1
ATOM 3146 C CA . VAL A 1 427 ? -14.001 -7.953 -28.549 1.00 97.50 427 VAL A CA 1
ATOM 3147 C C . VAL A 1 427 ? -14.042 -8.088 -27.025 1.00 97.50 427 VAL A C 1
ATOM 3149 O O . VAL A 1 427 ? -14.845 -7.436 -26.359 1.00 97.50 427 VAL A O 1
ATOM 3152 N N . LEU A 1 428 ? -13.114 -8.864 -26.462 1.00 96.75 428 LEU A N 1
ATOM 3153 C CA . LEU A 1 428 ? -12.930 -9.019 -25.020 1.00 96.75 428 LEU A CA 1
ATOM 3154 C C . LEU A 1 428 ? -12.347 -7.768 -24.334 1.00 96.75 428 LEU A C 1
ATOM 3156 O O . LEU A 1 428 ? -12.302 -7.715 -23.109 1.00 96.75 428 LEU A O 1
ATOM 3160 N N . CYS A 1 429 ? -11.931 -6.726 -25.049 1.00 97.56 429 CYS A N 1
ATOM 3161 C CA . CYS A 1 429 ? -11.523 -5.466 -24.418 1.00 97.56 429 CYS A CA 1
ATOM 3162 C C . CYS A 1 429 ? -12.704 -4.543 -24.087 1.00 97.56 429 CYS A C 1
ATOM 3164 O O . CYS A 1 429 ? -12.505 -3.574 -23.361 1.00 97.56 429 CYS A O 1
ATOM 3166 N N . ASN A 1 430 ? -13.929 -4.845 -24.538 1.00 97.69 430 ASN A N 1
ATOM 3167 C CA . ASN A 1 430 ? -15.113 -4.091 -24.116 1.00 97.69 430 ASN A CA 1
ATOM 3168 C C . ASN A 1 430 ? -15.300 -4.234 -22.588 1.00 97.69 430 ASN A C 1
ATOM 3170 O O . ASN A 1 430 ? -15.359 -5.378 -22.117 1.00 97.69 430 ASN A O 1
ATOM 3174 N N . PRO A 1 431 ? -15.307 -3.143 -21.796 1.00 97.69 431 PRO A N 1
ATOM 3175 C CA . PRO A 1 431 ? -15.363 -3.232 -20.340 1.00 97.69 431 PRO A CA 1
ATOM 3176 C C . PRO A 1 431 ? -16.680 -3.848 -19.859 1.00 97.69 431 PRO A C 1
ATOM 3178 O O . PRO A 1 431 ? -17.757 -3.345 -20.164 1.00 97.69 431 PRO A O 1
ATOM 3181 N N . ALA A 1 432 ? -16.587 -4.926 -19.079 1.00 96.62 432 ALA A N 1
ATOM 3182 C CA . ALA A 1 432 ? -17.758 -5.527 -18.440 1.00 96.62 432 ALA A CA 1
ATOM 3183 C C . ALA A 1 432 ? -18.230 -4.681 -17.247 1.00 96.62 432 ALA A C 1
ATOM 3185 O O . ALA A 1 432 ? -19.423 -4.579 -17.000 1.00 96.62 432 ALA A O 1
ATOM 3186 N N . SER A 1 433 ? -17.294 -4.022 -16.559 1.00 96.69 433 SER A N 1
ATOM 3187 C CA . SER A 1 433 ? -17.532 -3.140 -15.405 1.00 96.69 433 SER A CA 1
ATOM 3188 C C . SER A 1 433 ? -18.211 -1.807 -15.736 1.00 96.69 433 SER A C 1
ATOM 3190 O O . SER A 1 433 ? -18.403 -0.972 -14.854 1.00 96.69 433 SER A O 1
ATOM 3192 N N . ALA A 1 434 ? -18.514 -1.559 -17.012 1.00 96.00 434 ALA A N 1
ATOM 3193 C CA . ALA A 1 434 ? -19.314 -0.418 -17.445 1.00 96.00 434 ALA A CA 1
ATOM 3194 C C . ALA A 1 434 ? -20.811 -0.758 -17.554 1.00 96.00 434 ALA A C 1
ATOM 3196 O O . ALA A 1 434 ? -21.612 0.140 -17.804 1.00 96.00 434 ALA A O 1
ATOM 3197 N N . ASP A 1 435 ? -21.176 -2.033 -17.398 1.00 94.12 435 ASP A N 1
ATOM 3198 C CA . ASP A 1 435 ? -22.549 -2.518 -17.487 1.00 94.12 435 ASP A CA 1
ATOM 3199 C C . ASP A 1 435 ? -23.130 -2.815 -16.099 1.00 94.12 435 ASP A C 1
ATOM 3201 O O . ASP A 1 435 ? -22.410 -3.177 -15.168 1.00 94.12 435 ASP A O 1
ATOM 3205 N N . THR A 1 436 ? -24.449 -2.694 -15.974 1.00 94.50 436 THR A N 1
ATOM 3206 C CA . THR A 1 436 ? -25.200 -3.065 -14.774 1.00 94.50 436 THR A CA 1
ATOM 3207 C C . THR A 1 436 ? -26.605 -3.507 -15.166 1.00 94.50 436 THR A C 1
ATOM 3209 O O . THR A 1 436 ? -27.273 -2.862 -15.972 1.00 94.50 436 THR A O 1
ATOM 3212 N N . ILE A 1 437 ? -27.076 -4.608 -14.581 1.00 93.75 437 ILE A N 1
ATOM 3213 C CA . ILE A 1 437 ? -28.433 -5.117 -14.785 1.00 93.75 437 ILE A CA 1
ATOM 3214 C C . ILE A 1 437 ? -29.048 -5.331 -13.413 1.00 93.75 437 ILE A C 1
ATOM 3216 O O . ILE A 1 437 ? -28.529 -6.110 -12.617 1.00 93.75 437 ILE A O 1
ATOM 3220 N N . SER A 1 438 ? -30.161 -4.647 -13.156 1.00 92.94 438 SER A N 1
ATOM 3221 C CA . SER A 1 438 ? -30.862 -4.730 -11.880 1.00 92.94 438 SER A CA 1
ATOM 3222 C C . SER A 1 438 ? -31.378 -6.151 -11.615 1.00 92.94 438 SER A C 1
ATOM 3224 O O . SER A 1 438 ? -32.070 -6.740 -12.452 1.00 92.94 438 SER A O 1
ATOM 3226 N N . THR A 1 439 ? -31.062 -6.698 -10.442 1.00 91.31 439 THR A N 1
ATOM 3227 C CA . THR A 1 439 ? -31.510 -8.015 -9.971 1.00 91.31 439 THR A CA 1
ATOM 3228 C C . THR A 1 439 ? -32.315 -7.900 -8.679 1.00 91.31 439 THR A C 1
ATOM 3230 O O . THR A 1 439 ? -32.464 -6.827 -8.090 1.00 91.31 439 THR A O 1
ATOM 3233 N N . SER A 1 440 ? -32.896 -9.025 -8.250 1.00 88.00 440 SER A N 1
ATOM 3234 C CA . SER A 1 440 ? -33.530 -9.147 -6.931 1.00 88.00 440 SER A CA 1
ATOM 3235 C C . SER A 1 440 ? -34.620 -8.091 -6.682 1.00 88.00 440 SER A C 1
ATOM 3237 O O . SER A 1 440 ? -34.616 -7.419 -5.658 1.00 88.00 440 SER A O 1
ATOM 3239 N N . ALA A 1 441 ? -35.528 -7.923 -7.655 1.00 88.50 441 ALA A N 1
ATOM 3240 C CA . ALA A 1 441 ? -36.621 -6.940 -7.627 1.00 88.50 441 ALA A CA 1
ATOM 3241 C C . ALA A 1 441 ? -36.156 -5.488 -7.377 1.00 88.50 441 ALA A C 1
ATOM 3243 O O . ALA A 1 441 ? -36.815 -4.733 -6.672 1.00 88.50 441 ALA A O 1
ATOM 3244 N N . ALA A 1 442 ? -35.028 -5.104 -7.983 1.00 87.19 442 ALA A N 1
ATOM 3245 C CA . ALA A 1 442 ? -34.390 -3.794 -7.836 1.00 87.19 442 ALA A CA 1
ATOM 3246 C C . ALA A 1 442 ? -33.786 -3.503 -6.458 1.00 87.19 442 ALA A C 1
ATOM 3248 O O . ALA A 1 442 ? -33.397 -2.370 -6.188 1.00 87.19 442 ALA A O 1
ATOM 3249 N N . LYS A 1 443 ? -33.617 -4.528 -5.613 1.00 85.88 443 LYS A N 1
ATOM 3250 C CA . LYS A 1 443 ? -32.797 -4.396 -4.406 1.00 85.88 443 LYS A CA 1
ATOM 3251 C C . LYS A 1 443 ? -31.302 -4.348 -4.718 1.00 85.88 443 LYS A C 1
ATOM 3253 O O . LYS A 1 443 ? -30.552 -3.687 -4.010 1.00 85.88 443 LYS A O 1
ATOM 3258 N N . GLU A 1 444 ? -30.893 -5.053 -5.767 1.00 91.19 444 GLU A N 1
ATOM 3259 C CA . GLU A 1 444 ? -29.549 -5.015 -6.341 1.00 91.19 444 GLU A CA 1
ATOM 3260 C C . GLU A 1 444 ? -29.636 -4.259 -7.671 1.00 91.19 444 GLU A C 1
ATOM 3262 O O . GLU A 1 444 ? -29.668 -4.843 -8.752 1.00 91.19 444 GLU A O 1
ATOM 3267 N N . ASP A 1 445 ? -29.811 -2.945 -7.591 1.00 93.12 445 ASP A N 1
ATOM 3268 C CA . ASP A 1 445 ? -30.025 -2.058 -8.738 1.00 93.12 445 ASP A CA 1
ATOM 3269 C C . ASP A 1 445 ? -28.729 -1.630 -9.440 1.00 93.12 445 ASP A C 1
ATOM 3271 O O . ASP A 1 445 ? -28.762 -1.271 -10.620 1.00 93.12 445 ASP A O 1
ATOM 3275 N N . HIS A 1 446 ? -27.591 -1.742 -8.754 1.00 95.88 446 HIS A N 1
ATOM 3276 C CA . HIS A 1 446 ? -26.259 -1.527 -9.306 1.00 95.88 446 HIS A CA 1
ATOM 3277 C C . HIS A 1 446 ? -25.314 -2.687 -8.966 1.00 95.88 446 HIS A C 1
ATOM 3279 O O . HIS A 1 446 ? -25.234 -3.120 -7.815 1.00 95.88 446 HIS A O 1
ATOM 3285 N N . VAL A 1 447 ? -24.592 -3.191 -9.971 1.00 96.38 447 VAL A N 1
ATOM 3286 C CA . VAL A 1 447 ? -23.699 -4.355 -9.858 1.00 96.38 447 VAL A CA 1
ATOM 3287 C C . VAL A 1 447 ? -22.409 -4.119 -10.649 1.00 96.38 447 VAL A C 1
ATOM 3289 O O . VAL A 1 447 ? -22.418 -3.353 -11.606 1.00 96.38 447 VAL A O 1
ATOM 3292 N N . SER A 1 448 ? -21.302 -4.786 -10.294 1.00 96.69 448 SER A N 1
ATOM 3293 C CA . SER A 1 448 ? -20.000 -4.522 -10.937 1.00 96.69 448 SER A CA 1
ATOM 3294 C C . SER A 1 448 ? -19.687 -5.357 -12.177 1.00 96.69 448 SER A C 1
ATOM 3296 O O . SER A 1 448 ? -18.701 -5.100 -12.868 1.00 96.69 448 SER A O 1
ATOM 3298 N N . MET A 1 449 ? -20.420 -6.453 -12.398 1.00 97.44 449 MET A N 1
ATOM 3299 C CA . MET A 1 449 ? -20.102 -7.486 -13.396 1.00 97.44 449 MET A CA 1
ATOM 3300 C C . MET A 1 449 ? -18.669 -8.049 -13.288 1.00 97.44 449 MET A C 1
ATOM 3302 O O . MET A 1 449 ? -18.135 -8.653 -14.229 1.00 97.44 449 MET A O 1
ATOM 3306 N N . GLY A 1 450 ? -18.039 -7.918 -12.113 1.00 96.75 450 GLY A N 1
ATOM 3307 C CA . GLY A 1 450 ? -16.617 -8.204 -11.921 1.00 96.75 450 GLY A CA 1
ATOM 3308 C C . GLY A 1 450 ? -16.213 -9.648 -12.208 1.00 96.75 450 GLY A C 1
ATOM 3309 O O . GLY A 1 450 ? -15.105 -9.898 -12.678 1.00 96.75 450 GLY A O 1
ATOM 3310 N N . GLY A 1 451 ? -17.113 -10.617 -12.014 1.00 96.44 451 GLY A N 1
ATOM 3311 C CA . GLY A 1 451 ? -16.811 -12.016 -12.321 1.00 96.44 451 GLY A CA 1
ATOM 3312 C C . GLY A 1 451 ? -16.658 -12.287 -13.819 1.00 96.44 451 GLY A C 1
ATOM 3313 O O . GLY A 1 451 ? -15.906 -13.182 -14.212 1.00 96.44 451 GLY A O 1
ATOM 3314 N N . TYR A 1 452 ? -17.330 -11.518 -14.683 1.00 97.06 452 TYR A N 1
ATOM 3315 C CA . TYR A 1 452 ? -17.076 -11.588 -16.122 1.00 97.06 452 TYR A CA 1
ATOM 3316 C C . TYR A 1 452 ? -15.827 -10.792 -16.507 1.00 97.06 452 TYR A C 1
ATOM 3318 O O . TYR A 1 452 ? -15.020 -11.319 -17.273 1.00 97.06 452 TYR A O 1
ATOM 3326 N N . ALA A 1 453 ? -15.605 -9.613 -15.910 1.00 98.19 453 ALA A N 1
ATOM 3327 C CA . ALA A 1 453 ? -14.372 -8.838 -16.099 1.00 98.19 453 ALA A CA 1
ATOM 3328 C C . ALA A 1 453 ? -13.113 -9.681 -15.807 1.00 98.19 453 ALA A C 1
ATOM 3330 O O . ALA A 1 453 ? -12.202 -9.739 -16.631 1.00 98.19 453 ALA A O 1
ATOM 3331 N N . ALA A 1 454 ? -13.103 -10.436 -14.702 1.00 98.12 454 ALA A N 1
ATOM 3332 C CA . ALA A 1 454 ? -11.990 -11.307 -14.324 1.00 98.12 454 ALA A CA 1
ATOM 3333 C C . ALA A 1 454 ? -11.727 -12.437 -15.333 1.00 98.12 454 ALA A C 1
ATOM 3335 O O . ALA A 1 454 ? -10.589 -12.652 -15.755 1.00 98.12 454 ALA A O 1
ATOM 3336 N N . ARG A 1 455 ? -12.778 -13.149 -15.763 1.00 97.88 455 ARG A N 1
ATOM 3337 C CA . ARG A 1 455 ? -12.652 -14.231 -16.760 1.00 97.88 455 ARG A CA 1
ATOM 3338 C C . ARG A 1 455 ? -12.181 -13.704 -18.111 1.00 97.88 455 ARG A C 1
ATOM 3340 O O . ARG A 1 455 ? -11.357 -14.330 -18.767 1.00 97.88 455 ARG A O 1
ATOM 3347 N N . LYS A 1 456 ? -12.693 -12.543 -18.511 1.00 97.69 456 LYS A N 1
ATOM 3348 C CA . LYS A 1 456 ? -12.314 -11.851 -19.741 1.00 97.69 456 LYS A CA 1
ATOM 3349 C C . LYS A 1 456 ? -10.845 -11.428 -19.711 1.00 97.69 456 LYS A C 1
ATOM 3351 O O . LYS A 1 456 ? -10.131 -11.706 -20.668 1.00 97.69 456 LYS A O 1
ATOM 3356 N N . ALA A 1 457 ? -10.378 -10.854 -18.601 1.00 98.62 457 ALA A N 1
ATOM 3357 C CA . ALA A 1 457 ? -8.971 -10.516 -18.406 1.00 98.62 457 ALA A CA 1
ATOM 3358 C C . ALA A 1 457 ? -8.062 -11.748 -18.528 1.00 98.62 457 ALA A C 1
ATOM 3360 O O . ALA A 1 457 ? -7.083 -11.711 -19.270 1.00 98.62 457 ALA A O 1
ATOM 3361 N N . LEU A 1 458 ? -8.421 -12.865 -17.883 1.00 98.38 458 LEU A N 1
ATOM 3362 C CA . LEU A 1 458 ? -7.655 -14.110 -17.983 1.00 98.38 458 LEU A CA 1
ATOM 3363 C C . LEU A 1 458 ? -7.614 -14.655 -19.421 1.00 98.38 458 LEU A C 1
ATOM 3365 O O . LEU A 1 458 ? -6.546 -15.021 -19.907 1.00 98.38 458 LEU A O 1
ATOM 3369 N N . ASN A 1 459 ? -8.750 -14.647 -20.127 1.00 98.44 459 ASN A N 1
ATOM 3370 C CA . ASN A 1 459 ? -8.819 -15.069 -21.528 1.00 98.44 459 ASN A CA 1
ATOM 3371 C C . ASN A 1 459 ? -7.945 -14.193 -22.440 1.00 98.44 459 ASN A C 1
ATOM 3373 O O . ASN A 1 459 ? -7.299 -14.707 -23.353 1.00 98.44 459 ASN A O 1
ATOM 3377 N N . VAL A 1 460 ? -7.909 -12.876 -22.205 1.00 98.81 460 VAL A N 1
ATOM 3378 C CA . VAL A 1 460 ? -7.033 -11.964 -22.953 1.00 98.81 460 VAL A CA 1
ATOM 3379 C C . VAL A 1 460 ? -5.566 -12.304 -22.703 1.00 98.81 460 VAL A C 1
ATOM 3381 O O . VAL A 1 460 ? -4.823 -12.456 -23.669 1.00 98.81 460 VAL A O 1
ATOM 3384 N N . VAL A 1 461 ? -5.156 -12.496 -21.446 1.00 98.75 461 VAL A N 1
ATOM 3385 C CA . VAL A 1 461 ? -3.780 -12.895 -21.097 1.00 98.75 461 VAL A CA 1
ATOM 3386 C C . VAL A 1 461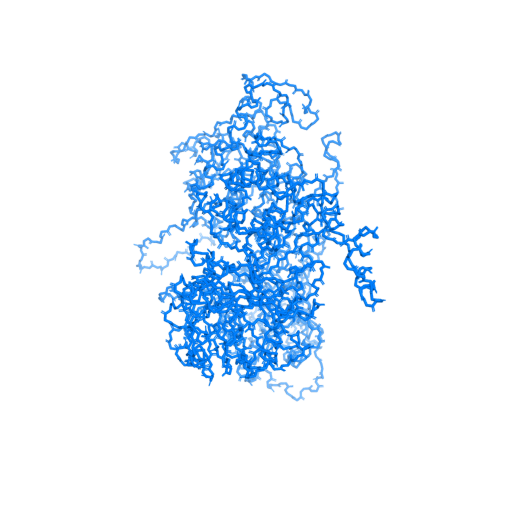 ? -3.393 -14.196 -21.808 1.00 98.75 461 VAL A C 1
ATOM 3388 O O . VAL A 1 461 ? -2.368 -14.254 -22.479 1.00 98.75 461 VAL A O 1
ATOM 3391 N N . GLU A 1 462 ? -4.256 -15.209 -21.759 1.00 98.31 462 GLU A N 1
ATOM 3392 C CA . GLU A 1 462 ? -4.071 -16.492 -22.450 1.00 98.31 462 GLU A CA 1
ATOM 3393 C C . GLU A 1 462 ? -3.961 -16.370 -23.974 1.00 98.31 462 GLU A C 1
ATOM 3395 O O . GLU A 1 462 ? -3.244 -17.128 -24.634 1.00 98.31 462 GLU A O 1
ATOM 3400 N N . THR A 1 463 ? -4.706 -15.439 -24.556 1.00 98.44 463 THR A N 1
ATOM 3401 C CA . THR A 1 463 ? -4.662 -15.151 -25.991 1.00 98.44 463 THR A CA 1
ATOM 3402 C C . THR A 1 463 ? -3.338 -14.481 -26.353 1.00 98.44 463 THR A C 1
ATOM 3404 O O . THR A 1 463 ? -2.689 -14.869 -27.324 1.00 98.44 463 THR A O 1
ATOM 3407 N N . VAL A 1 464 ? -2.895 -13.521 -25.539 1.00 98.81 464 VAL A N 1
ATOM 3408 C CA . VAL A 1 464 ? -1.639 -12.788 -25.736 1.00 98.81 464 VAL A CA 1
ATOM 3409 C C . VAL A 1 464 ? -0.429 -13.712 -25.569 1.00 98.81 464 VAL A C 1
ATOM 3411 O O . VAL A 1 464 ? 0.488 -13.635 -26.381 1.00 98.81 464 VAL A O 1
ATOM 3414 N N . GLU A 1 465 ? -0.443 -14.644 -24.609 1.00 98.81 465 GLU A N 1
ATOM 3415 C CA . GLU A 1 465 ? 0.599 -15.678 -24.460 1.00 98.81 465 GLU A CA 1
ATOM 3416 C C . GLU A 1 465 ? 0.809 -16.471 -25.761 1.00 98.81 465 GLU A C 1
ATOM 3418 O O . GLU A 1 465 ? 1.948 -16.682 -26.178 1.00 98.81 465 GLU A O 1
ATOM 3423 N N . ARG A 1 466 ? -0.280 -16.864 -26.438 1.00 98.75 466 ARG A N 1
ATOM 3424 C CA . ARG A 1 466 ? -0.222 -17.595 -27.718 1.00 98.75 466 ARG A CA 1
ATOM 3425 C C . ARG A 1 466 ? 0.324 -16.733 -28.851 1.00 98.75 466 ARG A C 1
ATOM 3427 O O . ARG A 1 466 ? 1.141 -17.207 -29.634 1.00 98.75 466 ARG A O 1
ATOM 3434 N N . VAL A 1 467 ? -0.102 -15.472 -28.944 1.00 98.88 467 VAL A N 1
ATOM 3435 C CA . VAL A 1 467 ? 0.393 -14.547 -29.979 1.00 98.88 467 VAL A CA 1
ATOM 3436 C C . VAL A 1 467 ? 1.892 -14.290 -29.798 1.00 98.88 467 VAL A C 1
ATOM 3438 O O . VAL A 1 467 ? 2.654 -14.445 -30.751 1.00 98.88 467 VAL A O 1
ATOM 3441 N N . VAL A 1 468 ? 2.336 -14.010 -28.569 1.00 98.88 468 VAL A N 1
ATOM 3442 C CA . VAL A 1 468 ? 3.759 -13.822 -28.239 1.00 98.88 468 VAL A CA 1
ATOM 3443 C C . VAL A 1 468 ? 4.569 -15.100 -28.495 1.00 98.88 468 VAL A C 1
ATOM 3445 O O . VAL A 1 468 ? 5.699 -15.024 -28.972 1.00 98.88 468 VAL A O 1
ATOM 3448 N N . ALA A 1 469 ? 3.999 -16.285 -28.252 1.00 98.88 469 ALA A N 1
ATOM 3449 C CA . ALA A 1 469 ? 4.641 -17.557 -28.581 1.00 98.88 469 ALA A CA 1
ATOM 3450 C C . ALA A 1 469 ? 4.819 -17.767 -30.094 1.00 98.88 469 ALA A C 1
ATOM 3452 O O . ALA A 1 469 ? 5.873 -18.238 -30.525 1.00 98.88 469 ALA A O 1
ATOM 3453 N N . ILE A 1 470 ? 3.828 -17.387 -30.910 1.00 98.94 470 ILE A N 1
ATOM 3454 C CA . ILE A 1 470 ? 3.947 -17.423 -32.376 1.00 98.94 470 ILE A CA 1
ATOM 3455 C C . ILE A 1 470 ? 5.030 -16.442 -32.845 1.00 98.94 470 ILE A C 1
ATOM 3457 O O . ILE A 1 470 ? 5.838 -16.804 -33.702 1.00 98.94 470 ILE A O 1
ATOM 3461 N N . GLU A 1 471 ? 5.099 -15.238 -32.263 1.00 98.94 471 GLU A N 1
ATOM 3462 C CA . GLU A 1 471 ? 6.175 -14.279 -32.546 1.00 98.94 471 GLU A CA 1
ATOM 3463 C C . GLU A 1 471 ? 7.548 -14.862 -32.208 1.00 98.94 471 GLU A C 1
ATOM 3465 O O . GLU A 1 471 ? 8.442 -14.846 -33.052 1.00 98.94 471 GLU A O 1
ATOM 3470 N N . LEU A 1 472 ? 7.707 -15.439 -31.015 1.00 98.88 472 LEU A N 1
ATOM 3471 C CA . LEU A 1 472 ? 8.956 -16.064 -30.589 1.00 98.88 472 LEU A CA 1
ATOM 3472 C C . LEU A 1 472 ? 9.376 -17.199 -31.532 1.00 98.88 472 LEU A C 1
ATOM 3474 O O . LEU A 1 472 ? 10.544 -17.288 -31.920 1.00 98.88 472 LEU A O 1
ATOM 3478 N N . LEU A 1 473 ? 8.431 -18.050 -31.932 1.00 98.81 473 LEU A N 1
ATOM 3479 C CA . LEU A 1 473 ? 8.691 -19.151 -32.852 1.00 98.81 473 LEU A CA 1
ATOM 3480 C C . LEU A 1 473 ? 9.125 -18.638 -34.239 1.00 98.81 473 LEU A C 1
ATOM 3482 O O . LEU A 1 473 ? 10.107 -19.141 -34.796 1.00 98.81 473 LEU A O 1
ATOM 3486 N N . ALA A 1 474 ? 8.449 -17.609 -34.760 1.00 98.88 474 ALA A N 1
ATOM 3487 C CA . ALA A 1 474 ? 8.787 -16.956 -36.023 1.00 98.88 474 ALA A CA 1
ATOM 3488 C C . ALA A 1 474 ? 10.160 -16.263 -35.960 1.00 98.88 474 ALA A C 1
ATOM 3490 O O . ALA A 1 474 ? 10.984 -16.433 -36.857 1.00 98.88 474 ALA A O 1
ATOM 3491 N N . ALA A 1 475 ? 10.465 -15.549 -34.877 1.00 98.81 475 ALA A N 1
ATOM 3492 C CA . ALA A 1 475 ? 11.752 -14.886 -34.699 1.00 98.81 475 ALA A CA 1
ATOM 3493 C C . ALA A 1 475 ? 12.908 -15.901 -34.590 1.00 98.81 475 ALA A C 1
ATOM 3495 O O . ALA A 1 475 ? 13.952 -15.727 -35.216 1.00 98.81 475 ALA A O 1
ATOM 3496 N N . CYS A 1 476 ? 12.709 -17.028 -33.896 1.00 98.81 476 CYS A N 1
ATOM 3497 C CA . CYS A 1 476 ? 13.691 -18.117 -33.867 1.00 98.81 476 CYS A CA 1
ATOM 3498 C C . CYS A 1 476 ? 13.902 -18.754 -35.251 1.00 98.81 476 CYS A C 1
ATOM 3500 O O . CYS A 1 476 ? 15.014 -19.180 -35.578 1.00 98.81 476 CYS A O 1
ATOM 3502 N N . GLN A 1 477 ? 12.847 -18.871 -36.065 1.00 98.75 477 GLN A N 1
ATOM 3503 C CA . GLN A 1 477 ? 12.963 -19.343 -37.448 1.00 98.75 477 GLN A CA 1
ATOM 3504 C C . GLN A 1 477 ? 13.727 -18.338 -38.319 1.00 98.75 477 GLN A C 1
ATOM 3506 O O . GLN A 1 477 ? 14.613 -18.736 -39.070 1.00 98.75 477 GLN A O 1
ATOM 3511 N N . ALA A 1 478 ? 13.451 -17.042 -38.183 1.00 98.69 478 ALA A N 1
ATOM 3512 C CA . ALA A 1 478 ? 14.197 -15.996 -38.873 1.00 98.69 478 ALA A CA 1
ATOM 3513 C C . ALA A 1 478 ? 15.695 -16.036 -38.524 1.00 98.69 478 ALA A C 1
ATOM 3515 O O . ALA A 1 478 ? 16.532 -15.997 -39.423 1.00 98.69 478 ALA A O 1
ATOM 3516 N N . LEU A 1 479 ? 16.039 -16.208 -37.241 1.00 98.56 479 LEU A N 1
ATOM 3517 C CA . LEU A 1 479 ? 17.429 -16.378 -36.804 1.00 98.56 479 LEU A CA 1
ATOM 3518 C C . LEU A 1 479 ? 18.098 -17.596 -37.462 1.00 98.56 479 LEU A C 1
ATOM 3520 O O . LEU A 1 479 ? 19.267 -17.527 -37.832 1.00 98.56 479 LEU A O 1
ATOM 3524 N N . HIS A 1 480 ? 17.363 -18.701 -37.633 1.00 98.19 480 HIS A N 1
ATOM 3525 C CA . HIS A 1 480 ? 17.864 -19.897 -38.321 1.00 98.19 480 HIS A CA 1
ATOM 3526 C C . HIS A 1 480 ? 18.204 -19.621 -39.791 1.00 98.19 480 HIS A C 1
ATOM 3528 O O . HIS A 1 480 ? 19.283 -19.987 -40.246 1.00 98.19 480 HIS A O 1
ATOM 3534 N N . LEU A 1 481 ? 17.334 -18.908 -40.509 1.00 98.00 481 LEU A N 1
ATOM 3535 C CA . LEU A 1 481 ? 17.556 -18.535 -41.913 1.00 98.00 481 LEU A CA 1
ATOM 3536 C C . LEU A 1 481 ? 18.703 -17.529 -42.105 1.00 98.00 481 LEU A C 1
ATOM 3538 O O . LEU A 1 481 ? 19.247 -17.423 -43.201 1.00 98.00 481 LEU A O 1
ATOM 3542 N N . LEU A 1 482 ? 19.068 -16.791 -41.055 1.00 97.00 482 LEU A N 1
ATOM 3543 C CA . LEU A 1 482 ? 20.160 -15.813 -41.065 1.00 97.00 482 LEU A CA 1
ATOM 3544 C C . LEU A 1 482 ? 21.520 -16.404 -40.663 1.00 97.00 482 LEU A C 1
ATOM 3546 O O . LEU A 1 482 ? 22.527 -15.690 -40.681 1.00 97.00 482 LEU A O 1
ATOM 3550 N N . ARG A 1 483 ? 21.587 -17.694 -40.303 1.00 96.44 483 ARG A N 1
ATOM 3551 C CA . ARG A 1 483 ? 22.864 -18.350 -39.990 1.00 96.44 483 ARG A CA 1
ATOM 3552 C C . ARG A 1 483 ? 23.825 -18.275 -41.194 1.00 96.44 483 ARG A C 1
ATOM 3554 O O . ARG A 1 483 ? 23.378 -18.385 -42.333 1.00 96.44 483 ARG A O 1
ATOM 3561 N N . PRO A 1 484 ? 25.143 -18.090 -40.966 1.00 95.75 484 PRO A N 1
ATOM 3562 C CA . PRO A 1 484 ? 25.861 -18.277 -39.700 1.00 95.75 484 PRO A CA 1
ATOM 3563 C C . PRO A 1 484 ? 25.871 -17.077 -38.735 1.00 95.75 484 PRO A C 1
ATOM 3565 O O . PRO A 1 484 ? 26.479 -17.210 -37.676 1.00 95.75 484 PRO A O 1
ATOM 3568 N N . LEU A 1 485 ? 25.202 -15.955 -39.046 1.00 96.00 485 LEU A N 1
ATOM 3569 C CA . LEU A 1 485 ? 25.193 -14.772 -38.173 1.00 96.00 485 LEU A CA 1
ATOM 3570 C C . LEU A 1 485 ? 24.595 -15.079 -36.791 1.00 96.00 485 LEU A C 1
ATOM 3572 O O . LEU A 1 485 ? 23.633 -15.849 -36.659 1.00 96.00 485 LEU A O 1
ATOM 3576 N N . ARG A 1 486 ? 25.164 -14.462 -35.756 1.00 95.62 486 ARG A N 1
ATOM 3577 C CA . ARG A 1 486 ? 24.744 -14.600 -34.356 1.00 95.62 486 ARG A CA 1
ATOM 3578 C C . ARG A 1 486 ? 24.089 -13.338 -33.803 1.00 95.62 486 ARG A C 1
ATOM 3580 O O . ARG A 1 486 ? 24.465 -12.214 -34.140 1.00 95.62 486 ARG A O 1
ATOM 3587 N N . THR A 1 487 ? 23.107 -13.548 -32.929 1.00 96.00 487 THR A N 1
ATOM 3588 C CA . THR A 1 487 ? 22.514 -12.490 -32.095 1.00 96.00 487 THR A CA 1
ATOM 3589 C C . THR A 1 487 ? 23.297 -12.365 -30.779 1.00 96.00 487 THR A C 1
ATOM 3591 O O . THR A 1 487 ? 24.277 -13.082 -30.563 1.00 96.00 487 THR A O 1
ATOM 3594 N N . THR A 1 488 ? 22.905 -11.455 -29.885 1.00 94.50 488 THR A N 1
ATOM 3595 C CA . THR A 1 488 ? 23.511 -11.349 -28.546 1.00 94.50 488 THR A CA 1
ATOM 3596 C C . THR A 1 488 ? 23.418 -12.658 -27.740 1.00 94.50 488 THR A C 1
ATOM 3598 O O . THR A 1 488 ? 22.472 -13.432 -27.924 1.00 94.50 488 THR A O 1
ATOM 3601 N N . PRO A 1 489 ? 24.333 -12.901 -26.776 1.00 92.56 489 PRO A N 1
ATOM 3602 C CA . PRO A 1 489 ? 24.293 -14.094 -25.925 1.00 92.56 489 PRO A CA 1
ATOM 3603 C C . PRO A 1 489 ? 22.944 -14.317 -25.226 1.00 92.56 489 PRO A C 1
ATOM 3605 O O . PRO A 1 489 ? 22.471 -15.449 -25.143 1.00 92.56 489 PRO A O 1
ATOM 3608 N N . ALA A 1 490 ? 22.293 -13.236 -24.786 1.00 91.31 490 ALA A N 1
ATOM 3609 C CA . ALA A 1 490 ? 20.987 -13.286 -24.136 1.00 91.31 490 ALA A CA 1
ATOM 3610 C C . ALA A 1 490 ? 19.914 -13.928 -25.025 1.00 91.31 490 ALA A C 1
ATOM 3612 O O . ALA A 1 490 ? 19.134 -14.774 -24.585 1.00 91.31 490 ALA A O 1
ATOM 3613 N N . LEU A 1 491 ? 19.894 -13.532 -26.295 1.00 96.25 491 LEU A N 1
ATOM 3614 C CA . LEU A 1 491 ? 18.884 -13.945 -27.260 1.00 96.25 491 LEU A CA 1
ATOM 3615 C C . LEU A 1 491 ? 19.228 -15.299 -27.903 1.00 96.25 491 LEU A C 1
ATOM 3617 O O . LEU A 1 491 ? 18.320 -16.053 -28.251 1.00 96.25 491 LEU A O 1
ATOM 3621 N N . GLU A 1 492 ? 20.513 -15.663 -27.968 1.00 97.00 492 GLU A N 1
ATOM 3622 C CA . GLU A 1 492 ? 20.954 -17.014 -28.344 1.00 97.00 492 GLU A CA 1
ATOM 3623 C C . GLU A 1 492 ? 20.469 -18.072 -27.340 1.00 97.00 492 GLU A C 1
ATOM 3625 O O . GLU A 1 492 ? 19.983 -19.126 -27.748 1.00 97.00 492 GLU A O 1
ATOM 3630 N N . VAL A 1 493 ? 20.533 -17.793 -26.030 1.00 96.81 493 VAL A N 1
ATOM 3631 C CA . VAL A 1 493 ? 20.039 -18.722 -24.994 1.00 96.81 493 VAL A CA 1
ATOM 3632 C C . VAL A 1 493 ? 18.526 -18.932 -25.115 1.00 96.81 493 VAL A C 1
ATOM 3634 O O . VAL A 1 493 ? 18.046 -20.063 -25.008 1.00 96.81 493 VAL A O 1
ATOM 3637 N N . VAL A 1 494 ? 17.769 -17.870 -25.404 1.00 97.81 494 VAL A N 1
ATOM 3638 C CA . VAL A 1 494 ? 16.321 -17.960 -25.652 1.00 97.81 494 VAL A CA 1
ATOM 3639 C C . VAL A 1 494 ? 16.023 -18.792 -26.903 1.00 97.81 494 VAL A C 1
ATOM 3641 O O . VAL A 1 494 ? 15.187 -19.697 -26.857 1.00 97.81 494 VAL A O 1
ATOM 3644 N N . ALA A 1 495 ? 16.729 -18.544 -28.010 1.00 98.38 495 ALA A N 1
ATOM 3645 C CA . ALA A 1 495 ? 16.560 -19.323 -29.234 1.00 98.38 495 ALA A CA 1
ATOM 3646 C C . ALA A 1 495 ? 16.924 -20.804 -29.026 1.00 98.38 495 ALA A C 1
ATOM 3648 O O . ALA A 1 495 ? 16.217 -21.692 -29.507 1.00 98.38 495 ALA A O 1
ATOM 3649 N N . ALA A 1 496 ? 17.984 -21.087 -28.265 1.00 98.25 496 ALA A N 1
ATOM 3650 C CA . ALA A 1 496 ? 18.384 -22.444 -27.911 1.00 98.25 496 ALA A CA 1
ATOM 3651 C C . ALA A 1 496 ? 17.310 -23.166 -27.080 1.00 98.25 496 ALA A C 1
ATOM 3653 O O . ALA A 1 496 ? 17.005 -24.323 -27.372 1.00 98.25 496 ALA A O 1
ATOM 3654 N N . LEU A 1 497 ? 16.686 -22.491 -26.106 1.00 98.38 497 LEU A N 1
ATOM 3655 C CA . LEU A 1 497 ? 15.573 -23.045 -25.322 1.00 98.38 497 LEU A CA 1
ATOM 3656 C C . LEU A 1 497 ? 14.401 -23.465 -26.222 1.00 98.38 497 LEU A C 1
ATOM 3658 O O . LEU A 1 497 ? 13.876 -24.572 -26.084 1.00 98.38 497 LEU A O 1
ATOM 3662 N N . VAL A 1 498 ? 14.008 -22.612 -27.173 1.00 98.50 498 VAL A N 1
ATOM 3663 C CA . VAL A 1 498 ? 12.953 -22.951 -28.142 1.00 98.50 498 VAL A CA 1
ATOM 3664 C C . VAL A 1 498 ? 13.372 -24.156 -28.983 1.00 98.50 498 VAL A C 1
ATOM 3666 O O . VAL A 1 498 ? 12.577 -25.071 -29.179 1.00 98.50 498 VAL A O 1
ATOM 3669 N N . ARG A 1 499 ? 14.633 -24.216 -29.428 1.00 98.12 499 ARG A N 1
ATOM 3670 C CA . ARG A 1 499 ? 15.158 -25.312 -30.261 1.00 98.12 499 ARG A CA 1
ATOM 3671 C C . ARG A 1 499 ? 15.258 -26.659 -29.548 1.00 98.12 499 ARG A C 1
ATOM 3673 O O . ARG A 1 499 ? 15.207 -27.681 -30.224 1.00 98.12 499 ARG A O 1
ATOM 3680 N N . GLN A 1 500 ? 15.329 -26.680 -28.218 1.00 97.94 500 GLN A N 1
ATOM 3681 C CA . GLN A 1 500 ? 15.211 -27.919 -27.435 1.00 97.94 500 GLN A CA 1
ATOM 3682 C C . GLN A 1 500 ? 13.819 -28.560 -27.548 1.00 97.94 500 GLN A C 1
ATOM 3684 O O . GLN A 1 500 ? 13.688 -29.766 -27.364 1.00 97.94 500 GLN A O 1
ATOM 3689 N N . HIS A 1 501 ? 12.793 -27.764 -27.862 1.00 97.81 501 HIS A N 1
ATOM 3690 C CA . HIS A 1 501 ? 11.399 -28.206 -27.916 1.00 97.81 501 HIS A CA 1
ATOM 3691 C C . HIS A 1 501 ? 10.855 -28.261 -29.347 1.00 97.81 501 HIS A C 1
ATOM 3693 O O . HIS A 1 501 ? 10.040 -29.125 -29.661 1.00 97.81 501 HIS A O 1
ATOM 3699 N N . VAL A 1 502 ? 11.308 -27.352 -30.216 1.00 98.06 502 VAL A N 1
ATOM 3700 C CA . VAL A 1 502 ? 10.813 -27.190 -31.585 1.00 98.06 502 VAL A CA 1
ATOM 3701 C C . VAL A 1 502 ? 11.979 -27.024 -32.573 1.00 98.06 502 VAL A C 1
ATOM 3703 O O . VAL A 1 502 ? 12.674 -25.997 -32.539 1.00 98.06 502 VAL A O 1
ATOM 3706 N N . PRO A 1 503 ? 12.196 -27.979 -33.502 1.00 97.38 503 PRO A N 1
ATOM 3707 C CA . PRO A 1 503 ? 13.260 -27.879 -34.500 1.00 97.38 503 PRO A CA 1
ATOM 3708 C C . PRO A 1 503 ? 12.994 -26.751 -35.517 1.00 97.38 503 PRO A C 1
ATOM 3710 O O . PRO A 1 503 ? 11.847 -26.317 -35.671 1.00 97.38 503 PRO A O 1
ATOM 3713 N N . PRO A 1 504 ? 14.013 -26.272 -36.255 1.00 97.25 504 PRO A N 1
ATOM 3714 C CA . PRO A 1 504 ? 13.801 -25.356 -37.376 1.00 97.25 504 PRO A CA 1
ATOM 3715 C C . PRO A 1 504 ? 12.805 -25.912 -38.405 1.00 97.25 504 PRO A C 1
ATOM 3717 O O . PRO A 1 504 ? 12.646 -27.128 -38.546 1.00 97.25 504 PRO A O 1
ATOM 3720 N N . LEU A 1 505 ? 12.094 -25.030 -39.102 1.00 96.81 505 LEU A N 1
ATOM 3721 C CA . LEU A 1 505 ? 11.150 -25.406 -40.154 1.00 96.81 505 LEU A CA 1
ATOM 3722 C C . LEU A 1 505 ? 11.861 -25.404 -41.513 1.00 96.81 505 LEU A C 1
ATOM 3724 O O . LEU A 1 505 ? 11.997 -24.355 -42.134 1.00 96.81 505 LEU A O 1
ATOM 3728 N N . GLU A 1 506 ? 12.340 -26.571 -41.947 1.00 94.69 506 GLU A N 1
ATOM 3729 C CA . GLU A 1 506 ? 12.964 -26.749 -43.274 1.00 94.69 506 GLU A CA 1
ATOM 3730 C C . GLU A 1 506 ? 11.920 -27.015 -44.369 1.00 94.69 506 GLU A C 1
ATOM 3732 O O . GLU A 1 506 ? 12.016 -26.489 -45.474 1.00 94.69 506 GLU A O 1
ATOM 3737 N N . VAL A 1 507 ? 10.902 -27.813 -44.035 1.00 95.94 507 VAL A N 1
ATOM 3738 C CA . VAL A 1 507 ? 9.737 -28.146 -44.869 1.00 95.94 507 VAL A CA 1
ATOM 3739 C C . VAL A 1 507 ? 8.472 -28.090 -44.016 1.00 95.94 507 VAL A C 1
ATOM 3741 O O . VAL A 1 507 ? 8.551 -28.215 -42.788 1.00 95.94 507 VAL A O 1
ATOM 3744 N N . ASP A 1 508 ? 7.311 -27.923 -44.647 1.00 98.00 508 ASP A N 1
ATOM 3745 C CA . ASP A 1 508 ? 6.030 -27.814 -43.943 1.00 98.00 508 ASP A CA 1
ATOM 3746 C C . ASP A 1 508 ? 5.742 -29.026 -43.034 1.00 98.00 508 ASP A C 1
ATOM 3748 O O . ASP A 1 508 ? 5.949 -30.188 -43.395 1.00 98.00 508 ASP A O 1
ATOM 3752 N N . ARG A 1 509 ? 5.211 -28.751 -41.834 1.00 96.94 509 ARG A N 1
ATOM 3753 C CA . ARG A 1 509 ? 4.763 -29.766 -40.867 1.00 96.94 509 ARG A CA 1
ATOM 3754 C C . ARG A 1 509 ? 3.577 -29.279 -40.036 1.00 96.94 509 ARG A C 1
ATOM 3756 O O . ARG A 1 509 ? 3.156 -28.129 -40.119 1.00 96.94 509 ARG A O 1
ATOM 3763 N N . TYR A 1 510 ? 3.052 -30.164 -39.191 1.00 96.25 510 TYR A N 1
ATOM 3764 C CA . TYR A 1 510 ? 1.962 -29.849 -38.268 1.00 96.25 510 TYR A CA 1
ATOM 3765 C C . TYR A 1 510 ? 2.378 -28.817 -37.201 1.00 96.25 510 TYR A C 1
ATOM 3767 O O . TYR A 1 510 ? 2.932 -29.166 -36.163 1.00 96.25 510 TYR A O 1
ATOM 3775 N N . MET A 1 511 ? 2.075 -27.543 -37.460 1.00 96.31 511 MET A N 1
ATOM 3776 C CA . MET A 1 511 ? 2.574 -26.398 -36.687 1.00 96.31 511 MET A CA 1
ATOM 3777 C C . MET A 1 511 ? 1.866 -26.164 -35.342 1.00 96.31 511 MET A C 1
ATOM 3779 O O . MET A 1 511 ? 2.431 -25.527 -34.461 1.00 96.31 511 MET A O 1
ATOM 3783 N N . ALA A 1 512 ? 0.654 -26.687 -35.133 1.00 97.50 512 ALA A N 1
ATOM 3784 C CA . ALA A 1 512 ? -0.066 -26.444 -33.878 1.00 97.50 512 ALA A CA 1
ATOM 3785 C C . ALA A 1 512 ? 0.652 -27.046 -32.656 1.00 97.50 512 ALA A C 1
ATOM 3787 O O . ALA A 1 512 ? 0.677 -26.419 -31.604 1.00 97.50 512 ALA A O 1
ATOM 3788 N N . ALA A 1 513 ? 1.299 -28.211 -32.804 1.00 97.00 513 ALA A N 1
ATOM 3789 C CA . ALA A 1 513 ? 2.100 -28.795 -31.724 1.00 97.00 513 ALA A CA 1
ATOM 3790 C C . ALA A 1 513 ? 3.303 -27.914 -31.344 1.00 97.00 513 ALA A C 1
ATOM 3792 O O . ALA A 1 513 ? 3.637 -27.805 -30.167 1.00 97.00 513 ALA A O 1
ATOM 3793 N N . ASP A 1 514 ? 3.916 -27.259 -32.331 1.00 98.25 514 ASP A N 1
ATOM 3794 C CA . ASP A 1 514 ? 5.034 -26.343 -32.115 1.00 98.25 514 ASP A CA 1
ATOM 3795 C C . ASP A 1 514 ? 4.573 -25.069 -31.394 1.00 98.25 514 ASP A C 1
ATOM 3797 O O . ASP A 1 514 ? 5.215 -24.622 -30.445 1.00 98.25 514 ASP A O 1
ATOM 3801 N N . ILE A 1 515 ? 3.428 -24.511 -31.808 1.00 98.50 515 ILE A N 1
ATOM 3802 C CA . ILE A 1 515 ? 2.817 -23.345 -31.156 1.00 98.50 515 ILE A CA 1
ATOM 3803 C C . ILE A 1 515 ? 2.462 -23.673 -29.703 1.00 98.50 515 ILE A C 1
ATOM 3805 O O . ILE A 1 515 ? 2.788 -22.888 -28.814 1.00 98.50 515 ILE A O 1
ATOM 3809 N N . ASP A 1 516 ? 1.846 -24.827 -29.438 1.00 98.38 516 ASP A N 1
ATOM 3810 C CA . ASP A 1 516 ? 1.498 -25.260 -28.080 1.00 98.38 516 ASP A CA 1
ATOM 3811 C C . ASP A 1 516 ? 2.750 -25.413 -27.202 1.00 98.38 516 ASP A C 1
ATOM 3813 O O . ASP A 1 516 ? 2.769 -24.941 -26.064 1.00 98.38 516 ASP A O 1
ATOM 3817 N N . ALA A 1 517 ? 3.822 -26.010 -27.738 1.00 98.38 517 ALA A N 1
ATOM 3818 C CA . ALA A 1 517 ? 5.080 -26.181 -27.017 1.00 98.38 517 ALA A CA 1
ATOM 3819 C C . ALA A 1 517 ? 5.719 -24.836 -26.633 1.00 98.38 517 ALA A C 1
ATOM 3821 O O . ALA A 1 517 ? 6.134 -24.658 -25.490 1.00 98.38 517 ALA A O 1
ATOM 3822 N N . VAL A 1 518 ? 5.764 -23.862 -27.550 1.00 98.62 518 VAL A N 1
ATOM 3823 C CA . VAL A 1 518 ? 6.315 -22.528 -27.247 1.00 98.62 518 VAL A CA 1
ATOM 3824 C C . VAL A 1 518 ? 5.373 -21.716 -26.354 1.00 98.62 518 VAL A C 1
ATOM 3826 O O . VAL A 1 518 ? 5.840 -20.981 -25.485 1.00 98.62 518 VAL A O 1
ATOM 3829 N N . THR A 1 519 ? 4.056 -21.889 -26.494 1.00 98.75 519 THR A N 1
ATOM 3830 C CA . THR A 1 519 ? 3.069 -21.275 -25.590 1.00 98.75 519 THR A CA 1
ATOM 3831 C C . THR A 1 519 ? 3.298 -21.737 -24.156 1.00 98.75 519 THR A C 1
ATOM 3833 O O . THR A 1 519 ? 3.237 -20.920 -23.243 1.00 98.75 519 THR A O 1
ATOM 3836 N N . GLU A 1 520 ? 3.638 -23.011 -23.938 1.00 98.00 520 GLU A N 1
ATOM 3837 C CA . GLU A 1 520 ? 4.000 -23.510 -22.608 1.00 98.00 520 GLU A CA 1
ATOM 3838 C C . GLU A 1 520 ? 5.238 -22.804 -22.039 1.00 98.00 520 GLU A C 1
ATOM 3840 O O . GLU A 1 520 ? 5.249 -22.425 -20.867 1.00 98.00 520 GLU A O 1
ATOM 3845 N N . LEU A 1 521 ? 6.269 -22.580 -22.862 1.00 98.25 521 LEU A N 1
ATOM 3846 C CA . LEU A 1 521 ? 7.481 -21.869 -22.440 1.00 98.25 521 LEU A CA 1
ATOM 3847 C C . LEU A 1 521 ? 7.176 -20.427 -22.016 1.00 98.25 521 LEU A C 1
ATOM 3849 O O . LEU A 1 521 ? 7.715 -19.959 -21.014 1.00 98.25 521 LEU A O 1
ATOM 3853 N N . VAL A 1 522 ? 6.296 -19.738 -22.750 1.00 98.19 522 VAL A N 1
ATOM 3854 C CA . VAL A 1 522 ? 5.831 -18.391 -22.388 1.00 98.19 522 VAL A CA 1
ATOM 3855 C C . VAL A 1 522 ? 4.989 -18.452 -21.111 1.00 98.19 522 VAL A C 1
ATOM 3857 O O . VAL A 1 522 ? 5.280 -17.759 -20.142 1.00 98.19 522 VAL A O 1
ATOM 3860 N N . ARG A 1 523 ? 3.983 -19.324 -21.043 1.00 95.75 523 ARG A N 1
ATOM 3861 C CA . ARG A 1 523 ? 3.076 -19.427 -19.890 1.00 95.75 523 ARG A CA 1
ATOM 3862 C C . ARG A 1 523 ? 3.800 -19.757 -18.582 1.00 95.75 523 ARG A C 1
ATOM 3864 O O . ARG A 1 523 ? 3.432 -19.255 -17.526 1.00 95.75 523 ARG A O 1
ATOM 3871 N N . THR A 1 524 ? 4.827 -20.602 -18.639 1.00 92.88 524 THR A N 1
ATOM 3872 C CA . THR A 1 524 ? 5.624 -20.997 -17.462 1.00 92.88 524 THR A CA 1
ATOM 3873 C C . THR A 1 524 ? 6.693 -19.976 -17.073 1.00 92.88 524 THR A C 1
ATOM 3875 O O . THR A 1 524 ? 7.327 -20.129 -16.029 1.00 92.88 524 THR A O 1
ATOM 3878 N N . GLY A 1 525 ? 6.914 -18.936 -17.884 1.00 95.19 525 GLY A N 1
ATOM 3879 C CA . GLY A 1 525 ? 7.972 -17.954 -17.653 1.00 95.19 525 GLY A CA 1
ATOM 3880 C C . GLY A 1 525 ? 9.376 -18.453 -18.015 1.00 95.19 525 GLY A C 1
ATOM 3881 O O . GLY A 1 525 ? 10.360 -17.806 -17.649 1.00 95.19 525 GLY A O 1
ATOM 3882 N N . ALA A 1 526 ? 9.502 -19.589 -18.709 1.00 96.06 526 ALA A N 1
ATOM 3883 C CA . ALA A 1 526 ? 10.789 -20.194 -19.053 1.00 96.06 526 ALA A CA 1
ATOM 3884 C C . ALA A 1 526 ? 11.623 -19.294 -19.981 1.00 96.06 526 ALA A C 1
ATOM 3886 O O . ALA A 1 526 ? 12.843 -19.217 -19.830 1.00 96.06 526 ALA A O 1
ATOM 3887 N N . VAL A 1 527 ? 10.968 -18.559 -20.889 1.00 95.56 527 VAL A N 1
ATOM 3888 C CA . VAL A 1 527 ? 11.632 -17.588 -21.779 1.00 95.56 527 VAL A CA 1
ATOM 3889 C C . VAL A 1 527 ? 12.277 -16.470 -20.962 1.00 95.56 527 VAL A C 1
ATOM 3891 O O . VAL A 1 527 ? 13.449 -16.146 -21.158 1.00 95.56 527 VAL A O 1
ATOM 3894 N N . LEU A 1 528 ? 11.540 -15.918 -19.994 1.00 94.94 528 LEU A N 1
ATOM 3895 C CA . LEU A 1 528 ? 12.081 -14.912 -19.084 1.00 94.94 528 LEU A CA 1
ATOM 3896 C C . LEU A 1 528 ? 13.200 -15.483 -18.216 1.00 94.94 528 LEU A C 1
ATOM 3898 O O . LEU A 1 528 ? 14.230 -14.838 -18.062 1.00 94.94 528 LEU A O 1
ATOM 3902 N N . ALA A 1 529 ? 13.028 -16.680 -17.654 1.00 92.81 529 ALA A N 1
ATOM 3903 C CA . ALA A 1 529 ? 14.055 -17.316 -16.832 1.00 92.81 529 ALA A CA 1
ATOM 3904 C C . ALA A 1 529 ? 15.381 -17.491 -17.596 1.00 92.81 529 ALA A C 1
ATOM 3906 O O . ALA A 1 529 ? 16.441 -17.237 -17.030 1.00 92.81 529 ALA A O 1
ATOM 3907 N N . ALA A 1 530 ? 15.313 -17.848 -18.880 1.00 93.31 530 ALA A N 1
ATOM 3908 C CA . ALA A 1 530 ? 16.470 -17.985 -19.758 1.00 93.31 530 ALA A CA 1
ATOM 3909 C C . ALA A 1 530 ? 17.176 -16.646 -20.048 1.00 93.31 530 ALA A C 1
ATOM 3911 O O . ALA A 1 530 ? 18.403 -16.583 -20.034 1.00 93.31 530 ALA A O 1
ATOM 3912 N N . ALA A 1 531 ? 16.417 -15.569 -20.277 1.00 92.25 531 ALA A N 1
ATOM 3913 C CA . ALA A 1 531 ? 16.968 -14.246 -20.586 1.00 92.25 531 ALA A CA 1
ATOM 3914 C C . ALA A 1 531 ? 17.434 -13.460 -19.347 1.00 92.25 531 ALA A C 1
ATOM 3916 O O . ALA A 1 531 ? 18.306 -12.596 -19.439 1.00 92.25 531 ALA A O 1
ATOM 3917 N N . ARG A 1 532 ? 16.863 -13.751 -18.174 1.00 89.38 532 ARG A N 1
ATOM 3918 C CA . ARG A 1 532 ? 17.043 -12.973 -16.941 1.00 89.38 532 ARG A CA 1
ATOM 3919 C C . ARG A 1 532 ? 18.491 -12.708 -16.525 1.00 89.38 532 ARG A C 1
ATOM 3921 O O . ARG A 1 532 ? 18.738 -11.570 -16.128 1.00 89.38 532 ARG A O 1
ATOM 3928 N N . PRO A 1 533 ? 19.443 -13.660 -16.612 1.00 87.44 533 PRO A N 1
ATOM 3929 C CA . PRO A 1 533 ? 20.836 -13.394 -16.240 1.00 87.44 533 PRO A CA 1
ATOM 3930 C C . PRO A 1 533 ? 21.463 -12.220 -17.007 1.00 87.44 533 PRO A C 1
ATOM 3932 O O . PRO A 1 533 ? 22.388 -11.589 -16.513 1.00 87.44 533 PRO A O 1
ATOM 3935 N N . PHE A 1 534 ? 20.940 -11.901 -18.193 1.00 85.31 534 PHE A N 1
ATOM 3936 C CA . PHE A 1 534 ? 21.433 -10.829 -19.059 1.00 85.31 534 PHE A CA 1
ATOM 3937 C C . PHE A 1 534 ? 20.658 -9.515 -18.907 1.00 85.31 534 PHE A C 1
ATOM 3939 O O . PHE A 1 534 ? 21.056 -8.489 -19.447 1.00 85.31 534 PHE A O 1
ATOM 3946 N N . MET A 1 535 ? 19.546 -9.534 -18.173 1.00 80.81 535 MET A N 1
ATOM 3947 C CA . MET A 1 535 ? 18.717 -8.357 -17.893 1.00 80.81 535 MET A CA 1
ATOM 3948 C C . MET A 1 535 ? 19.113 -7.672 -16.573 1.00 80.81 535 MET A C 1
ATOM 3950 O O . MET A 1 535 ? 18.464 -6.715 -16.153 1.00 80.81 535 MET A O 1
ATOM 3954 N N . GLN A 1 536 ? 20.171 -8.159 -15.915 1.00 63.03 536 GLN A N 1
ATOM 3955 C CA . GLN A 1 536 ? 20.701 -7.642 -14.654 1.00 63.03 536 GLN A CA 1
ATOM 3956 C C . GLN A 1 536 ? 21.962 -6.804 -14.917 1.00 63.03 536 GLN A C 1
ATOM 3958 O O . GLN A 1 536 ? 23.084 -7.289 -14.835 1.00 63.03 536 GLN A O 1
ATOM 3963 N N . GLY A 1 537 ? 21.757 -5.533 -15.258 1.00 43.66 537 GLY A N 1
ATOM 3964 C CA . GLY A 1 537 ? 22.768 -4.475 -15.250 1.00 43.66 537 GLY A CA 1
ATOM 3965 C C . GLY A 1 537 ? 22.092 -3.195 -14.763 1.00 43.66 537 GLY A C 1
ATOM 3966 O O . GLY A 1 537 ? 21.059 -2.833 -15.322 1.00 43.66 537 GLY A O 1
ATOM 3967 N N . ASP A 1 538 ? 22.617 -2.613 -13.683 1.00 35.91 538 ASP A N 1
ATOM 3968 C CA . ASP A 1 538 ? 22.097 -1.473 -12.913 1.00 35.91 538 ASP A CA 1
ATOM 3969 C C . ASP A 1 538 ? 20.559 -1.417 -12.718 1.00 35.91 538 ASP A C 1
ATOM 3971 O O . ASP A 1 538 ? 19.781 -1.038 -13.597 1.00 35.91 538 ASP A O 1
ATOM 3975 N N . ALA A 1 539 ? 20.174 -1.756 -11.481 1.00 28.03 539 ALA A N 1
ATOM 3976 C CA . ALA A 1 539 ? 18.872 -1.654 -10.814 1.00 28.03 539 ALA A CA 1
ATOM 3977 C C . ALA A 1 539 ? 17.754 -2.689 -11.120 1.00 28.03 539 ALA A C 1
ATOM 3979 O O . ALA A 1 539 ? 17.385 -2.982 -12.256 1.00 28.03 539 ALA A O 1
ATOM 3980 N N . MET A 1 540 ? 17.180 -3.127 -9.991 1.00 27.94 540 MET A N 1
ATOM 3981 C CA . MET A 1 540 ? 15.942 -3.861 -9.701 1.00 27.94 540 MET A CA 1
ATOM 3982 C C . MET A 1 540 ? 15.877 -5.396 -9.824 1.00 27.94 540 MET A C 1
ATOM 3984 O O . MET A 1 540 ? 15.883 -6.006 -10.892 1.00 27.94 540 MET A O 1
ATOM 3988 N N . ASP A 1 541 ? 15.734 -5.980 -8.630 1.00 28.44 541 ASP A N 1
ATOM 3989 C CA . ASP A 1 541 ? 15.432 -7.360 -8.281 1.00 28.44 541 ASP A CA 1
ATOM 3990 C C . ASP A 1 541 ? 14.128 -7.828 -8.940 1.00 28.44 541 ASP A C 1
ATOM 3992 O O . ASP A 1 541 ? 13.029 -7.403 -8.597 1.00 28.44 541 ASP A O 1
ATOM 3996 N N . ILE A 1 542 ? 14.253 -8.759 -9.879 1.00 28.16 542 ILE A N 1
ATOM 3997 C CA . ILE A 1 542 ? 13.204 -9.736 -10.137 1.00 28.16 542 ILE A CA 1
ATOM 3998 C C . ILE A 1 542 ? 13.938 -11.083 -10.175 1.00 28.16 542 ILE A C 1
ATOM 4000 O O . ILE A 1 542 ? 14.782 -11.321 -11.046 1.00 28.16 542 ILE A O 1
ATOM 4004 N N . ARG A 1 543 ? 13.652 -11.968 -9.218 1.00 27.27 543 ARG A N 1
ATOM 4005 C CA . ARG A 1 543 ? 14.097 -13.376 -9.229 1.00 27.27 543 ARG A CA 1
ATOM 4006 C C . ARG A 1 543 ? 13.214 -14.200 -10.194 1.00 27.27 543 ARG A C 1
ATOM 4008 O O . ARG A 1 543 ? 12.106 -13.782 -10.518 1.00 27.27 543 ARG A O 1
ATOM 4015 N N . PRO A 1 544 ? 13.677 -15.373 -10.665 1.00 27.34 544 PRO A N 1
ATOM 4016 C CA . PRO A 1 544 ? 13.393 -16.560 -9.887 1.00 27.34 544 PRO A CA 1
ATOM 4017 C C . PRO A 1 544 ? 14.684 -17.291 -9.544 1.00 27.34 544 PRO A C 1
ATOM 4019 O O . PRO A 1 544 ? 15.670 -17.281 -10.278 1.00 27.34 544 PRO A O 1
ATOM 4022 N N . ALA A 1 545 ? 14.654 -17.915 -8.376 1.00 28.38 545 ALA A N 1
ATOM 4023 C CA . ALA A 1 545 ? 15.744 -18.715 -7.866 1.00 28.38 545 ALA A CA 1
ATOM 4024 C C . ALA A 1 545 ? 15.797 -20.061 -8.589 1.00 28.38 545 ALA A C 1
ATOM 4026 O O . ALA A 1 545 ? 14.788 -20.758 -8.612 1.00 28.38 545 ALA A O 1
ATOM 4027 N N . ILE A 1 546 ? 16.987 -20.478 -9.021 1.00 28.06 546 ILE A N 1
ATOM 4028 C CA . ILE A 1 546 ? 17.495 -21.808 -8.672 1.00 28.06 546 ILE A CA 1
ATOM 4029 C C . ILE A 1 546 ? 18.973 -21.648 -8.317 1.00 28.06 546 ILE A C 1
ATOM 4031 O O . ILE A 1 546 ? 19.712 -21.008 -9.060 1.00 28.06 546 ILE A O 1
ATOM 4035 N N . HIS A 1 547 ? 19.345 -22.295 -7.211 1.00 25.80 547 HIS A N 1
ATOM 4036 C CA . HIS A 1 547 ? 20.646 -22.451 -6.548 1.00 25.80 547 HIS A CA 1
ATOM 4037 C C . HIS A 1 547 ? 20.695 -21.708 -5.207 1.00 25.80 547 HIS A C 1
ATOM 4039 O O . HIS A 1 547 ? 21.033 -20.532 -5.117 1.00 25.80 547 HIS A O 1
ATOM 4045 N N . GLY A 1 548 ? 20.343 -22.433 -4.136 1.00 27.64 548 GLY A N 1
ATOM 4046 C CA . GLY A 1 548 ? 20.795 -22.079 -2.787 1.00 27.64 548 GLY A CA 1
ATOM 4047 C C . GLY A 1 548 ? 22.331 -22.062 -2.752 1.00 27.64 548 GLY A C 1
ATOM 4048 O O . GLY A 1 548 ? 22.949 -22.800 -3.521 1.00 27.64 548 GLY A O 1
ATOM 4049 N N . PRO A 1 549 ? 22.959 -21.251 -1.883 1.00 33.28 549 PRO A N 1
ATOM 4050 C CA . PRO A 1 549 ? 22.753 -21.369 -0.441 1.00 33.28 549 PRO A CA 1
ATOM 4051 C C . PRO A 1 549 ? 22.617 -20.027 0.313 1.00 33.28 549 PRO A C 1
ATOM 4053 O O . PRO A 1 549 ? 23.106 -18.992 -0.121 1.00 33.28 549 PRO A O 1
ATOM 4056 N N . ARG A 1 550 ? 22.018 -20.122 1.512 1.00 28.67 550 ARG A N 1
ATOM 4057 C CA . ARG A 1 550 ? 21.836 -19.084 2.551 1.00 28.67 550 ARG A CA 1
ATOM 4058 C C . ARG A 1 550 ? 20.896 -17.931 2.166 1.00 28.67 550 ARG A C 1
ATOM 4060 O O . ARG A 1 550 ? 21.165 -17.135 1.276 1.00 28.67 550 ARG A O 1
ATOM 4067 N N . LEU A 1 551 ? 19.770 -17.864 2.883 1.00 39.75 551 LEU A N 1
ATOM 4068 C CA . LEU A 1 551 ? 18.846 -16.728 2.891 1.00 39.75 551 LEU A CA 1
ATOM 4069 C C . LEU A 1 551 ? 19.651 -15.462 3.205 1.00 39.75 551 LEU A C 1
ATOM 4071 O O . LEU A 1 551 ? 20.206 -15.356 4.298 1.00 39.75 551 LEU A O 1
ATOM 4075 N N . ARG A 1 552 ? 19.761 -14.551 2.235 1.00 50.03 552 ARG A N 1
ATOM 4076 C CA . ARG A 1 552 ? 20.389 -13.249 2.463 1.00 50.03 552 ARG A CA 1
ATOM 4077 C C . ARG A 1 552 ? 19.396 -12.350 3.210 1.00 50.03 552 ARG A C 1
ATOM 4079 O O . ARG A 1 552 ? 18.225 -12.349 2.816 1.00 50.03 552 ARG A O 1
ATOM 4086 N N . PRO A 1 553 ? 19.817 -11.651 4.274 1.00 50.22 553 PRO A N 1
ATOM 4087 C CA . PRO A 1 553 ? 18.978 -10.689 4.978 1.00 50.22 553 PRO A CA 1
ATOM 4088 C C . PRO A 1 553 ? 18.384 -9.659 4.010 1.00 50.22 553 PRO A C 1
ATOM 4090 O O . PRO A 1 553 ? 19.061 -9.208 3.083 1.00 50.22 553 PRO A O 1
ATOM 4093 N N . VAL A 1 554 ? 17.108 -9.322 4.212 1.00 73.94 554 VAL A N 1
ATOM 4094 C CA . VAL A 1 554 ? 16.462 -8.191 3.538 1.00 73.94 554 VAL A CA 1
ATOM 4095 C C . VAL A 1 554 ? 16.434 -7.039 4.531 1.00 73.94 554 VAL A C 1
ATOM 4097 O O . VAL A 1 554 ? 15.851 -7.163 5.607 1.00 73.94 554 VAL A O 1
ATOM 4100 N N . HIS A 1 555 ? 17.080 -5.941 4.169 1.00 85.19 555 HIS A N 1
ATOM 4101 C CA . HIS A 1 555 ? 17.068 -4.677 4.896 1.00 85.19 555 HIS A CA 1
ATOM 4102 C C . HIS A 1 555 ? 16.118 -3.701 4.202 1.00 85.19 555 HIS A C 1
ATOM 4104 O O . HIS A 1 555 ? 15.759 -3.876 3.039 1.00 85.19 555 HIS A O 1
ATOM 4110 N N . ARG A 1 556 ? 15.691 -2.658 4.902 1.00 90.06 556 ARG A N 1
ATOM 4111 C CA . ARG A 1 556 ? 14.739 -1.681 4.373 1.00 90.06 556 ARG A CA 1
ATOM 4112 C C . ARG A 1 556 ? 15.416 -0.606 3.527 1.00 90.06 556 ARG A C 1
ATOM 4114 O O . ARG A 1 556 ? 14.965 -0.315 2.423 1.00 90.06 556 ARG A O 1
ATOM 4121 N N . LEU A 1 557 ? 16.499 -0.019 4.021 1.00 95.75 557 LEU A N 1
ATOM 4122 C CA . LEU A 1 557 ? 17.164 1.096 3.349 1.00 95.75 557 LEU A CA 1
ATOM 4123 C C . LEU A 1 557 ? 18.679 0.964 3.436 1.00 95.75 557 LEU A C 1
ATOM 4125 O O . LEU A 1 557 ? 19.218 0.661 4.498 1.00 95.75 557 LEU A O 1
ATOM 4129 N N . ARG A 1 558 ? 19.355 1.262 2.328 1.00 96.62 558 ARG A N 1
ATOM 4130 C CA . ARG A 1 558 ? 20.778 1.604 2.304 1.00 96.62 558 ARG A CA 1
ATOM 4131 C C . ARG A 1 558 ? 20.945 3.039 1.831 1.00 96.62 558 ARG A C 1
ATOM 4133 O O . ARG A 1 558 ? 20.600 3.346 0.696 1.00 96.62 558 ARG A O 1
ATOM 4140 N N . VAL A 1 559 ? 21.508 3.899 2.666 1.00 96.88 559 VAL A N 1
ATOM 4141 C CA . VAL A 1 559 ? 22.075 5.179 2.228 1.00 96.88 559 VAL A CA 1
ATOM 4142 C C . VAL A 1 559 ? 23.548 4.941 1.920 1.00 96.88 559 VAL A C 1
ATOM 4144 O O . VAL A 1 559 ? 24.245 4.370 2.758 1.00 96.88 559 VAL A O 1
ATOM 4147 N N . ARG A 1 560 ? 24.013 5.338 0.735 1.00 96.25 560 ARG A N 1
ATOM 4148 C CA . ARG A 1 560 ? 25.400 5.138 0.283 1.00 96.25 560 ARG A CA 1
ATOM 4149 C C . ARG A 1 560 ? 26.064 6.440 -0.144 1.00 96.25 560 ARG A C 1
ATOM 4151 O O . ARG A 1 560 ? 25.364 7.383 -0.505 1.00 96.25 560 ARG A O 1
ATOM 4158 N N . ASN A 1 561 ? 27.394 6.454 -0.176 1.00 95.94 561 ASN A N 1
ATOM 4159 C CA . ASN A 1 561 ? 28.221 7.537 -0.726 1.00 95.94 561 ASN A CA 1
ATOM 4160 C C . ASN A 1 561 ? 28.060 8.913 -0.051 1.00 95.94 561 ASN A C 1
ATOM 4162 O O . ASN A 1 561 ? 28.448 9.925 -0.635 1.00 95.94 561 ASN A O 1
ATOM 4166 N N . ALA A 1 562 ? 27.527 8.984 1.170 1.00 97.62 562 ALA A N 1
ATOM 4167 C CA . ALA A 1 562 ? 27.428 10.243 1.898 1.00 97.62 562 ALA A CA 1
ATOM 4168 C C . ALA A 1 562 ? 28.826 10.823 2.152 1.00 97.62 562 ALA A C 1
ATOM 4170 O O . ALA A 1 562 ? 29.734 10.105 2.578 1.00 97.62 562 ALA A O 1
ATOM 4171 N N . ALA A 1 563 ? 28.995 12.126 1.924 1.00 97.81 563 ALA A N 1
ATOM 4172 C CA . ALA A 1 563 ? 30.218 12.847 2.260 1.00 97.81 563 ALA A CA 1
ATOM 4173 C C . ALA A 1 563 ? 30.433 12.917 3.777 1.00 97.81 563 ALA A C 1
ATOM 4175 O O . ALA A 1 563 ? 31.571 12.883 4.230 1.00 97.81 563 ALA A O 1
ATOM 4176 N N . GLN A 1 564 ? 29.348 12.983 4.554 1.00 97.94 564 GLN A N 1
ATOM 4177 C CA . GLN A 1 564 ? 29.370 12.912 6.015 1.00 97.94 564 GLN A CA 1
ATOM 4178 C C . GLN A 1 564 ? 28.139 12.164 6.529 1.00 97.94 564 GLN A C 1
ATOM 4180 O O . GLN A 1 564 ? 27.037 12.394 6.035 1.00 97.94 564 GLN A O 1
ATOM 4185 N N . VAL A 1 565 ? 28.306 11.333 7.560 1.00 98.06 565 VAL A N 1
ATOM 4186 C CA . VAL A 1 565 ? 27.201 10.810 8.384 1.00 98.06 565 VAL A CA 1
ATOM 4187 C C . VAL A 1 565 ? 27.413 11.262 9.826 1.00 98.06 565 VAL A C 1
ATOM 4189 O O . VAL A 1 565 ? 28.366 10.845 10.486 1.00 98.06 565 VAL A O 1
ATOM 4192 N N . VAL A 1 566 ? 26.537 12.126 10.331 1.00 97.69 566 VAL A N 1
ATOM 4193 C CA . VAL A 1 566 ? 26.634 12.695 11.681 1.00 97.69 566 VAL A CA 1
ATOM 4194 C C . VAL A 1 566 ? 25.795 11.868 12.637 1.00 97.69 566 VAL A C 1
ATOM 4196 O O . VAL A 1 566 ? 24.573 11.855 12.540 1.00 97.69 566 VAL A O 1
ATOM 4199 N N . CYS A 1 567 ? 26.440 11.172 13.571 1.00 96.38 567 CYS A N 1
ATOM 4200 C CA . CYS A 1 567 ? 25.721 10.279 14.481 1.00 96.38 567 CYS A CA 1
ATOM 4201 C C . CYS A 1 567 ? 25.121 11.010 15.689 1.00 96.38 567 CYS A C 1
ATOM 4203 O O . CYS A 1 567 ? 24.142 10.533 16.253 1.00 96.38 567 CYS A O 1
ATOM 4205 N N . VAL A 1 568 ? 25.678 12.170 16.062 1.00 94.62 568 VAL A N 1
ATOM 4206 C CA . VAL A 1 568 ? 25.420 12.933 17.303 1.00 94.62 568 VAL A CA 1
ATOM 4207 C C . VAL A 1 568 ? 25.920 12.207 18.557 1.00 94.62 568 VAL A C 1
ATOM 4209 O O . VAL A 1 568 ? 26.659 12.804 19.333 1.00 94.62 568 VAL A O 1
ATOM 4212 N N . ALA A 1 569 ? 25.607 10.921 18.714 1.00 89.38 569 ALA A N 1
ATOM 4213 C CA . ALA A 1 569 ? 26.108 10.030 19.764 1.00 89.38 569 ALA A CA 1
ATOM 4214 C C . ALA A 1 569 ? 26.451 8.648 19.179 1.00 89.38 569 ALA A C 1
ATOM 4216 O O . ALA A 1 569 ? 26.013 8.326 18.074 1.00 89.38 569 ALA A O 1
ATOM 4217 N N . ARG A 1 570 ? 27.275 7.848 19.874 1.00 76.56 570 ARG A N 1
ATOM 4218 C CA . ARG A 1 570 ? 27.701 6.508 19.399 1.00 76.56 570 ARG A CA 1
ATOM 4219 C C . ARG A 1 570 ? 27.812 5.440 20.490 1.00 76.56 570 ARG A C 1
ATOM 4221 O O . ARG A 1 570 ? 28.005 4.272 20.156 1.00 76.56 570 ARG A O 1
ATOM 4228 N N . CYS A 1 571 ? 27.743 5.811 21.764 1.00 78.56 571 CYS A N 1
ATOM 4229 C CA . CYS A 1 571 ? 27.964 4.910 22.892 1.00 78.56 571 CYS A CA 1
ATOM 4230 C C . CYS A 1 571 ? 26.698 4.759 23.750 1.00 78.56 571 CYS A C 1
ATOM 4232 O O . CYS A 1 571 ? 26.793 4.473 24.944 1.00 78.56 571 CYS A O 1
ATOM 4234 N N . GLY A 1 572 ? 25.512 4.930 23.153 1.00 83.25 572 GLY A N 1
ATOM 4235 C CA . GLY A 1 572 ? 24.233 4.794 23.842 1.00 83.25 572 GLY A CA 1
ATOM 4236 C C . GLY A 1 572 ? 23.897 5.969 24.757 1.00 83.25 572 GLY A C 1
ATOM 4237 O O . GLY A 1 572 ? 23.001 5.837 25.595 1.00 83.25 572 GLY A O 1
ATOM 4238 N N . GLU A 1 573 ? 24.591 7.104 24.622 1.00 92.06 573 GLU A N 1
ATOM 4239 C CA . GLU A 1 573 ? 24.266 8.313 25.368 1.00 92.06 573 GLU A CA 1
ATOM 4240 C C . GLU A 1 573 ? 22.796 8.699 25.149 1.00 92.06 573 GLU A C 1
ATOM 4242 O O . GLU A 1 573 ? 22.281 8.709 24.030 1.00 92.06 573 GLU A O 1
ATOM 4247 N N . ARG A 1 574 ? 22.096 9.008 26.245 1.00 93.06 574 ARG A N 1
ATOM 4248 C CA . ARG A 1 574 ? 20.697 9.462 26.199 1.00 93.06 574 ARG A CA 1
ATOM 4249 C C . ARG A 1 574 ? 20.580 10.982 26.138 1.00 93.06 574 ARG A C 1
ATOM 4251 O O . ARG A 1 574 ? 19.568 11.493 25.687 1.00 93.06 574 ARG A O 1
ATOM 4258 N N . THR A 1 575 ? 21.623 11.685 26.555 1.00 94.94 575 THR A N 1
ATOM 4259 C CA . THR A 1 575 ? 21.748 13.144 26.528 1.00 94.94 575 THR A CA 1
ATOM 4260 C C . THR A 1 575 ? 23.213 13.506 26.354 1.00 94.94 575 THR A C 1
ATOM 4262 O O . THR A 1 575 ? 24.082 12.806 26.877 1.00 94.94 575 THR A O 1
ATOM 4265 N N . LEU A 1 576 ? 23.488 14.640 25.716 1.00 94.75 576 LEU A N 1
ATOM 4266 C CA . LEU A 1 576 ? 24.789 15.297 25.772 1.00 94.75 576 LEU A CA 1
ATOM 4267 C C . LEU A 1 576 ? 24.676 16.555 26.625 1.00 94.75 576 LEU A C 1
ATOM 4269 O O . LEU A 1 576 ? 23.799 17.393 26.407 1.00 94.75 576 LEU A O 1
ATOM 4273 N N . ALA A 1 577 ? 25.565 16.672 27.602 1.00 91.88 577 ALA A N 1
ATOM 4274 C CA . ALA A 1 577 ? 25.597 17.793 28.519 1.00 91.88 577 ALA A CA 1
ATOM 4275 C C . ALA A 1 577 ? 27.037 18.188 28.836 1.00 91.88 577 ALA A C 1
ATOM 4277 O O . ALA A 1 577 ? 27.968 17.385 28.736 1.00 91.88 577 ALA A O 1
ATOM 4278 N N . GLY A 1 578 ? 27.213 19.438 29.249 1.00 88.38 578 GLY A N 1
ATOM 4279 C CA . GLY A 1 578 ? 28.513 19.960 29.639 1.00 88.38 578 GLY A CA 1
ATOM 4280 C C . GLY A 1 578 ? 29.288 20.598 28.480 1.00 88.38 578 GLY A C 1
ATOM 4281 O O . GLY A 1 578 ? 28.914 20.450 27.308 1.00 88.38 578 GLY A O 1
ATOM 4282 N N . PRO A 1 579 ? 30.439 21.229 28.785 1.00 81.69 579 PRO A N 1
ATOM 4283 C CA . PRO A 1 579 ? 31.314 21.872 27.796 1.00 81.69 579 PRO A CA 1
ATOM 4284 C C . PRO A 1 579 ? 31.834 20.934 26.692 1.00 81.69 579 PRO A C 1
ATOM 4286 O O . PRO A 1 579 ? 32.272 21.387 25.638 1.00 81.69 579 PRO A O 1
ATOM 4289 N N . GLY A 1 580 ? 31.813 19.618 26.928 1.00 85.69 580 GLY A N 1
ATOM 4290 C CA . GLY A 1 580 ? 32.264 18.600 25.976 1.00 85.69 580 GLY A CA 1
ATOM 4291 C C . GLY A 1 580 ? 31.264 18.272 24.863 1.00 85.69 580 GLY A C 1
ATOM 4292 O O . GLY A 1 580 ? 31.635 17.564 23.930 1.00 85.69 580 GLY A O 1
ATOM 4293 N N . THR A 1 581 ? 30.029 18.783 24.928 1.00 88.88 581 THR A N 1
ATOM 4294 C CA . THR A 1 581 ? 28.946 18.451 23.981 1.00 88.88 581 THR A CA 1
ATOM 4295 C C . THR A 1 581 ? 29.362 18.669 22.527 1.00 88.88 581 THR A C 1
ATOM 4297 O O . THR A 1 581 ? 29.235 17.764 21.704 1.00 88.88 581 THR A O 1
ATOM 4300 N N . GLY A 1 582 ? 29.939 19.835 22.214 1.00 88.44 582 GLY A N 1
ATOM 4301 C CA . GLY A 1 582 ? 30.375 20.138 20.851 1.00 88.44 582 GLY A CA 1
ATOM 4302 C C . GLY A 1 582 ? 31.463 19.184 20.342 1.00 88.44 582 GLY A C 1
ATOM 4303 O O . GLY A 1 582 ? 31.405 18.702 19.212 1.00 88.44 582 GLY A O 1
ATOM 4304 N N . ALA A 1 583 ? 32.426 18.844 21.203 1.00 88.44 583 ALA A N 1
ATOM 4305 C CA . ALA A 1 583 ? 33.488 17.899 20.870 1.00 88.44 583 ALA A CA 1
ATOM 4306 C C . ALA A 1 583 ? 32.954 16.469 20.672 1.00 88.44 583 ALA A C 1
ATOM 4308 O O . ALA A 1 583 ? 33.430 15.768 19.780 1.00 88.44 583 ALA A O 1
ATOM 4309 N N . ALA A 1 584 ? 31.953 16.051 21.454 1.00 89.50 584 ALA A N 1
ATOM 4310 C CA . ALA A 1 584 ? 31.318 14.740 21.327 1.00 89.50 584 ALA A CA 1
ATOM 4311 C C . ALA A 1 584 ? 30.603 14.582 19.976 1.00 89.50 584 ALA A C 1
ATOM 4313 O O . ALA A 1 584 ? 30.841 13.606 19.263 1.00 89.50 584 ALA A O 1
ATOM 4314 N N . VAL A 1 585 ? 29.808 15.579 19.568 1.00 92.25 585 VAL A N 1
ATOM 4315 C CA . VAL A 1 585 ? 29.142 15.566 18.255 1.00 92.25 585 VAL A CA 1
ATOM 4316 C C . VAL A 1 585 ? 30.173 15.563 17.128 1.00 92.25 585 VAL A C 1
ATOM 4318 O O . VAL A 1 585 ? 30.062 14.747 16.214 1.00 92.25 585 VAL A O 1
ATOM 4321 N N . ALA A 1 586 ? 31.209 16.405 17.202 1.00 89.94 586 ALA A N 1
ATOM 4322 C CA . ALA A 1 586 ? 32.269 16.442 16.194 1.00 89.94 586 ALA A CA 1
ATOM 4323 C C . ALA A 1 586 ? 33.012 15.097 16.070 1.00 89.94 586 ALA A C 1
ATOM 4325 O O . ALA A 1 586 ? 33.283 14.643 14.960 1.00 89.94 586 ALA A O 1
ATOM 4326 N N . ALA A 1 587 ? 33.283 14.422 17.190 1.00 87.44 587 ALA A N 1
ATOM 4327 C CA . ALA A 1 587 ? 33.903 13.097 17.208 1.00 87.44 587 ALA A CA 1
ATOM 4328 C C . ALA A 1 587 ? 32.985 11.978 16.671 1.00 87.44 587 ALA A C 1
ATOM 4330 O O . ALA A 1 587 ? 33.461 10.895 16.331 1.00 87.44 587 ALA A O 1
ATOM 4331 N N . SER A 1 588 ? 31.675 12.229 16.576 1.00 91.56 588 SER A N 1
ATOM 4332 C CA . SER A 1 588 ? 30.669 11.272 16.099 1.00 91.56 588 SER A CA 1
ATOM 4333 C C . SER A 1 588 ? 30.421 11.318 14.582 1.00 91.56 588 SER A C 1
ATOM 4335 O O . SER A 1 588 ? 29.586 10.562 14.072 1.00 91.56 588 SER A O 1
ATOM 4337 N N . VAL A 1 589 ? 31.124 12.176 13.838 1.00 95.81 589 VAL A N 1
ATOM 4338 C CA . VAL A 1 589 ? 30.997 12.283 12.375 1.00 95.81 589 VAL A CA 1
ATOM 4339 C C . VAL A 1 589 ? 31.781 11.155 11.695 1.00 95.81 589 VAL A C 1
ATOM 4341 O O . VAL A 1 589 ? 32.945 10.913 12.008 1.00 95.81 589 VAL A O 1
ATOM 4344 N N . VAL A 1 590 ? 31.139 10.411 10.790 1.00 95.94 590 VAL A N 1
ATOM 4345 C CA . VAL A 1 590 ? 31.831 9.529 9.837 1.00 95.94 590 VAL A CA 1
ATOM 4346 C C . VAL A 1 590 ? 32.102 10.350 8.583 1.00 95.94 590 VAL A C 1
ATOM 4348 O O . VAL A 1 590 ? 31.157 10.780 7.922 1.00 95.94 590 VAL A O 1
ATOM 4351 N N . GLU A 1 591 ? 33.373 10.571 8.264 1.00 95.94 591 GLU A N 1
ATOM 4352 C CA . GLU A 1 591 ? 33.772 11.211 7.007 1.00 95.94 591 GLU A CA 1
ATOM 4353 C C . GLU A 1 591 ? 33.680 10.213 5.842 1.00 95.94 591 GLU A C 1
ATOM 4355 O O . GLU A 1 591 ? 33.981 9.026 5.993 1.00 95.94 591 GLU A O 1
ATOM 4360 N N . GLY A 1 592 ? 33.216 10.702 4.694 1.00 89.75 592 GLY A N 1
ATOM 4361 C CA . GLY A 1 592 ? 32.810 9.892 3.555 1.00 89.75 592 GLY A CA 1
ATOM 4362 C C . GLY A 1 592 ? 33.937 9.388 2.641 1.00 89.75 592 GLY A C 1
ATOM 4363 O O . GLY A 1 592 ? 35.076 9.852 2.735 1.00 89.75 592 GLY A O 1
ATOM 4364 N N . PRO A 1 593 ? 33.623 8.465 1.706 1.00 94.25 593 PRO A N 1
ATOM 4365 C CA . PRO A 1 593 ? 32.281 7.945 1.424 1.00 94.25 593 PRO A CA 1
ATOM 4366 C C . PRO A 1 593 ? 31.778 7.041 2.557 1.00 94.25 593 PRO A C 1
ATOM 4368 O O . PRO A 1 593 ? 32.459 6.100 2.966 1.00 94.25 593 PRO A O 1
ATOM 4371 N N . ALA A 1 594 ? 30.599 7.361 3.086 1.00 95.94 594 ALA A N 1
ATOM 4372 C CA . ALA A 1 594 ? 29.989 6.716 4.243 1.00 95.94 594 ALA A CA 1
ATOM 4373 C C . ALA A 1 594 ? 28.523 6.368 3.967 1.00 95.94 594 ALA A C 1
ATOM 4375 O O . ALA A 1 594 ? 27.898 6.919 3.058 1.00 95.94 594 ALA A O 1
ATOM 4376 N N . GLY A 1 595 ? 27.960 5.472 4.771 1.00 96.38 595 GLY A N 1
ATOM 4377 C CA . GLY A 1 595 ? 26.594 5.009 4.583 1.00 96.38 595 GLY A CA 1
ATOM 4378 C C . GLY A 1 595 ? 25.864 4.672 5.877 1.00 96.38 595 GLY A C 1
ATOM 4379 O O . GLY A 1 595 ? 26.424 4.684 6.976 1.00 96.38 595 GLY A O 1
ATOM 4380 N N . VAL A 1 596 ? 24.582 4.354 5.713 1.00 97.62 596 VAL A N 1
ATOM 4381 C CA . VAL A 1 596 ? 23.677 3.902 6.775 1.00 97.62 596 VAL A CA 1
ATOM 4382 C C . VAL A 1 596 ? 22.847 2.742 6.239 1.00 97.62 596 VAL A C 1
ATOM 4384 O O . VAL A 1 596 ? 22.303 2.814 5.139 1.00 97.62 596 VAL A O 1
ATOM 4387 N N . VAL A 1 597 ? 22.722 1.678 7.024 1.00 97.00 597 VAL A N 1
ATOM 4388 C CA . VAL A 1 597 ? 21.878 0.514 6.735 1.00 97.00 597 VAL A CA 1
ATOM 4389 C C . VAL A 1 597 ? 20.755 0.476 7.760 1.00 97.00 597 VAL A C 1
ATOM 4391 O O . VAL A 1 597 ? 21.013 0.460 8.961 1.00 97.00 597 VAL A O 1
ATOM 4394 N N . VAL A 1 598 ? 19.510 0.439 7.289 1.00 96.75 598 VAL A N 1
ATOM 4395 C CA . VAL A 1 598 ? 18.301 0.297 8.109 1.00 96.75 598 VAL A CA 1
ATOM 4396 C C . VAL A 1 598 ? 17.685 -1.072 7.837 1.00 96.75 598 VAL A C 1
ATOM 4398 O O . VAL A 1 598 ? 17.372 -1.389 6.690 1.00 96.75 598 VAL A O 1
ATOM 4401 N N . ALA A 1 599 ? 17.499 -1.878 8.878 1.00 92.50 599 ALA A N 1
ATOM 4402 C CA . ALA A 1 599 ? 16.893 -3.202 8.827 1.00 92.50 599 ALA A CA 1
ATOM 4403 C C . ALA A 1 599 ? 15.405 -3.165 8.438 1.00 92.50 599 ALA A C 1
ATOM 4405 O O . ALA A 1 599 ? 14.752 -2.121 8.432 1.00 92.50 599 ALA A O 1
ATOM 4406 N N . ALA A 1 600 ? 14.848 -4.337 8.124 1.00 86.56 600 ALA A N 1
ATOM 4407 C CA . ALA A 1 600 ? 13.442 -4.500 7.745 1.00 86.56 600 ALA A CA 1
ATOM 4408 C C . ALA A 1 600 ? 12.439 -3.991 8.798 1.00 86.56 600 ALA A C 1
ATOM 4410 O O . ALA A 1 600 ? 11.352 -3.543 8.429 1.00 86.56 600 ALA A O 1
ATOM 4411 N N . ASP A 1 601 ? 12.784 -4.022 10.088 1.00 84.19 601 ASP A N 1
ATOM 4412 C CA . ASP A 1 601 ? 11.947 -3.501 11.180 1.00 84.19 601 ASP A CA 1
ATOM 4413 C C . ASP A 1 601 ? 11.977 -1.966 11.301 1.00 84.19 601 ASP A C 1
ATOM 4415 O O . ASP A 1 601 ? 11.192 -1.393 12.051 1.00 84.19 601 ASP A O 1
ATOM 4419 N N . GLY A 1 602 ? 12.811 -1.292 10.502 1.00 91.50 602 GLY A N 1
ATOM 4420 C CA . GLY A 1 602 ? 12.964 0.159 10.508 1.00 91.50 602 GLY A CA 1
ATOM 4421 C C . GLY A 1 602 ? 14.027 0.673 11.479 1.00 91.50 602 GLY A C 1
ATOM 4422 O O . GLY A 1 602 ? 14.160 1.890 11.598 1.00 91.50 602 GLY A O 1
ATOM 4423 N N . THR A 1 603 ? 14.789 -0.204 12.141 1.00 96.81 603 THR A N 1
ATOM 4424 C CA . THR A 1 603 ? 15.921 0.178 12.999 1.00 96.81 603 THR A CA 1
ATOM 4425 C C . THR A 1 603 ? 17.238 0.230 12.226 1.00 96.81 603 THR A C 1
ATOM 4427 O O . THR A 1 603 ? 17.422 -0.453 11.221 1.00 96.81 603 THR A O 1
ATOM 4430 N N . ILE A 1 604 ? 18.178 1.058 12.666 1.00 97.25 604 ILE A N 1
ATOM 4431 C CA . ILE A 1 604 ? 19.514 1.164 12.086 1.00 97.25 604 ILE A CA 1
ATOM 4432 C C . ILE A 1 604 ? 20.288 -0.111 12.424 1.00 97.25 604 ILE A C 1
ATOM 4434 O O . ILE A 1 604 ? 20.487 -0.442 13.589 1.00 97.25 604 ILE A O 1
ATOM 4438 N N . ALA A 1 605 ? 20.758 -0.812 11.401 1.00 95.38 605 ALA A N 1
ATOM 4439 C CA . ALA A 1 605 ? 21.560 -2.022 11.533 1.00 95.38 605 ALA A CA 1
ATOM 4440 C C . ALA A 1 605 ? 23.065 -1.746 11.441 1.00 95.38 605 ALA A C 1
ATOM 4442 O O . ALA A 1 605 ? 23.847 -2.451 12.078 1.00 95.38 605 ALA A O 1
ATOM 4443 N N . ALA A 1 606 ? 23.484 -0.735 10.674 1.00 96.12 606 ALA A N 1
ATOM 4444 C CA . ALA A 1 606 ? 24.886 -0.334 10.603 1.00 96.12 606 ALA A CA 1
ATOM 4445 C C . ALA A 1 606 ? 25.069 1.112 10.145 1.00 96.12 606 ALA A C 1
ATOM 4447 O O . ALA A 1 606 ? 24.263 1.653 9.389 1.00 96.12 606 ALA A O 1
ATOM 4448 N N . ILE A 1 607 ? 26.175 1.704 10.586 1.00 96.62 607 ILE A N 1
ATOM 4449 C CA . ILE A 1 607 ? 26.688 3.003 10.155 1.00 96.62 607 ILE A CA 1
ATOM 4450 C C . ILE A 1 607 ? 28.201 2.848 10.033 1.00 96.62 607 ILE A C 1
ATOM 4452 O O . ILE A 1 607 ? 28.824 2.246 10.908 1.00 96.62 607 ILE A O 1
ATOM 4456 N N . GLY A 1 608 ? 28.793 3.377 8.971 1.00 95.75 608 GLY A N 1
ATOM 4457 C CA . GLY A 1 608 ? 30.233 3.285 8.763 1.00 95.75 608 GLY A CA 1
ATOM 4458 C C . GLY A 1 608 ? 30.656 3.855 7.422 1.00 95.75 608 GLY A C 1
ATOM 4459 O O . GLY A 1 608 ? 29.852 4.435 6.691 1.00 95.75 608 GLY A O 1
ATOM 4460 N N . THR A 1 609 ? 31.932 3.685 7.103 1.00 96.31 609 THR A N 1
ATOM 4461 C CA . THR A 1 609 ? 32.445 3.953 5.758 1.00 96.31 609 THR A CA 1
ATOM 4462 C C . THR A 1 609 ? 31.789 3.013 4.745 1.00 96.31 609 THR A C 1
ATOM 4464 O O . THR A 1 609 ? 31.353 1.909 5.083 1.00 96.31 609 THR A O 1
ATOM 4467 N N . GLU A 1 610 ? 31.743 3.423 3.480 1.00 93.19 610 GLU A N 1
ATOM 4468 C CA . GLU A 1 610 ? 31.171 2.609 2.404 1.00 93.19 610 GLU A CA 1
ATOM 4469 C C . GLU A 1 610 ? 31.866 1.241 2.320 1.00 93.19 610 GLU A C 1
ATOM 4471 O O . GLU A 1 610 ? 31.209 0.219 2.165 1.00 93.19 610 GLU A O 1
ATOM 4476 N N . ALA A 1 611 ? 33.186 1.204 2.538 1.00 90.50 611 ALA A N 1
ATOM 4477 C CA . ALA A 1 611 ? 33.967 -0.029 2.560 1.00 90.50 611 ALA A CA 1
ATOM 4478 C C . ALA A 1 611 ? 33.566 -0.976 3.707 1.00 90.50 611 ALA A C 1
ATOM 4480 O O . ALA A 1 611 ? 33.490 -2.187 3.500 1.00 90.50 611 ALA A O 1
ATOM 4481 N N . GLU A 1 612 ? 33.298 -0.450 4.906 1.00 91.88 612 GLU A N 1
ATOM 4482 C CA . GLU A 1 612 ? 32.826 -1.247 6.048 1.00 91.88 612 GLU A CA 1
ATOM 4483 C C . GLU A 1 612 ? 31.413 -1.789 5.802 1.00 91.88 612 GLU A C 1
ATOM 4485 O O . GLU A 1 612 ? 31.137 -2.959 6.083 1.00 91.88 612 GLU A O 1
ATOM 4490 N N . ILE A 1 613 ? 30.533 -0.965 5.227 1.00 94.62 613 ILE A N 1
ATOM 4491 C CA . ILE A 1 613 ? 29.165 -1.366 4.886 1.00 94.62 613 ILE A CA 1
ATOM 4492 C C . ILE A 1 613 ? 29.158 -2.390 3.756 1.00 94.62 613 ILE A C 1
ATOM 4494 O O . ILE A 1 613 ? 28.440 -3.378 3.856 1.00 94.62 613 ILE A O 1
ATOM 4498 N N . ASP A 1 614 ? 29.970 -2.227 2.714 1.00 90.69 614 ASP A N 1
ATOM 4499 C CA . ASP A 1 614 ? 30.090 -3.218 1.643 1.00 90.69 614 ASP A CA 1
ATOM 4500 C C . ASP A 1 614 ? 30.686 -4.534 2.139 1.00 90.69 614 ASP A C 1
ATOM 4502 O O . ASP A 1 614 ? 30.220 -5.607 1.750 1.00 90.69 614 ASP A O 1
ATOM 4506 N N . ALA A 1 615 ? 31.671 -4.479 3.038 1.00 88.00 615 ALA A N 1
ATOM 4507 C CA . ALA A 1 615 ? 32.243 -5.680 3.634 1.00 88.00 615 ALA A CA 1
ATOM 4508 C C . ALA A 1 615 ? 31.209 -6.472 4.453 1.00 88.00 615 ALA A C 1
ATOM 4510 O O . ALA A 1 615 ? 31.208 -7.703 4.407 1.00 88.00 615 ALA A O 1
ATOM 4511 N N . ALA A 1 616 ? 30.332 -5.783 5.189 1.00 85.38 616 ALA A N 1
ATOM 4512 C CA . ALA A 1 616 ? 29.342 -6.416 6.059 1.00 85.38 616 ALA A CA 1
ATOM 4513 C C . ALA A 1 616 ? 28.008 -6.738 5.356 1.00 85.38 616 ALA A C 1
ATOM 4515 O O . ALA A 1 616 ? 27.388 -7.752 5.668 1.00 85.38 616 ALA A O 1
ATOM 4516 N N . PHE A 1 617 ? 27.586 -5.913 4.395 1.00 88.12 617 PHE A N 1
ATOM 4517 C CA . PHE A 1 617 ? 26.246 -5.921 3.796 1.00 88.12 617 PHE A CA 1
ATOM 4518 C C . PHE A 1 617 ? 26.242 -5.870 2.260 1.00 88.12 617 PHE A C 1
ATOM 4520 O O . PHE A 1 617 ? 25.171 -5.843 1.658 1.00 88.12 617 PHE A O 1
ATOM 4527 N N . GLY A 1 618 ? 27.393 -5.881 1.580 1.00 80.06 618 GLY A N 1
ATOM 4528 C CA . GLY A 1 618 ? 27.465 -5.787 0.111 1.00 80.06 618 GLY A CA 1
ATOM 4529 C C . GLY A 1 618 ? 26.788 -6.949 -0.630 1.00 80.06 618 GLY A C 1
ATOM 4530 O O . GLY A 1 618 ? 26.469 -6.843 -1.812 1.00 80.06 618 GLY A O 1
ATOM 4531 N N . GLY A 1 619 ? 26.537 -8.063 0.064 1.00 75.81 619 GLY A N 1
ATOM 4532 C CA . GLY A 1 619 ? 25.742 -9.178 -0.446 1.00 75.81 619 GLY A CA 1
ATOM 4533 C C . GLY A 1 619 ? 24.242 -9.087 -0.146 1.00 75.81 619 GLY A C 1
ATOM 4534 O O . GLY A 1 619 ? 23.483 -9.852 -0.746 1.00 75.81 619 GLY A O 1
ATOM 4535 N N . ASP A 1 620 ? 23.807 -8.218 0.761 1.00 81.75 620 ASP A N 1
ATOM 4536 C CA . ASP A 1 620 ? 22.430 -8.182 1.257 1.00 81.75 620 ASP A CA 1
ATOM 4537 C C . ASP A 1 620 ? 21.481 -7.475 0.279 1.00 81.75 620 ASP A C 1
ATOM 4539 O O . ASP A 1 620 ? 21.900 -6.795 -0.659 1.00 81.75 620 ASP A O 1
ATOM 4543 N N . VAL A 1 621 ? 20.176 -7.682 0.466 1.00 81.12 621 VAL A N 1
ATOM 4544 C CA . VAL A 1 621 ? 19.132 -7.075 -0.373 1.00 81.12 621 VAL A CA 1
ATOM 4545 C C . VAL A 1 621 ? 18.469 -5.941 0.399 1.00 81.12 621 VAL A C 1
ATOM 4547 O O . VAL A 1 621 ? 18.193 -6.091 1.585 1.00 81.12 621 VAL A O 1
ATOM 4550 N N . PHE A 1 622 ? 18.181 -4.828 -0.271 1.00 84.25 622 PHE A N 1
ATOM 4551 C CA . PHE A 1 622 ? 17.574 -3.640 0.330 1.00 84.25 622 PHE A CA 1
ATOM 4552 C C . PHE A 1 622 ? 16.259 -3.297 -0.382 1.00 84.25 622 PHE A C 1
ATOM 4554 O O . PHE A 1 622 ? 16.237 -3.310 -1.613 1.00 84.25 622 PHE A O 1
ATOM 4561 N N . GLU A 1 623 ? 15.181 -2.980 0.353 1.00 84.75 623 GLU A N 1
ATOM 4562 C CA . GLU A 1 623 ? 13.919 -2.498 -0.256 1.00 84.75 623 GLU A CA 1
ATOM 4563 C C . GLU A 1 623 ? 14.156 -1.205 -1.053 1.00 84.75 623 GLU A C 1
ATOM 4565 O O . GLU A 1 623 ? 13.577 -1.009 -2.119 1.00 84.75 623 GLU A O 1
ATOM 4570 N N . SER A 1 624 ? 15.028 -0.334 -0.539 1.00 88.31 624 SER A N 1
ATOM 4571 C CA . SER A 1 624 ? 15.383 0.949 -1.141 1.00 88.31 624 SER A CA 1
ATOM 4572 C C . SER A 1 624 ? 16.873 1.259 -0.977 1.00 88.31 624 SER A C 1
ATOM 4574 O O . SER A 1 624 ? 17.511 0.860 0.002 1.00 88.31 624 SER A O 1
ATOM 4576 N N . VAL A 1 625 ? 17.440 1.984 -1.942 1.00 92.62 625 VAL A N 1
ATOM 4577 C CA . VAL A 1 625 ? 18.817 2.492 -1.885 1.00 92.62 625 VAL A CA 1
ATOM 4578 C C . VAL A 1 625 ? 18.799 3.979 -2.229 1.00 92.62 625 VAL A C 1
ATOM 4580 O O . VAL A 1 625 ? 18.314 4.350 -3.295 1.00 92.62 625 VAL A O 1
ATOM 4583 N N . LEU A 1 626 ? 19.332 4.817 -1.340 1.00 92.69 626 LEU A N 1
ATOM 4584 C CA . LEU A 1 626 ? 19.481 6.257 -1.542 1.00 92.69 626 LEU A CA 1
ATOM 4585 C C . LEU A 1 626 ? 20.952 6.597 -1.775 1.00 92.69 626 LEU A C 1
ATOM 4587 O O . LEU A 1 626 ? 21.807 6.319 -0.934 1.00 92.69 626 LEU A O 1
ATOM 4591 N N . ASP A 1 627 ? 21.240 7.208 -2.921 1.00 94.62 627 ASP A N 1
ATOM 4592 C CA . ASP A 1 627 ? 22.579 7.695 -3.244 1.00 94.62 627 ASP A CA 1
ATOM 4593 C C . ASP A 1 627 ? 22.769 9.120 -2.717 1.00 94.62 627 ASP A C 1
ATOM 4595 O O . ASP A 1 627 ? 22.138 10.069 -3.200 1.00 94.62 627 ASP A O 1
ATOM 4599 N N . ALA A 1 628 ? 23.617 9.249 -1.702 1.00 95.25 628 ALA A N 1
ATOM 4600 C CA . ALA A 1 628 ? 23.942 10.490 -1.015 1.00 95.25 628 ALA A CA 1
ATOM 4601 C C . ALA A 1 628 ? 25.304 11.052 -1.463 1.00 95.25 628 ALA A C 1
ATOM 4603 O O . ALA A 1 628 ? 25.930 11.800 -0.713 1.00 95.25 628 ALA A O 1
ATOM 4604 N N . GLU A 1 629 ? 25.766 10.734 -2.679 1.00 95.56 629 GLU A N 1
ATOM 4605 C CA . GLU A 1 629 ? 26.964 11.360 -3.246 1.00 95.56 629 GLU A CA 1
ATOM 4606 C C . GLU A 1 629 ? 26.872 12.896 -3.184 1.00 95.56 629 GLU A C 1
ATOM 4608 O O . GLU A 1 629 ? 25.859 13.504 -3.540 1.00 95.56 629 GLU A O 1
ATOM 4613 N N . GLY A 1 630 ? 27.925 13.532 -2.659 1.00 93.88 630 GLY A N 1
ATOM 4614 C CA . GLY A 1 630 ? 27.978 14.983 -2.449 1.00 93.88 630 GLY A CA 1
ATOM 4615 C C . GLY A 1 630 ? 27.031 15.520 -1.366 1.00 93.88 630 GLY A C 1
ATOM 4616 O O . GLY A 1 630 ? 27.006 16.728 -1.140 1.00 93.88 630 GLY A O 1
ATOM 4617 N N . CYS A 1 631 ? 26.284 14.650 -0.687 1.00 97.88 631 CYS A N 1
ATOM 4618 C CA . CYS A 1 631 ? 25.324 14.981 0.360 1.00 97.88 631 CYS A CA 1
ATOM 4619 C C . CYS A 1 631 ? 25.880 14.630 1.749 1.00 97.88 631 CYS A C 1
ATOM 4621 O O . CYS A 1 631 ? 26.849 13.883 1.885 1.00 97.88 631 CYS A O 1
ATOM 4623 N N . SER A 1 632 ? 25.239 15.128 2.798 1.00 97.88 632 SER A N 1
ATOM 4624 C CA . SER A 1 632 ? 25.512 14.754 4.187 1.00 97.88 632 SER A CA 1
ATOM 4625 C C . SER A 1 632 ? 24.248 14.198 4.825 1.00 97.88 632 SER A C 1
ATOM 4627 O O . SER A 1 632 ? 23.136 14.519 4.410 1.00 97.88 632 SER A O 1
ATOM 4629 N N . VAL A 1 633 ? 24.417 13.324 5.809 1.00 98.44 633 VAL A N 1
ATOM 4630 C CA . VAL A 1 633 ? 23.329 12.646 6.507 1.00 98.44 633 VAL A CA 1
ATOM 4631 C C . VAL A 1 633 ? 23.381 13.020 7.979 1.00 98.44 633 VAL A C 1
ATOM 4633 O O . VAL A 1 633 ? 24.430 12.906 8.613 1.00 98.44 633 VAL A O 1
ATOM 4636 N N . VAL A 1 634 ? 22.253 13.457 8.526 1.00 98.44 634 VAL A N 1
ATOM 4637 C CA . VAL A 1 634 ? 22.086 13.791 9.951 1.00 98.44 634 VAL A CA 1
ATOM 4638 C C . VAL A 1 634 ? 20.874 13.045 10.519 1.00 98.44 634 VAL A C 1
ATOM 4640 O O . VAL A 1 634 ? 20.046 12.574 9.731 1.00 98.44 634 VAL A O 1
ATOM 4643 N N . PRO A 1 635 ? 20.725 12.917 11.851 1.00 98.44 635 PRO A N 1
ATOM 4644 C CA . PRO A 1 635 ? 19.506 12.367 12.429 1.00 98.44 635 PRO A CA 1
ATOM 4645 C C . PRO A 1 635 ? 18.287 13.209 12.039 1.00 98.44 635 PRO A C 1
ATOM 4647 O O . PRO A 1 635 ? 18.397 14.417 11.819 1.00 98.44 635 PRO A O 1
ATOM 4650 N N . GLY A 1 636 ? 17.117 12.573 11.976 1.00 98.19 636 GLY A N 1
ATOM 4651 C CA . GLY A 1 636 ? 15.850 13.285 11.852 1.00 98.19 636 GLY A CA 1
ATOM 4652 C C . GLY A 1 636 ? 15.679 14.299 12.988 1.00 98.19 636 GLY A C 1
ATOM 4653 O O . GLY A 1 636 ? 16.045 14.020 14.132 1.00 98.19 636 GLY A O 1
ATOM 4654 N N . LEU A 1 637 ? 15.134 15.482 12.685 1.00 98.56 637 LEU A N 1
ATOM 4655 C CA . LEU A 1 637 ? 14.959 16.527 13.697 1.00 98.56 637 LEU A CA 1
ATOM 4656 C C . LEU A 1 637 ? 13.783 16.183 14.614 1.00 98.56 637 LEU A C 1
ATOM 4658 O O . LEU A 1 637 ? 12.777 15.611 14.167 1.00 98.56 637 LEU A O 1
ATOM 4662 N N . VAL A 1 638 ? 13.928 16.552 15.886 1.00 98.75 638 VAL A N 1
ATOM 4663 C CA . VAL A 1 638 ? 12.922 16.360 16.930 1.00 98.75 638 VAL A CA 1
ATOM 4664 C C . VAL A 1 638 ? 12.448 17.728 17.397 1.00 98.75 638 VAL A C 1
ATOM 4666 O O . VAL A 1 638 ? 13.234 18.502 17.939 1.00 98.75 638 VAL A O 1
ATOM 4669 N N . ASP A 1 639 ? 11.168 18.027 17.193 1.00 98.44 639 ASP A N 1
ATOM 4670 C CA . ASP A 1 639 ? 10.560 19.248 17.723 1.00 98.44 639 ASP A CA 1
ATOM 4671 C C . ASP A 1 639 ? 9.883 18.936 19.061 1.00 98.44 639 ASP A C 1
ATOM 4673 O O . ASP A 1 639 ? 8.762 18.430 19.113 1.00 98.44 639 ASP A O 1
ATOM 4677 N N . CYS A 1 640 ? 10.619 19.151 20.150 1.00 97.88 640 CYS A N 1
ATOM 4678 C CA . CYS A 1 640 ? 10.246 18.690 21.488 1.00 97.88 640 CYS A CA 1
ATOM 4679 C C . CYS A 1 640 ? 9.386 19.671 22.295 1.00 97.88 640 CYS A C 1
ATOM 4681 O O . CYS A 1 640 ? 9.252 19.491 23.502 1.00 97.88 640 CYS A O 1
ATOM 4683 N N . HIS A 1 641 ? 8.857 20.718 21.655 1.00 98.12 641 HIS A N 1
ATOM 4684 C CA . HIS A 1 641 ? 7.932 21.659 22.281 1.00 98.12 641 HIS A CA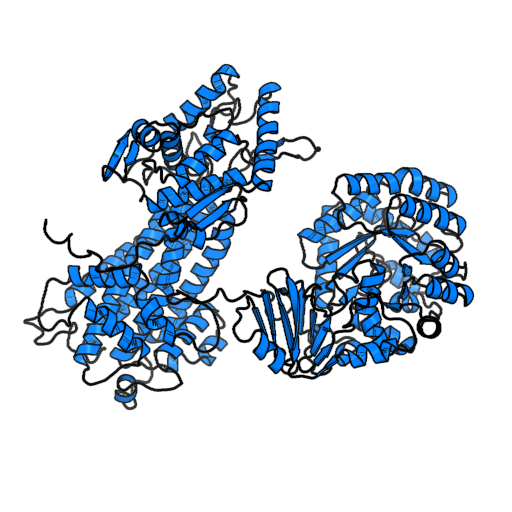 1
ATOM 4685 C C . HIS A 1 641 ? 7.013 22.293 21.235 1.00 98.12 641 HIS A C 1
ATOM 4687 O O . HIS A 1 641 ? 7.386 23.272 20.589 1.00 98.12 641 HIS A O 1
ATOM 4693 N N . THR A 1 642 ? 5.795 21.762 21.077 1.00 97.38 642 THR A N 1
ATOM 4694 C CA . THR A 1 642 ? 4.773 22.382 20.216 1.00 97.38 642 THR A CA 1
ATOM 4695 C C . THR A 1 642 ? 3.368 22.287 20.799 1.00 97.38 642 THR A C 1
ATOM 4697 O O . THR A 1 642 ? 3.018 21.324 21.481 1.00 97.38 642 THR A O 1
ATOM 4700 N N . HIS A 1 643 ? 2.522 23.250 20.436 1.00 96.69 643 HIS A N 1
ATOM 4701 C CA . HIS A 1 643 ? 1.103 23.299 20.791 1.00 96.69 643 HIS A CA 1
ATOM 4702 C C . HIS A 1 643 ? 0.269 23.193 19.513 1.00 96.69 643 HIS A C 1
ATOM 4704 O O . HIS A 1 643 ? -0.424 24.127 19.126 1.00 96.69 643 HIS A O 1
ATOM 4710 N N . THR A 1 644 ? 0.404 22.077 18.785 1.00 95.81 644 THR A N 1
ATOM 4711 C CA . THR A 1 644 ? -0.057 21.924 17.387 1.00 95.81 644 THR A CA 1
ATOM 4712 C C . THR A 1 644 ? -1.555 21.694 17.192 1.00 95.81 644 THR A C 1
ATOM 4714 O O . THR A 1 644 ? -2.044 21.825 16.061 1.00 95.81 644 THR A O 1
ATOM 4717 N N . VAL A 1 645 ? -2.309 21.402 18.253 1.00 97.50 645 VAL A N 1
ATOM 4718 C CA . VAL A 1 645 ? -3.765 21.206 18.198 1.00 97.50 645 VAL A CA 1
ATOM 4719 C C . VAL A 1 645 ? -4.460 22.485 18.642 1.00 97.50 645 VAL A C 1
ATOM 4721 O O . VAL A 1 645 ? -4.472 22.813 19.814 1.00 97.50 645 VAL A O 1
ATOM 4724 N N . TRP A 1 646 ? -5.042 23.224 17.702 1.00 97.06 646 TRP A N 1
ATOM 4725 C CA . TRP A 1 646 ? -5.868 24.402 17.993 1.00 97.06 646 TRP A CA 1
ATOM 4726 C C . TRP A 1 646 ? -6.669 24.819 16.762 1.00 97.06 646 TRP A C 1
ATOM 4728 O O . TRP A 1 646 ? -6.255 24.538 15.625 1.00 97.06 646 TRP A O 1
ATOM 4738 N N . ALA A 1 647 ? -7.749 25.559 16.991 1.00 96.12 647 ALA A N 1
ATOM 4739 C CA . ALA A 1 647 ? -8.499 26.274 15.965 1.00 96.12 647 ALA A CA 1
ATOM 4740 C C . ALA A 1 647 ? -8.491 27.791 16.220 1.00 96.12 647 ALA A C 1
ATOM 4742 O O . ALA A 1 647 ? -8.125 28.255 17.299 1.00 96.12 647 ALA A O 1
ATOM 4743 N N . GLY A 1 648 ? -8.896 28.562 15.212 1.00 91.25 648 GLY A N 1
ATOM 4744 C CA . GLY A 1 648 ? -8.866 30.025 15.246 1.00 91.25 648 GLY A CA 1
ATOM 4745 C C . GLY A 1 648 ? -7.572 30.632 14.696 1.00 91.25 648 GLY A C 1
ATOM 4746 O O . GLY A 1 648 ? -6.650 29.928 14.276 1.00 91.25 648 GLY A O 1
ATOM 4747 N N . ASP A 1 649 ? -7.539 31.963 14.673 1.00 85.19 649 ASP A N 1
ATOM 4748 C CA . ASP A 1 649 ? -6.451 32.779 14.134 1.00 85.19 649 ASP A CA 1
ATOM 4749 C C . ASP A 1 649 ? -6.157 33.958 15.076 1.00 85.19 649 ASP A C 1
ATOM 4751 O O . ASP A 1 649 ? -7.080 34.572 15.611 1.00 85.19 649 ASP A O 1
ATOM 4755 N N . ARG A 1 650 ? -4.871 34.277 15.266 1.00 83.75 650 ARG A N 1
ATOM 4756 C CA . ARG A 1 650 ? -4.384 35.392 16.098 1.00 83.75 650 ARG A CA 1
ATOM 4757 C C . ARG A 1 650 ? -3.605 36.442 15.302 1.00 83.75 650 ARG A C 1
ATOM 4759 O O . ARG A 1 650 ? -2.990 37.328 15.897 1.00 83.75 650 ARG A O 1
ATOM 4766 N N . THR A 1 651 ? -3.642 36.409 13.967 1.00 82.56 651 THR A N 1
ATOM 4767 C CA . THR A 1 651 ? -2.958 37.413 13.126 1.00 82.56 651 THR A CA 1
ATOM 4768 C C . THR A 1 651 ? -3.345 38.857 13.469 1.00 82.56 651 THR A C 1
ATOM 4770 O O . THR A 1 651 ? -2.494 39.748 13.428 1.00 82.56 651 THR A O 1
ATOM 4773 N N . HIS A 1 652 ? -4.596 39.102 13.874 1.00 79.06 652 HIS A N 1
ATOM 4774 C CA . HIS A 1 652 ? -5.048 40.423 14.317 1.00 79.06 652 HIS A CA 1
ATOM 4775 C C . HIS A 1 652 ? -4.282 40.929 15.549 1.00 79.06 652 HIS A C 1
ATOM 4777 O O . HIS A 1 652 ? -3.886 42.093 15.594 1.00 79.06 652 HIS A O 1
ATOM 4783 N N . GLU A 1 653 ? -4.000 40.059 16.520 1.00 80.56 653 GLU A N 1
ATOM 4784 C CA . GLU A 1 653 ? -3.246 40.434 17.718 1.00 80.56 653 GLU A CA 1
ATOM 4785 C C . GLU A 1 653 ? -1.802 40.791 17.388 1.00 80.56 653 GLU A C 1
ATOM 4787 O O . GLU A 1 653 ? -1.248 41.721 17.969 1.00 80.56 653 GLU A O 1
ATOM 4792 N N . PHE A 1 654 ? -1.195 40.083 16.434 1.00 76.75 654 PHE A N 1
ATOM 4793 C CA . PHE A 1 654 ? 0.137 40.422 15.946 1.00 76.75 654 PHE A CA 1
ATOM 4794 C C . PHE A 1 654 ? 0.157 41.841 15.358 1.00 76.75 654 PHE A C 1
ATOM 4796 O O . PHE A 1 654 ? 1.042 42.631 15.686 1.00 76.75 654 PHE A O 1
ATOM 4803 N N . ALA A 1 655 ? -0.867 42.215 14.582 1.00 79.75 655 ALA A N 1
ATOM 4804 C CA . ALA A 1 655 ? -1.020 43.580 14.078 1.00 79.75 655 ALA A CA 1
ATOM 4805 C C . ALA A 1 655 ? -1.224 44.612 15.207 1.00 79.75 655 ALA A C 1
ATOM 4807 O O . ALA A 1 655 ? -0.614 45.680 15.169 1.00 79.75 655 ALA A O 1
ATOM 4808 N N . MET A 1 656 ? -2.021 44.294 16.236 1.00 78.44 656 MET A N 1
ATOM 4809 C CA . MET A 1 656 ? -2.218 45.171 17.400 1.00 78.44 656 MET A CA 1
ATOM 4810 C C . MET A 1 656 ? -0.927 45.375 18.202 1.00 78.44 656 MET A C 1
ATOM 4812 O O . MET A 1 656 ? -0.589 46.508 18.545 1.00 78.44 656 MET A O 1
ATOM 4816 N N . LYS A 1 657 ? -0.169 44.301 18.459 1.00 74.25 657 LYS A N 1
ATOM 4817 C CA . LYS A 1 657 ? 1.129 44.361 19.150 1.00 74.25 657 LYS A CA 1
ATOM 4818 C C . LYS A 1 657 ? 2.143 45.191 18.358 1.00 74.25 657 LYS A C 1
ATOM 4820 O O . LYS A 1 657 ? 2.848 46.010 18.942 1.00 74.25 657 LYS A O 1
ATOM 4825 N N . LEU A 1 658 ? 2.184 45.041 17.029 1.00 74.94 658 LEU A N 1
ATOM 4826 C CA . LEU A 1 658 ? 3.017 45.880 16.155 1.00 74.94 658 LEU A CA 1
ATOM 4827 C C . LEU A 1 658 ? 2.602 47.359 16.182 1.00 74.94 658 LEU A C 1
ATOM 4829 O O . LEU A 1 658 ? 3.458 48.231 16.050 1.00 74.94 658 LEU A O 1
ATOM 4833 N N . ALA A 1 659 ? 1.316 47.644 16.394 1.00 78.31 659 ALA A N 1
ATOM 4834 C CA . ALA A 1 659 ? 0.792 48.995 16.586 1.00 78.31 659 ALA A CA 1
ATOM 4835 C C . ALA A 1 659 ? 0.998 49.546 18.015 1.00 78.31 659 ALA A C 1
ATOM 4837 O O . ALA A 1 659 ? 0.605 50.679 18.288 1.00 78.31 659 ALA A O 1
ATOM 4838 N N . GLY A 1 660 ? 1.631 48.780 18.913 1.00 75.06 660 GLY A N 1
ATOM 4839 C CA . GLY A 1 660 ? 1.972 49.199 20.275 1.00 75.06 660 GLY A CA 1
ATOM 4840 C C . GLY A 1 660 ? 0.928 48.874 21.346 1.00 75.06 660 GLY A C 1
ATOM 4841 O O . GLY A 1 660 ? 1.070 49.365 22.463 1.00 75.06 660 GLY A O 1
ATOM 4842 N N . ALA A 1 661 ? -0.094 48.065 21.042 1.00 75.06 661 ALA A N 1
ATOM 4843 C CA . ALA A 1 661 ? -1.094 47.657 22.029 1.00 75.06 661 ALA A CA 1
ATOM 4844 C C . ALA A 1 661 ? -0.465 46.826 23.161 1.00 75.06 661 ALA A C 1
ATOM 4846 O O . ALA A 1 661 ? 0.318 45.900 22.926 1.00 75.06 661 ALA A O 1
ATOM 4847 N N . THR A 1 662 ? -0.842 47.140 24.395 1.00 72.12 662 THR A N 1
ATOM 4848 C CA . THR A 1 662 ? -0.471 46.392 25.599 1.00 72.12 662 THR A CA 1
ATOM 4849 C C . THR A 1 662 ? -1.199 45.046 25.665 1.00 72.12 662 THR A C 1
ATOM 4851 O O . THR A 1 662 ? -2.246 44.848 25.047 1.00 72.12 662 THR A O 1
ATOM 4854 N N . TYR A 1 663 ? -0.679 44.111 26.466 1.00 62.19 663 TYR A N 1
ATOM 4855 C CA . TYR A 1 663 ? -1.310 42.802 26.683 1.00 62.19 663 TYR A CA 1
ATOM 4856 C C . TYR A 1 663 ? -2.776 42.921 27.139 1.00 62.19 663 TYR A C 1
ATOM 4858 O O . TYR A 1 663 ? -3.644 42.211 26.634 1.00 62.19 663 TYR A O 1
ATOM 4866 N N . MET A 1 664 ? -3.068 43.874 28.031 1.00 62.97 664 MET A N 1
ATOM 4867 C CA . MET A 1 664 ? -4.424 44.109 28.535 1.00 62.97 664 MET A CA 1
ATOM 4868 C C . MET A 1 664 ? -5.366 44.678 27.468 1.00 62.97 664 MET A C 1
ATOM 4870 O O . MET A 1 664 ? -6.540 44.321 27.451 1.00 62.97 664 MET A O 1
ATOM 4874 N N . GLU A 1 665 ? -4.873 45.518 26.554 1.00 71.75 665 GLU A N 1
ATOM 4875 C CA . GLU A 1 665 ? -5.668 46.045 25.434 1.00 71.75 665 GLU A CA 1
ATOM 4876 C C . GLU A 1 665 ? -5.977 44.960 24.396 1.00 71.75 665 GLU A C 1
ATOM 4878 O O . GLU A 1 665 ? -7.098 44.890 23.895 1.00 71.75 665 GLU A O 1
ATOM 4883 N N . VAL A 1 666 ? -5.016 44.072 24.119 1.00 68.12 666 VAL A N 1
ATOM 4884 C CA . VAL A 1 666 ? -5.228 42.892 23.264 1.00 68.12 666 VAL A CA 1
ATOM 4885 C C . VAL A 1 666 ? -6.265 41.954 23.887 1.00 68.12 666 VAL A C 1
ATOM 4887 O O . VAL A 1 666 ? -7.160 41.473 23.195 1.00 68.12 666 VAL A O 1
ATOM 4890 N N . HIS A 1 6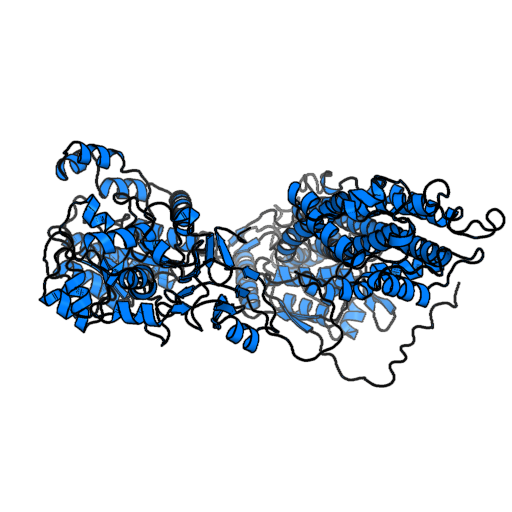67 ? -6.190 41.736 25.201 1.00 65.50 667 HIS A N 1
ATOM 4891 C CA . HIS A 1 667 ? -7.162 40.921 25.923 1.00 65.50 667 HIS A CA 1
ATOM 4892 C C . HIS A 1 667 ? -8.567 41.545 25.925 1.00 65.50 667 HIS A C 1
ATOM 4894 O O . HIS A 1 667 ? -9.551 40.864 25.642 1.00 65.50 667 HIS A O 1
ATOM 4900 N N . ALA A 1 668 ? -8.670 42.856 26.169 1.00 65.75 668 ALA A N 1
ATOM 4901 C CA . ALA A 1 668 ? -9.938 43.589 26.148 1.00 65.75 668 ALA A CA 1
ATOM 4902 C C . ALA A 1 668 ? -10.605 43.603 24.759 1.00 65.75 668 ALA A C 1
ATOM 4904 O O . ALA A 1 668 ? -11.829 43.675 24.668 1.00 65.75 668 ALA A O 1
ATOM 4905 N N . ALA A 1 669 ? -9.821 43.491 23.682 1.00 68.06 669 ALA A N 1
ATOM 4906 C CA . ALA A 1 669 ? -10.315 43.349 22.312 1.00 68.06 669 ALA A CA 1
ATOM 4907 C C . ALA A 1 669 ? -10.763 41.915 21.955 1.00 68.06 669 ALA A C 1
ATOM 4909 O O . ALA A 1 669 ? -11.076 41.641 20.797 1.00 68.06 669 ALA A O 1
ATOM 4910 N N . GLY A 1 670 ? -10.802 40.999 22.930 1.00 62.97 670 GLY A N 1
ATOM 4911 C CA . GLY A 1 670 ? -11.182 39.602 22.722 1.00 62.97 670 GLY A CA 1
ATOM 4912 C C . GLY A 1 670 ? -10.055 38.724 22.175 1.00 62.97 670 GLY A C 1
ATOM 4913 O O . GLY A 1 670 ? -10.343 37.657 21.642 1.00 62.97 670 GLY A O 1
ATOM 4914 N N . GLY A 1 671 ? -8.796 39.165 22.282 1.00 66.25 671 GLY A N 1
ATOM 4915 C CA . GLY A 1 671 ? -7.601 38.385 21.953 1.00 66.25 671 GLY A CA 1
ATOM 4916 C C . GLY A 1 671 ? -7.018 37.623 23.150 1.00 66.25 671 GLY A C 1
ATOM 4917 O O . GLY A 1 671 ? -7.543 37.632 24.266 1.00 66.25 671 GLY A O 1
ATOM 4918 N N . GLY A 1 672 ? -5.885 36.965 22.934 1.00 80.06 672 GLY A N 1
ATOM 4919 C CA . GLY A 1 672 ? -5.170 36.194 23.944 1.00 80.06 672 GLY A CA 1
ATOM 4920 C C . GLY A 1 672 ? -5.462 34.696 23.878 1.00 80.06 672 GLY A C 1
ATOM 4921 O O . GLY A 1 672 ? -6.123 34.192 22.968 1.00 80.06 672 GLY A O 1
ATOM 4922 N N . ILE A 1 673 ? -4.969 33.965 24.879 1.00 84.81 673 ILE A N 1
ATOM 4923 C CA . ILE A 1 673 ? -5.175 32.514 24.978 1.00 84.81 673 ILE A CA 1
ATOM 4924 C C . ILE A 1 673 ? -6.665 32.143 24.997 1.00 84.81 673 ILE A C 1
ATOM 4926 O O . ILE A 1 673 ? -7.069 31.228 24.286 1.00 84.81 673 ILE A O 1
ATOM 4930 N N . ASN A 1 674 ? -7.507 32.925 25.681 1.00 85.44 674 ASN A N 1
ATOM 4931 C CA . ASN A 1 674 ? -8.949 32.672 25.776 1.00 85.44 674 ASN A CA 1
ATOM 4932 C C . ASN A 1 674 ? -9.668 32.698 24.416 1.00 85.44 674 ASN A C 1
ATOM 4934 O O . ASN A 1 674 ? -10.626 31.952 24.222 1.00 85.44 674 ASN A O 1
ATOM 4938 N N . ALA A 1 675 ? -9.191 33.495 23.453 1.00 87.19 675 ALA A N 1
ATOM 4939 C CA . ALA A 1 675 ? -9.730 33.499 22.093 1.00 87.19 675 ALA A CA 1
ATOM 4940 C C . ALA A 1 675 ? -9.464 32.163 21.380 1.00 87.19 675 ALA A C 1
ATOM 4942 O O . ALA A 1 675 ? -10.351 31.588 20.748 1.00 87.19 675 ALA A O 1
ATOM 4943 N N . THR A 1 676 ? -8.245 31.638 21.541 1.00 92.50 676 THR A N 1
ATOM 4944 C CA . THR A 1 676 ? -7.848 30.328 20.998 1.00 92.50 676 THR A CA 1
ATOM 4945 C C . THR A 1 676 ? -8.598 29.200 21.699 1.00 92.50 676 THR A C 1
ATOM 4947 O O . THR A 1 676 ? -9.065 28.278 21.031 1.00 92.50 676 THR A O 1
ATOM 4950 N N . VAL A 1 677 ? -8.762 29.289 23.023 1.00 93.69 677 VAL A N 1
ATOM 4951 C CA . VAL A 1 677 ? -9.538 28.327 23.816 1.00 93.69 677 VAL A CA 1
ATOM 4952 C C . VAL A 1 677 ? -10.982 28.285 23.327 1.00 93.69 677 VAL A C 1
ATOM 4954 O O . VAL A 1 677 ? -11.484 27.216 22.993 1.00 93.69 677 VAL A O 1
ATOM 4957 N N . GLY A 1 678 ? -11.633 29.442 23.175 1.00 92.81 678 GLY A N 1
ATOM 4958 C CA . GLY A 1 678 ? -13.000 29.522 22.658 1.00 92.81 678 GLY A CA 1
ATOM 4959 C C . GLY A 1 678 ? -13.155 28.881 21.275 1.00 92.81 678 GLY A C 1
ATOM 4960 O O . GLY A 1 678 ? -14.056 28.067 21.067 1.00 92.81 678 GLY A O 1
ATOM 4961 N N . ALA A 1 679 ? -12.244 29.181 20.343 1.00 94.94 679 ALA A N 1
ATOM 4962 C CA . ALA A 1 679 ? -12.258 28.588 19.005 1.00 94.94 679 ALA A CA 1
ATOM 4963 C C . ALA A 1 679 ? -11.984 27.072 19.022 1.00 94.94 679 ALA A C 1
ATOM 4965 O O . ALA A 1 679 ? -12.639 26.315 18.309 1.00 94.94 679 ALA A O 1
ATOM 4966 N N . THR A 1 680 ? -11.050 26.611 19.854 1.00 96.75 680 THR A N 1
ATOM 4967 C CA . THR A 1 680 ? -10.670 25.191 19.964 1.00 96.75 680 THR A CA 1
ATOM 4968 C C . THR A 1 680 ? -11.764 24.356 20.635 1.00 96.75 680 THR A C 1
ATOM 4970 O O . THR A 1 680 ? -12.041 23.233 20.203 1.00 96.75 680 THR A O 1
ATOM 4973 N N . ARG A 1 681 ? -12.461 24.913 21.633 1.00 96.50 681 ARG A N 1
ATOM 4974 C CA . ARG A 1 681 ? -13.665 24.311 22.226 1.00 96.50 681 ARG A CA 1
ATOM 4975 C C . ARG A 1 681 ? -14.776 24.154 21.189 1.00 96.50 681 ARG A C 1
ATOM 4977 O O . ARG A 1 681 ? -15.328 23.063 21.070 1.00 96.50 681 ARG A O 1
ATOM 4984 N N . ALA A 1 682 ? -15.037 25.196 20.397 1.00 96.44 682 ALA A N 1
ATOM 4985 C CA . ALA A 1 682 ? -16.077 25.190 19.365 1.00 96.44 682 ALA A CA 1
ATOM 4986 C C . ALA A 1 682 ? -15.771 24.262 18.172 1.00 96.44 682 ALA A C 1
ATOM 4988 O O . ALA A 1 682 ? -16.696 23.743 17.548 1.00 96.44 682 ALA A O 1
ATOM 4989 N N . ALA A 1 683 ? -14.493 24.050 17.848 1.00 97.50 683 ALA A N 1
ATOM 4990 C CA . ALA A 1 683 ? -14.087 23.204 16.733 1.00 97.50 683 ALA A CA 1
ATOM 4991 C C . ALA A 1 683 ? -14.385 21.716 16.983 1.00 97.50 683 ALA A C 1
ATOM 4993 O O . ALA A 1 683 ? -14.197 21.182 18.084 1.00 97.50 683 ALA A O 1
ATOM 4994 N N . SER A 1 684 ? -14.799 21.026 15.920 1.00 97.44 684 SER A N 1
ATOM 4995 C CA . SER A 1 684 ? -14.968 19.568 15.927 1.00 97.44 684 SER A CA 1
ATOM 4996 C C . SER A 1 684 ? -13.619 18.838 15.929 1.00 97.44 684 SER A C 1
ATOM 4998 O O . SER A 1 684 ? -12.600 19.392 15.509 1.00 97.44 684 SER A O 1
ATOM 5000 N N . GLU A 1 685 ? -13.600 17.565 16.339 1.00 97.25 685 GLU A N 1
ATOM 5001 C CA . GLU A 1 685 ? -12.391 16.734 16.236 1.00 97.25 685 GLU A CA 1
ATOM 5002 C C . GLU A 1 685 ? -11.865 16.631 14.800 1.00 97.25 685 GLU A C 1
ATOM 5004 O O . GLU A 1 685 ? -10.659 16.700 14.581 1.00 97.25 685 GLU A O 1
ATOM 5009 N N . ASP A 1 686 ? -12.755 16.489 13.814 1.00 95.56 686 ASP A N 1
ATOM 5010 C CA . ASP A 1 686 ? -12.368 16.358 12.405 1.00 95.56 686 ASP A CA 1
ATOM 5011 C C . ASP A 1 686 ? -11.741 17.645 11.865 1.00 95.56 686 ASP A C 1
ATOM 5013 O O . ASP A 1 686 ? -10.789 17.607 11.080 1.00 95.56 686 ASP A O 1
ATOM 5017 N N . GLU A 1 687 ? -12.238 18.799 12.312 1.00 96.81 687 GLU A N 1
ATOM 5018 C CA . GLU A 1 687 ? -11.641 20.087 11.983 1.00 96.81 687 GLU A CA 1
ATOM 5019 C C . GLU A 1 687 ? -10.244 20.228 12.593 1.00 96.81 687 GLU A C 1
ATOM 5021 O O . GLU A 1 687 ? -9.297 20.565 11.874 1.00 96.81 687 GLU A O 1
ATOM 5026 N N . LEU A 1 688 ? -10.100 19.923 13.886 1.00 97.56 688 LEU A N 1
ATOM 5027 C CA . LEU A 1 688 ? -8.812 19.957 14.580 1.00 97.56 688 LEU A CA 1
ATOM 5028 C C . LEU A 1 688 ? -7.813 18.976 13.954 1.00 97.56 688 LEU A C 1
ATOM 5030 O O . LEU A 1 688 ? -6.662 19.346 13.721 1.00 97.56 688 LEU A O 1
ATOM 5034 N N . LEU A 1 689 ? -8.257 17.769 13.593 1.00 98.00 689 LEU A N 1
ATOM 5035 C CA . LEU A 1 689 ? -7.439 16.771 12.907 1.00 98.00 689 LEU A CA 1
ATOM 5036 C C . LEU A 1 689 ? -6.968 17.283 11.545 1.00 98.00 689 LEU A C 1
ATOM 5038 O O . LEU A 1 689 ? -5.782 17.203 11.229 1.00 98.00 689 LEU A O 1
ATOM 5042 N N . ARG A 1 690 ? -7.866 17.855 10.736 1.00 97.94 690 ARG A N 1
ATOM 5043 C CA . ARG A 1 690 ? -7.508 18.421 9.427 1.00 97.94 690 ARG A CA 1
ATOM 5044 C C . ARG A 1 690 ? -6.454 19.527 9.560 1.00 97.94 690 ARG A C 1
ATOM 5046 O O . ARG A 1 690 ? -5.519 19.570 8.756 1.00 97.94 690 ARG A O 1
ATOM 5053 N N . LEU A 1 691 ? -6.599 20.413 10.548 1.00 97.00 691 LEU A N 1
ATOM 5054 C CA . LEU A 1 691 ? -5.639 21.488 10.824 1.00 97.00 691 LEU A CA 1
ATOM 5055 C C . LEU A 1 691 ? -4.287 20.933 11.293 1.00 97.00 691 LEU A C 1
ATOM 5057 O O . LEU A 1 691 ? -3.248 21.349 10.776 1.00 97.00 691 LEU A O 1
ATOM 5061 N N . LEU A 1 692 ? -4.299 19.960 12.208 1.00 97.69 692 LEU A N 1
ATOM 5062 C CA . LEU A 1 692 ? -3.099 19.286 12.700 1.00 97.69 692 LEU A CA 1
ATOM 5063 C C . LEU A 1 692 ? -2.334 18.597 11.560 1.00 97.69 692 LEU A C 1
ATOM 5065 O O . LEU A 1 692 ? -1.142 18.842 11.388 1.00 97.69 692 LEU A O 1
ATOM 5069 N N . LEU A 1 693 ? -3.007 17.811 10.714 1.00 97.44 693 LEU A N 1
ATOM 5070 C CA . LEU A 1 693 ? -2.367 17.121 9.586 1.00 97.44 693 LEU A CA 1
ATOM 5071 C C . LEU A 1 693 ? -1.714 18.098 8.597 1.00 97.44 693 LEU A C 1
ATOM 5073 O O . LEU A 1 693 ? -0.646 17.814 8.055 1.00 97.44 693 LEU A O 1
ATOM 5077 N N . ALA A 1 694 ? -2.322 19.265 8.368 1.00 95.50 694 ALA A N 1
ATOM 5078 C CA . ALA A 1 694 ? -1.730 20.299 7.523 1.00 95.50 694 ALA A CA 1
ATOM 5079 C C . ALA A 1 694 ? -0.449 20.897 8.134 1.00 95.50 694 ALA A C 1
ATOM 5081 O O . ALA A 1 694 ? 0.503 21.182 7.403 1.00 95.50 694 ALA A O 1
ATOM 5082 N N . ARG A 1 695 ? -0.408 21.070 9.462 1.00 96.81 695 ARG A N 1
ATOM 5083 C CA . ARG A 1 695 ? 0.776 21.540 10.204 1.00 96.81 695 ARG A CA 1
ATOM 5084 C C . ARG A 1 695 ? 1.893 20.494 10.168 1.00 96.81 695 ARG A C 1
ATOM 5086 O O . ARG A 1 695 ? 3.000 20.824 9.753 1.00 96.81 695 ARG A O 1
ATOM 5093 N N . LEU A 1 696 ? 1.581 19.231 10.463 1.00 96.44 696 LEU A N 1
ATOM 5094 C CA . LEU A 1 696 ? 2.549 18.126 10.472 1.00 96.44 696 LEU A CA 1
ATOM 5095 C C . LEU A 1 696 ? 3.205 17.907 9.102 1.00 96.44 696 LEU A C 1
ATOM 5097 O O . LEU A 1 696 ? 4.422 17.784 9.018 1.00 96.44 696 LEU A O 1
ATOM 5101 N N . ARG A 1 697 ? 2.443 17.975 7.999 1.00 94.38 697 ARG A N 1
ATOM 5102 C CA . ARG A 1 697 ? 3.020 17.905 6.638 1.00 94.38 697 ARG A CA 1
ATOM 5103 C C . ARG A 1 697 ? 4.061 18.992 6.378 1.00 94.38 697 ARG A C 1
ATOM 5105 O O . ARG A 1 697 ? 5.049 18.749 5.693 1.00 94.38 697 ARG A O 1
ATOM 5112 N N . ARG A 1 698 ? 3.838 20.200 6.905 1.00 94.75 698 ARG A N 1
ATOM 5113 C CA . ARG A 1 698 ? 4.803 21.298 6.782 1.00 94.75 698 ARG A CA 1
ATOM 5114 C C . ARG A 1 698 ? 6.033 21.043 7.649 1.00 94.75 698 ARG A C 1
ATOM 5116 O O . ARG A 1 698 ? 7.125 21.291 7.162 1.00 94.75 698 ARG A O 1
ATOM 5123 N N . MET A 1 699 ? 5.866 20.527 8.868 1.00 96.25 699 MET A N 1
ATOM 5124 C CA . MET A 1 699 ? 6.984 20.149 9.747 1.00 96.25 699 MET A CA 1
ATOM 5125 C C . MET A 1 699 ? 7.903 19.117 9.086 1.00 96.25 699 MET A C 1
ATOM 5127 O O . MET A 1 699 ? 9.116 19.308 9.080 1.00 96.25 699 MET A O 1
ATOM 5131 N N . VAL A 1 700 ? 7.337 18.089 8.435 1.00 95.81 700 VAL A N 1
ATOM 5132 C CA . VAL A 1 700 ? 8.124 17.104 7.667 1.00 95.81 700 VAL A CA 1
ATOM 5133 C C . VAL A 1 700 ? 8.982 17.799 6.615 1.00 95.81 700 VAL A C 1
ATOM 5135 O O . VAL A 1 700 ? 10.172 17.533 6.538 1.00 95.81 700 VAL A O 1
ATOM 5138 N N . ALA A 1 701 ? 8.428 18.742 5.849 1.00 92.69 701 ALA A N 1
ATOM 5139 C CA . ALA A 1 701 ? 9.189 19.480 4.836 1.00 92.69 701 ALA A CA 1
ATOM 5140 C C . ALA A 1 701 ? 10.325 20.357 5.413 1.00 92.69 701 ALA A C 1
ATOM 5142 O O . ALA A 1 701 ? 11.183 20.809 4.661 1.00 92.69 701 ALA A O 1
ATOM 5143 N N . HIS A 1 702 ? 10.339 20.607 6.728 1.00 94.88 702 HIS A N 1
ATOM 5144 C CA . HIS A 1 702 ? 11.433 21.273 7.445 1.00 94.88 702 HIS A CA 1
ATOM 5145 C C . HIS A 1 702 ? 12.349 20.284 8.200 1.00 94.88 702 HIS A C 1
ATOM 5147 O O . HIS A 1 702 ? 13.209 20.710 8.968 1.00 94.88 702 HIS A O 1
ATOM 5153 N N . GLY A 1 703 ? 12.199 18.974 7.970 1.00 96.06 703 GLY A N 1
ATOM 5154 C CA . GLY A 1 703 ? 13.065 17.923 8.514 1.00 96.06 703 GLY A CA 1
ATOM 5155 C C . GLY A 1 703 ? 12.594 17.296 9.827 1.00 96.06 703 GLY A C 1
ATOM 5156 O O . GLY A 1 703 ? 13.301 16.453 10.381 1.00 96.06 703 GLY A O 1
ATOM 5157 N N . THR A 1 704 ? 11.419 17.669 10.340 1.00 98.06 704 THR A N 1
ATOM 5158 C CA . THR A 1 704 ? 10.890 17.072 11.572 1.00 98.06 704 THR A CA 1
ATOM 5159 C C . THR A 1 704 ? 10.406 15.647 11.319 1.00 98.06 704 THR A C 1
ATOM 5161 O O . THR A 1 704 ? 9.555 15.403 10.463 1.00 98.06 704 THR A O 1
ATOM 5164 N N . THR A 1 705 ? 10.925 14.707 12.104 1.00 98.25 705 THR A N 1
ATOM 5165 C CA . THR A 1 705 ? 10.553 13.278 12.057 1.00 98.25 705 THR A CA 1
ATOM 5166 C C . THR A 1 705 ? 9.833 12.816 13.320 1.00 98.25 705 THR A C 1
ATOM 5168 O O . THR A 1 705 ? 9.069 11.852 13.270 1.00 98.25 705 THR A O 1
ATOM 5171 N N . THR A 1 706 ? 10.036 13.534 14.426 1.00 98.38 706 THR A N 1
ATOM 5172 C CA . THR A 1 706 ? 9.365 13.331 15.712 1.00 98.38 706 THR A CA 1
ATOM 5173 C C . THR A 1 706 ? 8.939 14.687 16.264 1.00 98.38 706 THR A C 1
ATOM 5175 O O . THR A 1 706 ? 9.715 15.641 16.196 1.00 98.38 706 THR A O 1
ATOM 5178 N N . ALA A 1 707 ? 7.728 14.787 16.801 1.00 98.25 707 ALA A N 1
ATOM 5179 C CA . ALA A 1 707 ? 7.228 16.013 17.408 1.00 98.25 707 ALA A CA 1
ATOM 5180 C C . ALA A 1 707 ? 6.465 15.726 18.702 1.00 98.25 707 ALA A C 1
ATOM 5182 O O . ALA A 1 707 ? 5.699 14.767 18.794 1.00 98.25 707 ALA A O 1
ATOM 5183 N N . GLU A 1 708 ? 6.642 16.591 19.691 1.00 98.12 708 GLU A N 1
ATOM 5184 C CA . GLU A 1 708 ? 5.737 16.657 20.829 1.00 98.12 708 GLU A CA 1
ATOM 5185 C C . GLU A 1 708 ? 4.462 17.404 20.432 1.00 98.12 708 GLU A C 1
ATOM 5187 O O . GLU A 1 708 ? 4.525 18.418 19.736 1.00 98.12 708 GLU A O 1
ATOM 5192 N N . VAL A 1 709 ? 3.310 16.933 20.895 1.00 97.19 709 VAL A N 1
ATOM 5193 C CA . VAL A 1 709 ? 2.013 17.583 20.715 1.00 97.19 709 VAL A CA 1
ATOM 5194 C C . VAL A 1 709 ? 1.378 17.805 22.080 1.00 97.19 709 VAL A C 1
ATOM 5196 O O . VAL A 1 709 ? 0.909 16.859 22.720 1.00 97.19 709 VAL A O 1
ATOM 5199 N N . LYS A 1 710 ? 1.345 19.067 22.513 1.00 98.06 710 LYS A N 1
ATOM 5200 C CA . LYS A 1 710 ? 0.679 19.471 23.750 1.00 98.06 710 LYS A CA 1
ATOM 5201 C C . LYS A 1 710 ? -0.802 19.760 23.538 1.00 98.06 710 LYS A C 1
ATOM 5203 O O . LYS A 1 710 ? -1.218 20.275 22.494 1.00 98.06 710 LYS A O 1
ATOM 5208 N N . SER A 1 711 ? -1.584 19.436 24.561 1.00 97.69 711 SER A N 1
ATOM 5209 C CA . SER A 1 711 ? -2.926 19.980 24.751 1.00 97.69 711 SER A CA 1
ATOM 5210 C C . SER A 1 711 ? -2.842 21.418 25.320 1.00 97.69 711 SER A C 1
ATOM 5212 O O . SER A 1 711 ? -1.911 22.143 24.978 1.00 97.69 711 SER A O 1
ATOM 5214 N N . GLY A 1 712 ? -3.794 21.889 26.128 1.00 94.94 712 GLY A N 1
ATOM 5215 C CA . GLY A 1 712 ? -3.676 23.166 26.850 1.00 94.94 712 GLY A CA 1
ATOM 5216 C C . GLY A 1 712 ? -4.421 24.355 26.243 1.00 94.94 712 GLY A C 1
ATOM 5217 O O . GLY A 1 712 ? -4.370 25.456 26.783 1.00 94.94 712 GLY A O 1
ATOM 5218 N N . TYR A 1 713 ? -5.142 24.164 25.137 1.00 96.81 713 TYR A N 1
ATOM 5219 C CA . TYR A 1 713 ? -6.149 25.125 24.658 1.00 96.81 713 TYR A CA 1
ATOM 5220 C C . TYR A 1 713 ? -7.578 24.646 24.939 1.00 96.81 713 TYR A C 1
ATOM 5222 O O . TYR A 1 713 ? -8.534 25.191 24.386 1.00 96.81 713 TYR A O 1
ATOM 5230 N N . GLY A 1 714 ? -7.735 23.630 25.790 1.00 94.88 714 GLY A N 1
ATOM 5231 C CA . GLY A 1 714 ? -9.020 23.161 26.277 1.00 94.88 714 GLY A CA 1
ATOM 5232 C C . GLY A 1 714 ? -9.405 23.831 27.584 1.00 94.88 714 GLY A C 1
ATOM 5233 O O . GLY A 1 714 ? -10.494 24.388 27.660 1.00 94.88 714 GLY A O 1
ATOM 5234 N N . LEU A 1 715 ? -8.513 23.834 28.578 1.00 95.06 715 LEU A N 1
ATOM 5235 C CA . LEU A 1 715 ? -8.743 24.336 29.943 1.00 95.06 715 LEU A CA 1
ATOM 5236 C C . LEU A 1 715 ? -10.003 23.749 30.620 1.00 95.06 715 LEU A C 1
ATOM 5238 O O . LEU A 1 715 ? -10.631 24.408 31.447 1.00 95.06 715 LEU A O 1
ATOM 5242 N N . ASP A 1 716 ? -10.435 22.567 30.178 1.00 95.75 716 ASP A N 1
ATOM 5243 C CA . ASP A 1 716 ? -11.498 21.747 30.761 1.00 95.75 716 ASP A CA 1
ATOM 5244 C C . ASP A 1 716 ? -11.292 20.276 30.365 1.00 95.75 716 ASP A C 1
ATOM 5246 O O . ASP A 1 716 ? -10.657 19.971 29.350 1.00 95.75 716 ASP A O 1
ATOM 5250 N N . ALA A 1 717 ? -11.839 19.355 31.159 1.00 97.12 717 ALA A N 1
ATOM 5251 C CA . ALA A 1 717 ? -11.582 17.924 31.006 1.00 97.12 717 ALA A CA 1
ATOM 5252 C C . ALA A 1 717 ? -12.008 17.363 29.635 1.00 97.12 717 ALA A C 1
ATOM 5254 O O . ALA A 1 717 ? -11.324 16.502 29.074 1.00 97.12 717 ALA A O 1
ATOM 5255 N N . GLU A 1 718 ? -13.129 17.833 29.080 1.00 97.31 718 GLU A N 1
ATOM 5256 C CA . GLU A 1 718 ? -13.660 17.330 27.810 1.00 97.31 718 GLU A CA 1
ATOM 5257 C C . GLU A 1 718 ? -12.799 17.764 26.623 1.00 97.31 718 GLU A C 1
ATOM 5259 O O . GLU A 1 718 ? -12.486 16.962 25.739 1.00 97.31 718 GLU A O 1
ATOM 5264 N N . THR A 1 719 ? -12.388 19.028 26.601 1.00 97.69 719 THR A N 1
ATOM 5265 C CA . THR A 1 719 ? -11.653 19.613 25.485 1.00 97.69 719 THR A CA 1
ATOM 5266 C C . THR A 1 719 ? -10.186 19.202 25.514 1.00 97.69 719 THR A C 1
ATOM 5268 O O . THR A 1 719 ? -9.640 18.895 24.456 1.00 97.69 719 THR A O 1
ATOM 5271 N N . GLU A 1 720 ? -9.560 19.111 26.691 1.00 98.06 720 GLU A N 1
ATOM 5272 C CA . GLU A 1 720 ? -8.203 18.562 26.828 1.00 98.06 720 GLU A CA 1
ATOM 5273 C C . GLU A 1 720 ? -8.148 17.111 26.317 1.00 98.06 720 GLU A C 1
ATOM 5275 O O . GLU A 1 720 ? -7.316 16.765 25.472 1.00 98.06 720 GLU A O 1
ATOM 5280 N N . ALA A 1 721 ? -9.119 16.280 26.717 1.00 98.06 721 ALA A N 1
ATOM 5281 C CA . ALA A 1 721 ? -9.280 14.926 26.193 1.00 98.06 721 ALA A CA 1
ATOM 5282 C C . ALA A 1 721 ? -9.493 14.900 24.669 1.00 98.06 721 ALA A C 1
ATOM 5284 O O . ALA A 1 721 ? -8.858 14.106 23.969 1.00 98.06 721 ALA A O 1
ATOM 5285 N N . LYS A 1 722 ? -10.354 15.779 24.138 1.00 98.38 722 LYS A N 1
ATOM 5286 C CA . LYS A 1 722 ? -10.613 15.922 22.696 1.00 98.38 722 LYS A CA 1
ATOM 5287 C C . LYS A 1 722 ? -9.326 16.221 21.923 1.00 98.38 722 LYS A C 1
ATOM 5289 O O . LYS A 1 722 ? -9.067 15.601 20.894 1.00 98.38 722 LYS A O 1
ATOM 5294 N N . MET A 1 723 ? -8.507 17.152 22.413 1.00 98.44 723 MET A N 1
ATOM 5295 C CA . MET A 1 723 ? -7.247 17.531 21.767 1.00 98.44 723 MET A CA 1
ATOM 5296 C C . MET A 1 723 ? -6.253 16.368 21.724 1.00 98.44 723 MET A C 1
ATOM 5298 O O . MET A 1 723 ? -5.672 16.099 20.670 1.00 98.44 723 MET A O 1
ATOM 5302 N N . LEU A 1 724 ? -6.097 15.648 22.839 1.00 98.06 724 LEU A N 1
ATOM 5303 C CA . LEU A 1 724 ? -5.214 14.484 22.916 1.00 98.06 724 LEU A CA 1
ATOM 5304 C C . LEU A 1 724 ? -5.696 13.355 21.992 1.00 98.06 724 LEU A C 1
ATOM 5306 O O . LEU A 1 724 ? -4.904 12.806 21.232 1.00 98.06 724 LEU A O 1
ATOM 5310 N N . LEU A 1 725 ? -7.002 13.070 21.950 1.00 97.75 725 LEU A N 1
ATOM 5311 C CA . LEU A 1 725 ? -7.578 12.084 21.025 1.00 97.75 725 LEU A CA 1
ATOM 5312 C C . LEU A 1 725 ? -7.364 12.464 19.551 1.00 97.75 725 LEU A C 1
ATOM 5314 O O . LEU A 1 725 ? -7.097 11.595 18.719 1.00 97.75 725 LEU A O 1
ATOM 5318 N N . VAL A 1 726 ? -7.444 13.752 19.210 1.00 98.12 726 VAL A N 1
ATOM 5319 C CA . VAL A 1 726 ? -7.120 14.241 17.861 1.00 98.12 726 VAL A CA 1
ATOM 5320 C C . VAL A 1 726 ? -5.650 13.992 17.519 1.00 98.12 726 VAL A C 1
ATOM 5322 O O . VAL A 1 726 ? -5.359 13.549 16.403 1.00 98.12 726 VAL A O 1
ATOM 5325 N N . ALA A 1 727 ? -4.730 14.225 18.458 1.00 96.56 727 ALA A N 1
ATOM 5326 C CA . ALA A 1 727 ? -3.314 13.926 18.262 1.00 96.56 727 ALA A CA 1
ATOM 5327 C C . ALA A 1 727 ? -3.083 12.422 18.013 1.00 96.56 727 ALA A C 1
ATOM 5329 O O . ALA A 1 727 ? -2.399 12.057 17.057 1.00 96.56 727 ALA A O 1
ATOM 5330 N N . GLU A 1 728 ? -3.750 11.545 18.766 1.00 95.31 728 GLU A N 1
ATOM 5331 C CA . GLU A 1 728 ? -3.682 10.086 18.572 1.00 95.31 728 GLU A CA 1
ATOM 5332 C C . GLU A 1 728 ? -4.261 9.630 17.226 1.00 95.31 728 GLU A C 1
ATOM 5334 O O . GLU A 1 728 ? -3.728 8.741 16.557 1.00 95.31 728 GLU A O 1
ATOM 5339 N N . ARG A 1 729 ? -5.348 10.265 16.768 1.00 95.94 729 ARG A N 1
ATOM 5340 C CA . ARG A 1 729 ? -5.887 10.028 15.420 1.00 95.94 729 ARG A CA 1
ATOM 5341 C C . ARG A 1 729 ? -4.880 10.429 14.341 1.00 95.94 729 ARG A C 1
ATOM 5343 O O . ARG A 1 729 ? -4.788 9.745 13.320 1.00 95.94 729 ARG A O 1
ATOM 5350 N N . ALA A 1 730 ? -4.114 11.500 14.559 1.00 93.44 730 ALA A N 1
ATOM 5351 C CA . ALA A 1 730 ? -3.104 11.951 13.610 1.00 93.44 730 ALA A CA 1
ATOM 5352 C C . ALA A 1 730 ? -1.924 10.979 13.490 1.00 93.44 730 ALA A C 1
ATOM 5354 O O . ALA A 1 730 ? -1.452 10.792 12.372 1.00 93.44 730 ALA A O 1
ATOM 5355 N N . VAL A 1 731 ? -1.506 10.293 14.563 1.00 87.19 731 VAL A N 1
ATOM 5356 C CA . VAL A 1 731 ? -0.430 9.271 14.522 1.00 87.19 731 VAL A CA 1
ATOM 5357 C C . VAL A 1 731 ? -0.645 8.250 13.396 1.00 87.19 731 VAL A C 1
ATOM 5359 O O . VAL A 1 731 ? 0.296 7.847 12.722 1.00 87.19 731 VAL A O 1
ATOM 5362 N N . LYS A 1 732 ? -1.897 7.854 13.131 1.00 79.50 732 LYS A N 1
ATOM 5363 C CA . LYS A 1 732 ? -2.232 6.849 12.103 1.00 79.50 732 LYS A CA 1
ATOM 5364 C C . LYS A 1 732 ? -2.358 7.410 10.684 1.00 79.50 732 LYS A C 1
ATOM 5366 O O . LYS A 1 732 ? -2.461 6.634 9.736 1.00 79.50 732 LYS A O 1
ATOM 5371 N N . ALA A 1 733 ? -2.415 8.729 10.527 1.00 84.75 733 ALA A N 1
ATOM 5372 C CA . ALA A 1 733 ? -2.762 9.393 9.270 1.00 84.75 733 ALA A CA 1
ATOM 5373 C C . ALA A 1 733 ? -1.578 10.109 8.596 1.00 84.75 733 ALA A C 1
ATOM 5375 O O . ALA A 1 733 ? -1.736 10.653 7.501 1.00 84.75 733 ALA A O 1
ATOM 5376 N N . GLN A 1 734 ? -0.411 10.143 9.241 1.00 91.25 734 GLN A N 1
ATOM 5377 C CA . GLN A 1 734 ? 0.795 10.812 8.752 1.00 91.25 734 GLN A CA 1
ATOM 5378 C C . GLN A 1 734 ? 2.065 10.164 9.360 1.00 91.25 734 GLN A C 1
ATOM 5380 O O . GLN A 1 734 ? 1.932 9.385 10.299 1.00 91.25 734 GLN A O 1
ATOM 5385 N N . PRO A 1 735 ? 3.277 10.427 8.829 1.00 89.00 735 PRO A N 1
ATOM 5386 C CA . PRO A 1 735 ? 4.485 9.669 9.186 1.00 89.00 735 PRO A CA 1
ATOM 5387 C C . PRO A 1 735 ? 5.319 10.177 10.385 1.00 89.00 735 PRO A C 1
ATOM 5389 O O . PRO A 1 735 ? 6.195 9.447 10.840 1.00 89.00 735 PRO A O 1
ATOM 5392 N N . VAL A 1 736 ? 5.123 11.405 10.871 1.00 92.88 736 VAL A N 1
ATOM 5393 C CA . VAL A 1 736 ? 5.830 11.967 12.040 1.00 92.88 736 VAL A CA 1
ATOM 5394 C C . VAL A 1 736 ? 5.457 11.179 13.293 1.00 92.88 736 VAL A C 1
ATOM 5396 O O . VAL A 1 736 ? 4.273 10.985 13.564 1.00 92.88 736 VAL A O 1
ATOM 5399 N N . GLU A 1 737 ? 6.450 10.771 14.078 1.00 95.25 737 GLU A N 1
ATOM 5400 C CA . GLU A 1 737 ? 6.210 10.180 15.397 1.00 95.25 737 GLU A CA 1
ATOM 5401 C C . GLU A 1 737 ? 5.696 11.263 16.353 1.00 95.25 737 GLU A C 1
ATOM 5403 O O . GLU A 1 737 ? 6.344 12.301 16.493 1.00 95.25 737 GLU A O 1
ATOM 5408 N N . LEU A 1 738 ? 4.547 11.048 17.000 1.00 96.75 738 LEU A N 1
ATOM 5409 C CA . LEU A 1 738 ? 3.978 12.025 17.933 1.00 96.75 738 LEU A CA 1
ATOM 5410 C C . LEU A 1 738 ? 4.056 11.511 19.369 1.00 96.75 738 LEU A C 1
ATOM 5412 O O . LEU A 1 738 ? 3.542 10.432 19.671 1.00 96.75 738 LEU A O 1
ATOM 5416 N N . VAL A 1 739 ? 4.639 12.324 20.248 1.00 96.44 739 VAL A N 1
ATOM 5417 C CA . VAL A 1 739 ? 4.557 12.162 21.706 1.00 96.44 739 VAL A CA 1
ATOM 5418 C C . VAL A 1 739 ? 3.532 13.156 22.228 1.00 96.44 739 VAL A C 1
ATOM 5420 O O . VAL A 1 739 ? 3.621 14.338 21.905 1.00 96.44 739 VAL A O 1
ATOM 5423 N N . THR A 1 740 ? 2.551 12.701 23.005 1.00 96.88 740 THR A N 1
ATOM 5424 C CA . THR A 1 740 ? 1.518 13.592 23.542 1.00 96.88 740 THR A CA 1
ATOM 5425 C C . THR A 1 740 ? 1.793 13.942 25.002 1.00 96.88 740 THR A C 1
ATOM 5427 O O . THR A 1 740 ? 2.209 13.100 25.809 1.00 96.88 740 THR A O 1
ATOM 5430 N N . THR A 1 741 ? 1.536 15.208 25.327 1.00 97.94 741 THR A N 1
ATOM 5431 C CA . THR A 1 741 ? 1.747 15.793 26.655 1.00 97.94 741 THR A CA 1
ATOM 5432 C C . THR A 1 741 ? 0.471 16.497 27.096 1.00 97.94 741 THR A C 1
ATOM 5434 O O . THR A 1 741 ? -0.071 17.341 26.376 1.00 97.94 741 THR A O 1
ATOM 5437 N N . ALA A 1 742 ? -0.019 16.139 28.281 1.00 98.12 742 ALA A N 1
ATOM 5438 C CA . ALA A 1 742 ? -1.191 16.750 28.888 1.00 98.12 742 ALA A CA 1
ATOM 5439 C C . ALA A 1 742 ? -0.791 18.056 29.590 1.00 98.12 742 ALA A C 1
ATOM 5441 O O . ALA A 1 742 ? -0.386 18.044 30.754 1.00 98.12 742 ALA A O 1
ATOM 5442 N N . LEU A 1 743 ? -0.897 19.177 28.873 1.00 98.12 743 LEU A N 1
ATOM 5443 C CA . LEU A 1 743 ? -0.690 20.520 29.417 1.00 98.12 743 LEU A CA 1
ATOM 5444 C C . LEU A 1 743 ? -1.992 21.005 30.055 1.00 98.12 743 LEU A C 1
ATOM 5446 O O . LEU A 1 743 ? -2.774 21.725 29.445 1.00 98.12 743 LEU A O 1
ATOM 5450 N N . LEU A 1 744 ? -2.248 20.560 31.280 1.00 96.06 744 LEU A N 1
ATOM 5451 C CA . LEU A 1 744 ? -3.545 20.773 31.929 1.00 96.06 744 LEU A CA 1
ATOM 5452 C C . LEU A 1 744 ? -3.664 22.163 32.569 1.00 96.06 744 LEU A C 1
ATOM 5454 O O . LEU A 1 744 ? -4.765 22.673 32.743 1.00 96.06 744 LEU A O 1
ATOM 5458 N N . GLY A 1 745 ? -2.535 22.812 32.867 1.00 94.50 745 GLY A N 1
ATOM 5459 C CA . GLY A 1 745 ? -2.499 24.168 33.417 1.00 94.50 745 GLY A CA 1
ATOM 5460 C C . GLY A 1 745 ? -1.796 25.170 32.504 1.00 94.50 745 GLY A C 1
ATOM 5461 O O . GLY A 1 745 ? -0.815 25.776 32.913 1.00 94.50 745 GLY A O 1
ATOM 5462 N N . HIS A 1 746 ? -2.264 25.358 31.267 1.00 95.50 746 HIS A N 1
ATOM 5463 C CA . HIS A 1 746 ? -1.675 26.359 30.357 1.00 95.50 746 HIS A CA 1
ATOM 5464 C C . HIS A 1 746 ? -2.009 27.803 30.773 1.00 95.50 746 HIS A C 1
ATOM 5466 O O . HIS A 1 746 ? -1.200 28.714 30.629 1.00 95.50 746 HIS A O 1
ATOM 5472 N N . ALA A 1 747 ? -3.225 28.020 31.275 1.00 92.62 747 ALA A N 1
ATOM 5473 C CA . ALA A 1 747 ? -3.690 29.289 31.817 1.00 92.62 747 ALA A CA 1
ATOM 5474 C C . ALA A 1 747 ? -4.837 29.051 32.800 1.00 92.62 747 ALA A C 1
ATOM 5476 O O . ALA A 1 747 ? -5.505 28.018 32.751 1.00 92.62 747 ALA A O 1
ATOM 5477 N N . VAL A 1 748 ? -5.098 30.034 33.659 1.00 91.25 748 VAL A N 1
ATOM 5478 C CA . VAL A 1 748 ? -6.259 30.004 34.552 1.00 91.25 748 VAL A CA 1
ATOM 5479 C C . VAL A 1 748 ? -7.529 30.315 33.738 1.00 91.25 748 VAL A C 1
ATOM 5481 O O . VAL A 1 748 ? -7.569 31.354 33.064 1.00 91.25 748 VAL A O 1
ATOM 5484 N N . PRO A 1 749 ? -8.568 29.455 33.769 1.00 89.38 749 PRO A N 1
ATOM 5485 C CA . PRO A 1 749 ? -9.837 29.724 33.100 1.00 89.38 749 PRO A CA 1
ATOM 5486 C C . PRO A 1 749 ? -10.458 31.059 33.537 1.00 89.38 749 PRO A C 1
ATOM 5488 O O . PRO A 1 749 ? -10.341 31.486 34.686 1.00 89.38 749 PRO A O 1
ATOM 5491 N N . TYR A 1 750 ? -11.158 31.730 32.620 1.00 83.44 750 TYR A N 1
ATOM 5492 C CA . TYR A 1 750 ? -11.761 33.031 32.911 1.00 83.44 750 TYR A CA 1
ATOM 5493 C C . TYR A 1 750 ? -12.772 32.951 34.066 1.00 83.44 750 TYR A C 1
ATOM 5495 O O . TYR A 1 750 ? -13.735 32.189 34.001 1.00 83.44 750 TYR A O 1
ATOM 5503 N N . GLY A 1 751 ? -12.585 33.792 35.087 1.00 84.81 751 GLY A N 1
ATOM 5504 C CA . GLY A 1 751 ? -13.475 33.868 36.250 1.00 84.81 751 GLY A CA 1
ATOM 5505 C C . GLY A 1 751 ? -13.219 32.813 37.330 1.00 84.81 751 GLY A C 1
ATOM 5506 O O . GLY A 1 751 ? -13.995 32.753 38.278 1.00 84.81 751 GLY A O 1
ATOM 5507 N N . VAL A 1 752 ? -12.151 32.024 37.201 1.00 90.69 752 VAL A N 1
ATOM 5508 C CA . VAL A 1 752 ? -11.728 30.995 38.161 1.00 90.69 752 VAL A CA 1
ATOM 5509 C C . VAL A 1 752 ? -10.426 31.447 38.831 1.00 90.69 752 VAL A C 1
ATOM 5511 O O . VAL A 1 752 ? -9.615 32.136 38.209 1.00 90.69 752 VAL A O 1
ATOM 5514 N N . SER A 1 753 ? -10.227 31.124 40.108 1.00 92.94 753 SER A N 1
ATOM 5515 C CA . SER A 1 753 ? -8.942 31.349 40.786 1.00 92.94 753 SER A CA 1
ATOM 5516 C C . SER A 1 753 ? -7.917 30.257 40.442 1.00 92.94 753 SER A C 1
ATOM 5518 O O . SER A 1 753 ? -8.285 29.159 40.034 1.00 92.94 753 SER A O 1
ATOM 5520 N N . ALA A 1 754 ? -6.619 30.531 40.617 1.00 92.56 754 ALA A N 1
ATOM 5521 C CA . ALA A 1 754 ? -5.574 29.532 40.365 1.00 92.56 754 ALA A CA 1
ATOM 5522 C C . ALA A 1 754 ? -5.769 28.258 41.212 1.00 92.56 754 ALA A C 1
ATOM 5524 O O . ALA A 1 754 ? -5.666 27.159 40.680 1.00 92.56 754 ALA A O 1
ATOM 5525 N N . ASP A 1 755 ? -6.140 28.401 42.489 1.00 94.75 755 ASP A N 1
ATOM 5526 C CA . ASP A 1 755 ? -6.389 27.271 43.396 1.00 94.75 755 ASP A CA 1
ATOM 5527 C C . ASP A 1 755 ? -7.584 26.408 42.951 1.00 94.75 755 ASP A C 1
ATOM 5529 O O . ASP A 1 755 ? -7.481 25.183 42.912 1.00 94.75 755 ASP A O 1
ATOM 5533 N N . GLU A 1 756 ? -8.691 27.033 42.531 1.00 95.94 756 GLU A N 1
ATOM 5534 C CA . GLU A 1 756 ? -9.848 26.316 41.969 1.00 95.94 756 GLU A CA 1
ATOM 5535 C C . GLU A 1 756 ? -9.488 25.591 40.664 1.00 95.94 756 GLU A C 1
ATOM 5537 O O . GLU A 1 756 ? -9.924 24.463 40.446 1.00 95.94 756 GLU A O 1
ATOM 5542 N N . ALA A 1 757 ? -8.667 26.208 39.808 1.00 96.50 757 ALA A N 1
ATOM 5543 C CA . ALA A 1 757 ? -8.199 25.584 38.574 1.00 96.50 757 ALA A CA 1
ATOM 5544 C C . ALA A 1 757 ? -7.252 24.403 38.846 1.00 96.50 757 ALA A C 1
ATOM 5546 O O . ALA A 1 757 ? -7.352 23.379 38.177 1.00 96.50 757 ALA A O 1
ATOM 5547 N N . VAL A 1 758 ? -6.365 24.506 39.843 1.00 98.06 758 VAL A N 1
ATOM 5548 C CA . VAL A 1 758 ? -5.521 23.385 40.291 1.00 98.06 758 VAL A CA 1
ATOM 5549 C C . VAL A 1 758 ? -6.379 22.227 40.792 1.00 98.06 758 VAL A C 1
ATOM 5551 O O . VAL A 1 758 ? -6.100 21.075 40.456 1.00 98.06 758 VAL A O 1
ATOM 5554 N N . GLU A 1 759 ? -7.421 22.513 41.574 1.00 97.62 759 GLU A N 1
ATOM 5555 C CA . GLU A 1 759 ? -8.325 21.477 42.069 1.00 97.62 759 GLU A CA 1
ATOM 5556 C C . GLU A 1 759 ? -9.076 20.790 40.919 1.00 97.62 759 GLU A C 1
ATOM 5558 O O . GLU A 1 759 ? -9.112 19.563 40.880 1.00 97.62 759 GLU A O 1
ATOM 5563 N N . ASP A 1 760 ? -9.589 21.538 39.938 1.00 97.62 760 ASP A N 1
ATOM 5564 C CA . ASP A 1 760 ? -10.225 20.983 38.729 1.00 97.62 760 ASP A CA 1
ATOM 5565 C C . ASP A 1 760 ? -9.252 20.124 37.899 1.00 97.62 760 ASP A C 1
ATOM 5567 O O . ASP A 1 760 ? -9.585 19.014 37.476 1.00 97.62 760 ASP A O 1
ATOM 5571 N N . ILE A 1 761 ? -8.005 20.575 37.729 1.00 98.38 761 ILE A N 1
ATOM 5572 C CA . ILE A 1 761 ? -6.969 19.802 37.033 1.00 98.38 761 ILE A CA 1
ATOM 5573 C C . ILE A 1 761 ? -6.740 18.451 37.720 1.00 98.38 761 ILE A C 1
ATOM 5575 O O . ILE A 1 761 ? -6.670 17.424 37.044 1.00 98.38 761 ILE A O 1
ATOM 5579 N N . ILE A 1 762 ? -6.615 18.439 39.049 1.00 98.25 762 ILE A N 1
ATOM 5580 C CA . ILE A 1 762 ? -6.285 17.233 39.819 1.00 98.25 762 ILE A CA 1
ATOM 5581 C C . ILE A 1 762 ? -7.493 16.301 39.963 1.00 98.25 762 ILE A C 1
ATOM 5583 O O . ILE A 1 762 ? -7.325 15.081 39.907 1.00 98.25 762 ILE A O 1
ATOM 5587 N N . SER A 1 763 ? -8.692 16.851 40.157 1.00 97.12 763 SER A N 1
ATOM 5588 C CA . SER A 1 763 ? -9.899 16.075 40.461 1.00 97.12 763 SER A CA 1
ATOM 5589 C C . SER A 1 763 ? -10.702 15.656 39.227 1.00 97.12 763 SER A C 1
ATOM 5591 O O . SER A 1 763 ? -11.346 14.610 39.271 1.00 97.12 763 SER A O 1
ATOM 5593 N N . GLU A 1 764 ? -10.610 16.393 38.114 1.00 97.69 764 GLU A N 1
ATOM 5594 C CA . GLU A 1 764 ? -11.422 16.156 36.913 1.00 97.69 764 GLU A CA 1
ATOM 5595 C C . GLU A 1 764 ? -10.566 15.922 35.657 1.00 97.69 764 GLU A C 1
ATOM 5597 O O . GLU A 1 764 ? -10.656 14.862 35.025 1.00 97.69 764 GLU A O 1
ATOM 5602 N N . GLN A 1 765 ? -9.695 16.871 35.286 1.00 98.38 765 GLN A N 1
ATOM 5603 C CA . GLN A 1 765 ? -8.992 16.812 33.994 1.00 98.38 765 GLN A CA 1
ATOM 5604 C C . GLN A 1 765 ? -7.976 15.667 33.922 1.00 98.38 765 GLN A C 1
ATOM 5606 O O . GLN A 1 765 ? -8.007 14.858 32.989 1.00 98.38 765 GLN A O 1
ATOM 5611 N N . LEU A 1 766 ? -7.080 15.571 34.909 1.00 98.12 766 LEU A N 1
ATOM 5612 C CA . LEU A 1 766 ? -6.059 14.529 34.959 1.00 98.12 766 LEU A CA 1
ATOM 5613 C C . LEU A 1 766 ? -6.703 13.132 35.047 1.00 98.12 766 LEU A C 1
ATOM 5615 O O . LEU A 1 766 ? -6.366 12.294 34.207 1.00 98.12 766 LEU A O 1
ATOM 5619 N N . PRO A 1 767 ? -7.677 12.859 35.942 1.00 98.12 767 PRO A N 1
ATOM 5620 C CA . PRO A 1 767 ? -8.398 11.586 35.952 1.00 98.12 767 PRO A CA 1
ATOM 5621 C C . PRO A 1 767 ? -9.063 11.246 34.617 1.00 98.12 767 PRO A C 1
ATOM 5623 O O . PRO A 1 767 ? -8.997 10.094 34.182 1.00 98.12 767 PRO A O 1
ATOM 5626 N N . ARG A 1 768 ? -9.650 12.228 33.918 1.00 98.00 768 ARG A N 1
ATOM 5627 C CA . ARG A 1 768 ? -10.263 11.999 32.603 1.00 98.00 768 ARG A CA 1
ATOM 5628 C C . ARG A 1 768 ? -9.243 11.558 31.556 1.00 98.00 768 ARG A C 1
ATOM 5630 O O . ARG A 1 768 ? -9.503 10.615 30.805 1.00 98.00 768 ARG A O 1
ATOM 5637 N N . VAL A 1 769 ? -8.091 12.220 31.504 1.00 97.44 769 VAL A N 1
ATOM 5638 C CA . VAL A 1 769 ? -7.001 11.879 30.581 1.00 97.44 769 VAL A CA 1
ATOM 5639 C C . VAL A 1 769 ? -6.414 10.503 30.909 1.00 97.44 769 VAL A C 1
ATOM 5641 O O . VAL A 1 769 ? -6.201 9.691 30.006 1.00 97.44 769 VAL A O 1
ATOM 5644 N N . LEU A 1 770 ? -6.211 10.201 32.193 1.00 97.31 770 LEU A N 1
ATOM 5645 C CA . LEU A 1 770 ? -5.709 8.902 32.644 1.00 97.31 770 LEU A CA 1
ATOM 5646 C C . LEU A 1 770 ? -6.684 7.768 32.318 1.00 97.31 770 LEU A C 1
ATOM 5648 O O . LEU A 1 770 ? -6.246 6.732 31.831 1.00 97.31 770 LEU A O 1
ATOM 5652 N N . ALA A 1 771 ? -7.993 7.979 32.480 1.00 97.50 771 ALA A N 1
ATOM 5653 C CA . ALA A 1 771 ? -8.998 6.994 32.087 1.00 97.50 771 ALA A CA 1
ATOM 5654 C C . ALA A 1 771 ? -8.885 6.638 30.594 1.00 97.50 771 ALA A C 1
ATOM 5656 O O . ALA A 1 771 ? -8.859 5.464 30.236 1.00 97.50 771 ALA A O 1
ATOM 5657 N N . LEU A 1 772 ? -8.716 7.634 29.716 1.00 96.94 772 LEU A N 1
ATOM 5658 C CA . LEU A 1 772 ? -8.523 7.394 28.281 1.00 96.94 772 LEU A CA 1
ATOM 5659 C C . LEU A 1 772 ? -7.201 6.679 27.968 1.00 96.94 772 LEU A C 1
ATOM 5661 O O . LEU A 1 772 ? -7.146 5.850 27.056 1.00 96.94 772 LEU A O 1
ATOM 5665 N N . ARG A 1 773 ? -6.129 6.985 28.706 1.00 95.38 773 ARG A N 1
ATOM 5666 C CA . ARG A 1 773 ? -4.850 6.268 28.599 1.00 95.38 773 ARG A CA 1
ATOM 5667 C C . ARG A 1 773 ? -5.010 4.803 28.995 1.00 95.38 773 ARG A C 1
ATOM 5669 O O . ARG A 1 773 ? -4.566 3.928 28.256 1.00 95.38 773 ARG A O 1
ATOM 5676 N N . ASP A 1 774 ? -5.674 4.542 30.114 1.00 93.44 774 ASP A N 1
ATOM 5677 C CA . ASP A 1 774 ? -5.871 3.201 30.664 1.00 93.44 774 ASP A CA 1
ATOM 5678 C C . ASP A 1 774 ? -6.853 2.372 29.804 1.00 93.44 774 ASP A C 1
ATOM 5680 O O . ASP A 1 774 ? -6.697 1.159 29.673 1.00 93.44 774 ASP A O 1
ATOM 5684 N N . GLU A 1 775 ? -7.787 3.030 29.105 1.00 95.62 775 GLU A N 1
ATOM 5685 C CA . GLU A 1 775 ? -8.606 2.460 28.020 1.00 95.62 775 GLU A CA 1
ATOM 5686 C C . GLU A 1 775 ? -7.798 2.147 26.737 1.00 95.62 775 GLU A C 1
ATOM 5688 O O . GLU A 1 775 ? -8.338 1.593 25.776 1.00 95.62 775 GLU A O 1
ATOM 5693 N N . GLY A 1 776 ? -6.513 2.513 26.678 1.00 93.31 776 GLY A N 1
ATOM 5694 C CA . GLY A 1 776 ? -5.650 2.328 25.508 1.00 93.31 776 GLY A CA 1
ATOM 5695 C C . GLY A 1 776 ? -5.925 3.307 24.363 1.00 93.31 776 GLY A C 1
ATOM 5696 O O . GLY A 1 776 ? -5.503 3.065 23.230 1.00 93.31 776 GLY A O 1
ATOM 5697 N N . ARG A 1 777 ? -6.640 4.406 24.630 1.00 94.62 777 ARG A N 1
ATOM 5698 C CA . ARG A 1 777 ? -7.005 5.419 23.625 1.00 94.62 777 ARG A CA 1
ATOM 5699 C C . ARG A 1 777 ? -5.968 6.525 23.470 1.00 94.62 777 ARG A C 1
ATOM 5701 O O . ARG A 1 777 ? -5.986 7.181 22.435 1.00 94.62 777 ARG A O 1
ATOM 5708 N N . LEU A 1 778 ? -5.084 6.698 24.457 1.00 95.50 778 LEU A N 1
ATOM 5709 C CA . LEU A 1 778 ? -3.959 7.645 24.437 1.00 95.50 778 LEU A CA 1
ATOM 5710 C C . LEU A 1 778 ? -2.595 6.934 24.590 1.00 95.50 778 LEU A C 1
ATOM 5712 O O . LEU A 1 778 ? -1.892 7.164 25.576 1.00 95.50 778 LEU A O 1
ATOM 5716 N N . PRO A 1 779 ? -2.217 6.008 23.685 1.00 92.88 779 PRO A N 1
ATOM 5717 C CA . PRO A 1 779 ? -0.966 5.254 23.801 1.00 92.88 779 PRO A CA 1
ATOM 5718 C C . PRO A 1 779 ? 0.302 6.111 23.643 1.00 92.88 779 PRO A C 1
ATOM 5720 O O . PRO A 1 779 ? 1.364 5.684 24.106 1.00 92.88 779 PRO A O 1
ATOM 5723 N N . SER A 1 780 ? 0.217 7.291 23.017 1.00 93.62 780 SER A N 1
ATOM 5724 C CA . SER A 1 780 ? 1.345 8.219 22.890 1.00 93.62 780 SER A CA 1
ATOM 5725 C C . SER A 1 780 ? 1.483 9.179 24.075 1.00 93.62 780 SER A C 1
ATOM 5727 O O . SER A 1 780 ? 2.463 9.926 24.112 1.00 93.62 780 SER A O 1
ATOM 5729 N N . LEU A 1 781 ? 0.566 9.150 25.054 1.00 96.56 781 LEU A N 1
ATOM 5730 C CA . LEU A 1 781 ? 0.627 10.021 26.231 1.00 96.56 781 LEU A CA 1
ATOM 5731 C C . LEU A 1 781 ? 1.770 9.609 27.154 1.00 96.56 781 LEU A C 1
ATOM 5733 O O . LEU A 1 781 ? 1.785 8.501 27.700 1.00 96.56 781 LEU A O 1
ATOM 5737 N N . ARG A 1 782 ? 2.716 10.527 27.364 1.00 94.75 782 ARG A N 1
ATOM 5738 C CA . ARG A 1 782 ? 3.894 10.296 28.217 1.00 94.75 782 ARG A CA 1
ATOM 5739 C C . ARG A 1 782 ? 3.970 11.231 29.413 1.00 94.75 782 ARG A C 1
ATOM 5741 O O . ARG A 1 782 ? 4.503 10.832 30.449 1.00 94.75 782 ARG A O 1
ATOM 5748 N N . GLN A 1 783 ? 3.487 12.460 29.261 1.00 96.50 783 GLN A N 1
ATOM 5749 C CA . GLN A 1 783 ? 3.885 13.572 30.119 1.00 96.50 783 GLN A CA 1
ATOM 5750 C C . GLN A 1 783 ? 2.700 14.398 30.613 1.00 96.50 783 GLN A C 1
ATOM 5752 O O . GLN A 1 783 ? 1.669 14.494 29.944 1.00 96.50 783 GLN A O 1
ATOM 5757 N N . VAL A 1 784 ? 2.881 14.998 31.788 1.00 97.94 784 VAL A N 1
ATOM 5758 C CA . VAL A 1 784 ? 2.055 16.088 32.319 1.00 97.94 784 VAL A CA 1
ATOM 5759 C C . VAL A 1 784 ? 2.842 17.395 32.233 1.00 97.94 784 VAL A C 1
ATOM 5761 O O . VAL A 1 784 ? 4.068 17.366 32.348 1.00 97.94 784 VAL A O 1
ATOM 5764 N N . ASP A 1 785 ? 2.140 18.511 32.040 1.00 98.38 785 ASP A N 1
ATOM 5765 C CA . ASP A 1 785 ? 2.717 19.852 31.946 1.00 98.38 785 ASP A CA 1
ATOM 5766 C C . ASP A 1 785 ? 1.806 20.921 32.590 1.00 98.38 785 ASP A C 1
ATOM 5768 O O . ASP A 1 785 ? 0.583 20.755 32.684 1.00 98.38 785 ASP A O 1
ATOM 5772 N N . ILE A 1 786 ? 2.417 22.011 33.058 1.00 98.12 786 ILE A N 1
ATOM 5773 C CA . ILE A 1 786 ? 1.787 23.214 33.612 1.00 98.12 786 ILE A CA 1
ATOM 5774 C C . ILE A 1 786 ? 2.636 24.453 33.298 1.00 98.12 786 ILE A C 1
ATOM 5776 O O . ILE A 1 786 ? 3.862 24.382 33.204 1.00 98.12 786 ILE A O 1
ATOM 5780 N N . PHE A 1 787 ? 1.986 25.607 33.173 1.00 97.38 787 PHE A N 1
ATOM 5781 C CA . PHE A 1 787 ? 2.638 26.897 33.000 1.00 97.38 787 PHE A CA 1
ATOM 5782 C C . PHE A 1 787 ? 2.948 27.552 34.354 1.00 97.38 787 PHE A C 1
ATOM 5784 O O . PHE A 1 787 ? 2.110 28.261 34.914 1.00 97.38 787 PHE A O 1
ATOM 5791 N N . CYS A 1 788 ? 4.142 27.287 34.897 1.00 97.38 788 CYS A N 1
ATOM 5792 C CA . CYS A 1 788 ? 4.594 27.793 36.194 1.00 97.38 788 CYS A CA 1
ATOM 5793 C C . CYS A 1 788 ? 5.135 29.228 36.071 1.00 97.38 788 CYS A C 1
ATOM 5795 O O . CYS A 1 788 ? 6.329 29.436 35.843 1.00 97.38 788 CYS A O 1
ATOM 5797 N N . GLU A 1 789 ? 4.267 30.222 36.261 1.00 94.12 789 GLU A N 1
ATOM 5798 C CA . GLU A 1 789 ? 4.590 31.642 36.108 1.00 94.12 789 GLU A CA 1
ATOM 5799 C C . GLU A 1 789 ? 3.794 32.537 37.073 1.00 94.12 789 GLU A C 1
ATOM 5801 O O . GLU A 1 789 ? 2.670 32.232 37.486 1.00 94.12 789 GLU A O 1
ATOM 5806 N N . ARG A 1 790 ? 4.385 33.683 37.431 1.00 91.12 790 ARG A N 1
ATOM 5807 C CA . ARG A 1 790 ? 3.859 34.646 38.393 1.00 91.12 790 ARG A CA 1
ATOM 5808 C C . ARG A 1 790 ? 2.496 35.152 37.946 1.00 91.12 790 ARG A C 1
ATOM 5810 O O . ARG A 1 790 ? 2.350 35.733 36.872 1.00 91.12 790 ARG A O 1
ATOM 5817 N N . GLY A 1 791 ? 1.511 35.017 38.829 1.00 83.62 791 GLY A N 1
ATOM 5818 C CA . GLY A 1 791 ? 0.140 35.443 38.552 1.00 83.62 791 GLY A CA 1
ATOM 5819 C C . GLY A 1 791 ? -0.643 34.520 37.612 1.00 83.62 791 GLY A C 1
ATOM 5820 O O . GLY A 1 791 ? -1.734 34.909 37.199 1.00 83.62 791 GLY A O 1
ATOM 5821 N N . ILE A 1 792 ? -0.119 33.331 37.282 1.00 90.12 792 ILE A N 1
ATOM 5822 C CA . ILE A 1 792 ? -0.849 32.273 36.568 1.00 90.12 792 ILE A CA 1
ATOM 5823 C C . ILE A 1 792 ? -0.926 31.022 37.454 1.00 90.12 792 ILE A C 1
ATOM 5825 O O . ILE A 1 792 ? -1.924 30.859 38.150 1.00 90.12 792 ILE A O 1
ATOM 5829 N N . PHE A 1 793 ? 0.121 30.195 37.489 1.00 95.88 793 PHE A N 1
ATOM 5830 C CA . PHE A 1 793 ? 0.282 29.108 38.459 1.00 95.88 793 PHE A CA 1
ATOM 5831 C C . PHE A 1 793 ? 1.649 29.267 39.115 1.00 95.88 793 PHE A C 1
ATOM 5833 O O . PHE A 1 793 ? 2.672 29.205 38.436 1.00 95.88 793 PHE A O 1
ATOM 5840 N N . GLU A 1 794 ? 1.691 29.505 40.424 1.00 95.75 794 GLU A N 1
ATOM 5841 C CA . GLU A 1 794 ? 2.969 29.683 41.119 1.00 95.75 794 GLU A CA 1
ATOM 5842 C C . GLU A 1 794 ? 3.567 28.324 41.536 1.00 95.75 794 GLU A C 1
ATOM 5844 O O . GLU A 1 794 ? 3.091 27.256 41.139 1.00 95.75 794 GLU A O 1
ATOM 5849 N N . LEU A 1 795 ? 4.662 28.336 42.305 1.00 96.56 795 LEU A N 1
ATOM 5850 C CA . LEU A 1 795 ? 5.416 27.120 42.629 1.00 96.56 795 LEU A CA 1
ATOM 5851 C C . LEU A 1 795 ? 4.585 26.060 43.363 1.00 96.56 795 LEU A C 1
ATOM 5853 O O . LEU A 1 795 ? 4.724 24.875 43.065 1.00 96.56 795 LEU A O 1
ATOM 5857 N N . ASP A 1 796 ? 3.753 26.462 44.325 1.00 96.31 796 ASP A N 1
ATOM 5858 C CA . ASP A 1 796 ? 2.955 25.519 45.118 1.00 96.31 796 ASP A CA 1
ATOM 5859 C C . ASP A 1 796 ? 1.829 24.892 44.281 1.00 96.31 796 ASP A C 1
ATOM 5861 O O . ASP A 1 796 ? 1.609 23.680 44.357 1.00 96.31 796 ASP A O 1
ATOM 5865 N N . ASP A 1 797 ? 1.188 25.685 43.417 1.00 97.06 797 ASP A N 1
ATOM 5866 C CA . ASP A 1 797 ? 0.187 25.231 42.442 1.00 97.06 797 ASP A CA 1
ATOM 5867 C C . ASP A 1 797 ? 0.794 24.204 41.483 1.00 97.06 797 ASP A C 1
ATOM 5869 O O . ASP A 1 797 ? 0.314 23.075 41.341 1.00 97.06 797 ASP A O 1
ATOM 5873 N N . SER A 1 798 ? 1.925 24.581 40.885 1.00 97.88 798 SER A N 1
ATOM 5874 C CA . SER A 1 798 ? 2.657 23.760 39.927 1.00 97.88 798 SER A CA 1
ATOM 5875 C C . SER A 1 798 ? 3.143 22.466 40.567 1.00 97.88 798 SER A C 1
ATOM 5877 O O . SER A 1 798 ? 2.989 21.389 39.993 1.00 97.88 798 SER A O 1
ATOM 5879 N N . ARG A 1 799 ? 3.656 22.530 41.801 1.00 98.31 799 ARG A N 1
ATOM 5880 C CA . ARG A 1 799 ? 4.072 21.342 42.551 1.00 98.31 799 ARG A CA 1
ATOM 5881 C C . ARG A 1 799 ? 2.919 20.365 42.750 1.00 98.31 799 ARG A C 1
ATOM 5883 O O . ARG A 1 799 ? 3.134 19.170 42.569 1.00 98.31 799 ARG A O 1
ATOM 5890 N N . ARG A 1 800 ? 1.722 20.839 43.113 1.00 98.12 800 ARG A N 1
ATOM 5891 C CA . ARG A 1 800 ? 0.547 19.974 43.320 1.00 98.12 800 ARG A CA 1
ATOM 5892 C C . ARG A 1 800 ? 0.170 19.229 42.040 1.00 98.12 800 ARG A C 1
ATOM 5894 O O . ARG A 1 800 ? 0.043 18.007 42.077 1.00 98.12 800 ARG A O 1
ATOM 5901 N N . VAL A 1 801 ? 0.052 19.938 40.916 1.00 98.25 801 VAL A N 1
ATOM 5902 C CA . VAL A 1 801 ? -0.330 19.341 39.622 1.00 98.25 801 VAL A CA 1
ATOM 5903 C C . VAL A 1 801 ? 0.734 18.364 39.118 1.00 98.25 801 VAL A C 1
ATOM 5905 O O . VAL A 1 801 ? 0.421 17.229 38.755 1.00 98.25 801 VAL A O 1
ATOM 5908 N N . LEU A 1 802 ? 2.006 18.769 39.142 1.00 98.19 802 LEU A N 1
ATOM 5909 C CA . LEU A 1 802 ? 3.107 17.939 38.655 1.00 98.19 802 LEU A CA 1
ATOM 5910 C C . LEU A 1 802 ? 3.324 16.701 39.533 1.00 98.19 802 LEU A C 1
ATOM 5912 O O . LEU A 1 802 ? 3.584 15.619 39.006 1.00 98.19 802 LEU A O 1
ATOM 5916 N N . GLN A 1 803 ? 3.171 16.824 40.857 1.00 98.12 803 GLN A N 1
ATOM 5917 C CA . GLN A 1 803 ? 3.227 15.674 41.760 1.00 98.12 803 GLN A CA 1
ATOM 5918 C C . GLN A 1 803 ? 2.061 14.711 41.504 1.00 98.12 803 GLN A C 1
ATOM 5920 O O . GLN A 1 803 ? 2.295 13.509 41.429 1.00 98.12 803 GLN A O 1
ATOM 5925 N N . ALA A 1 804 ? 0.842 15.214 41.280 1.00 97.75 804 ALA A N 1
ATOM 5926 C CA . ALA A 1 804 ? -0.309 14.372 40.953 1.00 97.75 804 ALA A CA 1
ATOM 5927 C C . ALA A 1 804 ? -0.103 13.585 39.644 1.00 97.75 804 ALA A C 1
ATOM 5929 O O . ALA A 1 804 ? -0.334 12.376 39.602 1.00 97.75 804 ALA A O 1
ATOM 5930 N N . GLY A 1 805 ? 0.393 14.234 38.584 1.00 97.06 805 GLY A N 1
ATOM 5931 C CA . GLY A 1 805 ? 0.707 13.542 37.329 1.00 97.06 805 GLY A CA 1
ATOM 5932 C C . GLY A 1 805 ? 1.837 12.517 37.480 1.00 97.06 805 GLY A C 1
ATOM 5933 O O . GLY A 1 805 ? 1.743 11.411 36.940 1.00 97.06 805 GLY A O 1
ATOM 5934 N N . ARG A 1 806 ? 2.863 12.834 38.280 1.00 96.38 806 ARG A N 1
ATOM 5935 C CA . ARG A 1 806 ? 3.949 11.902 38.618 1.00 96.38 806 ARG A CA 1
ATOM 5936 C C . ARG A 1 806 ? 3.447 10.676 39.372 1.00 96.38 806 ARG A C 1
ATOM 5938 O O . ARG A 1 806 ? 3.823 9.555 39.029 1.00 96.38 806 ARG A O 1
ATOM 5945 N N . ASP A 1 807 ? 2.594 10.876 40.371 1.00 97.00 807 ASP A N 1
ATOM 5946 C CA . ASP A 1 807 ? 1.993 9.796 41.159 1.00 97.00 807 ASP A CA 1
ATOM 5947 C C . ASP A 1 807 ? 1.096 8.901 40.284 1.00 97.00 807 ASP A C 1
ATOM 5949 O O . ASP A 1 807 ? 0.999 7.696 40.516 1.00 97.00 807 ASP A O 1
ATOM 5953 N N . ALA A 1 808 ? 0.525 9.459 39.211 1.00 95.19 808 ALA A N 1
ATOM 5954 C CA . ALA A 1 808 ? -0.220 8.742 38.175 1.00 95.19 808 ALA A CA 1
ATOM 5955 C C . ALA A 1 808 ? 0.652 8.090 37.073 1.00 95.19 808 ALA A C 1
ATOM 5957 O O . ALA A 1 808 ? 0.130 7.560 36.078 1.00 95.19 808 ALA A O 1
ATOM 5958 N N . GLY A 1 809 ? 1.979 8.119 37.231 1.00 95.38 809 GLY A N 1
ATOM 5959 C CA . GLY A 1 809 ? 2.939 7.468 36.339 1.00 95.38 809 GLY A CA 1
ATOM 5960 C C . GLY A 1 809 ? 3.254 8.230 35.049 1.00 95.38 809 GLY A C 1
ATOM 5961 O O . GLY A 1 809 ? 3.790 7.627 34.121 1.00 95.38 809 GLY A O 1
ATOM 5962 N N . LEU A 1 810 ? 2.919 9.521 34.961 1.00 97.12 810 LEU A N 1
ATOM 5963 C CA . LEU A 1 810 ? 3.370 10.388 33.869 1.00 97.12 810 LEU A CA 1
ATOM 5964 C C . LEU A 1 810 ? 4.744 10.979 34.195 1.00 97.12 810 LEU A C 1
ATOM 5966 O O . LEU A 1 810 ? 5.074 11.236 35.354 1.00 97.12 810 LEU A O 1
ATOM 5970 N N . ALA A 1 811 ? 5.548 11.221 33.164 1.00 97.44 811 ALA A N 1
ATOM 5971 C CA . ALA A 1 811 ? 6.755 12.014 33.329 1.00 97.44 811 ALA A CA 1
ATOM 5972 C C . ALA A 1 811 ? 6.408 13.501 33.505 1.00 97.44 811 ALA A C 1
ATOM 5974 O O . ALA A 1 811 ? 5.399 13.991 32.998 1.00 97.44 811 ALA A O 1
ATOM 5975 N N . VAL A 1 812 ? 7.249 14.209 34.255 1.00 97.94 812 VAL A N 1
ATOM 5976 C CA . VAL A 1 812 ? 7.024 15.603 34.647 1.00 97.94 812 VAL A CA 1
ATOM 5977 C C . VAL A 1 812 ? 7.779 16.516 33.694 1.00 97.94 812 VAL A C 1
ATOM 5979 O O . VAL A 1 812 ? 9.009 16.547 33.744 1.00 97.94 812 VAL A O 1
ATOM 5982 N N . ASN A 1 813 ? 7.041 17.271 32.887 1.00 97.31 813 ASN A N 1
ATOM 5983 C CA . ASN A 1 813 ? 7.541 18.427 32.152 1.00 97.31 813 ASN A CA 1
ATOM 5984 C C . ASN A 1 813 ? 6.812 19.675 32.647 1.00 97.31 813 ASN A C 1
ATOM 5986 O O . ASN A 1 813 ? 5.737 19.557 33.221 1.00 97.31 813 ASN A O 1
ATOM 5990 N N . PHE A 1 814 ? 7.389 20.862 32.488 1.00 98.19 814 PHE A N 1
ATOM 5991 C CA . PHE A 1 814 ? 6.646 22.104 32.706 1.00 98.19 814 PHE A CA 1
ATOM 5992 C C . PHE A 1 814 ? 7.291 23.301 32.009 1.00 98.19 814 PHE A C 1
ATOM 5994 O O . PHE A 1 814 ? 8.473 23.268 31.652 1.00 98.19 814 PHE A O 1
ATOM 6001 N N . HIS A 1 815 ? 6.522 24.370 31.832 1.00 98.12 815 HIS A N 1
ATOM 6002 C CA . HIS A 1 815 ? 7.049 25.677 31.442 1.00 98.12 815 HIS A CA 1
ATOM 6003 C C . HIS A 1 815 ? 7.425 26.417 32.724 1.00 98.12 815 HIS A C 1
ATOM 6005 O O . HIS A 1 815 ? 6.609 26.477 33.646 1.00 98.12 815 HIS A O 1
ATOM 6011 N N . GLY A 1 816 ? 8.641 26.948 32.818 1.00 96.69 816 GLY A N 1
ATOM 6012 C CA . GLY A 1 816 ? 9.114 27.537 34.066 1.00 96.69 816 GLY A CA 1
ATOM 6013 C C . GLY A 1 816 ? 10.138 28.639 33.862 1.00 96.69 816 GLY A C 1
ATOM 6014 O O . GLY A 1 816 ? 10.987 28.561 32.976 1.00 96.69 816 GLY A O 1
ATOM 6015 N N . ASP A 1 817 ? 10.061 29.638 34.740 1.00 96.31 817 ASP A N 1
ATOM 6016 C CA . ASP A 1 817 ? 10.931 30.815 34.749 1.00 96.31 817 ASP A CA 1
ATOM 6017 C C . ASP A 1 817 ? 10.985 31.537 33.378 1.00 96.31 817 ASP A C 1
ATOM 6019 O O . ASP A 1 817 ? 12.061 31.948 32.948 1.00 96.31 817 ASP A O 1
ATOM 6023 N N . GLU A 1 818 ? 9.851 31.680 32.673 1.00 93.88 818 GLU A N 1
ATOM 6024 C CA . GLU A 1 818 ? 9.801 32.372 31.368 1.00 93.88 818 GLU A CA 1
ATOM 6025 C C . GLU A 1 818 ? 9.864 33.901 31.526 1.00 93.88 818 GLU A C 1
ATOM 6027 O O . GLU A 1 818 ? 10.592 34.594 30.816 1.00 93.88 818 GLU A O 1
ATOM 6032 N N . LEU A 1 819 ? 9.072 34.454 32.446 1.00 90.81 819 LEU A N 1
ATOM 6033 C CA . LEU A 1 819 ? 8.904 35.899 32.628 1.00 90.81 819 LEU A CA 1
ATOM 6034 C C . LEU A 1 819 ? 9.433 36.382 33.979 1.00 90.81 819 LEU A C 1
ATOM 6036 O O . LEU A 1 819 ? 9.828 37.546 34.099 1.00 90.81 819 LEU A O 1
ATOM 6040 N N . ALA A 1 820 ? 9.419 35.527 35.005 1.00 90.12 820 ALA A N 1
ATOM 6041 C CA . ALA A 1 820 ? 9.931 35.858 36.329 1.00 90.12 820 ALA A CA 1
ATOM 6042 C C . ALA A 1 820 ? 10.782 34.728 36.935 1.00 90.12 820 ALA A C 1
ATOM 6044 O O . ALA A 1 820 ? 10.463 33.554 36.764 1.00 90.12 820 ALA A O 1
ATOM 6045 N N . PRO A 1 821 ? 11.809 35.062 37.743 1.00 92.81 821 PRO A N 1
ATOM 6046 C CA . PRO A 1 821 ? 12.641 34.077 38.431 1.00 92.81 821 PRO A CA 1
ATOM 6047 C C . PRO A 1 821 ? 11.892 33.519 39.650 1.00 92.81 821 PRO A C 1
ATOM 6049 O O . PRO A 1 821 ? 12.110 33.954 40.786 1.00 92.81 821 PRO A O 1
ATOM 6052 N N . LEU A 1 822 ? 10.949 32.603 39.430 1.00 94.38 822 LEU A N 1
ATOM 6053 C CA . LEU A 1 822 ? 10.186 31.977 40.510 1.00 94.38 822 LEU A CA 1
ATOM 6054 C C . LEU A 1 822 ? 10.994 30.901 41.230 1.00 94.38 822 LEU A C 1
ATOM 6056 O O . LEU A 1 822 ? 10.775 30.671 42.416 1.00 94.38 822 LEU A O 1
ATOM 6060 N N . GLY A 1 823 ? 11.952 30.283 40.541 1.00 96.00 823 GLY A N 1
ATOM 6061 C CA . GLY A 1 823 ? 12.700 29.134 41.040 1.00 96.00 823 GLY A CA 1
ATOM 6062 C C . GLY A 1 823 ? 12.214 27.821 40.431 1.00 96.00 823 GLY A C 1
ATOM 6063 O O . GLY A 1 823 ? 12.371 26.769 41.056 1.00 96.00 823 GLY A O 1
ATOM 6064 N N . GLY A 1 824 ? 11.656 27.871 39.219 1.00 96.94 824 GLY A N 1
ATOM 6065 C CA . GLY A 1 824 ? 11.278 26.704 38.429 1.00 96.94 824 GLY A CA 1
ATOM 6066 C C . GLY A 1 824 ? 12.427 25.705 38.309 1.00 96.94 824 GLY A C 1
ATOM 6067 O O . GLY A 1 824 ? 12.229 24.524 38.576 1.00 96.94 824 GLY A O 1
ATOM 6068 N N . GLY A 1 825 ? 13.661 26.161 38.071 1.00 97.12 825 GLY A N 1
ATOM 6069 C CA . GLY A 1 825 ? 14.824 25.258 38.015 1.00 97.12 825 GLY A CA 1
ATOM 6070 C C . GLY A 1 825 ? 15.047 24.428 39.297 1.00 97.12 825 GLY A C 1
ATOM 6071 O O . GLY A 1 825 ? 15.432 23.259 39.233 1.00 97.12 825 GLY A O 1
ATOM 6072 N N . LYS A 1 826 ? 14.740 24.984 40.480 1.00 97.75 826 LYS A N 1
ATOM 6073 C CA . LYS A 1 826 ? 14.799 24.239 41.754 1.00 97.75 826 LYS A CA 1
ATOM 6074 C C . LYS A 1 826 ? 13.673 23.215 41.840 1.00 97.75 826 LYS A C 1
ATOM 6076 O O . LYS A 1 826 ? 13.933 22.064 42.180 1.00 97.75 826 LYS A O 1
ATOM 6081 N N . LEU A 1 827 ? 12.451 23.615 41.479 1.00 97.94 827 LEU A N 1
ATOM 6082 C CA . LEU A 1 827 ? 11.292 22.721 41.430 1.00 97.94 827 LEU A CA 1
ATOM 6083 C C . LEU A 1 827 ? 11.536 21.542 40.474 1.00 97.94 827 LEU A C 1
ATOM 6085 O O . LEU A 1 827 ? 11.249 20.398 40.824 1.00 97.94 827 LEU A O 1
ATOM 6089 N N . ALA A 1 828 ? 12.134 21.807 39.311 1.00 97.56 828 ALA A N 1
ATOM 6090 C CA . ALA A 1 828 ? 12.553 20.793 38.354 1.00 97.56 828 ALA A CA 1
ATOM 6091 C C . ALA A 1 828 ? 13.511 19.776 38.986 1.00 97.56 828 ALA A C 1
ATOM 6093 O O . ALA A 1 828 ? 13.273 18.570 38.900 1.00 97.56 828 ALA A O 1
ATOM 6094 N N . GLY A 1 829 ? 14.548 20.247 39.685 1.00 96.00 829 GLY A N 1
ATOM 6095 C CA . GLY A 1 829 ? 15.481 19.370 40.391 1.00 96.00 829 GLY A CA 1
ATOM 6096 C C . GLY A 1 829 ? 14.817 18.540 41.498 1.00 96.00 829 GLY A C 1
ATOM 6097 O O . GLY A 1 829 ? 15.057 17.336 41.607 1.00 96.00 829 GLY A O 1
ATOM 6098 N N . GLU A 1 830 ? 13.938 19.154 42.293 1.00 96.12 830 GLU A N 1
ATOM 6099 C CA . GLU A 1 830 ? 13.217 18.498 43.392 1.00 96.12 830 GLU A CA 1
ATOM 6100 C C . GLU A 1 830 ? 12.263 17.400 42.906 1.00 96.12 830 GLU A C 1
ATOM 6102 O O . GLU A 1 830 ? 12.236 16.294 43.456 1.00 96.12 830 GLU A O 1
ATOM 6107 N N . LEU A 1 831 ? 11.497 17.682 41.850 1.00 96.44 831 LEU A N 1
ATOM 6108 C CA . LEU A 1 831 ? 10.572 16.722 41.252 1.00 96.44 831 LEU A CA 1
ATOM 6109 C C . LEU A 1 831 ? 11.271 15.733 40.315 1.00 96.44 831 LEU A C 1
ATOM 6111 O O . LEU A 1 831 ? 10.635 14.771 39.883 1.00 96.44 831 LEU A O 1
ATOM 6115 N N . ARG A 1 832 ? 12.571 15.928 40.046 1.00 95.62 832 ARG A N 1
ATOM 6116 C CA . ARG A 1 832 ? 13.322 15.230 38.993 1.00 95.62 832 ARG A CA 1
ATOM 6117 C C . ARG A 1 832 ? 12.566 15.287 37.669 1.00 95.62 832 ARG A C 1
ATOM 6119 O O . ARG A 1 832 ? 12.318 14.258 37.041 1.00 95.62 832 ARG A O 1
ATOM 6126 N N . ALA A 1 833 ? 12.146 16.497 37.309 1.00 97.88 833 ALA A N 1
ATOM 6127 C CA . ALA A 1 833 ? 11.465 16.762 36.058 1.00 97.88 833 ALA A CA 1
ATOM 6128 C C . ALA A 1 833 ? 12.318 16.256 34.897 1.00 97.88 833 ALA A C 1
ATOM 6130 O O . ALA A 1 833 ? 13.547 16.378 34.902 1.00 97.88 833 ALA A O 1
ATOM 6131 N N . GLN A 1 834 ? 11.654 15.677 33.909 1.00 97.75 834 GLN A N 1
ATOM 6132 C CA . GLN A 1 834 ? 12.306 15.231 32.698 1.00 97.75 834 GLN A CA 1
ATOM 6133 C C . GLN A 1 834 ? 12.769 16.435 31.873 1.00 97.75 834 GLN A C 1
ATOM 6135 O O . GLN A 1 834 ? 13.914 16.457 31.416 1.00 97.75 834 GLN A O 1
ATOM 6140 N N . ALA A 1 835 ? 11.924 17.460 31.754 1.00 98.31 835 ALA A N 1
ATOM 6141 C CA . ALA A 1 835 ? 12.292 18.716 31.126 1.00 98.31 835 ALA A CA 1
ATOM 6142 C C . ALA A 1 835 ? 11.627 19.938 31.771 1.00 98.31 835 ALA A C 1
ATOM 6144 O O . ALA A 1 835 ? 10.532 19.857 32.324 1.00 98.31 835 ALA A O 1
ATOM 6145 N N . MET A 1 836 ? 12.289 21.086 31.643 1.00 98.38 836 MET A N 1
ATOM 6146 C CA . MET A 1 836 ? 11.710 22.407 31.891 1.00 98.38 836 MET A CA 1
ATOM 6147 C C . MET A 1 836 ? 11.903 23.256 30.637 1.00 98.38 836 MET A C 1
ATOM 6149 O O . MET A 1 836 ? 13.003 23.281 30.085 1.00 98.38 836 MET A O 1
ATOM 6153 N N . SER A 1 837 ? 10.838 23.900 30.166 1.00 98.00 837 SER A N 1
ATOM 6154 C CA . SER A 1 837 ? 10.856 24.744 28.964 1.00 98.00 837 SER A CA 1
ATOM 6155 C C . SER A 1 837 ? 10.914 26.230 29.313 1.00 98.00 837 SER A C 1
ATOM 6157 O O . SER A 1 837 ? 10.508 26.586 30.419 1.00 98.00 837 SER A O 1
ATOM 6159 N N . HIS A 1 838 ? 11.331 27.062 28.347 1.00 96.00 838 HIS A N 1
ATOM 6160 C CA . HIS A 1 838 ? 11.522 28.522 28.446 1.00 96.00 838 HIS A CA 1
ATOM 6161 C C . HIS A 1 838 ? 12.838 28.906 29.141 1.00 96.00 838 HIS A C 1
ATOM 6163 O O . HIS A 1 838 ? 13.858 29.095 28.467 1.00 96.00 838 HIS A O 1
ATOM 6169 N N . CYS A 1 839 ? 12.862 28.880 30.474 1.00 96.81 839 CYS A N 1
ATOM 6170 C CA . CYS A 1 839 ? 14.063 29.054 31.293 1.00 96.81 839 CYS A CA 1
ATOM 6171 C C . CYS A 1 839 ? 14.796 30.412 31.152 1.00 96.81 839 CYS A C 1
ATOM 6173 O O . CYS A 1 839 ? 15.983 30.498 31.486 1.00 96.81 839 CYS A O 1
ATOM 6175 N N . GLU A 1 840 ? 14.154 31.469 30.648 1.00 96.69 840 GLU A N 1
ATOM 6176 C CA . GLU A 1 840 ? 14.762 32.790 30.431 1.00 96.69 840 GLU A CA 1
ATOM 6177 C C . GLU A 1 840 ? 15.289 33.426 31.727 1.00 96.69 840 GLU A C 1
ATOM 6179 O O . GLU A 1 840 ? 16.368 34.025 31.739 1.00 96.69 840 GLU A O 1
ATOM 6184 N N . GLU A 1 841 ? 14.561 33.255 32.830 1.00 96.25 841 GLU A N 1
ATOM 6185 C CA . GLU A 1 841 ? 14.849 33.843 34.141 1.00 96.25 841 GLU A CA 1
ATOM 6186 C C . GLU A 1 841 ? 15.361 32.812 35.168 1.00 96.2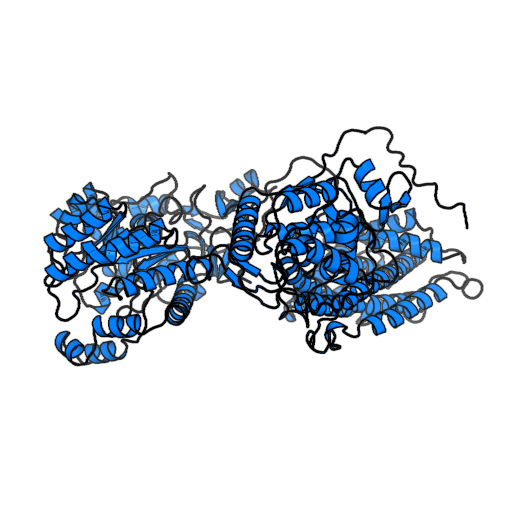5 841 GLU A C 1
ATOM 6188 O O . GLU A 1 841 ? 15.411 33.092 36.369 1.00 96.25 841 GLU A O 1
ATOM 6193 N N . THR A 1 842 ? 15.777 31.616 34.734 1.00 97.06 842 THR A N 1
ATOM 6194 C CA . THR A 1 842 ? 16.300 30.587 35.649 1.00 97.06 842 THR A CA 1
ATOM 6195 C C . THR A 1 842 ? 17.584 31.053 36.349 1.00 97.06 842 THR A C 1
ATOM 6197 O O . THR A 1 842 ? 18.576 31.413 35.710 1.00 97.06 842 THR A O 1
ATOM 6200 N N . ASP A 1 843 ? 17.583 31.013 37.687 1.00 95.31 843 ASP A N 1
ATOM 6201 C CA . ASP A 1 843 ? 18.711 31.438 38.522 1.00 95.31 843 ASP A CA 1
ATOM 6202 C C . ASP A 1 843 ? 19.832 30.379 38.629 1.00 95.31 843 ASP A C 1
ATOM 6204 O O . ASP A 1 843 ? 19.665 29.209 38.286 1.00 95.31 843 ASP A O 1
ATOM 6208 N N . GLU A 1 844 ? 21.001 30.786 39.136 1.00 95.25 844 GLU A N 1
ATOM 6209 C CA . GLU A 1 844 ? 22.182 29.917 39.307 1.00 95.25 844 GLU A CA 1
ATOM 6210 C C . GLU A 1 844 ? 21.881 28.641 40.105 1.00 95.25 844 GLU A C 1
ATOM 6212 O O . GLU A 1 844 ? 22.299 27.545 39.735 1.00 95.25 844 GLU A O 1
ATOM 6217 N N . MET A 1 845 ? 21.114 28.771 41.190 1.00 95.62 845 MET A N 1
ATOM 6218 C CA . MET A 1 845 ? 20.748 27.630 42.026 1.00 95.62 845 MET A CA 1
ATOM 6219 C C . MET A 1 845 ? 19.810 26.663 41.291 1.00 95.62 845 MET A C 1
ATOM 6221 O O . MET A 1 845 ? 19.893 25.455 41.504 1.00 95.62 845 MET A O 1
ATOM 6225 N N . GLY A 1 846 ? 18.913 27.180 40.451 1.00 97.38 846 GLY A N 1
ATOM 6226 C CA . GLY A 1 846 ? 18.045 26.395 39.585 1.00 97.38 846 GLY A CA 1
ATOM 6227 C C . GLY A 1 846 ? 18.835 25.644 38.518 1.00 97.38 846 GLY A C 1
ATOM 6228 O O . GLY A 1 846 ? 18.619 24.449 38.345 1.00 97.38 846 GLY A O 1
ATOM 6229 N N . ILE A 1 847 ? 19.809 26.298 37.876 1.00 98.19 847 ILE A N 1
ATOM 6230 C CA . ILE A 1 847 ? 20.711 25.661 36.902 1.00 98.19 847 ILE A CA 1
ATOM 6231 C C . ILE A 1 847 ? 21.461 24.487 37.544 1.00 98.19 847 ILE A C 1
ATOM 6233 O O . ILE A 1 847 ? 21.498 23.393 36.980 1.00 98.19 847 ILE A O 1
ATOM 6237 N N . ASP A 1 848 ? 22.021 24.684 38.738 1.00 97.38 848 ASP A N 1
ATOM 6238 C CA . ASP A 1 848 ? 22.758 23.632 39.444 1.00 97.38 848 ASP A CA 1
ATOM 6239 C C . ASP A 1 848 ? 21.839 22.480 39.900 1.00 97.38 848 ASP A C 1
ATOM 6241 O O . ASP A 1 848 ? 22.236 21.308 39.863 1.00 97.38 848 ASP A O 1
ATOM 6245 N N . ALA A 1 849 ? 20.593 22.784 40.282 1.00 97.75 849 ALA A N 1
ATOM 6246 C CA . ALA A 1 849 ? 19.588 21.780 40.624 1.00 97.75 849 ALA A CA 1
ATOM 6247 C C . ALA A 1 849 ? 19.184 20.936 39.402 1.00 97.75 849 ALA A C 1
ATOM 6249 O O . ALA A 1 849 ? 19.156 19.707 39.491 1.00 97.75 849 ALA A O 1
ATOM 6250 N N . MET A 1 850 ? 18.942 21.576 38.253 1.00 98.06 850 MET A N 1
ATOM 6251 C CA . MET A 1 850 ? 18.642 20.896 36.989 1.00 98.06 850 MET A CA 1
ATOM 6252 C C . MET A 1 850 ? 19.806 20.016 36.531 1.00 98.06 850 MET A C 1
ATOM 6254 O O . MET A 1 850 ? 19.591 18.856 36.182 1.00 98.06 850 MET A O 1
ATOM 6258 N N . ALA A 1 851 ? 21.041 20.526 36.595 1.00 97.00 851 ALA A N 1
ATOM 6259 C CA . ALA A 1 851 ? 22.241 19.763 36.249 1.00 97.00 851 ALA A CA 1
ATOM 6260 C C . ALA A 1 851 ? 22.380 18.514 37.131 1.00 97.00 851 ALA A C 1
ATOM 6262 O O . ALA A 1 851 ? 22.621 17.416 36.634 1.00 97.00 851 ALA A O 1
ATOM 6263 N N . SER A 1 852 ? 22.160 18.667 38.440 1.00 96.56 852 SER A N 1
ATOM 6264 C CA . SER A 1 852 ? 22.238 17.563 39.404 1.00 96.56 852 SER A CA 1
ATOM 6265 C C . SER A 1 852 ? 21.152 16.505 39.188 1.00 96.56 852 SER A C 1
ATOM 6267 O O . SER A 1 852 ? 21.390 15.321 39.431 1.00 96.56 852 SER A O 1
ATOM 6269 N N . ALA A 1 853 ? 19.960 16.915 38.749 1.00 95.94 853 ALA A N 1
ATOM 6270 C CA . ALA A 1 853 ? 18.843 16.014 38.477 1.00 95.94 853 ALA A CA 1
ATOM 6271 C C . ALA A 1 853 ? 18.885 15.389 37.072 1.00 95.94 853 ALA A C 1
ATOM 6273 O O . ALA A 1 853 ? 18.195 14.397 36.836 1.00 95.94 853 ALA A O 1
ATOM 6274 N N . GLY A 1 854 ? 19.684 15.946 36.157 1.00 95.81 854 GLY A N 1
ATOM 6275 C CA . GLY A 1 854 ? 19.678 15.573 34.743 1.00 95.81 854 GLY A CA 1
ATOM 6276 C C . GLY A 1 854 ? 18.442 16.074 33.989 1.00 95.81 854 GLY A C 1
ATOM 6277 O O . GLY A 1 854 ? 18.090 15.500 32.962 1.00 95.81 854 GLY A O 1
ATOM 6278 N N . THR A 1 855 ? 17.773 17.118 34.491 1.00 98.00 855 THR A N 1
ATOM 6279 C CA . THR A 1 855 ? 16.623 17.730 33.815 1.00 98.00 855 THR A CA 1
ATOM 6280 C C . THR A 1 855 ? 17.077 18.434 32.543 1.00 98.00 855 THR A C 1
ATOM 6282 O O . THR A 1 855 ? 18.009 19.239 32.576 1.00 98.00 855 THR A O 1
ATOM 6285 N N . VAL A 1 856 ? 16.390 18.177 31.431 1.00 98.62 856 VAL A N 1
ATOM 6286 C CA . VAL A 1 856 ? 16.668 18.843 30.156 1.00 98.62 856 VAL A CA 1
ATOM 6287 C C . VAL A 1 856 ? 16.079 20.259 30.163 1.00 98.62 856 VAL A C 1
ATOM 6289 O O . VAL A 1 856 ? 14.888 20.434 30.407 1.00 98.62 856 VAL A O 1
ATOM 6292 N N . ALA A 1 857 ? 16.889 21.274 29.864 1.00 98.56 857 ALA A N 1
ATOM 6293 C CA . ALA A 1 857 ? 16.400 22.627 29.599 1.00 98.56 857 ALA A CA 1
ATOM 6294 C C . ALA A 1 857 ? 15.980 22.739 28.126 1.00 98.56 857 ALA A C 1
ATOM 6296 O O . ALA A 1 857 ? 16.822 22.614 27.238 1.00 98.56 857 ALA A O 1
ATOM 6297 N N . VAL A 1 858 ? 14.696 22.969 27.855 1.00 98.62 858 VAL A N 1
ATOM 6298 C CA . VAL A 1 858 ? 14.160 23.162 26.500 1.00 98.62 858 VAL A CA 1
ATOM 6299 C C . VAL A 1 858 ? 14.072 24.658 26.217 1.00 98.62 858 VAL A C 1
ATOM 6301 O O . VAL A 1 858 ? 13.204 25.353 26.740 1.00 98.62 858 VAL A O 1
ATOM 6304 N N . LEU A 1 859 ? 14.989 25.165 25.398 1.00 98.31 859 LEU A N 1
ATOM 6305 C CA . LEU A 1 859 ? 15.089 26.591 25.103 1.00 98.31 859 LEU A CA 1
ATOM 6306 C C . LEU A 1 859 ? 14.405 26.929 23.777 1.00 98.31 859 LEU A C 1
ATOM 6308 O O . LEU A 1 859 ? 14.521 26.189 22.796 1.00 98.31 859 LEU A O 1
ATOM 6312 N N . LEU A 1 860 ? 13.724 28.077 23.748 1.00 96.94 860 LEU A N 1
ATOM 6313 C CA . LEU A 1 860 ? 12.778 28.451 22.692 1.00 96.94 860 LEU A CA 1
ATOM 6314 C C . LEU A 1 860 ? 13.162 29.804 22.052 1.00 96.94 860 LEU A C 1
ATOM 6316 O O . LEU A 1 860 ? 12.535 30.829 22.332 1.00 96.94 860 LEU A O 1
ATOM 6320 N N . PRO A 1 861 ? 14.199 29.847 21.183 1.00 94.06 861 PRO A N 1
ATOM 6321 C CA . PRO A 1 861 ? 14.735 31.096 20.631 1.00 94.06 861 PRO A CA 1
ATOM 6322 C C . PRO A 1 861 ? 13.694 31.993 19.972 1.00 94.06 861 PRO A C 1
ATOM 6324 O O . PRO A 1 861 ? 13.767 33.219 20.046 1.00 94.06 861 PRO A O 1
ATOM 6327 N N . THR A 1 862 ? 12.711 31.388 19.314 1.00 88.44 862 THR A N 1
ATOM 6328 C CA . THR A 1 862 ? 11.708 32.135 18.563 1.00 88.44 862 THR A CA 1
ATOM 6329 C C . THR A 1 862 ? 10.719 32.844 19.482 1.00 88.44 862 THR A C 1
ATOM 6331 O O . THR A 1 862 ? 10.394 34.005 19.230 1.00 88.44 862 THR A O 1
ATOM 6334 N N . THR A 1 863 ? 10.296 32.201 20.569 1.00 87.75 863 THR A N 1
ATOM 6335 C CA . THR A 1 863 ? 9.395 32.808 21.557 1.00 87.75 863 THR A CA 1
ATOM 6336 C C . THR A 1 863 ? 10.085 33.938 22.299 1.00 87.75 863 THR A C 1
ATOM 6338 O O . THR A 1 863 ? 9.546 35.049 22.326 1.00 87.75 863 THR A O 1
ATOM 6341 N N . GLN A 1 864 ? 11.324 33.720 22.751 1.00 91.25 864 GLN A N 1
ATOM 6342 C CA . GLN A 1 864 ? 12.157 34.767 23.342 1.00 91.25 864 GLN A CA 1
ATOM 6343 C C . GLN A 1 864 ? 12.247 36.007 22.434 1.00 91.25 864 GLN A C 1
ATOM 6345 O O . GLN A 1 864 ? 12.034 37.130 22.895 1.00 91.25 864 GLN A O 1
ATOM 6350 N N . GLN A 1 865 ? 12.473 35.827 21.127 1.00 87.19 865 GLN A N 1
ATOM 6351 C CA . GLN A 1 865 ? 12.541 36.936 20.167 1.00 87.19 865 GLN A CA 1
ATOM 6352 C C . GLN A 1 865 ? 11.192 37.626 19.927 1.00 87.19 865 GLN A C 1
ATOM 6354 O O . GLN A 1 865 ? 11.124 38.858 19.932 1.00 87.19 865 GLN A O 1
ATOM 6359 N N . ILE A 1 866 ? 10.119 36.859 19.702 1.00 83.25 866 ILE A N 1
ATOM 6360 C CA . ILE A 1 866 ? 8.777 37.399 19.420 1.00 83.25 866 ILE A CA 1
ATOM 6361 C C . ILE A 1 866 ? 8.256 38.201 20.616 1.00 83.25 866 ILE A C 1
ATOM 6363 O O . ILE A 1 866 ? 7.663 39.269 20.436 1.00 83.25 866 ILE A O 1
ATOM 6367 N N . LEU A 1 867 ? 8.489 37.701 21.829 1.00 82.19 867 LEU A N 1
ATOM 6368 C CA . LEU A 1 867 ? 8.069 38.337 23.075 1.00 82.19 867 LEU A CA 1
ATOM 6369 C C . LEU A 1 867 ? 9.082 39.365 23.601 1.00 82.19 867 LEU A C 1
ATOM 6371 O O . LEU A 1 867 ? 8.753 40.118 24.514 1.00 82.19 867 LEU A O 1
ATOM 6375 N N . LYS A 1 868 ? 10.267 39.467 22.981 1.00 86.06 868 LYS A N 1
ATOM 6376 C CA . LYS A 1 868 ? 11.368 40.361 23.383 1.00 86.06 868 LYS A CA 1
ATOM 6377 C C . LYS A 1 868 ? 11.808 40.132 24.832 1.00 86.06 868 LYS A C 1
ATOM 6379 O O . LYS A 1 868 ? 12.074 41.090 25.561 1.00 86.06 868 LYS A O 1
ATOM 6384 N N . LEU A 1 869 ? 11.853 38.868 25.238 1.00 87.75 869 LEU A N 1
ATOM 6385 C CA . LEU A 1 869 ? 12.309 38.470 26.564 1.00 87.75 869 LEU A CA 1
ATOM 6386 C C . LEU A 1 869 ? 13.829 38.573 26.659 1.00 87.75 869 LEU A C 1
ATOM 6388 O O . LEU A 1 869 ? 14.536 38.773 25.664 1.00 87.75 869 LEU A O 1
ATOM 6392 N N . ARG A 1 870 ? 14.345 38.433 27.875 1.00 91.00 870 ARG A N 1
ATOM 6393 C CA . ARG A 1 870 ? 15.777 38.270 28.089 1.00 91.00 870 ARG A CA 1
ATOM 6394 C C . ARG A 1 870 ? 16.243 36.955 27.460 1.00 91.00 870 ARG A C 1
ATOM 6396 O O . ARG A 1 870 ? 15.487 35.996 27.387 1.00 91.00 870 ARG A O 1
ATOM 6403 N N . ASP A 1 871 ? 17.488 36.916 26.994 1.00 95.12 871 ASP A N 1
ATOM 6404 C CA . ASP A 1 871 ? 18.083 35.650 26.571 1.00 95.12 871 ASP A CA 1
ATOM 6405 C C . ASP A 1 871 ? 18.192 34.694 27.772 1.00 95.12 871 ASP A C 1
ATOM 6407 O O . ASP A 1 871 ? 18.700 35.121 28.820 1.00 95.12 871 ASP A O 1
ATOM 6411 N N . PRO A 1 872 ? 17.807 33.412 27.627 1.00 95.94 872 PRO A N 1
ATOM 6412 C CA . PRO A 1 872 ? 18.057 32.422 28.658 1.00 95.94 872 PRO A CA 1
ATOM 6413 C C . PRO A 1 872 ? 19.562 32.278 28.903 1.00 95.94 872 PRO A C 1
ATOM 6415 O O . PRO A 1 872 ? 20.379 32.491 27.994 1.00 95.94 872 PRO A O 1
ATOM 6418 N N . PRO A 1 873 ? 19.975 31.855 30.109 1.00 96.00 873 PRO A N 1
ATOM 6419 C CA . PRO A 1 873 ? 21.373 31.628 30.452 1.00 96.00 873 PRO A CA 1
ATOM 6420 C C . PRO A 1 873 ? 21.922 30.334 29.805 1.00 96.00 873 PRO A C 1
ATOM 6422 O O . PRO A 1 873 ? 22.589 29.532 30.455 1.00 96.00 873 PRO A O 1
ATOM 6425 N N . ALA A 1 874 ? 21.697 30.138 28.500 1.00 95.69 874 ALA A N 1
ATOM 6426 C CA . ALA A 1 874 ? 21.993 28.919 27.744 1.00 95.69 874 ALA A CA 1
ATOM 6427 C C . ALA A 1 874 ? 23.456 28.477 27.873 1.00 95.69 874 ALA A C 1
ATOM 6429 O O . ALA A 1 874 ? 23.745 27.312 28.144 1.00 95.69 874 ALA A O 1
ATOM 6430 N N . ARG A 1 875 ? 24.401 29.420 27.735 1.00 94.25 875 ARG A N 1
ATOM 6431 C CA . ARG A 1 875 ? 25.833 29.125 27.882 1.00 94.25 875 ARG A CA 1
ATOM 6432 C C . ARG A 1 875 ? 26.160 28.627 29.288 1.00 94.25 875 ARG A C 1
ATOM 6434 O O . ARG A 1 875 ? 26.862 27.635 29.440 1.00 94.25 875 ARG A O 1
ATOM 6441 N N . ARG A 1 876 ? 25.606 29.289 30.307 1.00 95.19 876 ARG A N 1
ATOM 6442 C CA . ARG A 1 876 ? 25.788 28.927 31.715 1.00 95.19 876 ARG A CA 1
ATOM 6443 C C . ARG A 1 876 ? 25.182 27.554 32.025 1.00 95.19 876 ARG A C 1
ATOM 6445 O O . ARG A 1 876 ? 25.819 26.795 32.749 1.00 95.19 876 ARG A O 1
ATOM 6452 N N . MET A 1 877 ? 24.015 27.228 31.463 1.00 96.75 877 MET A N 1
ATOM 6453 C CA . MET A 1 877 ? 23.374 25.910 31.572 1.00 96.75 877 MET A CA 1
ATOM 6454 C C . MET A 1 877 ? 24.247 24.805 30.975 1.00 96.75 877 MET A C 1
ATOM 6456 O O . MET A 1 877 ? 24.577 23.839 31.665 1.00 96.75 877 MET A O 1
ATOM 6460 N N . LEU A 1 878 ? 24.686 24.985 29.726 1.00 94.94 878 LEU A N 1
ATOM 6461 C CA . LEU A 1 878 ? 25.577 24.040 29.055 1.00 94.94 878 LEU A CA 1
ATOM 6462 C C . LEU A 1 878 ? 26.882 23.850 29.836 1.00 94.94 878 LEU A C 1
ATOM 6464 O O . LEU A 1 878 ? 27.313 22.718 30.034 1.00 94.94 878 LEU A O 1
ATOM 6468 N N . ASP A 1 879 ? 27.489 24.933 30.326 1.00 94.81 879 ASP A N 1
ATOM 6469 C CA . ASP A 1 879 ? 28.755 24.871 31.061 1.00 94.81 879 ASP A CA 1
ATOM 6470 C C . ASP A 1 879 ? 28.604 24.198 32.440 1.00 94.81 879 ASP A C 1
ATOM 6472 O O . ASP A 1 879 ? 29.558 23.584 32.918 1.00 94.81 879 ASP A O 1
ATOM 6476 N N . SER A 1 880 ? 27.405 24.240 33.042 1.00 95.69 880 SER A N 1
ATOM 6477 C CA . SER A 1 880 ? 27.078 23.516 34.285 1.00 95.69 880 SER A CA 1
ATOM 6478 C C . SER A 1 880 ? 26.783 22.032 34.099 1.00 95.69 880 SER A C 1
ATOM 6480 O O . SER A 1 880 ? 26.611 21.326 35.088 1.00 95.69 880 SER A O 1
ATOM 6482 N N . GLY A 1 881 ? 26.675 21.543 32.862 1.00 95.56 881 GLY A N 1
ATOM 6483 C CA . GLY A 1 881 ? 26.248 20.166 32.621 1.00 95.56 881 GLY A CA 1
ATOM 6484 C C . GLY A 1 881 ? 24.733 19.961 32.609 1.00 95.56 881 GLY A C 1
ATOM 6485 O O . GLY A 1 881 ? 24.290 18.828 32.766 1.00 95.56 881 GLY A O 1
ATOM 6486 N N . VAL A 1 882 ? 23.935 21.009 32.383 1.00 97.88 882 VAL A N 1
ATOM 6487 C CA . VAL A 1 882 ? 22.514 20.841 32.039 1.00 97.88 882 VAL A CA 1
ATOM 6488 C C . VAL A 1 882 ? 22.418 20.387 30.574 1.00 97.88 882 VAL A C 1
ATOM 6490 O O . VAL A 1 882 ? 22.996 21.051 29.705 1.00 97.88 882 VAL A O 1
ATOM 6493 N N . PRO A 1 883 ? 21.715 19.285 30.249 1.00 97.81 883 PRO A N 1
ATOM 6494 C CA . PRO A 1 883 ? 21.377 18.974 28.865 1.00 97.81 883 PRO A CA 1
ATOM 6495 C C . PRO A 1 883 ? 20.454 20.058 28.301 1.00 97.81 883 PRO A C 1
ATOM 6497 O O . PRO A 1 883 ? 19.412 20.347 28.884 1.00 97.81 883 PRO A O 1
ATOM 6500 N N . VAL A 1 884 ? 20.814 20.649 27.163 1.00 98.44 884 VAL A N 1
ATOM 6501 C CA . VAL A 1 884 ? 20.005 21.693 26.514 1.00 98.44 884 VAL A CA 1
ATOM 6502 C C . VAL A 1 884 ? 19.387 21.151 25.232 1.00 98.44 884 VAL A C 1
ATOM 6504 O O . VAL A 1 884 ? 20.105 20.648 24.365 1.00 98.44 884 VAL A O 1
ATOM 6507 N N . ALA A 1 885 ? 18.067 21.265 25.122 1.00 98.56 885 ALA A N 1
ATOM 6508 C CA . ALA A 1 885 ? 17.270 20.987 23.937 1.00 98.56 885 ALA A CA 1
ATOM 6509 C C . ALA A 1 885 ? 16.781 22.292 23.293 1.00 98.56 885 ALA A C 1
ATOM 6511 O O . ALA A 1 885 ? 16.671 23.325 23.952 1.00 98.56 885 ALA A O 1
ATOM 6512 N N . LEU A 1 886 ? 16.479 22.231 21.999 1.00 98.62 886 LEU A N 1
ATOM 6513 C CA . LEU A 1 886 ? 15.895 23.324 21.228 1.00 98.62 886 LEU A CA 1
ATOM 6514 C C . LEU A 1 886 ? 14.544 22.880 20.665 1.00 98.62 886 LEU A C 1
ATOM 6516 O O . LEU A 1 886 ? 14.386 21.717 20.293 1.00 98.62 886 LEU A O 1
ATOM 6520 N N . ALA A 1 887 ? 13.594 23.806 20.565 1.00 98.25 887 ALA A N 1
ATOM 6521 C CA . ALA A 1 887 ? 12.297 23.563 19.939 1.00 98.25 887 ALA A CA 1
ATOM 6522 C C . ALA A 1 887 ? 11.696 24.848 19.355 1.00 98.25 887 ALA A C 1
ATOM 6524 O O . ALA A 1 887 ? 12.162 25.954 19.643 1.00 98.25 887 ALA A O 1
ATOM 6525 N N . THR A 1 888 ? 10.681 24.697 18.502 1.00 97.12 888 THR A N 1
ATOM 6526 C CA . THR A 1 888 ? 10.053 25.836 17.812 1.00 97.12 888 THR A CA 1
ATOM 6527 C C . THR A 1 888 ? 9.110 26.645 18.691 1.00 97.12 888 THR A C 1
ATOM 6529 O O . THR A 1 888 ? 8.898 27.826 18.408 1.00 97.12 888 THR A O 1
ATOM 6532 N N . ASP A 1 889 ? 8.526 26.010 19.711 1.00 95.88 889 ASP A N 1
ATOM 6533 C CA . ASP A 1 889 ? 7.333 26.502 20.401 1.00 95.88 889 ASP A CA 1
ATOM 6534 C C . ASP A 1 889 ? 6.198 26.837 19.421 1.00 95.88 889 ASP A C 1
ATOM 6536 O O . ASP A 1 889 ? 5.543 27.873 19.509 1.00 95.88 889 ASP A O 1
ATOM 6540 N N . PHE A 1 890 ? 5.981 25.988 18.410 1.00 96.25 890 PHE A N 1
ATOM 6541 C CA . PHE A 1 890 ? 4.958 26.278 17.413 1.00 96.25 890 PHE A CA 1
ATOM 6542 C C . PHE A 1 890 ? 3.563 26.313 18.042 1.00 96.25 890 PHE A C 1
ATOM 6544 O O . PHE A 1 890 ? 3.022 25.286 18.466 1.00 96.25 890 PHE A O 1
ATOM 6551 N N . ASN A 1 891 ? 2.970 27.503 18.052 1.00 93.44 891 ASN A N 1
ATOM 6552 C CA . ASN A 1 891 ? 1.696 27.793 18.690 1.00 93.44 891 ASN A CA 1
ATOM 6553 C C . ASN A 1 891 ? 1.000 28.985 17.978 1.00 93.44 891 ASN A C 1
ATOM 6555 O O . ASN A 1 891 ? 1.565 29.596 17.068 1.00 93.44 891 ASN A O 1
ATOM 6559 N N . PRO A 1 892 ? -0.241 29.351 18.341 1.00 90.19 892 PRO A N 1
ATOM 6560 C CA . PRO A 1 892 ? -0.977 30.463 17.731 1.00 90.19 892 PRO A CA 1
ATOM 6561 C C . PRO A 1 892 ? -0.292 31.841 17.817 1.00 90.19 892 PRO A C 1
ATOM 6563 O O . PRO A 1 892 ? -0.682 32.759 17.102 1.00 90.19 892 PRO A O 1
ATOM 6566 N N . ASN A 1 893 ? 0.668 32.035 18.724 1.00 83.56 893 ASN A N 1
ATOM 6567 C CA . ASN A 1 893 ? 1.450 33.268 18.861 1.00 83.56 893 ASN A CA 1
ATOM 6568 C C . ASN A 1 893 ? 2.836 33.153 18.195 1.00 83.56 893 ASN A C 1
ATOM 6570 O O . ASN A 1 893 ? 3.344 34.151 17.685 1.00 83.56 893 ASN A O 1
ATOM 6574 N N . CYS A 1 894 ? 3.424 31.954 18.156 1.00 88.25 894 CYS A N 1
ATOM 6575 C CA . CYS A 1 894 ? 4.707 31.653 17.527 1.00 88.25 894 CYS A CA 1
ATOM 6576 C C . CYS A 1 894 ? 4.521 30.730 16.307 1.00 88.25 894 CYS A C 1
ATOM 6578 O O . CYS A 1 894 ? 4.415 29.511 16.411 1.00 88.25 894 CYS A O 1
ATOM 6580 N N . HIS A 1 895 ? 4.490 31.319 15.108 1.00 89.00 895 HIS A N 1
ATOM 6581 C CA . HIS A 1 895 ? 4.201 30.606 13.857 1.00 89.00 895 HIS A CA 1
ATOM 6582 C C . HIS A 1 895 ? 5.453 30.088 13.109 1.00 89.00 895 HIS A C 1
ATOM 6584 O O . HIS A 1 895 ? 5.493 30.121 11.874 1.00 89.00 895 HIS A O 1
ATOM 6590 N N . LEU A 1 896 ? 6.470 29.588 13.821 1.00 91.56 896 LEU A N 1
ATOM 6591 C CA . LEU A 1 896 ? 7.664 28.981 13.216 1.00 91.56 896 LEU A CA 1
ATOM 6592 C C . LEU A 1 896 ? 7.608 27.447 13.262 1.00 91.56 896 LEU A C 1
ATOM 6594 O O . LEU A 1 896 ? 7.362 26.876 14.307 1.00 91.56 896 LEU A O 1
ATOM 6598 N N . LEU A 1 897 ? 7.870 26.778 12.135 1.00 93.44 897 LEU A N 1
ATOM 6599 C CA . LEU A 1 897 ? 7.907 25.304 12.030 1.00 93.44 897 LEU A CA 1
ATOM 6600 C C . LEU A 1 897 ? 9.301 24.756 11.686 1.00 93.44 897 LEU A C 1
ATOM 6602 O O . LEU A 1 897 ? 9.458 23.562 11.449 1.00 93.44 897 LEU A O 1
ATOM 6606 N N . SER A 1 898 ? 10.290 25.639 11.555 1.00 95.44 898 SER A N 1
ATOM 6607 C CA . SER A 1 898 ? 11.611 25.306 11.028 1.00 95.44 898 SER A CA 1
ATOM 6608 C C . SER A 1 898 ? 12.608 25.120 12.163 1.00 95.44 898 SER A C 1
ATOM 6610 O O . SER A 1 898 ? 13.145 26.093 12.693 1.00 95.44 898 SER A O 1
ATOM 6612 N N . MET A 1 899 ? 12.887 23.862 12.508 1.00 97.00 899 MET A N 1
ATOM 6613 C CA . MET A 1 899 ? 13.962 23.513 13.440 1.00 97.00 899 MET A CA 1
ATOM 6614 C C . MET A 1 899 ? 15.342 24.036 12.989 1.00 97.00 899 MET A C 1
ATOM 6616 O O . MET A 1 899 ? 16.054 24.580 13.831 1.00 97.00 899 MET A O 1
ATOM 6620 N N . PRO A 1 900 ? 15.726 23.996 11.695 1.00 97.12 900 PRO A N 1
ATOM 6621 C CA . PRO A 1 900 ? 16.969 24.625 11.234 1.00 97.12 900 PRO A CA 1
ATOM 6622 C C . PRO A 1 900 ? 17.069 26.119 11.575 1.00 97.12 900 PRO A C 1
ATOM 6624 O O . PRO A 1 900 ? 18.125 26.598 11.992 1.00 97.12 900 PRO A O 1
ATOM 6627 N N . GLN A 1 901 ? 15.960 26.859 11.475 1.00 95.81 901 GLN A N 1
ATOM 6628 C CA . GLN A 1 901 ? 15.926 28.269 11.866 1.00 95.81 901 GLN A CA 1
ATOM 6629 C C . GLN A 1 901 ? 16.074 28.456 13.384 1.00 95.81 901 GLN A C 1
ATOM 6631 O O . GLN A 1 901 ? 16.785 29.366 13.811 1.00 95.81 901 GLN A O 1
ATOM 6636 N N . VAL A 1 902 ? 15.462 27.589 14.198 1.00 96.75 902 VAL A N 1
ATOM 6637 C CA . VAL A 1 902 ? 15.646 27.576 15.662 1.00 96.75 902 VAL A CA 1
ATOM 6638 C C . VAL A 1 902 ? 17.123 27.375 16.017 1.00 96.75 902 VAL A C 1
ATOM 6640 O O . VAL A 1 902 ? 17.685 28.125 16.815 1.00 96.75 902 VAL A O 1
ATOM 6643 N N . MET A 1 903 ? 17.781 26.405 15.377 1.00 97.50 903 MET A N 1
ATOM 6644 C CA . MET A 1 903 ? 19.208 26.129 15.570 1.00 97.50 903 MET A CA 1
ATOM 6645 C C . MET A 1 903 ? 20.071 27.340 15.205 1.00 97.50 903 MET A C 1
ATOM 6647 O O . MET A 1 903 ? 20.966 27.710 15.966 1.00 97.50 903 MET A O 1
ATOM 6651 N N . TRP A 1 904 ? 19.782 27.985 14.068 1.00 96.69 904 TRP A N 1
ATOM 6652 C CA . TRP A 1 904 ? 20.483 29.197 13.643 1.00 96.69 904 TRP A CA 1
ATOM 6653 C C . TRP A 1 904 ? 20.363 30.304 14.699 1.00 96.69 904 TRP A C 1
ATOM 6655 O O . TRP A 1 904 ? 21.381 30.865 15.105 1.00 96.69 904 TRP A O 1
ATOM 6665 N N . GLN A 1 905 ? 19.148 30.562 15.203 1.00 95.50 905 GLN A N 1
ATOM 6666 C CA . GLN A 1 905 ? 18.890 31.592 16.218 1.00 95.50 905 GLN A CA 1
ATOM 6667 C C . GLN A 1 905 ? 19.656 31.316 17.517 1.00 95.50 905 GLN A C 1
ATOM 6669 O O . GLN A 1 905 ? 20.289 32.222 18.060 1.00 95.50 905 GLN A O 1
ATOM 6674 N N . ALA A 1 906 ? 19.656 30.068 17.988 1.00 96.44 906 ALA A N 1
ATOM 6675 C CA . ALA A 1 906 ? 20.389 29.671 19.186 1.00 96.44 906 ALA A CA 1
ATOM 6676 C C . ALA A 1 906 ? 21.906 29.908 19.041 1.00 96.44 906 ALA A C 1
ATOM 6678 O O . ALA A 1 906 ? 22.558 30.426 19.953 1.00 96.44 906 ALA A O 1
ATOM 6679 N N . CYS A 1 907 ? 22.476 29.604 17.871 1.00 96.38 907 CYS A N 1
ATOM 6680 C CA . CYS A 1 907 ? 23.887 29.867 17.596 1.00 96.38 907 CYS A CA 1
ATOM 6681 C C . CYS A 1 907 ? 24.208 31.365 17.546 1.00 96.38 907 CYS A C 1
ATOM 6683 O O . CYS A 1 907 ? 25.209 31.802 18.120 1.00 96.38 907 CYS A O 1
ATOM 6685 N N . THR A 1 908 ? 23.374 32.165 16.878 1.00 94.44 908 THR A N 1
ATOM 6686 C CA . THR A 1 908 ? 23.646 33.596 16.682 1.00 94.44 908 THR A CA 1
ATOM 6687 C C . THR A 1 908 ? 23.362 34.448 17.910 1.00 94.44 908 THR A C 1
ATOM 6689 O O . THR A 1 908 ? 24.051 35.445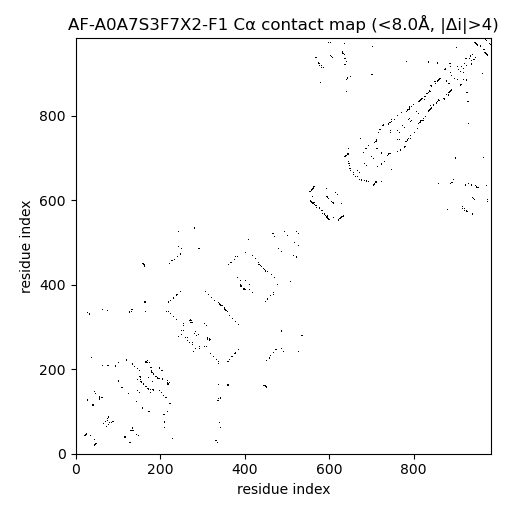 18.118 1.00 94.44 908 THR A O 1
ATOM 6692 N N . SER A 1 909 ? 22.373 34.068 18.721 1.00 91.69 909 SER A N 1
ATOM 6693 C CA . SER A 1 909 ? 21.945 34.853 19.882 1.00 91.69 909 SER A CA 1
ATOM 6694 C C . SER A 1 909 ? 22.571 34.356 21.181 1.00 91.69 909 SER A C 1
ATOM 6696 O O . SER A 1 909 ? 22.991 35.162 22.007 1.00 91.69 909 SER A O 1
ATOM 6698 N N . TRP A 1 910 ? 22.708 33.040 21.363 1.00 94.38 910 TRP A N 1
ATOM 6699 C CA . TRP A 1 910 ? 23.033 32.457 22.673 1.00 94.38 910 TRP A CA 1
ATOM 6700 C C . TRP A 1 910 ? 24.411 31.807 22.750 1.00 94.38 910 TRP A C 1
ATOM 6702 O O . TRP A 1 910 ? 24.754 31.174 23.750 1.00 94.38 910 TRP A O 1
ATOM 6712 N N . ARG A 1 911 ? 25.241 32.004 21.716 1.00 92.69 911 ARG A N 1
ATOM 6713 C CA . ARG A 1 911 ? 26.625 31.501 21.643 1.00 92.69 911 ARG A CA 1
ATOM 6714 C C . ARG A 1 911 ? 26.716 29.978 21.781 1.00 92.69 911 ARG A C 1
ATOM 6716 O O . ARG A 1 911 ? 27.712 29.457 22.290 1.00 92.69 911 ARG A O 1
ATOM 6723 N N . MET A 1 912 ? 25.682 29.272 21.333 1.00 95.94 912 MET A N 1
ATOM 6724 C CA . MET A 1 912 ? 25.762 27.835 21.111 1.00 95.94 912 MET A CA 1
ATOM 6725 C C . MET A 1 912 ? 26.607 27.565 19.864 1.00 95.94 912 MET A C 1
ATOM 6727 O O . MET A 1 912 ? 26.521 28.272 18.859 1.00 95.94 912 MET A O 1
ATOM 6731 N N . THR A 1 913 ? 27.430 26.531 19.918 1.00 96.88 913 THR A N 1
ATOM 6732 C CA . THR A 1 913 ? 28.113 25.992 18.737 1.00 96.88 913 THR A CA 1
ATOM 6733 C C . THR A 1 913 ? 27.112 25.294 17.812 1.00 96.88 913 THR A C 1
ATOM 6735 O O . THR A 1 913 ? 26.008 24.940 18.230 1.00 96.88 913 THR A O 1
ATOM 6738 N N . LEU A 1 914 ? 27.484 25.076 16.545 1.00 97.12 914 LEU A N 1
ATOM 6739 C CA . LEU A 1 914 ? 26.621 24.366 15.587 1.00 97.12 914 LEU A CA 1
ATOM 6740 C C . LEU A 1 914 ? 26.356 22.929 16.058 1.00 97.12 914 LEU A C 1
ATOM 6742 O O . LEU A 1 914 ? 25.264 22.395 15.888 1.00 97.12 914 LEU A O 1
ATOM 6746 N N . GLU A 1 915 ? 27.368 22.318 16.666 1.00 97.38 915 GLU A N 1
ATOM 6747 C CA . GLU A 1 915 ? 27.335 20.993 17.266 1.00 97.38 915 GLU A CA 1
ATOM 6748 C C . GLU A 1 915 ? 26.370 20.918 18.458 1.00 97.38 915 GLU A C 1
ATOM 6750 O O . GLU A 1 915 ? 25.544 20.008 18.520 1.00 97.38 915 GLU A O 1
ATOM 6755 N N . GLU A 1 916 ? 26.422 21.890 19.374 1.00 97.62 916 GLU A N 1
ATOM 6756 C CA . GLU A 1 916 ? 25.471 21.986 20.491 1.00 97.62 916 GLU A CA 1
ATOM 6757 C C . GLU A 1 916 ? 24.040 22.211 19.997 1.00 97.62 916 GLU A C 1
ATOM 6759 O O . GLU A 1 916 ? 23.113 21.610 20.534 1.00 97.62 916 GLU A O 1
ATOM 6764 N N . ALA A 1 917 ? 23.846 23.020 18.951 1.00 97.88 917 ALA A N 1
ATOM 6765 C CA . ALA A 1 917 ? 22.527 23.215 18.356 1.00 97.88 917 ALA A CA 1
ATOM 6766 C C . ALA A 1 917 ? 21.995 21.934 17.691 1.00 97.88 917 ALA A C 1
ATOM 6768 O O . ALA A 1 917 ? 20.811 21.632 17.827 1.00 97.88 917 ALA A O 1
ATOM 6769 N N . LEU A 1 918 ? 22.854 21.144 17.029 1.00 98.06 918 LEU A N 1
ATOM 6770 C CA . LEU A 1 918 ? 22.473 19.832 16.492 1.00 98.06 918 LEU A CA 1
ATOM 6771 C C . LEU A 1 918 ? 22.072 18.859 17.594 1.00 98.06 918 LEU A C 1
ATOM 6773 O O . LEU A 1 918 ? 21.000 18.269 17.494 1.00 98.06 918 LEU A O 1
ATOM 6777 N N . ALA A 1 919 ? 22.870 18.728 18.656 1.00 98.12 919 ALA A N 1
ATOM 6778 C CA . ALA A 1 919 ? 22.497 17.912 19.812 1.00 98.12 919 ALA A CA 1
ATOM 6779 C C . ALA A 1 919 ? 21.174 18.390 20.437 1.00 98.12 919 ALA A C 1
ATOM 6781 O O . ALA A 1 919 ? 20.318 17.572 20.777 1.00 98.12 919 ALA A O 1
ATOM 6782 N N . GLY A 1 920 ? 20.986 19.711 20.519 1.00 98.25 920 GLY A N 1
ATOM 6783 C CA . GLY A 1 920 ? 19.781 20.349 21.033 1.00 98.25 920 GLY A CA 1
ATOM 6784 C C . GLY A 1 920 ? 18.523 20.046 20.221 1.00 98.25 920 GLY A C 1
ATOM 6785 O O . GLY A 1 920 ? 17.483 19.795 20.813 1.00 98.25 920 GLY A O 1
ATOM 6786 N N . ALA A 1 921 ? 18.617 20.011 18.891 1.00 98.50 921 ALA A N 1
ATOM 6787 C CA . ALA A 1 921 ? 17.493 19.747 17.982 1.00 98.50 921 ALA A CA 1
ATOM 6788 C C . ALA A 1 921 ? 17.284 18.253 17.644 1.00 98.50 921 ALA A C 1
ATOM 6790 O O . ALA A 1 921 ? 16.436 17.914 16.815 1.00 98.50 921 ALA A O 1
ATOM 6791 N N . THR A 1 922 ? 18.084 17.359 18.236 1.00 98.56 922 THR A N 1
ATOM 6792 C CA . THR A 1 922 ? 18.032 15.911 17.981 1.00 98.56 922 THR A CA 1
ATOM 6793 C C . THR A 1 922 ? 18.010 15.121 19.292 1.00 98.56 922 THR A C 1
ATOM 6795 O O . THR A 1 922 ? 16.935 14.902 19.842 1.00 98.56 922 THR A O 1
ATOM 6798 N N . LEU A 1 923 ? 19.159 14.702 19.829 1.00 98.12 923 LEU A N 1
ATOM 6799 C CA . LEU A 1 923 ? 19.237 13.786 20.970 1.00 98.12 923 LEU A CA 1
ATOM 6800 C C . LEU A 1 923 ? 18.679 14.388 22.262 1.00 98.12 923 LEU A C 1
ATOM 6802 O O . LEU A 1 923 ? 17.897 13.734 22.948 1.00 98.12 923 LEU A O 1
ATOM 6806 N N . ASN A 1 924 ? 19.037 15.631 22.590 1.00 98.44 924 ASN A N 1
ATOM 6807 C CA . ASN A 1 924 ? 18.546 16.269 23.813 1.00 98.44 924 ASN A CA 1
ATOM 6808 C C . ASN A 1 924 ? 17.049 16.595 23.708 1.00 98.44 924 ASN A C 1
ATOM 6810 O O . ASN A 1 924 ? 16.326 16.432 24.688 1.00 98.44 924 ASN A O 1
ATOM 6814 N N . ALA A 1 925 ? 16.570 16.969 22.517 1.00 98.62 925 ALA A N 1
ATOM 6815 C CA . ALA A 1 925 ? 15.141 17.102 22.237 1.00 98.62 925 ALA A CA 1
ATOM 6816 C C . ALA A 1 925 ? 14.400 15.758 22.339 1.00 98.62 925 ALA A C 1
ATOM 6818 O O . ALA A 1 925 ? 13.305 15.694 22.881 1.00 98.62 925 ALA A O 1
ATOM 6819 N N . ALA A 1 926 ? 14.992 14.649 21.889 1.00 98.31 926 ALA A N 1
ATOM 6820 C CA . ALA A 1 926 ? 14.418 13.323 22.112 1.00 98.31 926 ALA A CA 1
ATOM 6821 C C . ALA A 1 926 ? 14.385 12.971 23.609 1.00 98.31 926 ALA A C 1
ATOM 6823 O O . ALA A 1 926 ? 13.437 12.345 24.081 1.00 98.31 926 ALA A O 1
ATOM 6824 N N . ALA A 1 927 ? 15.400 13.378 24.374 1.00 98.00 927 ALA A N 1
ATOM 6825 C CA . ALA A 1 927 ? 15.483 13.119 25.806 1.00 98.00 927 ALA A CA 1
ATOM 6826 C C . ALA A 1 927 ? 14.416 13.867 26.611 1.00 98.00 927 ALA A C 1
ATOM 6828 O O . ALA A 1 927 ? 13.837 13.269 27.519 1.00 98.00 927 ALA A O 1
ATOM 6829 N N . SER A 1 928 ? 14.097 15.117 26.258 1.00 98.19 928 SER A N 1
ATOM 6830 C CA . SER A 1 928 ? 13.056 15.899 26.946 1.00 98.19 928 SER A CA 1
ATOM 6831 C C . SER A 1 928 ? 11.651 15.301 26.802 1.00 98.19 928 SER A C 1
ATOM 6833 O O . SER A 1 928 ? 10.799 15.544 27.654 1.00 98.19 928 SER A O 1
ATOM 6835 N N . ILE A 1 929 ? 11.418 14.465 25.781 1.00 97.69 929 ILE A N 1
ATOM 6836 C CA . ILE A 1 929 ? 10.134 13.780 25.520 1.00 97.69 929 ILE A CA 1
ATOM 6837 C C . ILE A 1 929 ? 10.185 12.255 25.717 1.00 97.69 929 ILE A C 1
ATOM 6839 O O . ILE A 1 929 ? 9.234 11.538 25.421 1.00 97.69 929 ILE A O 1
ATOM 6843 N N . GLY A 1 930 ? 11.303 11.728 26.222 1.00 95.88 930 GLY A N 1
ATOM 6844 C CA . GLY A 1 930 ? 11.431 10.324 26.642 1.00 95.88 930 GLY A CA 1
ATOM 6845 C C . GLY A 1 930 ? 11.725 9.354 25.509 1.00 95.88 930 GLY A C 1
ATOM 6846 O O . GLY A 1 930 ? 11.515 8.155 25.655 1.00 95.88 930 GLY A O 1
ATOM 6847 N N . MET A 1 931 ? 12.225 9.868 24.389 1.00 96.56 931 MET A N 1
ATOM 6848 C CA . MET A 1 931 ? 12.462 9.121 23.157 1.00 96.56 931 MET A CA 1
ATOM 6849 C C . MET A 1 931 ? 13.940 8.991 22.783 1.00 96.56 931 MET A C 1
ATOM 6851 O O . MET A 1 931 ? 14.260 8.418 21.747 1.00 96.56 931 MET A O 1
ATOM 6855 N N . ALA A 1 932 ? 14.870 9.435 23.633 1.00 96.38 932 ALA A N 1
ATOM 6856 C CA . ALA A 1 932 ? 16.309 9.295 23.376 1.00 96.38 932 ALA A CA 1
ATOM 6857 C C . ALA A 1 932 ? 16.790 7.837 23.241 1.00 96.38 932 ALA A C 1
ATOM 6859 O O . ALA A 1 932 ? 17.908 7.594 22.787 1.00 96.38 932 ALA A O 1
ATOM 6860 N N . GLU A 1 933 ? 15.981 6.850 23.638 1.00 95.25 933 GLU A N 1
ATOM 6861 C CA . GLU A 1 933 ? 16.288 5.437 23.398 1.00 95.25 933 GLU A CA 1
ATOM 6862 C C . GLU A 1 933 ? 15.995 4.990 21.965 1.00 95.25 933 GLU A C 1
ATOM 6864 O O . GLU A 1 933 ? 16.619 4.042 21.494 1.00 95.25 933 GLU A O 1
ATOM 6869 N N . THR A 1 934 ? 15.071 5.665 21.279 1.00 94.94 934 THR A N 1
ATOM 6870 C CA . THR A 1 934 ? 14.520 5.247 19.986 1.00 94.94 934 THR A CA 1
ATOM 6871 C C . THR A 1 934 ? 14.887 6.194 18.848 1.00 94.94 934 THR A C 1
ATOM 6873 O O . THR A 1 934 ? 15.075 5.718 17.732 1.00 94.94 934 THR A O 1
ATOM 6876 N N . VAL A 1 935 ? 15.024 7.501 19.099 1.00 96.94 935 VAL A N 1
ATOM 6877 C CA . VAL A 1 935 ? 15.306 8.541 18.088 1.00 96.94 935 VAL A CA 1
ATOM 6878 C C . VAL A 1 935 ? 16.336 9.565 18.596 1.00 96.94 935 VAL A C 1
ATOM 6880 O O . VAL A 1 935 ? 16.844 9.458 19.714 1.00 96.94 935 VAL A O 1
ATOM 6883 N N . GLY A 1 936 ? 16.663 10.565 17.769 1.00 95.62 936 GLY A N 1
ATOM 6884 C CA . GLY A 1 936 ? 17.519 11.703 18.138 1.00 95.62 936 GLY A CA 1
ATOM 6885 C C . GLY A 1 936 ? 19.018 11.511 17.876 1.00 95.62 936 GLY A C 1
ATOM 6886 O O . GLY A 1 936 ? 19.793 12.449 18.013 1.00 95.62 936 GLY A O 1
ATOM 6887 N N . SER A 1 937 ? 19.447 10.329 17.450 1.00 97.50 937 SER A N 1
ATOM 6888 C CA . SER A 1 937 ? 20.819 10.061 17.006 1.00 97.50 937 SER A CA 1
ATOM 6889 C C . SER A 1 937 ? 20.822 8.925 15.986 1.00 97.50 937 SER A C 1
ATOM 6891 O O . SER A 1 937 ? 19.890 8.118 15.944 1.00 97.50 937 SER A O 1
ATOM 6893 N N . LEU A 1 938 ? 21.871 8.853 15.164 1.00 97.44 938 LEU A N 1
ATOM 6894 C CA . LEU A 1 938 ? 22.088 7.698 14.295 1.00 97.44 938 LEU A CA 1
ATOM 6895 C C . LEU A 1 938 ? 22.949 6.695 15.058 1.00 97.44 938 LEU A C 1
ATOM 6897 O O . LEU A 1 938 ? 24.170 6.816 15.107 1.00 97.44 938 LEU A O 1
ATOM 6901 N N . GLU A 1 939 ? 22.298 5.705 15.660 1.00 95.00 939 GLU A N 1
ATOM 6902 C CA . GLU A 1 939 ? 22.944 4.631 16.411 1.00 95.00 939 GLU A CA 1
ATOM 6903 C C . GLU A 1 939 ? 22.303 3.292 16.055 1.00 95.00 939 GLU A C 1
ATOM 6905 O O . GLU A 1 939 ? 21.092 3.204 15.850 1.00 95.00 939 GLU A O 1
ATOM 6910 N N . VAL A 1 940 ? 23.111 2.233 16.006 1.00 94.94 940 VAL A N 1
ATOM 6911 C CA . VAL A 1 940 ? 22.605 0.880 15.751 1.00 94.94 940 VAL A CA 1
ATOM 6912 C C . VAL A 1 940 ? 21.556 0.509 16.807 1.00 94.94 940 VAL A C 1
ATOM 6914 O O . VAL A 1 940 ? 21.789 0.661 18.004 1.00 94.94 940 VAL A O 1
ATOM 6917 N N . GLY A 1 941 ? 20.397 0.028 16.356 1.00 93.12 941 GLY A N 1
ATOM 6918 C CA . GLY A 1 941 ? 19.235 -0.310 17.181 1.00 93.12 941 GLY A CA 1
ATOM 6919 C C . GLY A 1 941 ? 18.201 0.812 17.343 1.00 93.12 941 GLY A C 1
ATOM 6920 O O . GLY A 1 941 ? 17.067 0.516 17.715 1.00 93.12 941 GLY A O 1
ATOM 6921 N N . LYS A 1 942 ? 18.537 2.072 17.027 1.00 96.75 942 LYS A N 1
ATOM 6922 C CA . LYS A 1 942 ? 17.566 3.184 16.993 1.00 96.75 942 LYS A CA 1
ATOM 6923 C C . LYS A 1 942 ? 16.789 3.212 15.681 1.00 96.75 942 LYS A C 1
ATOM 6925 O O . LYS A 1 942 ? 17.168 2.547 14.722 1.00 96.75 942 LYS A O 1
ATOM 6930 N N . ALA A 1 943 ? 15.695 3.964 15.619 1.00 96.75 943 ALA A N 1
ATOM 6931 C CA . ALA A 1 943 ? 14.917 4.132 14.398 1.00 96.75 943 ALA A CA 1
ATOM 6932 C C . ALA A 1 943 ? 15.768 4.755 13.278 1.00 96.75 943 ALA A C 1
ATOM 6934 O O . ALA A 1 943 ? 16.562 5.663 13.514 1.00 96.75 943 ALA A O 1
ATOM 6935 N N . GLY A 1 944 ? 15.576 4.286 12.044 1.00 96.56 944 GLY A N 1
ATOM 6936 C CA . GLY A 1 944 ? 16.188 4.838 10.833 1.00 96.56 944 GLY A CA 1
ATOM 6937 C C . GLY A 1 944 ? 15.567 6.168 10.410 1.00 96.56 944 GLY A C 1
ATOM 6938 O O . GLY A 1 944 ? 15.103 6.282 9.274 1.00 96.56 944 GLY A O 1
ATOM 6939 N N . ASP A 1 945 ? 15.521 7.127 11.332 1.00 98.00 945 ASP A N 1
ATOM 6940 C CA . ASP A 1 945 ? 15.008 8.480 11.140 1.00 98.00 945 ASP A CA 1
ATOM 6941 C C . ASP A 1 945 ? 16.184 9.406 10.806 1.00 98.00 945 ASP A C 1
ATOM 6943 O O . ASP A 1 945 ? 17.040 9.674 11.653 1.00 98.00 945 ASP A O 1
ATOM 6947 N N . LEU A 1 946 ? 16.266 9.868 9.558 1.00 98.12 946 LEU A N 1
ATOM 6948 C CA . LEU A 1 946 ? 17.418 10.625 9.058 1.00 98.12 946 LEU A CA 1
ATOM 6949 C C . LEU A 1 946 ? 17.025 11.668 8.015 1.00 98.12 946 LEU A C 1
ATOM 6951 O O . LEU A 1 946 ? 15.996 11.548 7.347 1.00 98.12 946 LEU A O 1
ATOM 6955 N N . LEU A 1 947 ? 17.879 12.675 7.854 1.00 98.38 947 LEU A N 1
ATOM 6956 C CA . LEU A 1 947 ? 17.801 13.652 6.774 1.00 98.38 947 LEU A CA 1
ATOM 6957 C C . LEU A 1 947 ? 18.981 13.468 5.832 1.00 98.38 947 LEU A C 1
ATOM 6959 O O . LEU A 1 947 ? 20.119 13.358 6.285 1.00 98.38 947 LEU A O 1
ATOM 6963 N N . VAL A 1 948 ? 18.713 13.502 4.530 1.00 98.06 948 VAL A N 1
ATOM 6964 C CA . VAL A 1 948 ? 19.745 13.652 3.501 1.00 98.06 948 VAL A CA 1
ATOM 6965 C C . VAL A 1 948 ? 19.773 15.117 3.088 1.00 98.06 948 VAL A C 1
ATOM 6967 O O . VAL A 1 948 ? 18.772 15.654 2.615 1.00 98.06 948 VAL A O 1
ATOM 6970 N N . LEU A 1 949 ? 20.914 15.769 3.276 1.00 97.69 949 LEU A N 1
ATOM 6971 C CA . LEU A 1 949 ? 21.126 17.178 2.975 1.00 97.69 949 LEU A CA 1
ATOM 6972 C C . LEU A 1 949 ? 21.879 17.319 1.655 1.00 97.69 949 LEU A C 1
ATOM 6974 O O . LEU A 1 949 ? 22.928 16.705 1.478 1.00 97.69 949 LEU A O 1
ATOM 6978 N N . ASN A 1 950 ? 21.402 18.182 0.764 1.00 96.00 950 ASN A N 1
ATOM 6979 C CA . ASN A 1 950 ? 22.021 18.565 -0.504 1.00 96.00 950 ASN A CA 1
ATOM 6980 C C . ASN A 1 950 ? 23.261 19.467 -0.301 1.00 96.00 950 ASN A C 1
ATOM 6982 O O . ASN A 1 950 ? 23.380 20.557 -0.857 1.00 96.00 950 ASN A O 1
ATOM 6986 N N . SER A 1 951 ? 24.160 19.040 0.580 1.00 96.00 951 SER A N 1
ATOM 6987 C CA . SER A 1 951 ? 25.438 19.667 0.897 1.00 96.00 951 SER A CA 1
ATOM 6988 C C . SER A 1 951 ? 26.366 18.603 1.457 1.00 96.00 951 SER A C 1
ATOM 6990 O O . SER A 1 951 ? 25.951 17.805 2.296 1.00 96.00 951 SER A O 1
ATOM 6992 N N . SER A 1 952 ? 27.638 18.634 1.073 1.00 96.25 952 SER A N 1
ATOM 6993 C CA . SER A 1 952 ? 28.655 17.725 1.606 1.00 96.25 952 SER A CA 1
ATOM 6994 C C . SER A 1 952 ? 29.049 18.038 3.051 1.00 96.25 952 SER A C 1
ATOM 6996 O O . SER A 1 952 ? 29.740 17.241 3.677 1.00 96.25 952 SER A O 1
ATOM 6998 N N . ASN A 1 953 ? 28.614 19.185 3.582 1.00 96.00 953 ASN A N 1
ATOM 6999 C CA . ASN A 1 953 ? 28.872 19.610 4.948 1.00 96.00 953 ASN A CA 1
ATOM 7000 C C . ASN A 1 953 ? 27.554 19.803 5.697 1.00 96.00 953 ASN A C 1
ATOM 7002 O O . ASN A 1 953 ? 26.784 20.720 5.391 1.00 96.00 953 ASN A O 1
ATOM 7006 N N . TRP A 1 954 ? 27.329 18.990 6.728 1.00 96.31 954 TRP A N 1
ATOM 7007 C CA . TRP A 1 954 ? 26.090 19.033 7.506 1.00 96.31 954 TRP A CA 1
ATOM 7008 C C . TRP A 1 954 ? 25.850 20.393 8.170 1.00 96.31 954 TRP A C 1
ATOM 7010 O O . TRP A 1 954 ? 24.705 20.788 8.387 1.00 96.31 954 TRP A O 1
ATOM 7020 N N . LYS A 1 955 ? 26.920 21.152 8.449 1.00 96.44 955 LYS A N 1
ATOM 7021 C CA . LYS A 1 955 ? 26.854 22.483 9.073 1.00 96.44 955 LYS A CA 1
ATOM 7022 C C . LYS A 1 955 ? 26.060 23.482 8.235 1.00 96.44 955 LYS A C 1
ATOM 7024 O O . LYS A 1 955 ? 25.562 24.464 8.783 1.00 96.44 955 LYS A O 1
ATOM 7029 N N . SER A 1 956 ? 25.893 23.224 6.933 1.00 95.12 956 SER A N 1
ATOM 7030 C CA . SER A 1 956 ? 24.987 23.986 6.070 1.00 95.12 956 SER A CA 1
ATOM 7031 C C . SER A 1 956 ? 23.557 24.022 6.607 1.00 95.12 956 SER A C 1
ATOM 7033 O O . SER A 1 956 ? 22.901 25.039 6.409 1.00 95.12 956 SER A O 1
ATOM 7035 N N . LEU A 1 957 ? 23.112 22.977 7.323 1.00 95.81 957 LEU A N 1
ATOM 7036 C CA . LEU A 1 957 ? 21.775 22.901 7.920 1.00 95.81 957 LEU A CA 1
ATOM 7037 C C . LEU A 1 957 ? 21.499 24.067 8.863 1.00 95.81 957 LEU A C 1
ATOM 7039 O O . LEU A 1 957 ? 20.406 24.614 8.860 1.00 95.81 957 LEU A O 1
ATOM 7043 N N . VAL A 1 958 ? 22.503 24.454 9.648 1.00 94.75 958 VAL A N 1
ATOM 7044 C CA . VAL A 1 958 ? 22.387 25.559 10.602 1.00 94.75 958 VAL A CA 1
ATOM 7045 C C . VAL A 1 958 ? 22.840 26.867 9.971 1.00 94.75 958 VAL A C 1
ATOM 7047 O O . VAL A 1 958 ? 22.260 27.905 10.238 1.00 94.75 958 VAL A O 1
ATOM 7050 N N . TYR A 1 959 ? 23.877 26.844 9.132 1.00 92.06 959 TYR A N 1
ATOM 7051 C CA . TYR A 1 959 ? 24.467 28.057 8.564 1.00 92.06 959 TYR A CA 1
ATOM 7052 C C . TYR A 1 959 ? 23.547 28.780 7.564 1.00 92.06 959 TYR A C 1
ATOM 7054 O O . TYR A 1 959 ? 23.532 30.012 7.531 1.00 92.06 959 TYR A O 1
ATOM 7062 N N . GLN A 1 960 ? 22.801 28.041 6.734 1.00 89.19 960 GLN A N 1
ATOM 7063 C CA . GLN A 1 960 ? 21.954 28.621 5.688 1.00 89.19 960 GLN A CA 1
ATOM 7064 C C . GLN A 1 960 ? 20.565 28.978 6.227 1.00 89.19 960 GLN A C 1
ATOM 7066 O O . GLN A 1 960 ? 19.650 28.159 6.232 1.00 89.19 960 GLN A O 1
ATOM 7071 N N . LEU A 1 961 ? 20.393 30.234 6.637 1.00 87.44 961 LEU A N 1
ATOM 7072 C CA . LEU A 1 961 ? 19.094 30.743 7.068 1.00 87.44 961 LEU A CA 1
ATOM 7073 C C . LEU A 1 961 ? 18.104 30.830 5.889 1.00 87.44 961 LEU A C 1
ATOM 7075 O O . LEU A 1 961 ? 18.364 31.536 4.914 1.00 87.44 961 LEU A O 1
ATOM 7079 N N . GLY A 1 962 ? 16.946 30.175 6.014 1.00 77.88 962 GLY A N 1
ATOM 7080 C CA . GLY A 1 962 ? 15.797 30.334 5.110 1.00 77.88 962 GLY A CA 1
ATOM 7081 C C . GLY A 1 962 ? 15.866 29.562 3.786 1.00 77.88 962 GLY A C 1
ATOM 7082 O O . GLY A 1 962 ? 15.068 29.841 2.892 1.00 77.88 962 GLY A O 1
ATOM 7083 N N . GLY A 1 963 ? 16.809 28.623 3.643 1.00 81.00 963 GLY A N 1
ATOM 7084 C CA . GLY A 1 963 ? 16.986 27.766 2.458 1.00 81.00 963 GLY A CA 1
ATOM 7085 C C . GLY A 1 963 ? 16.788 26.272 2.732 1.00 81.00 963 GLY A C 1
ATOM 7086 O O . GLY A 1 963 ? 17.092 25.437 1.882 1.00 81.00 963 GLY A O 1
ATOM 7087 N N . GLU A 1 964 ? 16.294 25.903 3.914 1.00 86.44 964 GLU A N 1
ATOM 7088 C CA . GLU A 1 964 ? 16.285 24.518 4.386 1.00 86.44 964 GLU A CA 1
ATOM 7089 C C . GLU A 1 964 ? 15.444 23.570 3.522 1.00 86.44 964 GLU A C 1
ATOM 7091 O O . GLU A 1 964 ? 15.725 22.380 3.491 1.00 86.44 964 GLU A O 1
ATOM 7096 N N . ARG A 1 965 ? 14.455 24.075 2.775 1.00 85.00 965 ARG A N 1
ATOM 7097 C CA . ARG A 1 965 ? 13.635 23.248 1.872 1.00 85.00 965 ARG A CA 1
ATOM 7098 C C . ARG A 1 965 ? 14.369 22.798 0.612 1.00 85.00 965 ARG A C 1
ATOM 7100 O O . ARG A 1 965 ? 14.046 21.745 0.082 1.00 85.00 965 ARG A O 1
ATOM 7107 N N . ASP A 1 966 ? 15.336 23.584 0.147 1.00 87.94 966 ASP A N 1
ATOM 7108 C CA . ASP A 1 966 ? 16.197 23.205 -0.979 1.00 87.94 966 ASP A CA 1
ATOM 7109 C C . ASP A 1 966 ? 17.403 22.388 -0.490 1.00 87.94 966 ASP A C 1
ATOM 7111 O O . ASP A 1 966 ? 17.966 21.569 -1.222 1.00 87.94 966 ASP A O 1
ATOM 7115 N N . LEU A 1 967 ? 17.805 22.620 0.765 1.00 94.19 967 LEU A N 1
ATOM 7116 C CA . LEU A 1 967 ? 18.902 21.914 1.408 1.00 94.19 967 LEU A CA 1
ATOM 7117 C C . LEU A 1 967 ? 18.497 20.515 1.883 1.00 94.19 967 LEU A C 1
ATOM 7119 O O . LEU A 1 967 ? 19.286 19.590 1.737 1.00 94.19 967 LEU A O 1
ATOM 7123 N N . ILE A 1 968 ? 17.311 20.322 2.459 1.00 96.44 968 ILE A N 1
ATOM 7124 C CA . ILE A 1 968 ? 16.824 19.004 2.879 1.00 96.44 968 ILE A CA 1
ATOM 7125 C C . ILE A 1 968 ? 16.305 18.282 1.636 1.00 96.44 968 ILE A C 1
ATOM 7127 O O . ILE A 1 968 ? 15.188 18.505 1.181 1.00 96.44 968 ILE A O 1
ATOM 7131 N N . ARG A 1 969 ? 17.139 17.400 1.085 1.00 95.62 969 ARG A N 1
ATOM 7132 C CA . ARG A 1 969 ? 16.835 16.633 -0.125 1.00 95.62 969 ARG A CA 1
ATOM 7133 C C . ARG A 1 969 ? 15.802 15.543 0.135 1.00 95.62 969 ARG A C 1
ATOM 7135 O O . ARG A 1 969 ? 14.898 15.351 -0.672 1.00 95.62 969 ARG A O 1
ATOM 7142 N N . THR A 1 970 ? 15.963 14.820 1.242 1.00 96.75 970 THR A N 1
ATOM 7143 C CA . THR A 1 970 ? 15.090 13.701 1.606 1.00 96.75 970 THR A CA 1
ATOM 7144 C C . THR A 1 970 ? 14.922 13.635 3.115 1.00 96.75 970 THR A C 1
ATOM 7146 O O . THR A 1 970 ? 15.896 13.744 3.861 1.00 96.75 970 THR A O 1
ATOM 7149 N N . VAL A 1 971 ? 13.690 13.392 3.557 1.00 97.69 971 VAL A N 1
ATOM 7150 C CA . VAL A 1 971 ? 13.355 13.081 4.951 1.00 97.69 971 VAL A CA 1
ATOM 7151 C C . VAL A 1 971 ? 12.977 11.616 5.019 1.00 97.69 971 VAL A C 1
ATOM 7153 O O . VAL A 1 971 ? 12.106 11.165 4.272 1.00 97.69 971 VAL A O 1
ATOM 7156 N N . VAL A 1 972 ? 13.623 10.868 5.904 1.00 96.88 972 VAL A N 1
ATOM 7157 C CA . VAL A 1 972 ? 13.415 9.431 6.068 1.00 96.88 972 VAL A CA 1
ATOM 7158 C C . VAL A 1 972 ? 12.883 9.156 7.470 1.00 96.88 972 VAL A C 1
ATOM 7160 O O . VAL A 1 972 ? 13.449 9.634 8.449 1.00 96.88 972 VAL A O 1
ATOM 7163 N N . LYS A 1 973 ? 11.815 8.357 7.559 1.00 96.38 973 LYS A N 1
ATOM 7164 C CA . LYS A 1 973 ? 11.242 7.834 8.806 1.00 96.38 973 LYS A CA 1
ATOM 7165 C C . LYS A 1 973 ? 11.284 6.310 8.792 1.00 96.38 973 LYS A C 1
ATOM 7167 O O . LYS A 1 973 ? 10.708 5.680 7.902 1.00 96.38 973 LYS A O 1
ATOM 7172 N N . GLY A 1 974 ? 11.953 5.704 9.770 1.00 94.38 974 GLY A N 1
ATOM 7173 C CA . GLY A 1 974 ? 12.064 4.254 9.921 1.00 94.38 974 GLY A CA 1
ATOM 7174 C C . GLY A 1 974 ? 12.523 3.563 8.636 1.00 94.38 974 GLY A C 1
ATOM 7175 O O . GLY A 1 974 ? 11.938 2.549 8.246 1.00 94.38 974 GLY A O 1
ATOM 7176 N N . GLY A 1 975 ? 13.485 4.164 7.924 1.00 92.88 975 GLY A N 1
ATOM 7177 C CA . GLY A 1 975 ? 14.006 3.680 6.643 1.00 92.88 975 GLY A CA 1
ATOM 7178 C C . GLY A 1 975 ? 13.102 3.888 5.421 1.00 92.88 975 GLY A C 1
ATOM 7179 O O . GLY A 1 975 ? 13.383 3.304 4.382 1.00 92.88 975 GLY A O 1
ATOM 7180 N N . ARG A 1 976 ? 12.018 4.669 5.505 1.00 92.69 976 ARG A N 1
ATOM 7181 C CA . ARG A 1 976 ? 11.180 5.038 4.347 1.00 92.69 976 ARG A CA 1
ATOM 7182 C C . ARG A 1 976 ? 11.281 6.532 4.079 1.00 92.69 976 ARG A C 1
ATOM 7184 O O . ARG A 1 976 ? 11.166 7.318 5.014 1.00 92.69 976 ARG A O 1
ATOM 7191 N N . ALA A 1 977 ? 11.476 6.927 2.825 1.00 92.69 977 ALA A N 1
ATOM 7192 C CA . ALA A 1 977 ? 11.402 8.333 2.447 1.00 92.69 977 ALA A CA 1
ATOM 7193 C C . ALA A 1 977 ? 9.952 8.827 2.586 1.00 92.69 977 ALA A C 1
ATOM 7195 O O . ALA A 1 977 ? 9.024 8.206 2.075 1.00 92.69 977 ALA A O 1
ATOM 7196 N N . VAL A 1 978 ? 9.760 9.922 3.318 1.00 92.62 978 VAL A N 1
ATOM 7197 C CA . VAL A 1 978 ? 8.445 10.527 3.608 1.00 92.62 978 VAL A CA 1
ATOM 7198 C C . VAL A 1 978 ? 8.315 11.943 3.048 1.00 92.62 978 VAL A C 1
ATOM 7200 O O . VAL A 1 978 ? 7.236 12.532 3.085 1.00 92.62 978 VAL A O 1
ATOM 7203 N N . HIS A 1 979 ? 9.412 12.488 2.521 1.00 91.19 979 HIS A N 1
ATOM 7204 C CA . HIS A 1 979 ? 9.464 13.722 1.748 1.00 91.19 979 HIS A CA 1
ATOM 7205 C C . HIS A 1 979 ? 10.726 13.733 0.876 1.00 91.19 979 HIS A C 1
ATOM 7207 O O . HIS A 1 979 ? 11.774 13.259 1.322 1.00 91.19 979 HIS A O 1
ATOM 7213 N N . GLY A 1 980 ? 10.634 14.300 -0.329 1.00 86.12 980 GLY A N 1
ATOM 7214 C CA . GLY A 1 980 ? 11.749 14.400 -1.275 1.00 86.12 980 GLY A CA 1
ATOM 7215 C C . GLY A 1 980 ? 11.929 13.155 -2.148 1.00 86.12 980 GLY A C 1
ATOM 7216 O O . GLY A 1 980 ? 10.968 12.426 -2.408 1.00 86.12 980 GLY A O 1
ATOM 7217 N N . ASP A 1 981 ? 13.157 12.913 -2.614 1.00 65.56 981 ASP A N 1
ATOM 7218 C CA . ASP A 1 981 ? 13.468 11.788 -3.510 1.00 65.56 981 ASP A CA 1
ATOM 7219 C C . ASP A 1 981 ? 13.030 10.440 -2.902 1.00 65.56 981 ASP A C 1
ATOM 7221 O O . ASP A 1 981 ? 13.427 10.095 -1.788 1.00 65.56 981 ASP A O 1
ATOM 7225 N N . GLY A 1 982 ? 12.232 9.667 -3.650 1.00 53.03 982 GLY A N 1
ATOM 7226 C CA . GLY A 1 982 ? 11.762 8.333 -3.248 1.00 53.03 982 GLY A CA 1
ATOM 7227 C C . GLY A 1 982 ? 10.538 8.303 -2.321 1.00 53.03 982 GLY A C 1
ATOM 7228 O O . GLY A 1 982 ? 10.264 7.246 -1.759 1.00 53.03 982 GLY A O 1
ATOM 7229 N N . SER A 1 983 ? 9.831 9.429 -2.138 1.00 33.84 983 SER A N 1
ATOM 7230 C CA . SER A 1 983 ? 8.625 9.528 -1.288 1.00 33.84 983 SER A CA 1
ATOM 7231 C C . SER A 1 983 ? 7.283 9.212 -1.981 1.00 33.84 983 SER A C 1
ATOM 7233 O O . SER A 1 983 ? 6.252 9.249 -1.306 1.00 33.84 983 SER A O 1
ATOM 7235 N N . ASP A 1 984 ? 7.305 8.875 -3.278 1.00 30.86 984 ASP A N 1
ATOM 7236 C CA . ASP A 1 984 ? 6.133 8.502 -4.098 1.00 30.86 984 ASP A CA 1
ATOM 7237 C C . ASP A 1 984 ? 5.900 6.982 -4.190 1.00 30.86 984 ASP A C 1
ATOM 7239 O O . ASP A 1 984 ? 6.889 6.229 -4.370 1.00 30.86 984 ASP A O 1
#

Secondary structure (DSSP, 8-state):
--SSS--------S-----PPEEEEE-SS---HHHHHHHHTT-EEEEE-HHHHHHHHHHHHHHHHHHHHT---TTTTB-SGGGGG-B--GGGHHHHHHHHHHHH---EEEEPPHHHHHHHHHHHHHHHHTS-S---HHHHHHHHHHHHTT-EE--EEE---SSSSSHHHHHHHHHHHTT-SEEEETTTTEEEEHHHHHHHTT-------TTTTHHHHSSSHHHHHHHHHHHHHHHHHHHHHHHHHHHHHHHTT--GGGG-HHHHHHH--HHHHHHHHHHHHHHSGGGPPPHHHHTTTTS------HHHHTHHHHHHHHHHHHHHHHHHHHHHTTS---SSEEESS-TTSS-EEE---TT-THHHHHHHHHHHHHHHHHHHHHHHHHHHHH-HHHHSS-GGG-SSBTTB-TTHHHHHHHHHHHHHHHHTTS-GGG----BGGGTB-----HHHHHHHHHHHHHHHHHHHHHHHHHHHHHHHHTTT----HHHHHHHHHHHHHS---SS---HHHHHHHHHHHHHTTHHHHHHGGGS-SSS------------PPEEEEEEEEEEEEE-S-SS--S---STTHHHHHHHTEEEEEEEEEEETTSBEEEEEEHHHHHHHHTTSEEEEEEE-BT-EEEEPEEE--B-----S--HHHHHHHHTT--HHHHHHTT-SHHHHHHHHHHS-HHHHHHHHHHHHHHHHHTTEEEEEEE--S--SHHHHHHHHHHHHHHHTTSSSEEEEEEEEESSPPTT--HHHHHHHIIIIIHHHHHHHHHTTS-TTEEEEEEEEBTTTB-HHHHHHHHHHHHHTT-EEEEEESSSS---HHHHHHHHT-SEEEE-TT--HHHHHHHHHHT-EEEE-HHHHHHHTPPPP-HHHHHHTT--EEE---BSSS-----HHHHHHHHHHHH---HHHHHHHTTHHHHHHTT-TTTSSS--TTSB--EEEESSSSTTHHHHSTT-HHHHEEEEEETTEEEEETT--

Sequence (984 aa):
RARLRSTFSASDGGGARGGGARALRVSGWSLSPEDLDAAARGGLKLALDEVAAGRVSSGRAVVERLVDEGEPVYGINTGFGEFATVSIEKDKLCQLQRNLIRSHCAGVGAPMPLSQVRRMLCLRINVLAKGYSGISLPTLRKLIAAFNADFLPRVPLCGTVGASGDLAPLSHLALGLMGEGLAWSHAKEKFVPAAEELARLGLTPVELGAKEGLAMINGTQFIMAVGSEALTRAEVLAVQADVVTALTVEVLRGTSRAFDARVHAARRHEGQQEVARRLRLLLHPMGEISELAQSHAGCGRVQDAYTLRCSPQVHGVVHDTVAFARRVLSVEANAGTDNPMVFATGTGGEGEIVSGGNFHGEYPAKLLDYVAIAVHELANISERRIERLCNPAVSGLPAFLVNEGGLNSGFMIAHCTAAALVAEGRVLCNPASADTISTSAAKEDHVSMGGYAARKALNVVETVERVVAIELLAACQALHLLRPLRTTPALEVVAALVRQHVPPLEVDRYMAADIDAVTELVRTGAVLAAARPFMQGDAMDIRPAIHGPRLRPVHRLRVRNAAQVVCVARCGERTLAGPGTGAAVAASVVEGPAGVVVAADGTIAAIGTEAEIDAAFGGDVFESVLDAEGCSVVPGLVDCHTHTVWAGDRTHEFAMKLAGATYMEVHAAGGGINATVGATRAASEDELLRLLLARLRRMVAHGTTTAEVKSGYGLDAETEAKMLLVAERAVKAQPVELVTTALLGHAVPYGVSADEAVEDIISEQLPRVLALRDEGRLPSLRQVDIFCERGIFELDDSRRVLQAGRDAGLAVNFHGDELAPLGGGKLAGELRAQAMSHCEETDEMGIDAMASAGTVAVLLPTTQQILKLRDPPARRMLDSGVPVALATDFNPNCHLLSMPQVMWQACTSWRMTLEEALAGATLNAAASIGMAETVGSLEVGKAGDLLVLNSSNWKSLVYQLGGERDLIRTVVKGGRAVHGDGSD

Mean predicted aligned error: 16.4 Å

Solvent-accessible surface area (backbone atoms only — not comparable to full-atom values): 49152 Å² total; per-residue (Å²): 144,87,83,88,85,84,83,83,72,81,85,72,88,81,72,99,67,87,81,76,64,48,74,42,71,40,49,22,69,78,63,48,72,67,53,43,53,33,32,33,73,67,44,44,33,66,42,80,26,70,70,18,52,51,36,17,47,44,8,22,51,41,52,53,49,44,65,73,72,64,63,86,37,68,49,43,36,21,33,63,79,83,38,41,84,44,77,50,60,81,91,44,26,45,55,50,24,52,49,49,33,61,70,36,47,68,34,39,78,61,68,50,55,69,37,37,48,39,22,24,52,53,39,46,50,24,33,48,26,52,10,36,36,27,40,49,65,72,53,55,51,48,52,39,50,34,54,57,68,65,62,41,38,57,22,32,68,38,62,42,45,12,36,70,7,22,32,14,35,29,12,26,42,48,35,17,48,47,30,38,69,34,17,53,33,84,92,73,76,42,75,41,54,10,45,60,54,34,55,74,71,75,47,74,62,55,77,45,48,57,30,30,34,48,54,59,20,30,16,45,35,59,31,46,25,43,29,52,51,26,48,58,51,41,59,55,45,57,56,34,51,49,54,43,48,40,42,39,35,46,59,50,50,48,72,68,73,66,38,41,66,66,68,34,64,73,70,65,47,66,28,24,37,52,44,19,50,46,38,42,31,46,55,29,52,97,76,46,77,25,55,37,49,58,76,45,76,82,68,82,76,88,74,66,58,59,64,64,46,40,41,26,64,61,52,6,53,27,50,47,48,46,54,52,38,52,58,56,49,46,49,58,57,32,38,74,21,37,61,47,33,27,35,53,60,32,100,83,64,51,48,41,76,47,80,75,66,56,14,41,21,46,69,62,5,47,39,25,28,51,42,20,45,38,52,41,50,56,22,55,41,36,41,55,42,37,50,38,53,32,32,40,93,75,32,81,42,49,53,19,54,26,60,67,63,84,82,31,61,53,42,50,63,58,47,52,50,33,52,50,46,41,56,54,40,54,65,52,40,60,58,39,45,79,44,66,68,62,37,68,93,59,74,41,54,64,32,12,26,8,42,52,12,13,52,37,18,30,51,28,44,58,44,27,38,45,31,45,19,48,32,42,54,51,32,45,37,44,42,59,74,51,52,91,54,42,66,33,74,38,47,46,47,38,43,49,57,48,46,76,78,40,72,80,66,75,64,73,71,82,55,66,63,48,44,53,54,39,20,48,35,48,73,71,40,49,52,42,63,55,31,43,80,48,60,71,68,88,85,83,93,76,83,83,90,85,81,86,80,77,90,66,61,64,27,26,21,35,38,36,42,12,34,23,37,38,14,52,41,81,83,80,61,47,59,57,46,23,78,56,30,40,58,47,26,62,71,31,48,42,68,45,51,8,32,40,34,13,30,65,91,12,26,19,68,42,74,43,38,40,68,58,44,42,73,76,45,62,83,48,45,56,78,38,75,46,83,28,65,64,10,10,34,38,37,19,28,22,34,51,37,26,40,57,54,61,36,78,87,45,70,67,50,56,54,39,46,75,73,66,48,48,74,67,56,40,40,73,72,61,38,62,69,64,39,37,23,54,34,31,59,72,46,51,63,69,55,37,34,56,50,30,54,57,51,51,58,52,26,37,60,44,42,36,39,32,35,33,38,26,36,36,42,37,71,43,43,69,42,32,44,47,41,49,46,30,52,51,56,44,50,80,73,49,83,49,46,58,38,30,30,49,22,62,38,58,60,59,51,90,95,53,52,48,68,60,45,49,49,44,33,62,71,45,27,48,51,50,46,48,51,39,33,76,72,61,61,37,80,47,59,50,32,31,30,34,37,33,36,86,96,49,26,42,75,71,53,38,47,54,52,46,49,52,35,39,77,71,71,27,45,32,36,33,39,22,8,57,89,46,67,80,48,37,30,39,51,35,24,75,70,50,18,42,19,40,27,49,35,28,34,50,46,73,68,12,46,54,28,16,24,75,48,63,18,19,40,34,36,34,52,54,50,34,59,76,71,66,50,64,75,42,58,54,55,61,32,29,61,64,33,17,23,46,17,32,23,40,46,26,33,85,88,34,88,45,64,43,54,42,54,36,33,31,46,35,34,76,73,48,72,40,50,74,42,41,31,49,38,6,29,9,23,22,11,17,35,45,70,74,34,26,80,44,39,25,29,49,37,73,72,12,39,24,32,28,31,37,28,68,32,49,50,65,64,51,56,42,70,46,78,93,46,51,63,74,33,49,41,26,29,25,47,45,34,38,42,74,36,56,69,76,43,123

Radius of gyration: 34.52 Å; Cα contacts (8 Å, |Δi|>4): 2162; chains: 1; bounding box: 73×91×98 Å

pLDDT: mean 91.11, std 14.05, range [23.67, 98.94]

Foldseek 3Di:
DPPDPDPPPDPPPDDPDDDQQAEDAQQLFDDALVNLQCLLVLSYAYDHDPVLLVLQVLLLVQLVVCLVVQDQDAQFQFAHQVRSVHGHHQVCQLVRLVCQLVVLLPADADWDDLSLQSQLLVLLLSLSSNNFQSADPVLSVLSSLCSNLSKGFGFHLDDDLLQQAQQNRLSSSLCLLQQADWTADPVVRDIDRSVVRCVVSVGDHRRDGGRRSLSRRGAHSLLLSLQSLLLVLLLLLLLLLLLLLLLLCLLLLFDLPLLDLVVCVVVDQPLLNLSSLLSCLQQQPVNDHFLSNVVCPPVPDPHDDCLNSVSSVLSSVLNVLSVVLSVQSSVRSSDNRGPQTWASQDPVGHIDTHGDGSRACQSSLVSLLSNLQSSLSSLVSLLVSQVQLQDCVRRVAPHQLEPPPPQAPHCVVVSVLSVVLSVVSVVLSPRLQVDADQDSVNSSVGHRSSSSSSVSSNSSSLSSLLSSLSSSLSSLSSVVRPPPTDGDPLSVQLSVVLCVLDPHPHGDDDCVSSSVSSSVCSSVSVSVQSNVVSSDDDDDDDDDDDDDDDDAFEFAEKEFQAQKEFFLAAPLDLFDFAPCSLVRRVVRMAGERWMWTFGPQQFTADTHYRVVCCVVDVPHHYNYYHYLNQWYKFFQFEFLAAALQWDDADVVVLVCVVVVDDPVRCVVVVDDLLVRLVGLCPDDLVRRLVSSLVLVVVLVLLRHQEYEHEAQSPLAQVSLLSRLLSQLVNVVVARRHYAYEYANAAFAPPPDDLVRSLCRLLPPRLVSNLVCVVVVSRVRYAAYEHEDDDPTAHLVSLLSNQVSCVVSVHAYEYEDCQAHARLVLQSCLVSLHLEYERQQRHDPVSLLSQQVSLYEYEHALQCCVLVVGHHHQVVSSRNSTRRYAYHHHPDSSRPDSNLLQRLLSCCVPVVDDSSSSLSRRFSSSCSSSVRNSATRGRYGRHRPWMFIFSHSDPSCSNVDPPCSSVGGQFTDTSSATCDHPRND

Organism: NCBI:txid676789